Protein 3HUF (pdb70)

Foldseek 3Di:
DKKKDKPDCQQPRFMWQQFAAKAFEFCQWDDFLHYGHGHDDFTHRGFKMKGWHFDDQVCLAVVWFTKIWIATPPGDAAKAWPRHTADHVTDIDGDQWIFMDTGVPPMTIIMGDDQAEEEECDPVVCVVQVVLVSRRRHHYYHDDHPSHQEYEWEDPVVHATDPVVLLCQLVPHQYAYPVLSVVSSPPSRDTDGPPPSPVVSNVRSQVVQPPDLNDDNGSVLLFCLQAVAEEEEEPDDVSVVVSCVRNNYHYDYDCVCNAVVHQAYEYCVGHYDHVSRVSNLSHPDDDSCTSCVVVVVSRVD/DKKKDKPDCQQPRFIWQQFADKAFEFCQDDDWLRYGHGDDDQTHNGFKMKGFHFDDQVCLAVLWFGKIKMATPPGPQAKDKPNHTQDHPTDIDGDQWIWIDTGPPPMTIIMGDDQAEEEECDDVVCVVQVVLCSRRRHHYYHDDHPSHQEYEYEPPDADDPVNLLCQLVVHQYAYCVLSVVSNVPSTDIDGPCPSPVVSNVRSCVCQVPDLLHDPGSVLQFCLQAPAEEEEEPDDVSNVVSVVRNNYHYDYDHDDDDPVRQVRHLAYEYDPDDDDDAQGHYDYPSRLSVLSSVDRHSVSSVVVSVVSNCVRHPDD/DKKKDKPPCQQPRFIWQQFADKAFEFQQDDDFNHYGHGHDDQTHNGFKMKGWHFDDLVCLAVLWFTKIKIATPPGPQAKDWPNHGQDHVTDIDTDQWIFIDGRPPPMTTIMGHDQAEEEECDPVVCVVQVVVCSRRRYHYYHDDHPSHQEYEYDPDPPDADDPVRLLCQLVVRQYAYPVQSVQCVVVVRDGDDGDDSNVRSCVPQVPDLLHDPGSVLQFCLQAPAEEEEEPDDPSNVVSCVRNNYHYDYDHDPVPCDPVVAVRHLAYEYDVPDDAQHHYDYPRRLSVLSSPAGHSVSSVVVSVVSSCVRHPDD

Nearest PDB structures (foldseek):
  3huf-assembly4_A  TM=1.003E+00  e=1.444E-69  Schizosaccharomyces pombe
  3huf-assembly2_B  TM=9.845E-01  e=2.957E-61  Schizosaccharomyces pombe
  3huf-assembly4_C  TM=9.690E-01  e=1.511E-58  Schizosaccharomyces pombe
  3hue-assembly1_A  TM=8.940E-01  e=1.675E-56  Schizosaccharomyces pombe
  3i0n-assembly2_B  TM=8.968E-01  e=5.352E-56  Schizosaccharomyces pombe

InterPro domains:
  IPR000253 Forkhead-associated (FHA) domain [PF00498] (23-94)
  IPR000253 Forkhead-associated (FHA) domain [PS50006] (23-86)
  IPR000253 Forkhead-associated (FHA) domain [SM00240] (22-86)
  IPR008984 SMAD/FHA domain superfamily [SSF49879] (13-107)
  IPR036420 BRCT domain superfamily [G3DSA:3.40.50.10190] (117-217)
  IPR040227 Nibrin-related [PTHR12162] (1-557)

Secondary structure (DSSP, 8-state):
-EEEEESTTTTTT--EEE-SEEEEEESS---BTTEEE---TTS-SS-EEEEEPPPPHHHHHH-PPPPEEEEE-S-SS-EEETTEEP-TT-EEE-SSEEEEEETT-SS-EEEEEPP--EEES-HHHHHHHHHHHHTTT--EESS--TT--EEE-----SSPPPHHHHHHHHTTPEEE-HHHHHHHTT-TT----TTSSHHHHHHHHHHHHTT-TT--S-HHHHTTTTTT-EEEEET--HHHHHHHHHTT-EEEEE---SSSS-SEEEE----EEEHHHHHHHHHSSSSTTTTTTSHHHHHH-/-EEEEESTTTTTT--EEE-SEEEEEETTS-SBTTEEE---TTS-SS-EEEEEPPP-HHHHHH-PPPPEEEEE-S-SS-EEETTEE--TT-EEE-SSEEEEEETT-SSPEEEEE----EEES-HHHHHHHHHHHHTTT--EESS--TT--EEE-----PPPHHHHHHHHTTPEEE-HHHHHHHTT-TT----TTTTHHHHHHHHHHHHHH-TTS-SSGGGTTTTTTT-EEEEET--HHHHHHHHHTT-EEEEE-----HHHHHT-SEEEPPS-----TT--EE-HHHHHHHHHT-SSHHHHHHHHHHHHHHHHS--/-EEEE-STTTTTT--EEE-SEEEEEETT---BTTEEE---TTS-SS-EEEEEPPPPHHHHHH-PPPPEEEEE-S-SS-EEETTEE--TT-EEE--SEEEEEETT-SS-EEEEEPP--EEES-HHHHHHHHHHHHTTT--EESS--TT--EEE----TTPPPPHHHHHHHHTTPEEE-HHHHHHHHHTSS-------HHHHHHHHHHH-TTS-S-HHHHTTTTTT-EEEEET--HHHHHHHHHTT-EEEEESSGGG--STTTTT-SEEEP-----TT--EE-HHHHHHHHHHS-SHHHHHHHHHHHHHHHHS--/---

Radius of gyration: 36.81 Å; Cα contacts (8 Å, |Δi|>4): 1941; chains: 4; bounding box: 87×116×76 Å

Sequence (932 aa):
MWIIEAEGDILKGKSRILFPGTYIVGRNVSDDSSHIQVISKSISKRHARFTILTPSEKDYFTGGPCEFEVKDLDTKFGTKVNEKVVGQNGDSYKEKDLKIQLGKCPFTINAYWRSMCIQFDNPEMLSQWASNLNLLGIPTGLRDSDATTHFVMNRQAGSSITVGTMYAFLKKTVIIDDSYLQYLSTVKESVIEDASLMPDALECFKNIIKNNDQFPSSPEDCINSLEGFSCAMLNTSSESHHLLELLGLRISTFMKELISKTDFVVLNGIFCLTIEQLWKIIIERNSRELISKEIERLKYAMWIIEAEGDILKGKSRILFPGTYIVGRNVSDDSSHIQVISKSISKRHARFTILTPSEKDYFTGGPCEFEVKDLDTKFGTKVNEKVVGQNGDSYKEKDLKIQLGKCPFTINAYWRSMCIQFDNPEMLSQWASNLNLLGIPTGLRDSDATTHFVMNRQSSITVGTMYAFLKKTVIIDDSYLQYLSTVKESVIEDASLMPDALECFKNIIKNNDQFPSSPEDCINSLEGFSCAMLNTSSESHHLLELLGLRISTFMSDIDKELISKTDFVVLNNAVSFPEGIFCLTIEQLWKIIIERNSRELISKEIERLKYATLVPRMWIIEAEGDILKGKSRILFPGTYIVGRNVSDDSSHIQVISKSISKRHARFTILTPSEKDYFTGGPCEFEVKDLDTKFGTKVNEKVVGQNGDSYKEKDLKIQLGKCPFTINAYWRSMCIQFDNPEMLSQWASNLNLLGIPTGLRDSDATTHFVMNRQAGSSITVGTMYAFLKKTVIIDDSYLQYLSTVKESVSLMPDALECFKNIIKNNDQFPSSPEDCINSLEGFSCAMLNTSSESHHLLELLGLRISTFMSLGDIDKELISKTDFVVLNNSFPEGIFCLTIEQLWKIIIERNSRELISKEIERLKYATLVPRTDE

Structure (mmCIF, N/CA/C/O backbone):
data_3HUF
#
_entry.id   3HUF
#
_cell.length_a   97.430
_cell.length_b   244.627
_cell.length_c   51.993
_cell.angle_alpha   90.00
_cell.angle_beta   90.00
_cell.angle_gamma   90.00
#
_symmetry.space_group_name_H-M   'P 21 21 2'
#
loop_
_entity.id
_entity.type
_entity.pdbx_description
1 polymer 'DNA repair and telomere maintenance protein nbs1'
2 polymer 'Double-strand break repair protein ctp1'
3 non-polymer 'THIOCYANATE ION'
4 water water
#
loop_
_atom_site.group_PDB
_atom_site.id
_atom_site.type_symbol
_atom_site.label_atom_id
_atom_site.label_alt_id
_atom_site.label_comp_id
_atom_site.label_asym_id
_atom_site.label_entity_id
_atom_site.label_seq_id
_atom_site.pdbx_PDB_ins_code
_atom_site.Cartn_x
_atom_site.Cartn_y
_atom_site.Cartn_z
_atom_site.occupancy
_atom_site.B_iso_or_equiv
_atom_site.auth_seq_id
_atom_site.auth_comp_id
_atom_site.auth_asym_id
_atom_site.auth_atom_id
_atom_site.pdbx_PDB_model_num
ATOM 1 N N . MET A 1 1 ? -46.532 27.356 -15.093 1.00 40.00 1 MET A N 1
ATOM 2 C CA . MET A 1 1 ? -47.016 26.059 -14.549 1.00 39.98 1 MET A CA 1
ATOM 3 C C . MET A 1 1 ? -46.083 25.603 -13.433 1.00 38.77 1 MET A C 1
ATOM 4 O O . MET A 1 1 ? -44.957 26.093 -13.332 1.00 37.04 1 MET A O 1
ATOM 9 N N . TRP A 1 2 ? -46.563 24.689 -12.601 1.00 37.72 2 TRP A N 1
ATOM 10 C CA . TRP A 1 2 ? -45.792 24.175 -11.468 1.00 38.60 2 TRP A CA 1
ATOM 11 C C . TRP A 1 2 ? -44.997 22.964 -11.920 1.00 38.36 2 TRP A C 1
ATOM 12 O O . TRP A 1 2 ? -45.501 22.131 -12.669 1.00 37.80 2 TRP A O 1
ATOM 23 N N . ILE A 1 3 ? -43.753 22.890 -11.453 1.00 38.92 3 ILE A N 1
ATOM 24 C CA . ILE A 1 3 ? -42.867 21.763 -11.715 1.00 38.44 3 ILE A CA 1
ATOM 25 C C . ILE A 1 3 ? -42.217 21.339 -10.409 1.00 39.18 3 ILE A C 1
ATOM 26 O O . ILE A 1 3 ? -41.936 22.194 -9.572 1.00 38.97 3 ILE A O 1
ATOM 31 N N . ILE A 1 4 ? -42.023 20.029 -10.212 1.00 39.26 4 ILE A N 1
ATOM 32 C CA . ILE A 1 4 ? -41.183 19.535 -9.105 1.00 39.94 4 ILE A CA 1
ATOM 33 C C . ILE A 1 4 ? -39.986 18.704 -9.584 1.00 39.71 4 ILE A C 1
ATOM 34 O O . ILE A 1 4 ? -40.053 18.007 -10.581 1.00 39.06 4 ILE A O 1
ATOM 39 N N . GLU A 1 5 ? -38.891 18.814 -8.858 1.00 40.32 5 GLU A N 1
ATOM 40 C CA . GLU A 1 5 ? -37.746 17.954 -9.041 1.00 41.46 5 GLU A CA 1
ATOM 41 C C . GLU A 1 5 ? -37.052 17.860 -7.691 1.00 41.91 5 GLU A C 1
ATOM 42 O O . GLU A 1 5 ? -37.418 18.582 -6.763 1.00 41.26 5 GLU A O 1
ATOM 48 N N . ALA A 1 6 ? -36.066 16.971 -7.574 1.00 42.40 6 ALA A N 1
ATOM 49 C CA . ALA A 1 6 ? -35.344 16.802 -6.315 1.00 43.97 6 ALA A CA 1
ATOM 50 C C . ALA A 1 6 ? -33.905 16.422 -6.573 1.00 45.03 6 ALA A C 1
ATOM 51 O O . ALA A 1 6 ? -33.553 16.003 -7.680 1.00 45.39 6 ALA A O 1
ATOM 53 N N . GLU A 1 7 ? -33.080 16.588 -5.543 1.00 46.42 7 GLU A N 1
ATOM 54 C CA . GLU A 1 7 ? -31.700 16.124 -5.554 1.00 47.85 7 GLU A CA 1
ATOM 55 C C . GLU A 1 7 ? -31.733 14.721 -4.978 1.00 47.30 7 GLU A C 1
ATOM 56 O O . GLU A 1 7 ? -32.761 14.286 -4.444 1.00 46.99 7 GLU A O 1
ATOM 62 N N . GLY A 1 8 ? -30.615 14.013 -5.063 1.00 47.14 8 GLY A N 1
ATOM 63 C CA . GLY A 1 8 ? -30.617 12.590 -4.773 1.00 47.06 8 GLY A CA 1
ATOM 64 C C . GLY A 1 8 ? -31.507 11.945 -5.825 1.00 47.30 8 GLY A C 1
ATOM 65 O O . GLY A 1 8 ? -31.907 12.583 -6.828 1.00 47.63 8 GLY A O 1
ATOM 66 N N . ASP A 1 9 ? -31.858 10.692 -5.597 1.00 46.59 9 ASP A N 1
ATOM 67 C CA . ASP A 1 9 ? -32.625 9.965 -6.593 1.00 45.91 9 ASP A CA 1
ATOM 68 C C . ASP A 1 9 ? -34.051 9.748 -6.088 1.00 44.62 9 ASP A C 1
ATOM 69 O O . ASP A 1 9 ? -34.726 8.797 -6.489 1.00 44.53 9 ASP A O 1
ATOM 74 N N . ILE A 1 10 ? -34.513 10.639 -5.211 1.00 43.06 10 ILE A N 1
ATOM 75 C CA . ILE A 1 10 ? -35.776 10.410 -4.511 1.00 41.55 10 ILE A CA 1
ATOM 76 C C . ILE A 1 10 ? -36.996 10.524 -5.451 1.00 41.14 10 ILE A C 1
ATOM 77 O O . ILE A 1 10 ? -38.028 9.914 -5.204 1.00 40.46 10 ILE A O 1
ATOM 82 N N . LEU A 1 11 ? -36.839 11.262 -6.551 1.00 40.82 11 LEU A N 1
ATOM 83 C CA . LEU A 1 11 ? -37.846 11.293 -7.624 1.00 40.60 11 LEU A CA 1
ATOM 84 C C . LEU A 1 11 ? -37.348 10.575 -8.875 1.00 40.30 11 LEU A C 1
ATOM 85 O O . LEU A 1 11 ? -37.746 10.902 -9.996 1.00 39.83 11 LEU A O 1
ATOM 90 N N . LYS A 1 12 ? -36.473 9.590 -8.664 1.00 40.49 12 LYS A N 1
ATOM 91 C CA . LYS A 1 12 ? -35.841 8.810 -9.734 1.00 40.88 12 LYS A CA 1
ATOM 92 C C . LYS A 1 12 ? -35.054 9.633 -10.746 1.00 40.39 12 LYS A C 1
ATOM 93 O O . LYS A 1 12 ? -34.869 9.202 -11.881 1.00 40.40 12 LYS A O 1
ATOM 99 N N . GLY A 1 13 ? -34.587 10.810 -10.343 1.00 40.33 13 GLY A N 1
ATOM 100 C CA . GLY A 1 13 ? -33.826 11.685 -11.253 1.00 40.27 13 GLY A CA 1
ATOM 101 C C . GLY A 1 13 ? -34.676 12.399 -12.297 1.00 40.41 13 GLY A C 1
ATOM 102 O O . GLY A 1 13 ? -34.150 12.978 -13.262 1.00 40.57 13 GLY A O 1
ATOM 103 N N . LYS A 1 14 ? -35.992 12.350 -12.109 1.00 39.28 14 LYS A N 1
ATOM 104 C CA . LYS A 1 14 ? -36.937 12.963 -13.027 1.00 38.91 14 LYS A CA 1
ATOM 105 C C . LYS A 1 14 ? -37.598 14.198 -12.420 1.00 38.30 14 LYS A C 1
ATOM 106 O O . LYS A 1 14 ? -37.688 14.320 -11.195 1.00 38.04 14 LYS A O 1
ATOM 112 N N . SER A 1 15 ? -38.022 15.119 -13.282 1.00 37.27 15 SER A N 1
ATOM 113 C CA . SER A 1 15 ? -38.884 16.233 -12.867 1.00 36.79 15 SER A CA 1
ATOM 114 C C . SER A 1 15 ? -40.313 15.958 -13.301 1.00 36.65 15 SER A C 1
ATOM 115 O O . SER A 1 15 ? -40.578 15.004 -14.033 1.00 37.02 15 SER A O 1
ATOM 118 N N . ARG A 1 16 ? -41.253 16.758 -12.823 1.00 36.64 16 ARG A N 1
ATOM 119 C CA . ARG A 1 16 ? -42.638 16.524 -13.198 1.00 36.68 16 ARG A CA 1
ATOM 120 C C . ARG A 1 16 ? -43.457 17.796 -13.173 1.00 36.43 16 ARG A C 1
ATOM 121 O O . ARG A 1 16 ? -43.408 18.550 -12.215 1.00 35.67 16 ARG A O 1
ATOM 129 N N . ILE A 1 17 ? -44.221 18.018 -14.236 1.00 36.63 17 ILE A N 1
ATOM 130 C CA . ILE A 1 17 ? -45.167 19.130 -14.282 1.00 37.03 17 ILE A CA 1
ATOM 131 C C . ILE A 1 17 ? -46.467 18.776 -13.529 1.00 37.22 17 ILE A C 1
ATOM 132 O O . ILE A 1 17 ? -47.110 17.775 -13.821 1.00 37.32 17 ILE A O 1
ATOM 137 N N . LEU A 1 18 ? -46.835 19.605 -12.561 1.00 36.82 18 LEU A N 1
ATOM 138 C CA . LEU A 1 18 ? -48.017 19.358 -11.753 1.00 36.54 18 LEU A CA 1
ATOM 139 C C . LEU A 1 18 ? -49.150 20.281 -12.182 1.00 37.15 18 LEU A C 1
ATOM 140 O O . LEU A 1 18 ? -49.040 21.481 -12.130 1.00 38.13 18 LEU A O 1
ATOM 145 N N . PHE A 1 19 ? -50.264 19.705 -12.576 1.00 38.03 19 PHE A N 1
ATOM 146 C CA . PHE A 1 19 ? -51.411 20.491 -12.965 1.00 37.77 19 PHE A CA 1
ATOM 147 C C . PHE A 1 19 ? -52.310 20.708 -11.744 1.00 37.42 19 PHE A C 1
ATOM 148 O O . PHE A 1 19 ? -52.174 20.001 -10.755 1.00 37.09 19 PHE A O 1
ATOM 156 N N . PRO A 1 20 ? -53.183 21.734 -11.792 1.00 37.28 20 PRO A N 1
ATOM 157 C CA . PRO A 1 20 ? -54.279 21.881 -10.845 1.00 36.46 20 PRO A CA 1
ATOM 158 C C . PRO A 1 20 ? -54.992 20.561 -10.549 1.00 36.80 20 PRO A C 1
ATOM 159 O O . PRO A 1 20 ? -55.339 19.823 -11.477 1.00 35.87 20 PRO A O 1
ATOM 163 N N . GLY A 1 21 ? -55.209 20.299 -9.260 1.00 36.40 21 GLY A N 1
ATOM 164 C CA . GLY A 1 21 ? -55.860 19.083 -8.797 1.00 36.62 21 GLY A CA 1
ATOM 165 C C . GLY A 1 21 ? -55.086 18.626 -7.577 1.00 37.04 21 GLY A C 1
ATOM 166 O O . GLY A 1 21 ? -54.311 19.390 -6.992 1.00 37.22 21 GLY A O 1
ATOM 167 N N . THR A 1 22 ? -55.276 17.371 -7.196 1.00 37.42 22 THR A N 1
ATOM 168 C CA . THR A 1 22 ? -54.688 16.859 -5.976 1.00 37.59 22 THR A CA 1
ATOM 169 C C . THR A 1 22 ? -53.802 15.641 -6.204 1.00 36.94 22 THR A C 1
ATOM 170 O O . THR A 1 22 ? -54.129 14.759 -6.992 1.00 37.04 22 THR A O 1
ATOM 174 N N . TYR A 1 23 ? -52.693 15.589 -5.484 1.00 36.43 23 TYR A N 1
ATOM 175 C CA . TYR A 1 23 ? -51.735 14.512 -5.566 1.00 35.76 23 TYR A CA 1
ATOM 176 C C . TYR A 1 23 ? -51.529 13.934 -4.179 1.00 36.19 23 TYR A C 1
ATOM 177 O O . TYR A 1 23 ? -51.464 14.673 -3.202 1.00 35.64 23 TYR A O 1
ATOM 186 N N . ILE A 1 24 ? -51.411 12.613 -4.097 1.00 36.38 24 ILE A N 1
ATOM 187 C CA . ILE A 1 24 ? -50.915 11.982 -2.882 1.00 37.06 24 ILE A CA 1
ATOM 188 C C . ILE A 1 24 ? -49.470 11.586 -3.121 1.00 37.27 24 ILE A C 1
ATOM 189 O O . ILE A 1 24 ? -49.103 11.009 -4.159 1.00 36.78 24 ILE A O 1
ATOM 194 N N . VAL A 1 25 ? -48.644 11.984 -2.164 1.00 37.34 25 VAL A N 1
ATOM 195 C CA . VAL A 1 25 ? -47.204 11.898 -2.260 1.00 37.32 25 VAL A CA 1
ATOM 196 C C . VAL A 1 25 ? -46.737 10.966 -1.129 1.00 37.86 25 VAL A C 1
ATOM 197 O O . VAL A 1 25 ? -47.134 11.123 0.026 1.00 36.19 25 VAL A O 1
ATOM 201 N N . GLY A 1 26 ? -45.921 9.978 -1.463 1.00 39.19 26 GLY A N 1
ATOM 202 C CA . GLY A 1 26 ? -45.560 8.963 -0.483 1.00 40.70 26 GLY A CA 1
ATOM 203 C C . GLY A 1 26 ? -44.627 7.889 -0.999 1.00 42.27 26 GLY A C 1
ATOM 204 O O . GLY A 1 26 ? -44.433 7.733 -2.214 1.00 41.48 26 GLY A O 1
ATOM 205 N N . ARG A 1 27 ? -44.051 7.153 -0.052 1.00 43.83 27 ARG A N 1
ATOM 206 C CA . ARG A 1 27 ? -43.090 6.078 -0.325 1.00 46.15 27 ARG A CA 1
ATOM 207 C C . ARG A 1 27 ? -43.713 4.880 -1.067 1.00 46.91 27 ARG A C 1
ATOM 208 O O . ARG A 1 27 ? -43.060 4.253 -1.909 1.00 47.20 27 ARG A O 1
ATOM 216 N N . ASN A 1 28 ? -44.974 4.573 -0.761 1.00 47.94 28 ASN A N 1
ATOM 217 C CA . ASN A 1 28 ? -45.624 3.385 -1.311 1.00 49.11 28 ASN A CA 1
ATOM 218 C C . ASN A 1 28 ? -46.834 3.730 -2.158 1.00 49.72 28 ASN A C 1
ATOM 219 O O . ASN A 1 28 ? -47.974 3.414 -1.814 1.00 49.89 28 ASN A O 1
ATOM 224 N N . VAL A 1 29 ? -46.564 4.370 -3.287 1.00 50.56 29 VAL A N 1
ATOM 225 C CA . VAL A 1 29 ? -47.583 4.989 -4.104 1.00 50.98 29 VAL A CA 1
ATOM 226 C C . VAL A 1 29 ? -46.997 4.953 -5.519 1.00 52.01 29 VAL A C 1
ATOM 227 O O . VAL A 1 29 ? -45.792 5.102 -5.682 1.00 51.67 29 VAL A O 1
ATOM 231 N N . SER A 1 30 ? -47.800 4.683 -6.543 1.00 53.03 30 SER A N 1
ATOM 232 C CA . SER A 1 30 ? -47.209 4.628 -7.881 1.00 54.39 30 SER A CA 1
ATOM 233 C C . SER A 1 30 ? -47.495 5.873 -8.707 1.00 54.75 30 SER A C 1
ATOM 234 O O . SER A 1 30 ? -48.607 6.397 -8.693 1.00 55.60 30 SER A O 1
ATOM 237 N N . ASP A 1 31 ? -46.471 6.337 -9.420 1.00 54.82 31 ASP A N 1
ATOM 238 C CA . ASP A 1 31 ? -46.541 7.549 -10.229 1.00 54.75 31 ASP A CA 1
ATOM 239 C C . ASP A 1 31 ? -47.616 7.501 -11.297 1.00 54.58 31 ASP A C 1
ATOM 240 O O . ASP A 1 31 ? -47.418 6.932 -12.374 1.00 55.09 31 ASP A O 1
ATOM 245 N N . ASP A 1 32 ? -48.762 8.097 -10.993 1.00 53.96 32 ASP A N 1
ATOM 246 C CA . ASP A 1 32 ? -49.783 8.301 -12.012 1.00 52.95 32 ASP A CA 1
ATOM 247 C C . ASP A 1 32 ? -50.301 9.717 -11.942 1.00 52.09 32 ASP A C 1
ATOM 248 O O . ASP A 1 32 ? -49.788 10.540 -11.177 1.00 52.45 32 ASP A O 1
ATOM 253 N N . SER A 1 33 ? -51.330 9.994 -12.728 1.00 50.87 33 SER A N 1
ATOM 254 C CA . SER A 1 33 ? -51.866 11.341 -12.836 1.00 49.72 33 SER A CA 1
ATOM 255 C C . SER A 1 33 ? -52.269 11.954 -11.490 1.00 48.00 33 SER A C 1
ATOM 256 O O . SER A 1 33 ? -52.523 13.161 -11.420 1.00 48.42 33 SER A O 1
ATOM 259 N N . SER A 1 34 ? -52.342 11.156 -10.429 1.00 45.51 34 SER A N 1
ATOM 260 C CA . SER A 1 34 ? -52.738 11.723 -9.132 1.00 43.76 34 SER A CA 1
ATOM 261 C C . SER A 1 34 ? -51.911 11.257 -7.934 1.00 42.45 34 SER A C 1
ATOM 262 O O . SER A 1 34 ? -52.287 11.496 -6.789 1.00 42.39 34 SER A O 1
ATOM 265 N N . HIS A 1 35 ? -50.769 10.630 -8.206 1.00 41.52 35 HIS A N 1
ATOM 266 C CA . HIS A 1 35 ? -49.870 10.137 -7.161 1.00 40.42 35 HIS A CA 1
ATOM 267 C C . HIS A 1 35 ? -48.415 10.380 -7.535 1.00 40.65 35 HIS A C 1
ATOM 268 O O . HIS A 1 35 ? -48.031 10.311 -8.724 1.00 40.91 35 HIS A O 1
ATOM 275 N N . ILE A 1 36 ? -47.595 10.616 -6.517 1.00 39.80 36 ILE A N 1
ATOM 276 C CA . ILE A 1 36 ? -46.174 10.865 -6.708 1.00 39.14 36 ILE A CA 1
ATOM 277 C C . ILE A 1 36 ? -45.410 10.014 -5.704 1.00 39.13 36 ILE A C 1
ATOM 278 O O . ILE A 1 36 ? -45.532 10.203 -4.485 1.00 38.04 36 ILE A O 1
ATOM 283 N N . GLN A 1 37 ? -44.628 9.069 -6.220 1.00 38.76 37 GLN A N 1
ATOM 284 C CA . GLN A 1 37 ? -43.772 8.234 -5.399 1.00 38.85 37 GLN A CA 1
ATOM 285 C C . GLN A 1 37 ? -42.447 8.915 -5.075 1.00 39.18 37 GLN A C 1
ATOM 286 O O . GLN A 1 37 ? -41.726 9.383 -5.970 1.00 38.23 37 GLN A O 1
ATOM 292 N N . VAL A 1 38 ? -42.134 8.947 -3.781 1.00 39.44 38 VAL A N 1
ATOM 293 C CA . VAL A 1 38 ? -40.907 9.534 -3.292 1.00 40.09 38 VAL A CA 1
ATOM 294 C C . VAL A 1 38 ? -40.316 8.540 -2.319 1.00 40.96 38 VAL A C 1
ATOM 295 O O . VAL A 1 38 ? -40.888 8.309 -1.251 1.00 41.48 38 VAL A O 1
ATOM 299 N N . ILE A 1 39 ? -39.178 7.954 -2.681 1.00 41.32 39 ILE A N 1
ATOM 300 C CA . ILE A 1 39 ? -38.618 6.858 -1.897 1.00 42.10 39 ILE A CA 1
ATOM 301 C C . ILE A 1 39 ? -37.488 7.298 -0.969 1.00 42.40 39 ILE A C 1
ATOM 302 O O . ILE A 1 39 ? -36.442 7.767 -1.428 1.00 42.58 39 ILE A O 1
ATOM 307 N N . SER A 1 40 ? -37.735 7.155 0.335 1.00 42.08 40 SER A N 1
ATOM 308 C CA . SER A 1 40 ? -36.741 7.383 1.386 1.00 41.92 40 SER A CA 1
ATOM 309 C C . SER A 1 40 ? -37.254 6.715 2.668 1.00 41.73 40 SER A C 1
ATOM 310 O O . SER A 1 40 ? -38.466 6.587 2.860 1.00 41.74 40 SER A O 1
ATOM 313 N N . LYS A 1 41 ? -36.330 6.311 3.537 1.00 41.00 41 LYS A N 1
ATOM 314 C CA . LYS A 1 41 ? -36.644 5.654 4.809 1.00 41.44 41 LYS A CA 1
ATOM 315 C C . LYS A 1 41 ? -37.712 6.337 5.660 1.00 40.81 41 LYS A C 1
ATOM 316 O O . LYS A 1 41 ? -38.619 5.671 6.178 1.00 40.87 41 LYS A O 1
ATOM 322 N N . SER A 1 42 ? -37.584 7.651 5.816 1.00 39.89 42 SER A N 1
ATOM 323 C CA . SER A 1 42 ? -38.372 8.399 6.807 1.00 39.72 42 SER A CA 1
ATOM 324 C C . SER A 1 42 ? -39.669 8.994 6.242 1.00 39.06 42 SER A C 1
ATOM 325 O O . SER A 1 42 ? -40.423 9.654 6.960 1.00 39.04 42 SER A O 1
ATOM 328 N N . ILE A 1 43 ? -39.923 8.730 4.969 1.00 38.55 43 ILE A N 1
ATOM 329 C CA . ILE A 1 43 ? -41.155 9.157 4.301 1.00 38.20 43 ILE A CA 1
ATOM 330 C C . ILE A 1 43 ? -42.221 8.092 4.520 1.00 38.20 43 ILE A C 1
ATOM 331 O O . ILE A 1 43 ? -41.969 6.920 4.285 1.00 38.23 43 ILE A O 1
ATOM 336 N N . SER A 1 44 ? -43.394 8.495 5.001 1.00 38.44 44 SER A N 1
ATOM 337 C CA . SER A 1 44 ? -44.512 7.570 5.201 1.00 38.23 44 SER A CA 1
ATOM 338 C C . SER A 1 44 ? -45.022 7.058 3.871 1.00 38.91 44 SER A C 1
ATOM 339 O O . SER A 1 44 ? -44.838 7.717 2.839 1.00 38.93 44 SER A O 1
ATOM 342 N N . LYS A 1 45 ? -45.661 5.888 3.909 1.00 38.95 45 LYS A N 1
ATOM 343 C CA . LYS A 1 45 ? -46.249 5.261 2.728 1.00 39.77 45 LYS A CA 1
ATOM 344 C C . LYS A 1 45 ? -47.135 6.210 1.920 1.00 39.35 45 LYS A C 1
ATOM 345 O O . LYS A 1 45 ? -46.977 6.330 0.713 1.00 39.06 45 LYS A O 1
ATOM 351 N N . ARG A 1 46 ? -48.087 6.841 2.599 1.00 39.61 46 ARG A N 1
ATOM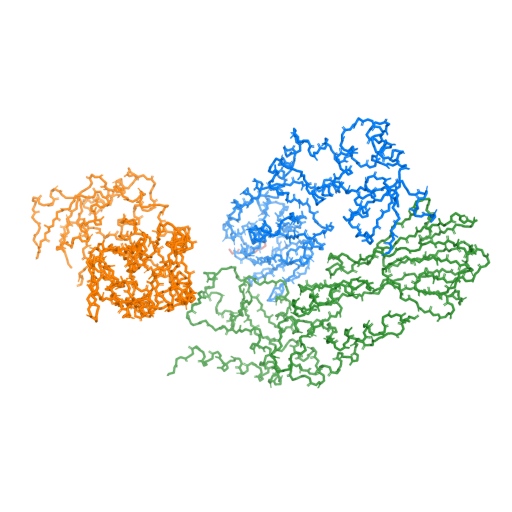 352 C CA . ARG A 1 46 ? -48.834 7.973 2.059 1.00 39.69 46 ARG A CA 1
ATOM 353 C C . ARG A 1 46 ? -48.464 9.147 2.970 1.00 39.05 46 ARG A C 1
ATOM 354 O O . ARG A 1 46 ? -48.840 9.146 4.149 1.00 38.72 46 ARG A O 1
ATOM 362 N N . HIS A 1 47 ? -47.729 10.133 2.449 1.00 37.76 47 HIS A N 1
ATOM 363 C CA . HIS A 1 47 ? -47.087 11.124 3.326 1.00 37.17 47 HIS A CA 1
ATOM 364 C C . HIS A 1 47 ? -47.722 12.517 3.312 1.00 37.31 47 HIS A C 1
ATOM 365 O O . HIS A 1 47 ? -48.015 13.088 4.375 1.00 37.44 47 HIS A O 1
ATOM 372 N N . ALA A 1 48 ? -47.904 13.063 2.116 1.00 36.46 48 ALA A N 1
ATOM 373 C CA . ALA A 1 48 ? -48.430 14.403 1.934 1.00 36.78 48 ALA A CA 1
ATOM 374 C C . ALA A 1 48 ? -49.484 14.452 0.830 1.00 36.77 48 ALA A C 1
ATOM 375 O O . ALA A 1 48 ? -49.484 13.622 -0.084 1.00 36.94 48 ALA A O 1
ATOM 377 N N . ARG A 1 49 ? -50.365 15.441 0.921 1.00 36.68 49 ARG A N 1
ATOM 378 C CA . ARG A 1 49 ? -51.227 15.806 -0.180 1.00 37.09 49 ARG A CA 1
ATOM 379 C C . ARG A 1 49 ? -50.820 17.191 -0.682 1.00 36.80 49 ARG A C 1
ATOM 380 O O . ARG A 1 49 ? -50.643 18.102 0.113 1.00 36.93 49 ARG A O 1
ATOM 388 N N . PHE A 1 50 ? -50.606 17.313 -1.989 1.00 36.59 50 PHE A N 1
ATOM 389 C CA . PHE A 1 50 ? -50.373 18.584 -2.647 1.00 36.05 50 PHE A CA 1
ATOM 390 C C . PHE A 1 50 ? -51.639 18.876 -3.436 1.00 36.71 50 PHE A C 1
ATOM 391 O O . PHE A 1 50 ? -52.076 18.040 -4.225 1.00 37.43 50 PHE A O 1
ATOM 399 N N . THR A 1 51 ? -52.220 20.049 -3.222 1.00 36.31 51 THR A N 1
ATOM 400 C CA . THR A 1 51 ? -53.407 20.492 -3.947 1.00 36.41 51 THR A CA 1
ATOM 401 C C . THR A 1 51 ? -53.038 21.788 -4.626 1.00 36.10 51 THR A C 1
ATOM 402 O O . THR A 1 51 ? -52.545 22.717 -3.988 1.00 36.58 51 THR A O 1
ATOM 406 N N . ILE A 1 52 ? -53.190 21.818 -5.941 1.00 36.50 52 ILE A N 1
ATOM 407 C CA . ILE A 1 52 ? -52.888 23.016 -6.696 1.00 36.22 52 ILE A CA 1
ATOM 408 C C . ILE A 1 52 ? -54.214 23.574 -7.165 1.00 36.07 52 ILE A C 1
ATOM 409 O O . ILE A 1 52 ? -55.001 22.860 -7.794 1.00 35.60 52 ILE A O 1
ATOM 414 N N . LEU A 1 53 ? -54.494 24.832 -6.823 1.00 35.98 53 LEU A N 1
ATOM 415 C CA . LEU A 1 53 ? -55.748 25.416 -7.281 1.00 35.80 53 LEU A CA 1
ATOM 416 C C . LEU A 1 53 ? -55.579 25.875 -8.711 1.00 36.15 53 LEU A C 1
ATOM 417 O O . LEU A 1 53 ? -54.491 26.135 -9.173 1.00 37.18 53 LEU A O 1
ATOM 422 N N . THR A 1 54 ? -56.693 25.956 -9.398 1.00 36.45 54 THR A N 1
ATOM 423 C CA . THR A 1 54 ? -56.785 26.442 -10.755 1.00 37.66 54 THR A CA 1
ATOM 424 C C . THR A 1 54 ? -56.477 27.991 -10.749 1.00 37.76 54 THR A C 1
ATOM 425 O O . THR A 1 54 ? -56.600 28.654 -9.715 1.00 37.70 54 THR A O 1
ATOM 429 N N . PRO A 1 55 ? -55.990 28.556 -11.861 1.00 37.74 55 PRO A N 1
ATOM 430 C CA . PRO A 1 55 ? -55.627 29.990 -11.767 1.00 37.64 55 PRO A CA 1
ATOM 431 C C . PRO A 1 55 ? -56.801 30.981 -11.730 1.00 37.82 55 PRO A C 1
ATOM 432 O O . PRO A 1 55 ? -57.895 30.647 -12.166 1.00 37.48 55 PRO A O 1
ATOM 436 N N . SER A 1 56 ? -56.584 32.183 -11.190 1.00 37.83 56 SER A N 1
ATOM 437 C CA . SER A 1 56 ? -57.601 33.233 -11.279 1.00 38.78 56 SER A CA 1
ATOM 438 C C . SER A 1 56 ? -57.230 34.183 -12.404 1.00 38.55 56 SER A C 1
ATOM 439 O O . SER A 1 56 ? -56.102 34.150 -12.898 1.00 38.81 56 SER A O 1
ATOM 442 N N . GLU A 1 57 ? -58.178 35.030 -12.786 1.00 38.33 57 GLU A N 1
ATOM 443 C CA . GLU A 1 57 ? -57.979 35.973 -13.881 1.00 39.53 57 GLU A CA 1
ATOM 444 C C . GLU A 1 57 ? -56.837 36.944 -13.570 1.00 38.67 57 GLU A C 1
ATOM 445 O O . GLU A 1 57 ? -56.042 37.265 -14.439 1.00 38.75 57 GLU A O 1
ATOM 451 N N . LYS A 1 58 ? -56.743 37.347 -12.307 1.00 37.84 58 LYS A N 1
ATOM 452 C CA . LYS A 1 58 ? -55.673 38.218 -11.840 1.00 36.76 58 LYS A CA 1
ATOM 453 C C . LYS A 1 58 ? -54.277 37.727 -12.107 1.00 36.44 58 LYS A C 1
ATOM 454 O O . LYS A 1 58 ? -53.390 38.537 -12.359 1.00 36.90 58 LYS A O 1
ATOM 460 N N . ASP A 1 59 ? -54.082 36.405 -12.082 1.00 36.06 59 ASP A N 1
ATOM 461 C CA . ASP A 1 59 ? -52.761 35.804 -12.250 1.00 35.61 59 ASP A CA 1
ATOM 462 C C . ASP A 1 59 ? -52.267 35.969 -13.678 1.00 35.82 59 ASP A C 1
ATOM 463 O O . ASP A 1 59 ? -51.050 35.958 -13.919 1.00 34.96 59 ASP A O 1
ATOM 468 N N . TYR A 1 60 ? -53.202 36.092 -14.623 1.00 35.56 60 TYR A N 1
ATOM 469 C CA . TYR A 1 60 ? -52.841 36.361 -16.045 1.00 35.96 60 TYR A CA 1
ATOM 470 C C . TYR A 1 60 ? -52.135 37.723 -16.143 1.00 36.00 60 TYR A C 1
ATOM 471 O O . TYR A 1 60 ? -51.216 37.895 -16.930 1.00 36.17 60 TYR A O 1
ATOM 480 N N . PHE A 1 61 ? -52.551 38.673 -15.301 1.00 35.33 61 PHE A N 1
ATOM 481 C CA . PHE A 1 61 ? -51.942 39.998 -15.278 1.00 35.31 61 PHE A CA 1
ATOM 482 C C . PHE A 1 61 ? -50.721 40.145 -14.364 1.00 35.59 61 PHE A C 1
ATOM 483 O O . PHE A 1 61 ? -49.804 40.905 -14.687 1.00 35.47 61 PHE A O 1
ATOM 491 N N . THR A 1 62 ? -50.706 39.443 -13.229 1.00 35.85 62 THR A N 1
ATOM 492 C CA . THR A 1 62 ? -49.611 39.598 -12.257 1.00 35.92 62 THR A CA 1
ATOM 493 C C . THR A 1 62 ? -48.454 38.631 -12.530 1.00 36.84 62 THR A C 1
ATOM 494 O O . THR A 1 62 ? -47.319 38.860 -12.092 1.00 37.91 62 THR A O 1
ATOM 498 N N . GLY A 1 63 ? -48.748 37.536 -13.207 1.00 37.36 63 GLY A N 1
ATOM 499 C CA . GLY A 1 63 ? -47.778 36.452 -13.364 1.00 38.57 63 GLY A CA 1
ATOM 500 C C . GLY A 1 63 ? -47.621 35.600 -12.104 1.00 39.58 63 GLY A C 1
ATOM 501 O O . GLY A 1 63 ? -46.669 34.820 -11.999 1.00 40.91 63 GLY A O 1
ATOM 502 N N . GLY A 1 64 ? -48.543 35.744 -11.151 1.00 39.14 64 GLY A N 1
ATOM 503 C CA . GLY A 1 64 ? -48.490 34.958 -9.911 1.00 38.52 64 GLY A CA 1
ATOM 504 C C . GLY A 1 64 ? -48.796 33.482 -10.186 1.00 38.35 64 GLY A C 1
ATOM 505 O O . GLY A 1 64 ? -49.430 33.156 -11.200 1.00 37.75 64 GLY A O 1
ATOM 506 N N . PRO A 1 65 ? -48.334 32.581 -9.292 1.00 37.85 65 PRO A N 1
ATOM 507 C CA . PRO A 1 65 ? -48.553 31.157 -9.468 1.00 37.75 65 PRO A CA 1
ATOM 508 C C . PRO A 1 65 ? -49.941 30.685 -9.016 1.00 37.86 65 PRO A C 1
ATOM 509 O O . PRO A 1 65 ? -50.636 31.368 -8.233 1.00 37.09 65 PRO A O 1
ATOM 513 N N . CYS A 1 66 ? -50.336 29.505 -9.476 1.00 37.72 66 CYS A N 1
ATOM 514 C CA . CYS A 1 66 ? -51.508 28.841 -8.908 1.00 37.87 66 CYS A CA 1
ATOM 515 C C . CYS A 1 66 ? -51.205 28.529 -7.453 1.00 37.62 66 CYS A C 1
ATOM 516 O O . CYS A 1 66 ? -50.063 28.173 -7.116 1.00 37.13 66 CYS A O 1
ATOM 519 N N . GLU A 1 67 ? -52.210 28.688 -6.596 1.00 37.14 67 GLU A N 1
ATOM 520 C CA . GLU A 1 67 ? -52.034 28.406 -5.166 1.00 37.47 67 GLU A CA 1
ATOM 521 C C . GLU A 1 67 ? -51.660 26.937 -4.971 1.00 37.43 67 GLU A C 1
ATOM 522 O O . GLU A 1 67 ? -52.303 26.026 -5.522 1.00 36.72 67 GLU A O 1
ATOM 528 N N . PHE A 1 68 ? -50.609 26.725 -4.192 1.00 37.34 68 PHE A N 1
ATOM 529 C CA . PHE A 1 68 ? -50.062 25.394 -3.956 1.00 37.10 68 PHE A CA 1
ATOM 530 C C . PHE A 1 68 ? -50.279 25.099 -2.470 1.00 37.39 68 PHE A C 1
ATOM 531 O O . PHE A 1 68 ? -49.771 25.812 -1.608 1.00 37.49 68 PHE A O 1
ATOM 539 N N . GLU A 1 69 ? -51.033 24.039 -2.170 1.00 37.33 69 GLU A N 1
ATOM 540 C CA . GLU A 1 69 ? -51.324 23.668 -0.789 1.00 37.30 69 GLU A CA 1
ATOM 541 C C . GLU A 1 69 ? -50.697 22.330 -0.447 1.00 37.16 69 GLU A C 1
ATOM 542 O O . GLU A 1 69 ? -50.620 21.437 -1.291 1.00 36.92 69 GLU A O 1
ATOM 548 N N . VAL A 1 70 ? -50.237 22.207 0.792 1.00 37.42 70 VAL A N 1
ATOM 549 C CA . VAL A 1 70 ? -49.595 20.984 1.284 1.00 37.23 70 VAL A CA 1
ATOM 550 C C . VAL A 1 70 ? -50.271 20.600 2.595 1.00 37.67 70 VAL A C 1
ATOM 551 O O . VAL A 1 70 ? -50.327 21.407 3.501 1.00 36.45 70 VAL A O 1
ATOM 555 N N . LYS A 1 71 ? -50.791 19.375 2.674 1.00 38.19 71 LYS A N 1
ATOM 556 C CA . LYS A 1 71 ? -51.222 18.791 3.926 1.00 38.75 71 LYS A CA 1
ATOM 557 C C . LYS A 1 71 ? -50.335 17.623 4.339 1.00 38.46 71 LYS A C 1
ATOM 558 O O . LYS A 1 71 ? -49.973 16.784 3.520 1.00 37.69 71 LYS A O 1
ATOM 564 N N . ASP A 1 72 ? -49.997 17.570 5.622 1.00 38.32 72 ASP A N 1
ATOM 565 C CA . ASP A 1 72 ? -49.288 16.431 6.157 1.00 38.52 72 ASP A CA 1
ATOM 566 C C . ASP A 1 72 ? -50.350 15.394 6.501 1.00 38.71 72 ASP A C 1
ATOM 567 O O . ASP A 1 72 ? -51.359 15.731 7.120 1.00 38.67 72 ASP A O 1
ATOM 572 N N . LEU A 1 73 ? -50.136 14.141 6.101 1.00 38.55 73 LEU A N 1
ATOM 573 C CA . LEU A 1 73 ? -51.145 13.099 6.343 1.00 38.66 73 LEU A CA 1
ATOM 574 C C . LEU A 1 73 ? -50.859 12.317 7.632 1.00 38.96 73 LEU A C 1
ATOM 575 O O . LEU A 1 73 ? -50.622 11.100 7.607 1.00 38.70 73 LEU A O 1
ATOM 580 N N . ASP A 1 74 ? -50.895 13.044 8.749 1.00 39.54 74 ASP A N 1
ATOM 581 C CA . ASP A 1 74 ? -50.673 12.505 10.080 1.00 40.10 74 ASP A CA 1
ATOM 582 C C . ASP A 1 74 ? -49.458 11.545 10.126 1.00 39.69 74 ASP A C 1
ATOM 583 O O . ASP A 1 74 ? -49.567 10.394 10.561 1.00 39.47 74 ASP A O 1
ATOM 588 N N . THR A 1 75 ? -48.304 12.033 9.667 1.00 39.20 75 THR A N 1
ATOM 589 C CA . THR A 1 75 ? -47.126 11.183 9.443 1.00 38.83 75 THR A CA 1
ATOM 590 C C . THR A 1 75 ? -46.249 11.014 10.677 1.00 39.27 75 THR A C 1
ATOM 591 O O . THR A 1 75 ? -46.353 11.779 11.642 1.00 38.88 75 THR A O 1
ATOM 595 N N . LYS A 1 76 ? -45.385 10.000 10.628 1.00 39.22 76 LYS A N 1
ATOM 596 C CA . LYS A 1 76 ? -44.392 9.767 11.677 1.00 39.74 76 LYS A CA 1
ATOM 597 C C . LYS A 1 76 ? -43.469 10.971 11.896 1.00 39.31 76 LYS A C 1
ATOM 598 O O . LYS A 1 76 ? -43.334 11.449 13.023 1.00 39.36 76 LYS A O 1
ATOM 604 N N . PHE A 1 77 ? -42.855 11.468 10.823 1.00 38.76 77 PHE A N 1
ATOM 605 C CA . PHE A 1 77 ? -41.818 12.499 10.960 1.00 38.29 77 PHE A CA 1
ATOM 606 C C . PHE A 1 77 ? -42.149 13.920 10.478 1.00 37.73 77 PHE A C 1
ATOM 607 O O . PHE A 1 77 ? -41.302 14.799 10.569 1.00 37.60 77 PHE A O 1
ATOM 615 N N . GLY A 1 78 ? -43.366 14.148 9.982 1.00 37.33 78 GLY A N 1
ATOM 616 C CA . GLY A 1 78 ? -43.822 15.497 9.617 1.00 36.79 78 GLY A CA 1
ATOM 617 C C . GLY A 1 78 ? -43.465 15.961 8.200 1.00 36.48 78 GLY A C 1
ATOM 618 O O . GLY A 1 78 ? -42.777 15.253 7.456 1.00 36.39 78 GLY A O 1
ATOM 619 N N . THR A 1 79 ? -43.928 17.164 7.846 1.00 36.13 79 THR A N 1
ATOM 620 C CA . THR A 1 79 ? -43.659 17.802 6.539 1.00 35.31 79 THR A CA 1
ATOM 621 C C . THR A 1 79 ? -43.342 19.279 6.743 1.00 35.61 79 THR A C 1
ATOM 622 O O . THR A 1 79 ? -43.976 19.950 7.562 1.00 34.83 79 THR A O 1
ATOM 626 N N . LYS A 1 80 ? -42.341 19.785 6.021 1.00 35.25 80 LYS A N 1
ATOM 627 C CA . LYS A 1 80 ? -41.984 21.197 6.120 1.00 34.97 80 LYS A CA 1
ATOM 628 C C . LYS A 1 80 ? -42.011 21.757 4.718 1.00 34.94 80 LYS A C 1
ATOM 629 O O . LYS A 1 80 ? -41.641 21.055 3.756 1.00 34.27 80 LYS A O 1
ATOM 635 N N . VAL A 1 81 ? -42.442 23.010 4.601 1.00 34.45 81 VAL A N 1
ATOM 636 C CA . VAL A 1 81 ? -42.293 23.765 3.357 1.00 34.69 81 VAL A CA 1
ATOM 637 C C . VAL A 1 81 ? -41.434 25.007 3.642 1.00 35.53 81 VAL A C 1
ATOM 638 O O . VAL A 1 81 ? -41.765 25.799 4.537 1.00 34.89 81 VAL A O 1
ATOM 642 N N . ASN A 1 82 ? -40.316 25.161 2.930 1.00 35.45 82 ASN A N 1
ATOM 643 C CA . ASN A 1 82 ? -39.454 26.321 3.162 1.00 36.46 82 ASN A CA 1
ATOM 644 C C . ASN A 1 82 ? -39.164 26.422 4.651 1.00 36.53 82 ASN A C 1
ATOM 645 O O . ASN A 1 82 ? -39.294 27.486 5.232 1.00 36.83 82 ASN A O 1
ATOM 650 N N . GLU A 1 83 ? -38.818 25.275 5.249 1.00 37.25 83 GLU A N 1
ATOM 651 C CA . GLU A 1 83 ? -38.423 25.127 6.673 1.00 38.49 83 GLU A CA 1
ATOM 652 C C . GLU A 1 83 ? -39.516 25.350 7.734 1.00 37.87 83 GLU A C 1
ATOM 653 O O . GLU A 1 83 ? -39.241 25.328 8.929 1.00 38.11 83 GLU A O 1
ATOM 659 N N . LYS A 1 84 ? -40.751 25.550 7.296 1.00 37.64 84 LYS A N 1
ATOM 660 C CA . LYS A 1 84 ? -41.864 25.698 8.218 1.00 37.54 84 LYS A CA 1
ATOM 661 C C . LYS A 1 84 ? -42.674 24.395 8.275 1.00 37.33 84 LYS A C 1
ATOM 662 O O . LYS A 1 84 ? -43.161 23.906 7.251 1.00 36.51 84 LYS A O 1
ATOM 668 N N . VAL A 1 85 ? -42.794 23.841 9.476 1.00 37.51 85 VAL A N 1
ATOM 669 C CA . VAL A 1 85 ? -43.625 22.663 9.748 1.00 38.03 85 VAL A CA 1
ATOM 670 C C . VAL A 1 85 ? -45.060 22.899 9.230 1.00 38.86 85 VAL A C 1
ATOM 671 O O . VAL A 1 85 ? -45.679 23.933 9.516 1.00 38.81 85 VAL A O 1
ATOM 675 N N . VAL A 1 86 ? -45.579 21.940 8.474 1.00 40.03 86 VAL A N 1
ATOM 676 C CA . VAL A 1 86 ? -46.965 21.980 8.043 1.00 41.29 86 VAL A CA 1
ATOM 677 C C . VAL A 1 86 ? -47.864 21.503 9.182 1.00 42.89 86 VAL A C 1
ATOM 678 O O . VAL A 1 86 ? -47.714 20.379 9.684 1.00 42.77 86 VAL A O 1
ATOM 682 N N . GLY A 1 87 ? -48.778 22.377 9.592 1.00 44.40 87 GLY A N 1
ATOM 683 C CA . GLY A 1 87 ? -49.668 22.100 10.710 1.00 47.52 87 GLY A CA 1
ATOM 684 C C . GLY A 1 87 ? -50.834 21.271 10.223 1.00 49.38 87 GLY A C 1
ATOM 685 O O . GLY A 1 87 ? -50.948 20.992 9.028 1.00 49.32 87 GLY A O 1
ATOM 686 N N . GLN A 1 88 ? -51.707 20.866 11.139 1.00 51.07 88 GLN A N 1
ATOM 687 C CA . GLN A 1 88 ? -52.948 20.220 10.718 1.00 52.57 88 GLN A CA 1
ATOM 688 C C . GLN A 1 88 ? -53.763 21.273 9.985 1.00 52.67 88 GLN A C 1
ATOM 689 O O . GLN A 1 88 ? -53.515 22.470 10.146 1.00 53.48 88 GLN A O 1
ATOM 695 N N . ASN A 1 89 ? -54.683 20.838 9.134 1.00 52.67 89 ASN A N 1
ATOM 696 C CA . ASN A 1 89 ? -55.379 21.756 8.211 1.00 52.42 89 ASN A CA 1
ATOM 697 C C . ASN A 1 89 ? -54.508 22.232 7.045 1.00 51.53 89 ASN A C 1
ATOM 698 O O . ASN A 1 89 ? -55.012 22.842 6.108 1.00 52.00 89 ASN A O 1
ATOM 703 N N . GLY A 1 90 ? -53.207 21.957 7.103 1.00 50.22 90 GLY A N 1
ATOM 704 C CA . GLY A 1 90 ? -52.306 22.252 5.989 1.00 49.01 90 GLY A CA 1
ATOM 705 C C . GLY A 1 90 ? -51.902 23.713 5.894 1.00 48.09 90 GLY A C 1
ATOM 706 O O . GLY A 1 90 ? -52.222 24.503 6.775 1.00 47.31 90 GLY A O 1
ATOM 707 N N . ASP A 1 91 ? -51.179 24.055 4.827 1.00 47.06 91 ASP A N 1
ATOM 708 C CA . ASP A 1 91 ? -50.770 25.423 4.538 1.00 46.82 91 ASP A CA 1
ATOM 709 C C . ASP A 1 91 ? -50.910 25.655 3.032 1.00 46.31 91 ASP A C 1
ATOM 710 O O . ASP A 1 91 ? -50.839 24.723 2.263 1.00 46.13 91 ASP A O 1
ATOM 715 N N . SER A 1 92 ? -51.090 26.902 2.629 1.00 45.76 92 SER A N 1
ATOM 716 C CA . SER A 1 92 ? -51.084 27.270 1.226 1.00 46.00 92 SER A CA 1
ATOM 717 C C . SER A 1 92 ? -50.015 28.299 0.953 1.00 45.13 92 SER A C 1
ATOM 718 O O . SER A 1 92 ? -49.690 29.125 1.805 1.00 44.25 92 SER A O 1
ATOM 721 N N . TYR A 1 93 ? -49.488 28.233 -0.259 1.00 44.37 93 TYR A N 1
ATOM 722 C CA . TYR A 1 93 ? -48.329 29.002 -0.640 1.00 44.45 93 TYR A CA 1
ATOM 723 C C . TYR A 1 93 ? -48.578 29.637 -1.984 1.00 44.64 93 TYR A C 1
ATOM 724 O O . TYR A 1 93 ? -49.074 28.977 -2.893 1.00 44.24 93 TYR A O 1
ATOM 733 N N . LYS A 1 94 ? -48.261 30.926 -2.091 1.00 45.35 94 LYS A N 1
ATOM 734 C CA . LYS A 1 94 ? -48.266 31.615 -3.374 1.00 47.04 94 LYS A CA 1
ATOM 735 C C . LYS A 1 94 ? -46.913 32.153 -3.790 1.00 47.18 94 LYS A C 1
ATOM 736 O O . LYS A 1 94 ? -46.826 33.030 -4.633 1.00 48.46 94 LYS A O 1
ATOM 742 N N . GLU A 1 95 ? -45.855 31.611 -3.211 1.00 47.03 95 GLU A N 1
ATOM 743 C CA . GLU A 1 95 ? -44.494 31.926 -3.629 1.00 46.67 95 GLU A CA 1
ATOM 744 C C . GLU A 1 95 ? -44.146 31.036 -4.819 1.00 45.54 95 GLU A C 1
ATOM 745 O O . GLU A 1 95 ? -44.769 29.990 -5.017 1.00 44.96 95 GLU A O 1
ATOM 751 N N . LYS A 1 96 ? -43.133 31.421 -5.583 1.00 43.56 96 LYS A N 1
ATOM 752 C CA . LYS A 1 96 ? -42.807 30.684 -6.800 1.00 43.50 96 LYS A CA 1
ATOM 753 C C . LYS A 1 96 ? -41.738 29.597 -6.608 1.00 42.92 96 LYS A C 1
ATOM 754 O O . LYS A 1 96 ? -41.421 28.880 -7.542 1.00 42.70 96 LYS A O 1
ATOM 760 N N . ASP A 1 97 ? -41.208 29.488 -5.395 1.00 42.69 97 ASP A N 1
ATOM 761 C CA . ASP A 1 97 ? -40.192 28.502 -5.057 1.00 43.53 97 ASP A CA 1
ATOM 762 C C . ASP A 1 97 ? -40.514 27.864 -3.718 1.00 42.85 97 ASP A C 1
ATOM 763 O O . ASP A 1 97 ? -40.532 28.540 -2.684 1.00 42.62 97 ASP A O 1
ATOM 768 N N . LEU A 1 98 ? -40.763 26.561 -3.738 1.00 42.38 98 LEU A N 1
ATOM 769 C CA . LEU A 1 98 ? -41.068 25.810 -2.515 1.00 41.84 98 LEU A CA 1
ATOM 770 C C . LEU A 1 98 ? -40.089 24.650 -2.331 1.00 41.67 98 LEU A C 1
ATOM 771 O O . LEU A 1 98 ? -39.854 23.858 -3.254 1.00 42.27 98 LEU A O 1
ATOM 776 N N . LYS A 1 99 ? -39.510 24.564 -1.137 1.00 40.67 99 LYS A N 1
ATOM 777 C CA . LYS A 1 99 ? -38.591 23.500 -0.794 1.00 40.54 99 LYS A CA 1
ATOM 778 C C . LYS A 1 99 ? -39.346 22.639 0.212 1.00 39.77 99 LYS A C 1
ATOM 779 O O . LYS A 1 99 ? -39.654 23.086 1.310 1.00 38.75 99 LYS A O 1
ATOM 785 N N . ILE A 1 100 ? -39.712 21.426 -0.196 1.00 39.29 100 ILE A N 1
ATOM 786 C CA . ILE A 1 100 ? -40.628 20.606 0.591 1.00 38.70 100 ILE A CA 1
ATOM 787 C C . ILE A 1 100 ? -39.851 19.397 1.111 1.00 38.80 100 ILE A C 1
ATOM 788 O O . ILE A 1 100 ? -39.329 18.579 0.318 1.00 37.92 100 ILE A O 1
ATOM 793 N N . GLN A 1 101 ? -39.761 19.315 2.440 1.00 37.68 101 GLN A N 1
ATOM 794 C CA . GLN A 1 101 ? -39.095 18.222 3.126 1.00 37.92 101 GLN A CA 1
ATOM 795 C C . GLN A 1 101 ? -40.121 17.253 3.705 1.00 37.65 101 GLN A C 1
ATOM 796 O O . GLN A 1 101 ? -40.961 17.624 4.518 1.00 36.73 101 GLN A O 1
ATOM 802 N N . LEU A 1 102 ? -40.030 16.003 3.278 1.00 37.91 102 LEU A N 1
ATOM 803 C CA . LEU A 1 102 ? -40.903 14.963 3.776 1.00 38.56 102 LEU A CA 1
ATOM 804 C C . LEU A 1 102 ? -40.146 14.179 4.814 1.00 39.38 102 LEU A C 1
ATOM 805 O O . LEU A 1 102 ? -39.084 13.602 4.524 1.00 39.36 102 LEU A O 1
ATOM 810 N N . GLY A 1 103 ? -40.680 14.172 6.032 1.00 39.63 103 GLY A N 1
ATOM 811 C CA . GLY A 1 103 ? -40.072 13.411 7.108 1.00 39.97 103 GLY A CA 1
ATOM 812 C C . GLY A 1 103 ? -38.717 13.982 7.467 1.00 40.56 103 GLY A C 1
ATOM 813 O O . GLY A 1 103 ? -38.568 15.197 7.651 1.00 40.57 103 GLY A O 1
ATOM 814 N N . LYS A 1 104 ? -37.730 13.100 7.565 1.00 40.61 104 LYS A N 1
ATOM 815 C CA . LYS A 1 104 ? -36.360 13.504 7.794 1.00 41.17 104 LYS A CA 1
ATOM 816 C C . LYS A 1 104 ? -35.532 13.266 6.540 1.00 41.67 104 LYS A C 1
ATOM 817 O O . LYS A 1 104 ? -34.316 13.130 6.617 1.00 41.72 104 LYS A O 1
ATOM 823 N N . CYS A 1 105 ? -36.181 13.217 5.379 1.00 42.20 105 CYS A N 1
ATOM 824 C CA . CYS A 1 105 ? -35.431 12.940 4.167 1.00 42.82 105 CYS A CA 1
ATOM 825 C C . CYS A 1 105 ? -34.455 14.074 3.902 1.00 43.29 105 CYS A C 1
ATOM 826 O O . CYS A 1 105 ? -34.860 15.226 3.845 1.00 43.53 105 CYS A O 1
ATOM 829 N N . PRO A 1 106 ? -33.150 13.750 3.784 1.00 44.17 106 PRO A N 1
ATOM 830 C CA . PRO A 1 106 ? -32.138 14.801 3.602 1.00 44.51 106 PRO A CA 1
ATOM 831 C C . PRO A 1 106 ? -32.225 15.531 2.249 1.00 44.73 106 PRO A C 1
ATOM 832 O O . PRO A 1 106 ? -31.605 16.581 2.083 1.00 45.40 106 PRO A O 1
ATOM 836 N N . PHE A 1 107 ? -33.017 15.006 1.316 1.00 44.34 107 PHE A N 1
ATOM 837 C CA . PHE A 1 107 ? -33.237 15.668 0.028 1.00 43.95 107 PHE A CA 1
ATOM 838 C C . PHE A 1 107 ? -34.644 16.245 -0.078 1.00 43.47 107 PHE A C 1
ATOM 839 O O . PHE A 1 107 ? -35.626 15.550 0.160 1.00 43.93 107 PHE A O 1
ATOM 847 N N . THR A 1 108 ? -34.745 17.517 -0.443 1.00 43.13 108 THR A N 1
ATOM 848 C CA . THR A 1 108 ? -36.052 18.174 -0.544 1.00 42.36 108 THR A CA 1
ATOM 849 C C . THR A 1 108 ? -36.658 18.062 -1.942 1.00 41.95 108 THR A C 1
ATOM 850 O O . THR A 1 108 ? -35.937 17.999 -2.951 1.00 41.46 108 THR A O 1
ATOM 854 N N . ILE A 1 109 ? -37.984 18.008 -1.991 1.00 41.10 109 ILE A N 1
ATOM 855 C CA . ILE A 1 109 ? -38.702 18.160 -3.236 1.00 40.47 109 ILE A CA 1
ATOM 856 C C . ILE A 1 109 ? -38.771 19.646 -3.527 1.00 40.83 109 ILE A C 1
ATOM 857 O O . ILE A 1 109 ? -39.331 20.413 -2.739 1.00 41.10 109 ILE A O 1
ATOM 862 N N . ASN A 1 110 ? -38.192 20.050 -4.650 1.00 40.58 110 ASN A N 1
ATOM 863 C CA . ASN A 1 110 ? -38.151 21.451 -5.028 1.00 41.21 110 ASN A CA 1
ATOM 864 C C . ASN A 1 110 ? -39.208 21.782 -6.084 1.00 40.46 110 ASN A C 1
ATOM 865 O O . ASN A 1 110 ? -39.097 21.356 -7.255 1.00 40.47 110 ASN A O 1
ATOM 870 N N . ALA A 1 111 ? -40.230 22.529 -5.654 1.00 39.27 111 ALA A N 1
ATOM 871 C CA . ALA A 1 111 ? -41.304 22.995 -6.529 1.00 38.89 111 ALA A CA 1
ATOM 872 C C . ALA A 1 111 ? -41.029 24.436 -6.946 1.00 38.90 111 ALA A C 1
ATOM 873 O O . ALA A 1 111 ? -40.645 25.273 -6.124 1.00 39.05 111 ALA A O 1
ATOM 875 N N . TYR A 1 112 ? -41.159 24.702 -8.239 1.00 38.05 112 TYR A N 1
ATOM 876 C CA . TYR A 1 112 ? -40.945 26.029 -8.775 1.00 38.48 112 TYR A CA 1
ATOM 877 C C . TYR A 1 112 ? -41.954 26.304 -9.873 1.00 38.37 112 TYR A C 1
ATOM 878 O O . TYR A 1 112 ? -42.404 25.406 -10.574 1.00 36.53 112 TYR A O 1
ATOM 887 N N . TRP A 1 113 ? -42.308 27.572 -9.986 1.00 38.76 113 TRP A N 1
ATOM 888 C CA . TRP A 1 113 ? -43.276 28.005 -10.965 1.00 39.19 113 TRP A CA 1
ATOM 889 C C . TRP A 1 113 ? -42.515 28.483 -12.192 1.00 39.35 113 TRP A C 1
ATOM 890 O O . TRP A 1 113 ? -41.586 29.282 -12.065 1.00 40.05 113 TRP A O 1
ATOM 901 N N . ARG A 1 114 ? -42.888 27.974 -13.360 1.00 38.23 114 ARG A N 1
ATOM 902 C CA . ARG A 1 114 ? -42.403 28.510 -14.619 1.00 39.35 114 ARG A CA 1
ATOM 903 C C . ARG A 1 114 ? -43.493 29.431 -15.173 1.00 39.58 114 ARG A C 1
ATOM 904 O O . ARG A 1 114 ? -44.648 29.025 -15.244 1.00 38.88 114 ARG A O 1
ATOM 912 N N . SER A 1 115 ? -43.116 30.651 -15.562 1.00 39.48 115 SER A N 1
ATOM 913 C CA . SER A 1 115 ? -44.040 31.627 -16.156 1.00 40.25 115 SER A CA 1
ATOM 914 C C . SER A 1 115 ? -44.651 31.132 -17.442 1.00 40.23 115 SER A C 1
ATOM 915 O O . SER A 1 115 ? -43.949 30.660 -18.334 1.00 40.54 115 SER A O 1
ATOM 918 N N . MET A 1 116 ? -45.967 31.247 -17.539 1.00 39.97 116 MET A N 1
ATOM 919 C CA . MET A 1 116 ? -46.675 30.895 -18.756 1.00 39.96 116 MET A CA 1
ATOM 920 C C . MET A 1 116 ? -48.077 31.434 -18.614 1.00 40.11 116 MET A C 1
ATOM 921 O O . MET A 1 116 ? -48.864 30.931 -17.797 1.00 39.47 116 MET A O 1
ATOM 926 N N . CYS A 1 117 ? -48.351 32.489 -19.384 1.00 39.95 117 CYS A N 1
ATOM 927 C CA . CYS A 1 117 ? -49.648 33.150 -19.432 1.00 39.76 117 CYS A CA 1
ATOM 928 C C . CYS A 1 117 ? -49.932 33.402 -20.892 1.00 38.42 117 CYS A C 1
ATOM 929 O O . CYS A 1 117 ? -49.096 33.960 -21.597 1.00 37.20 117 CYS A O 1
ATOM 932 N N . ILE A 1 118 ? -51.117 33.000 -21.330 1.00 37.87 118 ILE A N 1
ATOM 933 C CA . ILE A 1 118 ? -51.445 32.990 -22.757 1.00 36.98 118 ILE A CA 1
ATOM 934 C C . ILE A 1 118 ? -52.499 34.044 -23.099 1.00 36.59 118 ILE A C 1
ATOM 935 O O . ILE A 1 118 ? -53.620 34.001 -22.591 1.00 35.99 118 ILE A O 1
ATOM 940 N N . GLN A 1 119 ? -52.126 35.009 -23.944 1.00 35.97 119 GLN A N 1
ATOM 941 C CA . GLN A 1 119 ? -53.077 36.007 -24.415 1.00 35.41 119 GLN A CA 1
ATOM 942 C C . GLN A 1 119 ? -53.723 35.536 -25.705 1.00 36.13 119 GLN A C 1
ATOM 943 O O . GLN A 1 119 ? -53.043 34.958 -26.548 1.00 36.40 119 GLN A O 1
ATOM 949 N N . PHE A 1 120 ? -55.032 35.764 -25.846 1.00 36.57 120 PHE A N 1
ATOM 950 C CA . PHE A 1 120 ? -55.757 35.415 -27.060 1.00 37.90 120 PHE A CA 1
ATOM 951 C C . PHE A 1 120 ? -56.139 36.681 -27.785 1.00 39.06 120 PHE A C 1
ATOM 952 O O . PHE A 1 120 ? -56.347 37.714 -27.161 1.00 38.07 120 PHE A O 1
ATOM 960 N N . ASP A 1 121 ? -56.221 36.609 -29.107 1.00 40.74 121 ASP A N 1
ATOM 961 C CA . ASP A 1 121 ? -56.538 37.794 -29.879 1.00 42.45 121 ASP A CA 1
ATOM 962 C C . ASP A 1 121 ? -58.036 37.927 -30.116 1.00 43.40 121 ASP A C 1
ATOM 963 O O . ASP A 1 121 ? -58.496 38.920 -30.641 1.00 42.66 121 ASP A O 1
ATOM 968 N N . ASN A 1 122 ? -58.802 36.937 -29.675 1.00 44.90 122 ASN A N 1
ATOM 969 C CA . ASN A 1 122 ? -60.184 36.822 -30.087 1.00 46.48 122 ASN A CA 1
ATOM 970 C C . ASN A 1 122 ? -60.989 36.264 -28.925 1.00 46.88 122 ASN A C 1
ATOM 971 O O . ASN A 1 122 ? -60.600 35.262 -28.336 1.00 47.49 122 ASN A O 1
ATOM 976 N N . PRO A 1 123 ? -62.107 36.915 -28.586 1.00 47.24 123 PRO A N 1
ATOM 977 C CA . PRO A 1 123 ? -62.952 36.513 -27.457 1.00 47.41 123 PRO A CA 1
ATOM 978 C C . PRO A 1 123 ? -63.620 35.142 -27.611 1.00 47.75 123 PRO A C 1
ATOM 979 O O . PRO A 1 123 ? -63.807 34.439 -26.615 1.00 47.84 123 PRO A O 1
ATOM 983 N N . GLU A 1 124 ? -63.988 34.772 -28.836 1.00 48.17 124 GLU A N 1
ATOM 984 C CA . GLU A 1 124 ? -64.602 33.466 -29.088 1.00 48.78 124 GLU A CA 1
ATOM 985 C C . GLU A 1 124 ? -63.540 32.367 -28.965 1.00 48.69 124 GLU A C 1
ATOM 986 O O . GLU A 1 124 ? -63.838 31.261 -28.524 1.00 49.12 124 GLU A O 1
ATOM 992 N N . MET A 1 125 ? -62.303 32.701 -29.326 1.00 48.18 125 MET A N 1
ATOM 993 C CA . MET A 1 125 ? -61.150 31.828 -29.152 1.00 47.92 125 MET A CA 1
ATOM 994 C C . MET A 1 125 ? -60.825 31.617 -27.668 1.00 46.83 125 MET A C 1
ATOM 995 O O . MET A 1 125 ? -60.635 30.491 -27.220 1.00 46.18 125 MET A O 1
ATOM 1000 N N . LEU A 1 126 ? -60.770 32.711 -26.917 1.00 46.00 126 LEU A N 1
ATOM 1001 C CA . LEU A 1 126 ? -60.587 32.653 -25.481 1.00 45.36 126 LEU A CA 1
ATOM 1002 C C . LEU A 1 126 ? -61.647 31.775 -24.805 1.00 45.63 126 LEU A C 1
ATOM 1003 O O . LEU A 1 126 ? -61.299 30.906 -24.028 1.00 45.90 126 LEU A O 1
ATOM 1008 N N . SER A 1 127 ? -62.927 31.974 -25.124 1.00 45.54 127 SER A N 1
ATOM 1009 C CA . SER A 1 127 ? -64.006 31.216 -24.483 1.00 45.15 127 SER A CA 1
ATOM 1010 C C . SER A 1 127 ? -63.952 29.732 -24.840 1.00 44.99 127 SER A C 1
ATOM 1011 O O . SER A 1 127 ? -64.360 28.884 -24.051 1.00 44.90 127 SER A O 1
ATOM 1014 N N . GLN A 1 128 ? -63.447 29.411 -26.023 1.00 44.32 128 GLN A N 1
ATOM 1015 C CA . GLN A 1 128 ? -63.366 28.019 -26.404 1.00 44.45 128 GLN A CA 1
ATOM 1016 C C . GLN A 1 128 ? -62.178 27.274 -25.746 1.00 43.91 128 GLN A C 1
ATOM 1017 O O . GLN A 1 128 ? -62.305 26.104 -25.388 1.00 43.59 128 GLN A O 1
ATOM 1023 N N . TRP A 1 129 ? -61.063 27.970 -25.527 1.00 43.00 129 TRP A N 1
ATOM 1024 C CA . TRP A 1 129 ? -59.842 27.329 -25.056 1.00 42.83 129 TRP A CA 1
ATOM 1025 C C . TRP A 1 129 ? -59.495 27.555 -23.573 1.00 43.06 129 TRP A C 1
ATOM 1026 O O . TRP A 1 129 ? -58.657 26.835 -23.026 1.00 42.58 129 TRP A O 1
ATOM 1037 N N . ALA A 1 130 ? -60.127 28.541 -22.931 1.00 43.38 130 ALA A N 1
ATOM 1038 C CA . ALA A 1 130 ? -59.685 29.004 -21.594 1.00 43.91 130 ALA A CA 1
ATOM 1039 C C . ALA A 1 130 ? -59.759 27.935 -20.507 1.00 44.27 130 ALA A C 1
ATOM 1040 O O . ALA A 1 130 ? -58.794 27.724 -19.785 1.00 44.36 130 ALA A O 1
ATOM 1042 N N . SER A 1 131 ? -60.903 27.271 -20.409 1.00 44.09 131 SER A N 1
ATOM 1043 C CA . SER A 1 131 ? -61.109 26.184 -19.454 1.00 44.99 131 SER A CA 1
ATOM 1044 C C . SER A 1 131 ? -60.061 25.065 -19.595 1.00 44.86 131 SER A C 1
ATOM 1045 O O . SER A 1 131 ? -59.511 24.607 -18.591 1.00 45.61 131 SER A O 1
ATOM 1048 N N . ASN A 1 132 ? -59.769 24.670 -20.836 1.00 44.32 132 ASN A N 1
ATOM 1049 C CA . ASN A 1 132 ? -58.716 23.719 -21.179 1.00 44.19 132 ASN A CA 1
ATOM 1050 C C . ASN A 1 132 ? -57.384 24.129 -20.568 1.00 43.05 132 ASN A C 1
ATOM 1051 O O . ASN A 1 132 ? -56.753 23.343 -19.868 1.00 41.68 132 ASN A O 1
ATOM 1056 N N . LEU A 1 133 ? -56.972 25.377 -20.816 1.00 42.10 133 LEU A N 1
ATOM 1057 C CA . LEU A 1 133 ? -55.634 25.846 -20.390 1.00 40.74 133 LEU A CA 1
ATOM 1058 C C . LEU A 1 133 ? -55.589 26.093 -18.897 1.00 39.47 133 LEU A C 1
ATOM 1059 O O . LEU A 1 133 ? -54.595 25.792 -18.256 1.00 38.88 133 LEU A O 1
ATOM 1064 N N . ASN A 1 134 ? -56.681 26.604 -18.347 1.00 39.09 134 ASN A N 1
ATOM 1065 C CA . ASN A 1 134 ? -56.775 26.820 -16.913 1.00 39.69 134 ASN A CA 1
ATOM 1066 C C . ASN A 1 134 ? -56.551 25.510 -16.132 1.00 39.44 134 ASN A C 1
ATOM 1067 O O . ASN A 1 134 ? -55.873 25.507 -15.111 1.00 39.63 134 ASN A O 1
ATOM 1072 N N . LEU A 1 135 ? -57.098 24.409 -16.649 1.00 38.67 135 LEU A N 1
ATOM 1073 C CA . LEU A 1 135 ? -56.944 23.091 -16.039 1.00 38.90 135 LEU A CA 1
ATOM 1074 C C . LEU A 1 135 ? -55.515 22.569 -16.071 1.00 38.88 135 LEU A C 1
ATOM 1075 O O . LEU A 1 135 ? -55.181 21.693 -15.287 1.00 39.46 135 LEU A O 1
ATOM 1080 N N . LEU A 1 136 ? -54.680 23.133 -16.949 1.00 37.77 136 LEU A N 1
ATOM 1081 C CA . LEU A 1 136 ? -53.249 22.883 -16.942 1.00 37.82 136 LEU A CA 1
ATOM 1082 C C . LEU A 1 136 ? -52.471 23.821 -16.025 1.00 37.76 136 LEU A C 1
ATOM 1083 O O . LEU A 1 136 ? -51.277 23.629 -15.845 1.00 38.56 136 LEU A O 1
ATOM 1088 N N . GLY A 1 137 ? -53.132 24.833 -15.471 1.00 37.89 137 GLY A N 1
ATOM 1089 C CA . GLY A 1 137 ? -52.467 25.871 -14.654 1.00 37.65 137 GLY A CA 1
ATOM 1090 C C . GLY A 1 137 ? -52.012 27.086 -15.439 1.00 37.69 137 GLY A C 1
ATOM 1091 O O . GLY A 1 137 ? -51.117 27.834 -14.998 1.00 37.65 137 GLY A O 1
ATOM 1092 N N . ILE A 1 138 ? -52.598 27.276 -16.624 1.00 37.16 138 ILE A N 1
ATOM 1093 C CA . ILE A 1 138 ? -52.166 28.349 -17.509 1.00 36.94 138 ILE A CA 1
ATOM 1094 C C . ILE A 1 138 ? -53.213 29.473 -17.508 1.00 36.56 138 ILE A C 1
ATOM 1095 O O . ILE A 1 138 ? -54.296 29.297 -18.039 1.00 37.49 138 ILE A O 1
ATOM 1100 N N . PRO A 1 139 ? -52.890 30.627 -16.884 1.00 36.60 139 PRO A N 1
ATOM 1101 C CA . PRO A 1 139 ? -53.804 31.777 -16.967 1.00 36.35 139 PRO A CA 1
ATOM 1102 C C . PRO A 1 139 ? -53.896 32.303 -18.398 1.00 36.82 139 PRO A C 1
ATOM 1103 O O . PRO A 1 139 ? -52.926 32.210 -19.175 1.00 37.05 139 PRO A O 1
ATOM 1107 N N . THR A 1 140 ? -55.071 32.827 -18.738 1.00 36.74 140 THR A N 1
ATOM 1108 C CA . THR A 1 140 ? -55.367 33.302 -20.082 1.00 37.15 140 THR A CA 1
ATOM 1109 C C . THR A 1 140 ? -56.137 34.610 -19.977 1.00 37.50 140 THR A C 1
ATOM 1110 O O . THR A 1 140 ? -56.717 34.917 -18.915 1.00 37.71 140 THR A O 1
ATOM 1114 N N . GLY A 1 141 ? -56.173 35.359 -21.079 1.00 36.79 141 GLY A N 1
ATOM 1115 C CA . GLY A 1 141 ? -56.890 36.624 -21.130 1.00 36.87 141 GLY A CA 1
ATOM 1116 C C . GLY A 1 141 ? -56.865 37.225 -22.517 1.00 37.59 141 GLY A C 1
ATOM 1117 O O . GLY A 1 141 ? -56.252 36.671 -23.436 1.00 36.91 141 GLY A O 1
ATOM 1118 N N . LEU A 1 142 ? -57.510 38.378 -22.644 1.00 37.79 142 LEU A N 1
ATOM 1119 C CA . LEU A 1 142 ? -57.678 39.066 -23.907 1.00 39.48 142 LEU A CA 1
ATOM 1120 C C . LEU A 1 142 ? -56.863 40.361 -23.906 1.00 38.82 142 LEU A C 1
ATOM 1121 O O . LEU A 1 142 ? -56.188 40.679 -24.870 1.00 38.09 142 LEU A O 1
ATOM 1126 N N . ARG A 1 143 ? -56.917 41.077 -22.789 1.00 39.06 143 ARG A N 1
ATOM 1127 C CA . ARG A 1 143 ? -56.292 42.401 -22.660 1.00 39.40 143 ARG A CA 1
ATOM 1128 C C . ARG A 1 143 ? -54.791 42.273 -22.500 1.00 39.07 143 ARG A C 1
ATOM 1129 O O . ARG A 1 143 ? -54.272 41.197 -22.190 1.00 39.35 143 ARG A O 1
ATOM 1137 N N . ASP A 1 144 ? -54.095 43.377 -22.700 1.00 38.64 144 ASP A N 1
ATOM 1138 C CA . ASP A 1 144 ? -52.653 43.360 -22.586 1.00 38.84 144 ASP A CA 1
ATOM 1139 C C . ASP A 1 144 ? -52.201 43.077 -21.157 1.00 37.83 144 ASP A C 1
ATOM 1140 O O . ASP A 1 144 ? -52.806 43.551 -20.217 1.00 37.61 144 ASP A O 1
ATOM 1145 N N . SER A 1 145 ? -51.121 42.320 -21.011 1.00 37.48 145 SER A N 1
ATOM 1146 C CA . SER A 1 145 ? -50.551 42.026 -19.694 1.00 36.96 145 SER A CA 1
ATOM 1147 C C . SER A 1 145 ? -49.028 41.985 -19.803 1.00 36.78 145 SER A C 1
ATOM 1148 O O . SER A 1 145 ? -48.488 41.533 -20.805 1.00 36.41 145 SER A O 1
ATOM 1151 N N . ASP A 1 146 ? -48.342 42.415 -18.759 1.00 36.65 146 ASP A N 1
ATOM 1152 C CA . ASP A 1 146 ? -46.880 42.318 -18.729 1.00 37.63 146 ASP A CA 1
ATOM 1153 C C . ASP A 1 146 ? -46.354 40.924 -18.353 1.00 37.78 146 ASP A C 1
ATOM 1154 O O . ASP A 1 146 ? -45.148 40.666 -18.460 1.00 37.68 146 ASP A O 1
ATOM 1159 N N . ALA A 1 147 ? -47.264 40.028 -17.959 1.00 37.20 147 ALA A N 1
ATOM 1160 C CA . ALA A 1 147 ? -46.917 38.659 -17.611 1.00 37.39 147 ALA A CA 1
ATOM 1161 C C . ALA A 1 147 ? -47.151 37.640 -18.743 1.00 37.78 147 ALA A C 1
ATOM 1162 O O . ALA A 1 147 ? -46.800 36.459 -18.607 1.00 38.46 147 ALA A O 1
ATOM 1164 N N . THR A 1 148 ? -47.771 38.084 -19.831 1.00 38.28 148 THR A N 1
ATOM 1165 C CA . THR A 1 148 ? -47.985 37.255 -21.033 1.00 38.58 148 THR A CA 1
ATOM 1166 C C . THR A 1 148 ? -46.663 36.712 -21.531 1.00 38.34 148 THR A C 1
ATOM 1167 O O . THR A 1 148 ? -45.700 37.476 -21.696 1.00 37.75 148 THR A O 1
ATOM 1171 N N . THR A 1 149 ? -46.611 35.390 -21.726 1.00 37.70 149 THR A N 1
ATOM 1172 C CA . THR A 1 149 ? -45.471 34.749 -22.372 1.00 37.69 149 THR A CA 1
ATOM 1173 C C . THR A 1 149 ? -45.789 34.315 -23.813 1.00 37.22 149 THR A C 1
ATOM 1174 O O . THR A 1 149 ? -44.892 34.230 -24.641 1.00 36.48 149 THR A O 1
ATOM 1178 N N . HIS A 1 150 ? -47.065 34.020 -24.104 1.00 37.08 150 HIS A N 1
ATOM 1179 C CA . HIS A 1 150 ? -47.445 33.516 -25.435 1.00 36.21 150 HIS A CA 1
ATOM 1180 C C . HIS A 1 150 ? -48.690 34.208 -25.894 1.00 36.71 150 HIS A C 1
ATOM 1181 O O . HIS A 1 150 ? -49.541 34.570 -25.070 1.00 36.85 150 HIS A O 1
ATOM 1188 N N . PHE A 1 151 ? -48.805 34.375 -27.211 1.00 36.78 151 PHE A N 1
ATOM 1189 C CA . PHE A 1 151 ? -49.915 35.090 -27.804 1.00 37.40 151 PHE A CA 1
ATOM 1190 C C . PHE A 1 151 ? -50.498 34.247 -28.910 1.00 37.58 151 PHE A C 1
ATOM 1191 O O . PHE A 1 151 ? -49.775 33.871 -29.822 1.00 36.94 151 PHE A O 1
ATOM 1199 N N . VAL A 1 152 ? -51.801 33.965 -28.827 1.00 37.87 152 VAL A N 1
ATOM 1200 C CA . VAL A 1 152 ? -52.483 33.179 -29.850 1.00 38.61 152 VAL A CA 1
ATOM 1201 C C . VAL A 1 152 ? -53.102 34.074 -30.895 1.00 39.29 152 VAL A C 1
ATOM 1202 O O . VAL A 1 152 ? -54.105 34.725 -30.617 1.00 39.63 152 VAL A O 1
ATOM 1206 N N . MET A 1 153 ? -52.527 34.097 -32.093 1.00 40.06 153 MET A N 1
ATOM 1207 C CA . MET A 1 153 ? -53.115 34.864 -33.196 1.00 41.22 153 MET A CA 1
ATOM 1208 C C . MET A 1 153 ? -54.274 34.089 -33.777 1.00 41.98 153 MET A C 1
ATOM 1209 O O . MET A 1 153 ? -54.266 32.851 -33.726 1.00 41.98 153 MET A O 1
ATOM 1214 N N . ASN A 1 154 ? -55.262 34.798 -34.330 1.00 42.68 154 ASN A N 1
ATOM 1215 C CA . ASN A 1 154 ? -56.327 34.140 -35.095 1.00 44.46 154 ASN A CA 1
ATOM 1216 C C . ASN A 1 154 ? -55.758 33.462 -36.336 1.00 44.87 154 ASN A C 1
ATOM 1217 O O . ASN A 1 154 ? -54.677 33.835 -36.816 1.00 44.49 154 ASN A O 1
ATOM 1222 N N . ARG A 1 155 ? -56.487 32.458 -36.826 1.00 45.63 155 ARG A N 1
ATOM 1223 C CA . ARG A 1 155 ? -56.230 31.850 -38.130 1.00 46.87 155 ARG A CA 1
ATOM 1224 C C . ARG A 1 155 ? -55.973 32.955 -39.144 1.00 47.16 155 ARG A C 1
ATOM 1225 O O . ARG A 1 155 ? -56.857 33.776 -39.410 1.00 46.84 155 ARG A O 1
ATOM 1233 N N . GLN A 1 156 ? -54.755 32.988 -39.683 1.00 48.18 156 GLN A N 1
ATOM 1234 C CA . GLN A 1 156 ? -54.334 34.033 -40.626 1.00 48.92 156 GLN A CA 1
ATOM 1235 C C . GLN A 1 156 ? -54.983 33.782 -41.970 1.00 49.36 156 GLN A C 1
ATOM 1236 O O . GLN A 1 156 ? -54.312 33.426 -42.957 1.00 50.62 156 GLN A O 1
ATOM 1242 N N . ALA A 1 157 ? -56.294 33.984 -42.017 1.00 48.93 157 ALA A N 1
ATOM 1243 C CA . ALA A 1 157 ? -57.124 33.418 -43.077 1.00 48.21 157 ALA A CA 1
ATOM 1244 C C . ALA A 1 157 ? -56.843 34.028 -44.459 1.00 47.63 157 ALA A C 1
ATOM 1245 O O . ALA A 1 157 ? -57.768 34.383 -45.175 1.00 47.56 157 ALA A O 1
ATOM 1247 N N . GLY A 1 158 ? -55.561 34.131 -44.822 1.00 47.13 158 GLY A N 1
ATOM 1248 C CA . GLY A 1 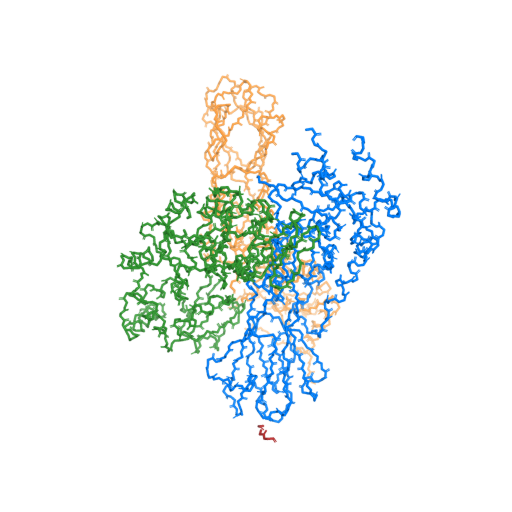158 ? -55.120 34.887 -46.001 1.00 46.46 158 GLY A CA 1
ATOM 1249 C C . GLY A 1 158 ? -55.323 36.398 -45.869 1.00 46.42 158 GLY A C 1
ATOM 1250 O O . GLY A 1 158 ? -55.456 37.107 -46.871 1.00 46.01 158 GLY A O 1
ATOM 1251 N N . SER A 1 159 ? -55.346 36.899 -44.632 1.00 46.07 159 SER A N 1
ATOM 1252 C CA . SER A 1 159 ? -55.609 38.317 -44.384 1.00 46.04 159 SER A CA 1
ATOM 1253 C C . SER A 1 159 ? -54.572 38.956 -43.456 1.00 45.75 159 SER A C 1
ATOM 1254 O O . SER A 1 159 ? -53.702 38.265 -42.908 1.00 46.45 159 SER A O 1
ATOM 1257 N N . SER A 1 160 ? -54.686 40.273 -43.279 1.00 44.64 160 SER A N 1
ATOM 1258 C CA . SER A 1 160 ? -53.774 41.040 -42.439 1.00 43.84 160 SER A CA 1
ATOM 1259 C C . SER A 1 160 ? -53.788 40.557 -40.995 1.00 42.91 160 SER A C 1
ATOM 1260 O O . SER A 1 160 ? -54.839 40.147 -40.484 1.00 42.74 160 SER A O 1
ATOM 1263 N N . ILE A 1 161 ? -52.634 40.629 -40.331 1.00 42.07 161 ILE A N 1
ATOM 1264 C CA . ILE A 1 161 ? -52.574 40.346 -38.880 1.00 41.31 161 ILE A CA 1
ATOM 1265 C C . ILE A 1 161 ? -53.064 41.563 -38.075 1.00 41.39 161 ILE A C 1
ATOM 1266 O O . ILE A 1 161 ? -53.037 42.695 -38.563 1.00 41.35 161 ILE A O 1
ATOM 1271 N N . THR A 1 162 ? -53.521 41.319 -36.857 1.00 41.30 162 THR A N 1
ATOM 1272 C CA . THR A 1 162 ? -54.057 42.376 -36.008 1.00 41.29 162 THR A CA 1
ATOM 1273 C C . THR A 1 162 ? -52.948 43.124 -35.276 1.00 41.05 162 THR A C 1
ATOM 1274 O O . THR A 1 162 ? -51.822 42.636 -35.180 1.00 40.64 162 THR A O 1
ATOM 1278 N N . VAL A 1 163 ? -53.290 44.306 -34.753 1.00 40.84 163 VAL A N 1
ATOM 1279 C CA . VAL A 1 163 ? -52.389 45.107 -33.912 1.00 40.01 163 VAL A CA 1
ATOM 1280 C C . VAL A 1 163 ? -51.892 44.331 -32.683 1.00 39.37 163 VAL A C 1
ATOM 1281 O O . VAL A 1 163 ? -50.750 44.501 -32.255 1.00 38.97 163 VAL A O 1
ATOM 1285 N N . GLY A 1 164 ? -52.750 43.475 -32.127 1.00 38.87 164 GLY A N 1
ATOM 1286 C CA . GLY A 1 164 ? -52.367 42.646 -30.985 1.00 37.90 164 GLY A CA 1
ATOM 1287 C C . GLY A 1 164 ? -51.215 41.735 -31.357 1.00 37.53 164 GLY A C 1
ATOM 1288 O O . GLY A 1 164 ? -50.275 41.529 -30.569 1.00 36.86 164 GLY A O 1
ATOM 1289 N N . THR A 1 165 ? -51.278 41.208 -32.580 1.00 36.81 165 THR A N 1
ATOM 1290 C CA . THR A 1 165 ? -50.224 40.336 -33.083 1.00 36.26 165 THR A CA 1
ATOM 1291 C C . THR A 1 165 ? -48.933 41.107 -33.305 1.00 35.60 165 THR A C 1
ATOM 1292 O O . THR A 1 165 ? -47.870 40.655 -32.890 1.00 35.31 165 THR A O 1
ATOM 1296 N N . MET A 1 166 ? -49.042 42.273 -33.944 1.00 35.61 166 MET A N 1
ATOM 1297 C CA . MET A 1 166 ? -47.890 43.121 -34.223 1.00 35.82 166 MET A CA 1
ATOM 1298 C C . MET A 1 166 ? -47.169 43.492 -32.929 1.00 36.16 166 MET A C 1
ATOM 1299 O O . MET A 1 166 ? -45.932 43.448 -32.853 1.00 36.17 166 MET A O 1
ATOM 1304 N N . TYR A 1 167 ? -47.968 43.864 -31.926 1.00 35.95 167 TYR A N 1
ATOM 1305 C CA . TYR A 1 167 ? -47.481 44.234 -30.618 1.00 36.44 167 TYR A CA 1
ATOM 1306 C C . TYR A 1 167 ? -46.778 43.084 -29.913 1.00 37.05 167 TYR A C 1
ATOM 1307 O O . TYR A 1 167 ? -45.676 43.270 -29.399 1.00 37.07 167 TYR A O 1
ATOM 1316 N N . ALA A 1 168 ? -47.398 41.895 -29.923 1.00 37.56 168 ALA A N 1
ATOM 1317 C CA . ALA A 1 168 ? -46.787 40.706 -29.349 1.00 37.74 168 ALA A CA 1
ATOM 1318 C C . ALA A 1 168 ? -45.445 40.393 -30.001 1.00 38.17 168 ALA A C 1
ATOM 1319 O O . ALA A 1 168 ? -44.464 40.106 -29.313 1.00 38.04 168 ALA A O 1
ATOM 1321 N N . PHE A 1 169 ? -45.405 40.445 -31.330 1.00 38.11 169 PHE A N 1
ATOM 1322 C CA . PHE A 1 169 ? -44.164 40.234 -32.070 1.00 38.18 169 PHE A CA 1
ATOM 1323 C C . PHE A 1 169 ? -43.042 41.168 -31.605 1.00 38.94 169 PHE A C 1
ATOM 1324 O O . PHE A 1 169 ? -41.903 40.743 -31.377 1.00 38.75 169 PHE A O 1
ATOM 1332 N N . LEU A 1 170 ? -43.381 42.449 -31.475 1.00 39.86 170 LEU A N 1
ATOM 1333 C CA . LEU A 1 170 ? -42.409 43.474 -31.129 1.00 40.05 170 LEU A CA 1
ATOM 1334 C C . LEU A 1 170 ? -41.888 43.390 -29.699 1.00 40.88 170 LEU A C 1
ATOM 1335 O O . LEU A 1 170 ? -40.700 43.621 -29.473 1.00 40.97 170 LEU A O 1
ATOM 1340 N N . LYS A 1 171 ? -42.755 43.060 -28.740 1.00 41.55 171 LYS A N 1
ATOM 1341 C CA . LYS A 1 171 ? -42.286 42.906 -27.356 1.00 42.76 171 LYS A CA 1
ATOM 1342 C C . LYS A 1 171 ? -41.691 41.512 -27.065 1.00 42.34 171 LYS A C 1
ATOM 1343 O O . LYS A 1 171 ? -41.497 41.125 -25.911 1.00 42.48 171 LYS A O 1
ATOM 1349 N N . LYS A 1 172 ? -41.398 40.778 -28.140 1.00 41.68 172 LYS A N 1
ATOM 1350 C CA . LYS A 1 172 ? -40.694 39.487 -28.099 1.00 41.37 172 LYS A CA 1
ATOM 1351 C C . LYS A 1 172 ? -41.464 38.347 -27.441 1.00 40.85 172 LYS A C 1
ATOM 1352 O O . LYS A 1 172 ? -40.881 37.394 -26.914 1.00 40.88 172 LYS A O 1
ATOM 1358 N N . THR A 1 173 ? -42.788 38.457 -27.482 1.00 40.02 173 THR A N 1
ATOM 1359 C CA . THR A 1 173 ? -43.667 37.398 -27.032 1.00 39.34 173 THR A CA 1
ATOM 1360 C C . THR A 1 173 ? -43.610 36.277 -28.073 1.00 38.77 173 THR A C 1
ATOM 1361 O O . THR A 1 173 ? -43.360 36.536 -29.247 1.00 38.77 173 THR A O 1
ATOM 1365 N N . VAL A 1 174 ? -43.793 35.038 -27.625 1.00 38.28 174 VAL A N 1
ATOM 1366 C CA . VAL A 1 174 ? -43.857 33.879 -28.508 1.00 37.37 174 VAL A CA 1
ATOM 1367 C C . VAL A 1 174 ? -45.258 33.805 -29.133 1.00 36.92 174 VAL A C 1
ATOM 1368 O O . VAL A 1 174 ? -46.261 33.755 -28.440 1.00 35.77 174 VAL A O 1
ATOM 1372 N N . ILE A 1 175 ? -45.327 33.814 -30.463 1.00 37.12 175 ILE A N 1
ATOM 1373 C CA . ILE A 1 175 ? -46.617 33.804 -31.127 1.00 36.20 175 ILE A CA 1
ATOM 1374 C C . ILE A 1 175 ? -46.991 32.379 -31.492 1.00 37.00 175 ILE A C 1
ATOM 1375 O O . ILE A 1 175 ? -46.230 31.656 -32.110 1.00 36.81 175 ILE A O 1
ATOM 1380 N N . ILE A 1 176 ? -48.166 31.950 -31.067 1.00 37.37 176 ILE A N 1
ATOM 1381 C CA . ILE A 1 176 ? -48.571 30.591 -31.356 1.00 38.21 176 ILE A CA 1
ATOM 1382 C C . ILE A 1 176 ? -49.893 30.620 -32.094 1.00 38.36 176 ILE A C 1
ATOM 1383 O O . ILE A 1 176 ? -50.467 31.695 -32.317 1.00 37.93 176 ILE A O 1
ATOM 1388 N N . ASP A 1 177 ? -50.382 29.443 -32.451 1.00 39.11 177 ASP A N 1
ATOM 1389 C CA . ASP A 1 177 ? -51.708 29.345 -33.005 1.00 39.80 177 ASP A CA 1
ATOM 1390 C C . ASP A 1 177 ? -52.437 28.108 -32.523 1.00 40.43 177 ASP A C 1
ATOM 1391 O O . ASP A 1 177 ? -51.959 27.389 -31.649 1.00 39.52 177 ASP A O 1
ATOM 1396 N N . ASP A 1 178 ? -53.615 27.920 -33.113 1.00 41.27 178 ASP A N 1
ATOM 1397 C CA . ASP A 1 178 ? -54.514 26.784 -32.950 1.00 42.15 178 ASP A CA 1
ATOM 1398 C C . ASP A 1 178 ? -53.824 25.421 -32.868 1.00 41.72 178 ASP A C 1
ATOM 1399 O O . ASP A 1 178 ? -54.170 24.597 -32.025 1.00 41.62 178 ASP A O 1
ATOM 1404 N N . SER A 1 179 ? -52.867 25.171 -33.762 1.00 41.73 179 SER A N 1
ATOM 1405 C CA . SER A 1 179 ? -52.175 23.874 -33.819 1.00 41.57 179 SER A CA 1
ATOM 1406 C C . SER A 1 179 ? -51.408 23.562 -32.521 1.00 41.28 179 SER A C 1
ATOM 1407 O O . SER A 1 179 ? -51.373 22.415 -32.079 1.00 42.02 179 SER A O 1
ATOM 1410 N N . TYR A 1 180 ? -50.808 24.574 -31.906 1.00 40.21 180 TYR A N 1
ATOM 1411 C CA . TYR A 1 180 ? -50.172 24.386 -30.614 1.00 39.67 180 TYR A CA 1
ATOM 1412 C C . TYR A 1 180 ? -51.209 24.155 -29.504 1.00 40.08 180 TYR A C 1
ATOM 1413 O O . TYR A 1 180 ? -50.995 23.339 -28.595 1.00 39.92 180 TYR A O 1
ATOM 1422 N N . LEU A 1 181 ? -52.336 24.858 -29.577 1.00 39.70 181 LEU A N 1
ATOM 1423 C CA . LEU A 1 181 ? -53.408 24.655 -28.609 1.00 39.42 181 LEU A CA 1
ATOM 1424 C C . LEU A 1 181 ? -53.929 23.222 -28.680 1.00 40.07 181 LEU A C 1
ATOM 1425 O O . LEU A 1 181 ? -54.165 22.596 -27.650 1.00 40.18 181 LEU A O 1
ATOM 1430 N N . GLN A 1 182 ? -54.079 22.697 -29.892 1.00 41.02 182 GLN A N 1
ATOM 1431 C CA . GLN A 1 182 ? -54.489 21.309 -30.089 1.00 42.70 182 GLN A CA 1
ATOM 1432 C C . GLN A 1 182 ? -53.522 20.334 -29.392 1.00 43.07 182 GLN A C 1
ATOM 1433 O O . GLN A 1 182 ? -53.953 19.376 -28.753 1.00 42.60 182 GLN A O 1
ATOM 1439 N N . TYR A 1 183 ? -52.224 20.611 -29.514 1.00 43.73 183 TYR A N 1
ATOM 1440 C CA . TYR A 1 183 ? -51.198 19.913 -28.759 1.00 45.00 183 TYR A CA 1
ATOM 1441 C C . TYR A 1 183 ? -51.439 19.998 -27.250 1.00 45.33 183 TYR A C 1
ATOM 1442 O O . TYR A 1 183 ? -51.470 18.970 -26.585 1.00 45.93 183 TYR A O 1
ATOM 1451 N N . LEU A 1 184 ? -51.630 21.195 -26.701 1.00 45.48 184 LEU A N 1
ATOM 1452 C CA . LEU A 1 184 ? -51.934 21.310 -25.258 1.00 45.95 184 LEU A CA 1
ATOM 1453 C C . LEU A 1 184 ? -53.164 20.521 -24.786 1.00 46.66 184 LEU A C 1
ATOM 1454 O O . LEU A 1 184 ? -53.213 20.055 -23.646 1.00 46.77 184 LEU A O 1
ATOM 1459 N N . SER A 1 185 ? -54.147 20.337 -25.663 1.00 47.40 185 SER A N 1
ATOM 1460 C CA . SER A 1 185 ? -55.361 19.615 -25.279 1.00 48.64 185 SER A CA 1
ATOM 1461 C C . SER A 1 185 ? -55.076 18.112 -25.077 1.00 49.51 185 SER A C 1
ATOM 1462 O O . SER A 1 185 ? -55.926 17.369 -24.579 1.00 49.96 185 SER A O 1
ATOM 1465 N N . THR A 1 186 ? -53.860 17.701 -25.443 1.00 50.10 186 THR A N 1
ATOM 1466 C CA . THR A 1 186 ? -53.391 16.313 -25.374 1.00 51.13 186 THR A CA 1
ATOM 1467 C C . THR A 1 186 ? -52.907 15.869 -23.968 1.00 51.12 186 THR A C 1
ATOM 1468 O O . THR A 1 186 ? -52.997 14.687 -23.623 1.00 51.82 186 THR A O 1
ATOM 1472 N N . VAL A 1 187 ? -52.447 16.819 -23.156 1.00 51.10 187 VAL A N 1
ATOM 1473 C CA . VAL A 1 187 ? -51.486 16.540 -22.064 1.00 51.11 187 VAL A CA 1
ATOM 1474 C C . VAL A 1 187 ? -51.927 16.410 -20.578 1.00 51.80 187 VAL A C 1
ATOM 1475 O O . VAL A 1 187 ? -51.066 16.145 -19.724 1.00 50.85 187 VAL A O 1
ATOM 1479 N N . LYS A 1 188 ? -53.212 16.614 -20.255 1.00 52.40 188 LYS A N 1
ATOM 1480 C CA . LYS A 1 188 ? -53.640 16.724 -18.827 1.00 52.79 188 LYS A CA 1
ATOM 1481 C C . LYS A 1 188 ? -53.398 15.435 -18.033 1.00 52.27 188 LYS A C 1
ATOM 1482 O O . LYS A 1 188 ? -52.936 15.467 -16.888 1.00 52.73 188 LYS A O 1
ATOM 1488 N N . GLU A 1 189 ? -53.679 14.303 -18.658 1.00 51.38 189 GLU A N 1
ATOM 1489 C CA . GLU A 1 189 ? -53.523 13.020 -17.992 1.00 51.46 189 GLU A CA 1
ATOM 1490 C C . GLU A 1 189 ? -52.054 12.523 -17.910 1.00 49.99 189 GLU A C 1
ATOM 1491 O O . GLU A 1 189 ? -51.757 11.499 -17.273 1.00 49.88 189 GLU A O 1
ATOM 1497 N N . SER A 1 190 ? -51.150 13.270 -18.536 1.00 47.69 190 SER A N 1
ATOM 1498 C CA . SER A 1 190 ? -49.774 12.845 -18.735 1.00 46.15 190 SER A CA 1
ATOM 1499 C C . SER A 1 190 ? -48.855 13.130 -17.571 1.00 44.55 190 SER A C 1
ATOM 1500 O O . SER A 1 190 ? -49.025 14.122 -16.855 1.00 44.65 190 SER A O 1
ATOM 1503 N N . VAL A 1 191 ? -47.870 12.263 -17.396 1.00 42.53 191 VAL A N 1
ATOM 1504 C CA . VAL A 1 191 ? -46.772 12.575 -16.509 1.00 41.67 191 VAL A CA 1
ATOM 1505 C C . VAL A 1 191 ? -45.523 12.898 -17.331 1.00 40.54 191 VAL A C 1
ATOM 1506 O O . VAL A 1 191 ? -44.903 12.061 -17.941 1.00 40.29 191 VAL A O 1
ATOM 1510 N N . ILE A 1 192 ? -45.235 14.185 -17.390 1.00 39.57 192 ILE A N 1
ATOM 1511 C CA . ILE A 1 192 ? -44.189 14.713 -18.227 1.00 38.28 192 ILE A CA 1
ATOM 1512 C C . ILE A 1 192 ? -43.298 15.621 -17.392 1.00 37.24 192 ILE A C 1
ATOM 1513 O O . ILE A 1 192 ? -43.724 16.153 -16.383 1.00 36.17 192 ILE A O 1
ATOM 1518 N N . GLU A 1 193 ? -42.072 15.796 -17.863 1.00 36.50 193 GLU A N 1
ATOM 1519 C CA . GLU A 1 193 ? -41.038 16.508 -17.168 1.00 36.46 193 GLU A CA 1
ATOM 1520 C C . GLU A 1 193 ? -41.040 18.007 -17.473 1.00 36.70 193 GLU A C 1
ATOM 1521 O O . GLU A 1 193 ? -41.697 18.463 -18.407 1.00 36.72 193 GLU A O 1
ATOM 1527 N N . ASP A 1 194 ? -40.299 18.750 -16.663 1.00 36.05 194 ASP A N 1
ATOM 1528 C CA . ASP A 1 194 ? -40.088 20.182 -16.792 1.00 36.42 194 ASP A CA 1
ATOM 1529 C C . ASP A 1 194 ? -39.815 20.597 -18.242 1.00 36.78 194 ASP A C 1
ATOM 1530 O O . ASP A 1 194 ? -39.074 19.937 -18.951 1.00 35.85 194 ASP A O 1
ATOM 1535 N N . ALA A 1 195 ? -40.424 21.695 -18.660 1.00 37.53 195 ALA A N 1
ATOM 1536 C CA . ALA A 1 195 ? -40.180 22.297 -19.969 1.00 38.59 195 ALA A CA 1
ATOM 1537 C C . ALA A 1 195 ? -40.694 21.489 -21.155 1.00 39.38 195 ALA A C 1
ATOM 1538 O O . ALA A 1 195 ? -40.318 21.762 -22.285 1.00 39.92 195 ALA A O 1
ATOM 1540 N N . SER A 1 196 ? -41.554 20.505 -20.902 1.00 39.99 196 SER A N 1
ATOM 1541 C CA . SER A 1 196 ? -42.069 19.642 -21.979 1.00 41.50 196 SER A CA 1
ATOM 1542 C C . SER A 1 196 ? -42.912 20.306 -23.077 1.00 41.58 196 SER A C 1
ATOM 1543 O O . SER A 1 196 ? -42.935 19.821 -24.198 1.00 42.64 196 SER A O 1
ATOM 1546 N N . LEU A 1 197 ? -43.618 21.371 -22.744 1.00 42.83 197 LEU A N 1
ATOM 1547 C CA . LEU A 1 197 ? -44.552 22.024 -23.668 1.00 44.18 197 LEU A CA 1
ATOM 1548 C C . LEU A 1 197 ? -43.992 23.299 -24.315 1.00 44.87 197 LEU A C 1
ATOM 1549 O O . LEU A 1 197 ? -44.566 23.815 -25.278 1.00 44.45 197 LEU A O 1
ATOM 1554 N N . MET A 1 198 ? -42.876 23.795 -23.784 1.00 45.67 198 MET A N 1
ATOM 1555 C CA . MET A 1 198 ? -42.310 25.087 -24.186 1.00 46.37 198 MET A CA 1
ATOM 1556 C C . MET A 1 198 ? -41.594 25.120 -25.525 1.00 45.67 198 MET A C 1
ATOM 1557 O O . MET A 1 198 ? -41.787 26.079 -26.280 1.00 46.16 198 MET A O 1
ATOM 1562 N N . PRO A 1 199 ? -40.701 24.142 -25.799 1.00 45.02 199 PRO A N 1
ATOM 1563 C CA . PRO A 1 199 ? -40.040 24.182 -27.087 1.00 44.18 199 PRO A CA 1
ATOM 1564 C C . PRO A 1 199 ? -40.968 24.031 -28.293 1.00 43.68 199 PRO A C 1
ATOM 1565 O O . PRO A 1 199 ? -40.639 24.516 -29.362 1.00 43.55 199 PRO A O 1
ATOM 1569 N N . ASP A 1 200 ? -42.098 23.341 -28.139 1.00 43.25 200 ASP A N 1
ATOM 1570 C CA . ASP A 1 200 ? -43.018 23.148 -29.267 1.00 42.63 200 ASP A CA 1
ATOM 1571 C C . ASP A 1 200 ? -43.672 24.471 -29.587 1.00 41.03 200 ASP A C 1
ATOM 1572 O O . ASP A 1 200 ? -43.984 24.742 -30.738 1.00 40.63 200 ASP A O 1
ATOM 1577 N N . ALA A 1 201 ? -43.867 25.295 -28.563 1.00 39.77 201 ALA A N 1
ATOM 1578 C CA . ALA A 1 201 ? -44.390 26.651 -28.785 1.00 38.97 201 ALA A CA 1
ATOM 1579 C C . ALA A 1 201 ? -43.440 27.511 -29.630 1.00 38.36 201 ALA A C 1
ATOM 1580 O O . ALA A 1 201 ? -43.891 28.267 -30.495 1.00 38.08 201 ALA A O 1
ATOM 1582 N N . LEU A 1 202 ? -42.136 27.383 -29.372 1.00 37.97 202 LEU A N 1
ATOM 1583 C CA . LEU A 1 202 ? -41.117 28.127 -30.112 1.00 38.21 202 LEU A CA 1
ATOM 1584 C C . LEU A 1 202 ? -41.026 27.615 -31.539 1.00 37.71 202 LEU A C 1
ATOM 1585 O O . LEU A 1 202 ? -40.820 28.408 -32.457 1.00 37.69 202 LEU A O 1
ATOM 1590 N N . GLU A 1 203 ? -41.183 26.304 -31.725 1.00 36.85 203 GLU A N 1
ATOM 1591 C CA . GLU A 1 203 ? -41.154 25.720 -33.068 1.00 37.20 203 GLU A CA 1
ATOM 1592 C C . GLU A 1 203 ? -42.352 26.185 -33.875 1.00 36.11 203 GLU A C 1
ATOM 1593 O O . GLU A 1 203 ? -42.234 26.480 -35.063 1.00 36.13 203 GLU A O 1
ATOM 1599 N N . CYS A 1 204 ? -43.505 26.224 -33.214 1.00 35.67 204 CYS A N 1
ATOM 1600 C CA . CYS A 1 204 ? -44.729 26.738 -33.807 1.00 35.39 204 CYS A CA 1
ATOM 1601 C C . CYS A 1 204 ? -44.522 28.193 -34.272 1.00 34.52 204 CYS A C 1
ATOM 1602 O O . CYS A 1 204 ? -44.831 28.540 -35.413 1.00 34.27 204 CYS A O 1
ATOM 1605 N N . PHE A 1 205 ? -43.965 29.010 -33.387 1.00 34.03 205 PHE A N 1
ATOM 1606 C CA . PHE A 1 205 ? -43.686 30.423 -33.645 1.00 34.11 205 PHE A CA 1
ATOM 1607 C C . PHE A 1 205 ? -42.781 30.575 -34.863 1.00 34.36 205 PHE A C 1
ATOM 1608 O O . PHE A 1 205 ? -43.150 31.266 -35.817 1.00 34.06 205 PHE A O 1
ATOM 1616 N N . LYS A 1 206 ? -41.638 29.879 -34.848 1.00 34.15 206 LYS A N 1
ATOM 1617 C CA . LYS A 1 206 ? -40.676 29.950 -35.926 1.00 35.09 206 LYS A CA 1
ATOM 1618 C C . LYS A 1 206 ? -41.283 29.529 -37.269 1.00 34.08 206 LYS A C 1
ATOM 1619 O O . LYS A 1 206 ? -40.932 30.079 -38.302 1.00 33.60 206 LYS A O 1
ATOM 1625 N N . ASN A 1 207 ? -42.198 28.563 -37.239 1.00 33.17 207 ASN A N 1
ATOM 1626 C CA . ASN A 1 207 ? -42.811 28.088 -38.478 1.00 32.36 207 ASN A CA 1
ATOM 1627 C C . ASN A 1 207 ? -43.838 29.108 -38.975 1.00 32.31 207 ASN A C 1
ATOM 1628 O O . ASN A 1 207 ? -43.896 29.383 -40.173 1.00 31.28 207 ASN A O 1
ATOM 1633 N N . ILE A 1 208 ? -44.599 29.704 -38.045 1.00 32.35 208 ILE A N 1
ATOM 1634 C CA . ILE A 1 208 ? -45.600 30.730 -38.389 1.00 33.35 208 ILE A CA 1
ATOM 1635 C C . ILE A 1 208 ? -45.034 31.873 -39.241 1.00 33.94 208 ILE A C 1
ATOM 1636 O O . ILE A 1 208 ? -45.589 32.199 -40.316 1.00 34.47 208 ILE A O 1
ATOM 1641 N N . ILE A 1 209 ? -43.918 32.448 -38.794 1.00 34.49 209 ILE A N 1
ATOM 1642 C CA . ILE A 1 209 ? -43.335 33.616 -39.459 1.00 35.46 209 ILE A CA 1
ATOM 1643 C C . ILE A 1 209 ? -42.586 33.293 -40.760 1.00 36.35 209 ILE A C 1
ATOM 1644 O O . ILE A 1 209 ? -42.351 34.197 -41.569 1.00 37.25 209 ILE A O 1
ATOM 1649 N N . LYS A 1 210 ? -42.214 32.027 -40.967 1.00 36.87 210 LYS A N 1
ATOM 1650 C CA . LYS A 1 210 ? -41.596 31.574 -42.240 1.00 37.25 210 LYS A CA 1
ATOM 1651 C C . LYS A 1 210 ? -42.531 31.823 -43.419 1.00 37.25 210 LYS A C 1
ATOM 1652 O O . LYS A 1 210 ? -43.734 31.603 -43.302 1.00 37.63 210 LYS A O 1
ATOM 1658 N N . ASN A 1 211 ? -41.981 32.262 -44.551 1.00 37.86 211 ASN A N 1
ATOM 1659 C CA . ASN A 1 211 ? -42.746 32.540 -45.787 1.00 38.20 211 ASN A CA 1
ATOM 1660 C C . ASN A 1 211 ? -44.033 33.355 -45.556 1.00 38.51 211 ASN A C 1
ATOM 1661 O O . ASN A 1 211 ? -45.043 33.153 -46.232 1.00 38.11 211 ASN A O 1
ATOM 1666 N N . ASN A 1 212 ? -43.992 34.257 -44.582 1.00 39.01 212 ASN A N 1
ATOM 1667 C CA . ASN A 1 212 ? -45.183 34.981 -44.159 1.00 39.41 212 ASN A CA 1
ATOM 1668 C C . ASN A 1 212 ? -45.010 36.485 -44.397 1.00 39.71 212 ASN A C 1
ATOM 1669 O O . ASN A 1 212 ? -44.202 37.120 -43.722 1.00 39.45 212 ASN A O 1
ATOM 1674 N N . ASP A 1 213 ? -45.763 37.045 -45.353 1.00 40.32 213 ASP A N 1
ATOM 1675 C CA . ASP A 1 213 ? -45.652 38.472 -45.691 1.00 41.06 213 ASP A CA 1
ATOM 1676 C C . ASP A 1 213 ? -46.291 39.439 -44.675 1.00 41.15 213 ASP A C 1
ATOM 1677 O O . ASP A 1 213 ? -46.460 40.631 -44.951 1.00 41.67 213 ASP A O 1
ATOM 1682 N N . GLN A 1 214 ? -46.659 38.923 -43.515 1.00 40.99 214 GLN A N 1
ATOM 1683 C CA . GLN A 1 214 ? -47.193 39.758 -42.463 1.00 41.28 214 GLN A CA 1
ATOM 1684 C C . GLN A 1 214 ? -46.127 39.957 -41.382 1.00 41.45 214 GLN A C 1
ATOM 1685 O O . GLN A 1 214 ? -46.306 40.753 -40.461 1.00 40.87 214 GLN A O 1
ATOM 1691 N N . PHE A 1 215 ? -45.018 39.228 -41.516 1.00 41.83 215 PHE A N 1
ATOM 1692 C CA . PHE A 1 215 ? -43.907 39.301 -40.566 1.00 42.46 215 PHE A CA 1
ATOM 1693 C C . PHE A 1 215 ? -42.592 39.537 -41.289 1.00 43.75 215 PHE A C 1
ATOM 1694 O O . PHE A 1 215 ? -42.410 39.053 -42.407 1.00 43.55 215 PHE A O 1
ATOM 1702 N N . PRO A 1 216 ? -41.663 40.277 -40.652 1.00 45.26 216 PRO A N 1
ATOM 1703 C CA . PRO A 1 216 ? -40.288 40.247 -41.144 1.00 46.44 216 PRO A CA 1
ATOM 1704 C C . PRO A 1 216 ? -39.548 39.081 -40.483 1.00 47.51 216 PRO A C 1
ATOM 1705 O O . PRO A 1 216 ? -40.186 38.248 -39.834 1.00 47.68 216 PRO A O 1
ATOM 1709 N N . SER A 1 217 ? -38.228 39.020 -40.651 1.00 48.72 217 SER A N 1
ATOM 1710 C CA . SER A 1 217 ? -37.427 37.911 -40.111 1.00 49.79 217 SER A CA 1
ATOM 1711 C C . SER A 1 217 ? -37.444 37.794 -38.578 1.00 50.41 217 SER A C 1
ATOM 1712 O O . SER A 1 217 ? -37.524 36.687 -38.025 1.00 50.85 217 SER A O 1
ATOM 1715 N N . SER A 1 218 ? -37.389 38.936 -37.898 1.00 50.92 218 SER A N 1
ATOM 1716 C CA . SER A 1 218 ? -37.191 38.959 -36.457 1.00 51.76 218 SER A CA 1
ATOM 1717 C C . SER A 1 218 ? -37.795 40.219 -35.846 1.00 52.36 218 SER A C 1
ATOM 1718 O O . SER A 1 218 ? -37.996 41.213 -36.547 1.00 52.54 218 SER A O 1
ATOM 1721 N N . PRO A 1 219 ? -38.098 40.185 -34.538 1.00 52.84 219 PRO A N 1
ATOM 1722 C CA . PRO A 1 219 ? -38.404 41.428 -33.827 1.00 53.58 219 PRO A CA 1
ATOM 1723 C C . PRO A 1 219 ? -37.279 42.468 -33.949 1.00 54.26 219 PRO A C 1
ATOM 1724 O O . PRO A 1 219 ? -37.557 43.663 -34.097 1.00 54.36 219 PRO A O 1
ATOM 1728 N N . GLU A 1 220 ? -36.032 41.994 -33.931 1.00 55.00 220 GLU A N 1
ATOM 1729 C CA . GLU A 1 220 ? -34.841 42.842 -33.919 1.00 55.52 220 GLU A CA 1
ATOM 1730 C C . GLU A 1 220 ? -34.721 43.808 -35.100 1.00 55.94 220 GLU A C 1
ATOM 1731 O O . GLU A 1 220 ? -34.245 44.935 -34.928 1.00 56.11 220 GLU A O 1
ATOM 1733 N N . ASP A 1 221 ? -35.140 43.387 -36.292 1.00 56.29 221 ASP A N 1
ATOM 1734 C CA . ASP A 1 221 ? -35.066 44.296 -37.440 1.00 56.60 221 ASP A CA 1
ATOM 1735 C C . ASP A 1 221 ? -36.202 45.337 -37.468 1.00 56.54 221 ASP A C 1
ATOM 1736 O O . ASP A 1 221 ? -36.065 46.414 -38.062 1.00 56.45 221 ASP A O 1
ATOM 1741 N N . CYS A 1 222 ? -37.306 45.015 -36.794 1.00 56.35 222 CYS A N 1
ATOM 1742 C CA . CYS A 1 222 ? -38.448 45.925 -36.670 1.00 56.17 222 CYS A CA 1
ATOM 1743 C C . CYS A 1 222 ? -38.212 47.010 -35.633 1.00 55.48 222 CYS A C 1
ATOM 1744 O O . CYS A 1 222 ? -38.614 48.162 -35.822 1.00 55.54 222 CYS A O 1
ATOM 1747 N N . ILE A 1 223 ? -37.559 46.619 -34.541 1.00 54.95 223 ILE A N 1
ATOM 1748 C CA . ILE A 1 223 ? -37.318 47.488 -33.390 1.00 54.36 223 ILE A CA 1
ATOM 1749 C C . ILE A 1 223 ? -36.378 48.641 -33.746 1.00 54.16 223 ILE A C 1
ATOM 1750 O O . ILE A 1 223 ? -35.295 48.422 -34.296 1.00 54.33 223 ILE A O 1
ATOM 1755 N N . ASN A 1 224 ? -36.836 49.860 -33.454 1.00 53.82 224 ASN A N 1
ATOM 1756 C CA . ASN A 1 224 ? -36.153 51.120 -33.803 1.00 53.65 224 ASN A CA 1
ATOM 1757 C C . ASN A 1 224 ? -35.937 51.411 -35.293 1.00 53.21 224 ASN A C 1
ATOM 1758 O O . ASN A 1 224 ? -34.988 52.112 -35.657 1.00 53.47 224 ASN A O 1
ATOM 1763 N N . SER A 1 225 ? -36.821 50.904 -36.150 1.00 52.57 225 SER A N 1
ATOM 1764 C CA . SER A 1 225 ? -36.712 51.172 -37.591 1.00 52.08 225 SER A CA 1
ATOM 1765 C C . SER A 1 225 ? -37.152 52.592 -37.979 1.00 51.46 225 SER A C 1
ATOM 1766 O O . SER A 1 225 ? -36.795 53.089 -39.051 1.00 51.68 225 SER A O 1
ATOM 1769 N N . LEU A 1 226 ? -37.910 53.246 -37.105 1.00 50.68 226 LEU A N 1
ATOM 1770 C CA . LEU A 1 226 ? -38.383 54.603 -37.371 1.00 49.95 226 LEU A CA 1
ATOM 1771 C C . LEU A 1 226 ? -37.729 55.644 -36.470 1.00 49.80 226 LEU A C 1
ATOM 1772 O O . LEU A 1 226 ? -38.324 56.703 -36.219 1.00 49.43 226 LEU A O 1
ATOM 1777 N N . GLU A 1 227 ? -36.522 55.344 -35.974 1.00 49.88 227 GLU A N 1
ATOM 1778 C CA . GLU A 1 227 ? -35.809 56.303 -35.131 1.00 50.27 227 GLU A CA 1
ATOM 1779 C C . GLU A 1 227 ? -35.492 57.553 -35.950 1.00 49.93 227 GLU A C 1
ATOM 1780 O O . GLU A 1 227 ? -35.238 57.468 -37.155 1.00 50.01 227 GLU A O 1
ATOM 1786 N N . GLY A 1 228 ? -35.562 58.713 -35.301 1.00 49.53 228 GLY A N 1
ATOM 1787 C CA . GLY A 1 228 ? -35.460 59.991 -36.000 1.00 49.00 228 GLY A CA 1
ATOM 1788 C C . GLY A 1 228 ? -36.822 60.598 -36.307 1.00 48.56 228 GLY A C 1
ATOM 1789 O O . GLY A 1 228 ? -36.954 61.822 -36.406 1.00 48.19 228 GLY A O 1
ATOM 1790 N N . PHE A 1 229 ? -37.834 59.742 -36.462 1.00 48.07 229 PHE A N 1
ATOM 1791 C CA . PHE A 1 229 ? -39.201 60.205 -36.706 1.00 47.63 229 PHE A CA 1
ATOM 1792 C C . PHE A 1 229 ? -39.929 60.552 -35.410 1.00 47.25 229 PHE A C 1
ATOM 1793 O O . PHE A 1 229 ? -39.447 60.213 -34.285 1.00 46.89 229 PHE A O 1
ATOM 1801 N N . SER A 1 230 ? -41.087 61.237 -35.588 1.00 46.89 230 SER A N 1
ATOM 1802 C CA . SER A 1 230 ? -41.954 61.572 -34.466 1.00 46.50 230 SER A CA 1
ATOM 1803 C C . SER A 1 230 ? -43.419 61.474 -34.892 1.00 46.25 230 SER A C 1
ATOM 1804 O O . SER A 1 230 ? -43.743 61.571 -36.083 1.00 45.83 230 SER A O 1
ATOM 1807 N N . CYS A 1 231 ? -44.303 61.278 -33.918 1.00 45.88 231 CYS A N 1
ATOM 1808 C CA . CYS A 1 231 ? -45.723 61.160 -34.212 1.00 45.81 231 CYS A CA 1
ATOM 1809 C C . CYS A 1 231 ? -46.606 61.734 -33.106 1.00 46.02 231 CYS A C 1
ATOM 1810 O O . CYS A 1 231 ? -46.104 62.250 -32.109 1.00 46.01 231 CYS A O 1
ATOM 1813 N N . ALA A 1 232 ? -47.922 61.639 -33.301 1.00 46.61 232 ALA A N 1
ATOM 1814 C CA . ALA A 1 232 ? -48.907 62.042 -32.301 1.00 47.18 232 ALA A CA 1
ATOM 1815 C C . ALA A 1 232 ? -50.162 61.166 -32.358 1.00 47.66 232 ALA A C 1
ATOM 1816 O O . ALA A 1 232 ? -50.601 60.803 -33.447 1.00 47.65 232 ALA A O 1
ATOM 1818 N N . MET A 1 233 ? -50.733 60.815 -31.201 1.00 48.33 233 MET A N 1
ATOM 1819 C CA . MET A 1 233 ? -52.103 60.266 -31.177 1.00 49.12 233 MET A CA 1
ATOM 1820 C C . MET A 1 233 ? -52.995 60.657 -29.993 1.00 49.51 233 MET A C 1
ATOM 1821 O O . MET A 1 233 ? -52.518 61.142 -28.961 1.00 49.16 233 MET A O 1
ATOM 1826 N N . LEU A 1 234 ? -54.297 60.425 -30.187 1.00 50.17 234 LEU A N 1
ATOM 1827 C CA . LEU A 1 234 ? -55.368 60.804 -29.260 1.00 50.92 234 LEU A CA 1
ATOM 1828 C C . LEU A 1 234 ? -55.549 59.778 -28.147 1.00 51.09 234 LEU A C 1
ATOM 1829 O O . LEU A 1 234 ? -55.857 58.615 -28.414 1.00 51.32 234 LEU A O 1
ATOM 1834 N N . ASN A 1 235 ? -55.402 60.235 -26.903 1.00 51.36 235 ASN A N 1
ATOM 1835 C CA . ASN A 1 235 ? -55.458 59.380 -25.712 1.00 51.67 235 ASN A CA 1
ATOM 1836 C C . ASN A 1 235 ? -54.775 58.048 -25.929 1.00 51.09 235 ASN A C 1
ATOM 1837 O O . ASN A 1 235 ? -55.410 56.991 -25.835 1.00 51.04 235 ASN A O 1
ATOM 1842 N N . THR A 1 236 ? -53.487 58.097 -26.249 1.00 50.55 236 THR A N 1
ATOM 1843 C CA . THR A 1 236 ? -52.742 56.864 -26.440 1.00 49.78 236 THR A CA 1
ATOM 1844 C C . THR A 1 236 ? -52.802 56.041 -25.156 1.00 48.93 236 THR A C 1
ATOM 1845 O O . THR A 1 236 ? -52.514 56.535 -24.058 1.00 49.13 236 THR A O 1
ATOM 1849 N N . SER A 1 237 ? -53.252 54.803 -25.315 1.00 48.00 237 SER A N 1
ATOM 1850 C CA . SER A 1 237 ? -53.077 53.772 -24.325 1.00 46.88 237 SER A CA 1
ATOM 1851 C C . SER A 1 237 ? -51.579 53.587 -24.120 1.00 45.80 237 SER A C 1
ATOM 1852 O O . SER A 1 237 ? -50.776 53.889 -25.012 1.00 45.39 237 SER A O 1
ATOM 1855 N N . SER A 1 238 ? -51.192 53.083 -22.957 1.00 44.59 238 SER A N 1
ATOM 1856 C CA . SER A 1 238 ? -49.776 52.881 -22.692 1.00 44.00 238 SER A CA 1
ATOM 1857 C C . SER A 1 238 ? -49.197 51.738 -23.560 1.00 43.20 238 SER A C 1
ATOM 1858 O O . SER A 1 238 ? -47.994 51.678 -23.798 1.00 42.29 238 SER A O 1
ATOM 1861 N N . GLU A 1 239 ? -50.078 50.868 -24.051 1.00 42.67 239 GLU A N 1
ATOM 1862 C CA . GLU A 1 239 ? -49.712 49.782 -24.954 1.00 42.87 239 GLU A CA 1
ATOM 1863 C C . GLU A 1 239 ? -49.372 50.297 -26.357 1.00 42.18 239 GLU A C 1
ATOM 1864 O O . GLU A 1 239 ? -48.357 49.898 -26.932 1.00 41.60 239 GLU A O 1
ATOM 1870 N N . SER A 1 240 ? -50.220 51.164 -26.909 1.00 41.94 240 SER A N 1
ATOM 1871 C CA . SER A 1 240 ? -49.939 51.725 -28.240 1.00 42.10 240 SER A CA 1
ATOM 1872 C C . SER A 1 240 ? -48.748 52.667 -28.205 1.00 41.19 240 SER A C 1
ATOM 1873 O O . SER A 1 240 ? -47.949 52.676 -29.132 1.00 41.00 240 SER A O 1
ATOM 1876 N N . HIS A 1 241 ? -48.617 53.426 -27.116 1.00 40.92 241 HIS A N 1
ATOM 1877 C CA . HIS A 1 241 ? -47.422 54.245 -26.849 1.00 40.11 241 HIS A CA 1
ATOM 1878 C C . HIS A 1 241 ? -46.163 53.364 -26.817 1.00 39.47 241 HIS A C 1
ATOM 1879 O O . HIS A 1 241 ? -45.144 53.689 -27.432 1.00 38.94 241 HIS A O 1
ATOM 1886 N N . HIS A 1 242 ? -46.237 52.248 -26.107 1.00 38.85 242 HIS A N 1
ATOM 1887 C CA . HIS A 1 242 ? -45.085 51.364 -26.032 1.00 38.70 242 HIS A CA 1
ATOM 1888 C C . HIS A 1 242 ? -44.783 50.703 -27.380 1.00 38.17 242 HIS A C 1
ATOM 1889 O O . HIS A 1 242 ? -43.624 50.532 -27.741 1.00 37.98 242 HIS A O 1
ATOM 1896 N N . LEU A 1 243 ? -45.833 50.344 -28.108 1.00 37.86 243 LEU A N 1
ATOM 1897 C CA . LEU A 1 243 ? -45.707 49.834 -29.465 1.00 38.26 243 LEU A CA 1
ATOM 1898 C C . LEU A 1 243 ? -44.940 50.835 -30.353 1.00 37.74 243 LEU A C 1
ATOM 1899 O O . LEU A 1 243 ? -43.966 50.455 -31.013 1.00 37.23 243 LEU A O 1
ATOM 1904 N N . LEU A 1 244 ? -45.354 52.101 -30.331 1.00 37.73 244 LEU A N 1
ATOM 1905 C CA . LEU A 1 244 ? -44.696 53.150 -31.122 1.00 38.44 244 LEU A CA 1
ATOM 1906 C C . LEU A 1 244 ? -43.282 53.485 -30.637 1.00 39.03 244 LEU A C 1
ATOM 1907 O O . LEU A 1 244 ? -42.395 53.746 -31.450 1.00 39.12 244 LEU A O 1
ATOM 1912 N N . GLU A 1 245 ? -43.085 53.485 -29.320 1.00 39.89 245 GLU A N 1
ATOM 1913 C CA . GLU A 1 245 ? -41.746 53.538 -28.731 1.00 40.90 245 GLU A CA 1
ATOM 1914 C C . GLU A 1 245 ? -40.831 52.474 -29.326 1.00 40.99 245 GLU A C 1
ATOM 1915 O O . GLU A 1 245 ? -39.729 52.783 -29.768 1.00 40.57 245 GLU A O 1
ATOM 1921 N N . LEU A 1 246 ? -41.299 51.220 -29.322 1.00 41.13 246 LEU A N 1
ATOM 1922 C CA . LEU A 1 246 ? -40.543 50.092 -29.871 1.00 41.34 246 LEU A CA 1
ATOM 1923 C C . LEU A 1 246 ? -40.128 50.272 -31.335 1.00 41.50 246 LEU A C 1
ATOM 1924 O O . LEU A 1 246 ? -39.149 49.667 -31.769 1.00 41.30 246 LEU A O 1
ATOM 1929 N N . LEU A 1 247 ? -40.855 51.117 -32.072 1.00 41.47 247 LEU A N 1
ATOM 1930 C CA . LEU A 1 247 ? -40.507 51.457 -33.447 1.00 41.50 247 LEU A CA 1
ATOM 1931 C C . LEU A 1 247 ? -39.505 52.611 -33.487 1.00 41.56 247 LEU A C 1
ATOM 1932 O O . LEU A 1 247 ? -39.052 53.007 -34.557 1.00 41.44 247 LEU A O 1
ATOM 1937 N N . GLY A 1 248 ? -39.156 53.140 -32.316 1.00 41.62 248 GLY A N 1
ATOM 1938 C CA . GLY A 1 248 ? -38.187 54.228 -32.212 1.00 41.82 248 GLY A CA 1
ATOM 1939 C C . GLY A 1 248 ? -38.774 55.608 -32.452 1.00 42.06 248 GLY A C 1
ATOM 1940 O O . GLY A 1 248 ? -38.034 56.574 -32.658 1.00 42.19 248 GLY A O 1
ATOM 1941 N N . LEU A 1 249 ? -40.103 55.708 -32.419 1.00 42.03 249 LEU A N 1
ATOM 1942 C CA . LEU A 1 249 ? -40.783 56.982 -32.643 1.00 41.97 249 LEU A CA 1
ATOM 1943 C C . LEU A 1 249 ? -40.770 57.880 -31.400 1.00 42.45 249 LEU A C 1
ATOM 1944 O O . LEU A 1 249 ? -40.635 57.400 -30.260 1.00 42.57 249 LEU A O 1
ATOM 1949 N N . ARG A 1 250 ? -40.919 59.182 -31.639 1.00 42.36 250 ARG A N 1
ATOM 1950 C CA . ARG A 1 250 ? -41.131 60.171 -30.591 1.00 42.72 250 ARG A CA 1
ATOM 1951 C C . ARG A 1 250 ? -42.624 60.480 -30.580 1.00 42.89 250 ARG A C 1
ATOM 1952 O O . ARG A 1 250 ? -43.190 60.827 -31.604 1.00 42.87 250 ARG A O 1
ATOM 1960 N N . ILE A 1 251 ? -43.275 60.322 -29.432 1.00 43.40 251 ILE A N 1
ATOM 1961 C CA . ILE A 1 251 ? -44.735 60.422 -29.381 1.00 43.98 251 ILE A CA 1
ATOM 1962 C C . ILE A 1 251 ? -45.201 61.626 -28.574 1.00 44.71 251 ILE A C 1
ATOM 1963 O O . ILE A 1 251 ? -44.656 61.921 -27.508 1.00 45.17 251 ILE A O 1
ATOM 1968 N N . SER A 1 252 ? -46.208 62.322 -29.094 1.00 45.22 252 SER A N 1
ATOM 1969 C CA . SER A 1 252 ? -46.859 63.396 -28.364 1.00 46.02 252 SER A CA 1
ATOM 1970 C C . SER A 1 252 ? -48.345 63.090 -28.245 1.00 46.59 252 SER A C 1
ATOM 1971 O O . SER A 1 252 ? -49.054 63.019 -29.248 1.00 46.71 252 SER A O 1
ATOM 1974 N N . THR A 1 253 ? -48.807 62.904 -27.011 1.00 47.20 253 THR A N 1
ATOM 1975 C CA . THR A 1 253 ? -50.198 62.554 -26.737 1.00 47.78 253 THR A CA 1
ATOM 1976 C C . THR A 1 253 ? -51.023 63.818 -26.541 1.00 48.54 253 THR A C 1
ATOM 1977 O O . THR A 1 253 ? -50.673 64.672 -25.732 1.00 48.62 253 THR A O 1
ATOM 1981 N N . PHE A 1 254 ? -52.099 63.944 -27.312 1.00 49.70 254 PHE A N 1
ATOM 1982 C CA . PHE A 1 254 ? -53.034 65.051 -27.148 1.00 50.72 254 PHE A CA 1
ATOM 1983 C C . PHE A 1 254 ? -54.392 64.582 -26.629 1.00 51.00 254 PHE A C 1
ATOM 1984 O O . PHE A 1 254 ? -54.722 63.394 -26.662 1.00 50.95 254 PHE A O 1
ATOM 1992 N N . MET A 1 255 ? -55.172 65.541 -26.154 1.00 51.73 255 MET A N 1
ATOM 1993 C CA . MET A 1 255 ? -56.407 65.253 -25.447 1.00 52.18 255 MET A CA 1
ATOM 1994 C C . MET A 1 255 ? -57.632 65.354 -26.359 1.00 52.40 255 MET A C 1
ATOM 1995 O O . MET A 1 255 ? -58.565 64.548 -26.239 1.00 52.50 255 MET A O 1
ATOM 2000 N N . LYS A 1 262 ? -49.829 74.497 -33.304 1.00 68.14 262 LYS A N 1
ATOM 2001 C CA . LYS A 1 262 ? -48.618 74.990 -33.997 1.00 68.13 262 LYS A CA 1
ATOM 2002 C C . LYS A 1 262 ? -47.396 74.154 -33.621 1.00 68.08 262 LYS A C 1
ATOM 2003 O O . LYS A 1 262 ? -46.338 74.272 -34.239 1.00 68.19 262 LYS A O 1
ATOM 2005 N N . GLU A 1 263 ? -47.556 73.312 -32.604 1.00 67.98 263 GLU A N 1
ATOM 2006 C CA . GLU A 1 263 ? -46.476 72.459 -32.107 1.00 67.86 263 GLU A CA 1
ATOM 2007 C C . GLU A 1 263 ? -46.908 70.998 -32.173 1.00 67.66 263 GLU A C 1
ATOM 2008 O O . GLU A 1 263 ? -46.113 70.080 -31.941 1.00 67.58 263 GLU A O 1
ATOM 2014 N N . LEU A 1 264 ? -48.188 70.805 -32.479 1.00 67.32 264 LEU A N 1
ATOM 2015 C CA . LEU A 1 264 ? -48.756 69.493 -32.738 1.00 66.89 264 LEU A CA 1
ATOM 2016 C C . LEU A 1 264 ? -48.625 69.181 -34.223 1.00 66.51 264 LEU A C 1
ATOM 2017 O O . LEU A 1 264 ? -48.802 68.038 -34.648 1.00 66.45 264 LEU A O 1
ATOM 2022 N N . ILE A 1 265 ? -48.309 70.207 -35.007 1.00 66.00 265 ILE A N 1
ATOM 2023 C CA . ILE A 1 265 ? -48.502 70.159 -36.451 1.00 65.56 265 ILE A CA 1
ATOM 2024 C C . ILE A 1 265 ? -47.191 70.119 -37.241 1.00 64.98 265 ILE A C 1
ATOM 2025 O O . ILE A 1 265 ? -47.008 69.254 -38.105 1.00 65.04 265 ILE A O 1
ATOM 2030 N N . SER A 1 266 ? -46.293 71.061 -36.952 1.00 64.07 266 SER A N 1
ATOM 2031 C CA . SER A 1 266 ? -45.047 71.201 -37.714 1.00 63.02 266 SER A CA 1
ATOM 2032 C C . SER A 1 266 ? -43.859 70.453 -37.098 1.00 62.15 266 SER A C 1
ATOM 2033 O O . SER A 1 266 ? -42.855 70.213 -37.776 1.00 62.18 266 SER A O 1
ATOM 2036 N N . LYS A 1 267 ? -43.972 70.094 -35.821 1.00 60.85 267 LYS A N 1
ATOM 2037 C CA . LYS A 1 267 ? -42.924 69.331 -35.151 1.00 59.53 267 LYS A CA 1
ATOM 2038 C C . LYS A 1 267 ? -43.166 67.843 -35.357 1.00 58.56 267 LYS A C 1
ATOM 2039 O O . LYS A 1 267 ? -42.227 67.037 -35.365 1.00 58.59 267 LYS A O 1
ATOM 2041 N N . THR A 1 268 ? -44.438 67.494 -35.533 1.00 57.13 268 THR A N 1
ATOM 2042 C CA . THR A 1 268 ? -44.879 66.106 -35.628 1.00 55.46 268 THR A CA 1
ATOM 2043 C C . THR A 1 268 ? -45.012 65.657 -37.088 1.00 54.46 268 THR A C 1
ATOM 2044 O O . THR A 1 268 ? -45.713 66.284 -37.886 1.00 54.03 268 THR A O 1
ATOM 2048 N N . ASP A 1 269 ? -44.324 64.567 -37.418 1.00 53.21 269 ASP A N 1
ATOM 2049 C CA . ASP A 1 269 ? -44.256 64.065 -38.790 1.00 52.15 269 ASP A CA 1
ATOM 2050 C C . ASP A 1 269 ? -45.558 63.433 -39.316 1.00 51.34 269 ASP A C 1
ATOM 2051 O O . ASP A 1 269 ? -45.874 63.571 -40.499 1.00 51.06 269 ASP A O 1
ATOM 2056 N N . PHE A 1 270 ? -46.303 62.750 -38.440 1.00 50.43 270 PHE A N 1
ATOM 2057 C CA . PHE A 1 270 ? -47.633 62.222 -38.783 1.00 49.60 270 PHE A CA 1
ATOM 2058 C C . PHE A 1 270 ? -48.495 61.927 -37.550 1.00 49.41 270 PHE A C 1
ATOM 2059 O O . PHE A 1 270 ? -47.987 61.808 -36.430 1.00 48.91 270 PHE A O 1
ATOM 2067 N N . VAL A 1 271 ? -49.801 61.793 -37.778 1.00 49.25 271 VAL A N 1
ATOM 2068 C CA . VAL A 1 271 ? -50.745 61.386 -36.740 1.00 49.15 271 VAL A CA 1
ATOM 2069 C C . VAL A 1 271 ? -51.059 59.887 -36.855 1.00 49.51 271 VAL A C 1
ATOM 2070 O O . VAL A 1 271 ? -51.432 59.405 -37.927 1.00 48.85 271 VAL A O 1
ATOM 2074 N N . VAL A 1 272 ? -50.884 59.155 -35.756 1.00 49.93 272 VAL A N 1
ATOM 2075 C CA . VAL A 1 272 ? -51.351 57.770 -35.678 1.00 50.90 272 VAL A CA 1
ATOM 2076 C C . VAL A 1 272 ? -52.775 57.762 -35.127 1.00 52.09 272 VAL A C 1
ATOM 2077 O O . VAL A 1 272 ? -53.061 58.430 -34.140 1.00 52.08 272 VAL A O 1
ATOM 2081 N N . LEU A 1 273 ? -53.676 57.024 -35.767 1.00 53.65 273 LEU A N 1
ATOM 2082 C CA . LEU A 1 273 ? -55.054 56.954 -35.276 1.00 55.13 273 LEU A CA 1
ATOM 2083 C C . LEU A 1 273 ? -55.415 55.585 -34.694 1.00 55.86 273 LEU A C 1
ATOM 2084 O O . LEU A 1 273 ? -55.050 54.550 -35.259 1.00 56.06 273 LEU A O 1
ATOM 2089 N N . ASN A 1 274 ? -56.099 55.605 -33.546 1.00 56.84 274 ASN A N 1
ATOM 2090 C CA . ASN A 1 274 ? -56.741 54.423 -32.941 1.00 57.63 274 ASN A CA 1
ATOM 2091 C C . ASN A 1 274 ? -55.932 53.116 -32.978 1.00 57.94 274 ASN A C 1
ATOM 2092 O O . ASN A 1 274 ? -55.097 52.844 -32.109 1.00 58.27 274 ASN A O 1
ATOM 2097 N N . GLY A 1 288 ? -55.863 69.591 -41.552 1.00 51.37 288 GLY A N 1
ATOM 2098 C CA . GLY A 1 288 ? -55.241 69.163 -42.806 1.00 51.50 288 GLY A CA 1
ATOM 2099 C C . GLY A 1 288 ? -54.034 68.230 -42.563 1.00 51.35 288 GLY A C 1
ATOM 2100 O O . GLY A 1 288 ? -53.182 68.085 -43.492 1.00 51.48 288 GLY A O 1
ATOM 2101 N N . ILE A 1 289 ? -53.991 67.723 -41.289 1.00 51.42 289 ILE A N 1
ATOM 2102 C CA . ILE A 1 289 ? -52.899 66.840 -40.853 1.00 51.07 289 ILE A CA 1
ATOM 2103 C C . ILE A 1 289 ? -52.852 65.516 -41.630 1.00 50.85 289 ILE A C 1
ATOM 2104 O O . ILE A 1 289 ? -53.905 65.030 -42.177 1.00 51.00 289 ILE A O 1
ATOM 2106 N N . PHE A 1 290 ? -51.603 64.942 -41.684 1.00 50.43 290 PHE A N 1
ATOM 2107 C CA . PHE A 1 290 ? -51.410 63.649 -42.342 1.00 50.15 290 PHE A CA 1
ATOM 2108 C C . PHE A 1 290 ? -51.553 62.482 -41.350 1.00 49.77 290 PHE A C 1
ATOM 2109 O O . PHE A 1 290 ? -50.820 62.395 -40.361 1.00 49.61 290 PHE A O 1
ATOM 2117 N N . CYS A 1 291 ? -52.496 61.585 -41.638 1.00 49.50 291 CYS A N 1
ATOM 2118 C CA . CYS A 1 291 ? -52.820 60.473 -40.738 1.00 49.17 291 CYS A CA 1
ATOM 2119 C C . CYS A 1 291 ? -52.482 59.083 -41.283 1.00 48.87 291 CYS A C 1
ATOM 2120 O O . CYS A 1 291 ? -52.497 58.854 -42.495 1.00 48.59 291 CYS A O 1
ATOM 2123 N N . LEU A 1 292 ? -52.190 58.171 -40.353 1.00 48.51 292 LEU A N 1
ATOM 2124 C CA . LEU A 1 292 ? -51.890 56.762 -40.616 1.00 48.44 292 LEU A CA 1
ATOM 2125 C C . LEU A 1 292 ? -52.506 55.900 -39.517 1.00 47.91 292 LEU A C 1
ATOM 2126 O O . LEU A 1 292 ? -52.604 56.343 -38.369 1.00 47.51 292 LEU A O 1
ATOM 2131 N N . THR A 1 293 ? -52.925 54.680 -39.865 1.00 47.39 293 THR A N 1
ATOM 2132 C CA . THR A 1 293 ? -53.238 53.659 -38.858 1.00 47.25 293 THR A CA 1
ATOM 2133 C C . THR A 1 293 ? -51.950 52.897 -38.556 1.00 46.70 293 THR A C 1
ATOM 2134 O O . THR A 1 293 ? -51.008 52.941 -39.353 1.00 46.37 293 THR A O 1
ATOM 2138 N N . ILE A 1 294 ? -51.902 52.217 -37.410 1.00 46.67 294 ILE A N 1
ATOM 2139 C CA . ILE A 1 294 ? -50.783 51.314 -37.089 1.00 46.45 294 ILE A CA 1
ATOM 2140 C C . ILE A 1 294 ? -50.707 50.189 -38.135 1.00 46.34 294 ILE A C 1
ATOM 2141 O O . ILE A 1 294 ? -49.621 49.779 -38.553 1.00 45.84 294 ILE A O 1
ATOM 2146 N N . GLU A 1 295 ? -51.883 49.726 -38.557 1.00 46.33 295 GLU A N 1
ATOM 2147 C CA . GLU A 1 295 ? -52.037 48.747 -39.627 1.00 46.43 295 GLU A CA 1
ATOM 2148 C C . GLU A 1 295 ? -51.324 49.210 -40.901 1.00 46.11 295 GLU A C 1
ATOM 2149 O O . GLU A 1 295 ? -50.617 48.431 -41.539 1.00 45.78 295 GLU A O 1
ATOM 2155 N N . GLN A 1 296 ? -51.490 50.486 -41.250 1.00 46.19 296 GLN A N 1
ATOM 2156 C CA . GLN A 1 296 ? -50.814 51.063 -42.411 1.00 46.18 296 GLN A CA 1
ATOM 2157 C C . GLN A 1 296 ? -49.315 51.231 -42.162 1.00 46.33 296 GLN A C 1
ATOM 2158 O O . GLN A 1 296 ? -48.499 51.049 -43.068 1.00 45.99 296 GLN A O 1
ATOM 2164 N N . LEU A 1 297 ? -48.969 51.566 -40.921 1.00 46.59 297 LEU A N 1
ATOM 2165 C CA . LEU A 1 297 ? -47.582 51.756 -40.499 1.00 47.00 297 LEU A CA 1
ATOM 2166 C C . LEU A 1 297 ? -46.787 50.444 -40.513 1.00 47.27 297 LEU A C 1
ATOM 2167 O O . LEU A 1 297 ? -45.597 50.447 -40.825 1.00 47.28 297 LEU A O 1
ATOM 2172 N N . TRP A 1 298 ? -47.447 49.340 -40.157 1.00 47.69 298 TRP A N 1
ATOM 2173 C CA . TRP A 1 298 ? -46.849 48.000 -40.184 1.00 48.30 298 TRP A CA 1
ATOM 2174 C C . TRP A 1 298 ? -46.488 47.580 -41.614 1.00 49.40 298 TRP A C 1
ATOM 2175 O O . TRP A 1 298 ? -45.431 46.990 -41.840 1.00 49.09 298 TRP A O 1
ATOM 2186 N N . LYS A 1 299 ? -47.358 47.904 -42.569 1.00 50.62 299 LYS A N 1
ATOM 2187 C CA . LYS A 1 299 ? -47.105 47.612 -43.981 1.00 52.75 299 LYS A CA 1
ATOM 2188 C C . LYS A 1 299 ? -45.796 48.226 -44.472 1.00 53.87 299 LYS A C 1
ATOM 2189 O O . LYS A 1 299 ? -45.062 47.602 -45.234 1.00 53.70 299 LYS A O 1
ATOM 2195 N N . ILE A 1 300 ? -45.508 49.438 -44.003 1.00 55.67 300 ILE A N 1
ATOM 2196 C CA . ILE A 1 300 ? -44.278 50.151 -44.347 1.00 57.44 300 ILE A CA 1
ATOM 2197 C C . ILE A 1 300 ? -43.098 49.618 -43.531 1.00 58.75 300 ILE A C 1
ATOM 2198 O O . ILE A 1 300 ? -41.969 49.542 -44.020 1.00 59.00 300 ILE A O 1
ATOM 2203 N N . ILE A 1 301 ? -43.376 49.237 -42.289 1.00 60.41 301 ILE A N 1
ATOM 2204 C CA . ILE A 1 301 ? -42.341 48.825 -41.339 1.00 62.29 301 ILE A CA 1
ATOM 2205 C C . ILE A 1 301 ? -41.672 47.514 -41.760 1.00 63.68 301 ILE A C 1
ATOM 2206 O O . ILE A 1 301 ? -40.530 47.227 -41.377 1.00 63.86 301 ILE A O 1
ATOM 2211 N N . ILE A 1 302 ? -42.404 46.752 -42.574 1.00 65.41 302 ILE A N 1
ATOM 2212 C CA . ILE A 1 302 ? -41.915 45.563 -43.256 1.00 66.72 302 ILE A CA 1
ATOM 2213 C C . ILE A 1 302 ? -41.269 45.964 -44.579 1.00 67.80 302 ILE A C 1
ATOM 2214 O O . ILE A 1 302 ? -40.051 45.836 -44.737 1.00 68.20 302 ILE A O 1
ATOM 2219 N N . GLU A 1 303 ? -42.101 46.490 -45.490 1.00 69.00 303 GLU A N 1
ATOM 2220 C CA . GLU A 1 303 ? -41.835 46.572 -46.939 1.00 69.93 303 GLU A CA 1
ATOM 2221 C C . GLU A 1 303 ? -40.374 46.660 -47.371 1.00 70.74 303 GLU A C 1
ATOM 2222 O O . GLU A 1 303 ? -39.725 45.630 -47.580 1.00 71.03 303 GLU A O 1
ATOM 2224 N N . ARG A 1 304 ? -39.866 47.889 -47.491 1.00 71.59 304 ARG A N 1
ATOM 2225 C CA . ARG A 1 304 ? -38.557 48.143 -48.108 1.00 72.25 304 ARG A CA 1
ATOM 2226 C C . ARG A 1 304 ? -37.335 47.792 -47.243 1.00 72.75 304 ARG A C 1
ATOM 2227 O O . ARG A 1 304 ? -37.466 47.390 -46.080 1.00 72.84 304 ARG A O 1
ATOM 2229 N N . ASN A 1 305 ? -36.153 47.956 -47.835 1.00 73.37 305 ASN A N 1
ATOM 2230 C CA . ASN A 1 305 ? -34.901 47.426 -47.288 1.00 73.88 305 ASN A CA 1
ATOM 2231 C C . ASN A 1 305 ? -34.317 48.213 -46.107 1.00 74.23 305 ASN A C 1
ATOM 2232 O O . ASN A 1 305 ? -34.596 47.896 -44.945 1.00 74.20 305 ASN A O 1
ATOM 2234 N N . SER A 1 306 ? -33.524 49.240 -46.421 1.00 74.59 306 SER A N 1
ATOM 2235 C CA . SER A 1 306 ? -32.638 49.909 -45.457 1.00 74.94 306 SER A CA 1
ATOM 2236 C C . SER A 1 306 ? -33.319 50.824 -44.422 1.00 75.19 306 SER A C 1
ATOM 2237 O O . SER A 1 306 ? -34.484 50.633 -44.058 1.00 75.18 306 SER A O 1
ATOM 2239 N N . ARG A 1 307 ? -32.553 51.799 -43.931 1.00 75.46 307 ARG A N 1
ATOM 2240 C CA . ARG A 1 307 ? -33.078 52.868 -43.085 1.00 75.54 307 ARG A CA 1
ATOM 2241 C C . ARG A 1 307 ? -33.401 54.083 -43.955 1.00 75.50 307 ARG A C 1
ATOM 2242 O O . ARG A 1 307 ? -34.159 54.967 -43.551 1.00 75.62 307 ARG A O 1
ATOM 2244 N N . GLU A 1 308 ? -32.818 54.114 -45.153 1.00 75.35 308 GLU A N 1
ATOM 2245 C CA . GLU A 1 308 ? -33.112 55.146 -46.139 1.00 75.17 308 GLU A CA 1
ATOM 2246 C C . GLU A 1 308 ? -33.985 54.584 -47.264 1.00 75.09 308 GLU A C 1
ATOM 2247 O O . GLU A 1 308 ? -34.008 55.124 -48.374 1.00 75.13 308 GLU A O 1
ATOM 2249 N N . LEU A 1 309 ? -34.693 53.494 -46.964 1.00 74.92 309 LEU A N 1
ATOM 2250 C CA . LEU A 1 309 ? -35.611 52.853 -47.913 1.00 74.71 309 LEU A CA 1
ATOM 2251 C C . LEU A 1 309 ? -36.945 52.458 -47.255 1.00 74.49 309 LEU A C 1
ATOM 2252 O O . LEU A 1 309 ? -38.014 52.858 -47.729 1.00 74.64 309 LEU A O 1
ATOM 2254 N N . ILE A 1 310 ? -36.879 51.681 -46.171 1.00 73.99 310 ILE A N 1
ATOM 2255 C CA . ILE A 1 310 ? -38.074 51.292 -45.405 1.00 73.51 310 ILE A CA 1
ATOM 2256 C C . ILE A 1 310 ? -38.649 52.462 -44.606 1.00 73.12 310 ILE A C 1
ATOM 2257 O O . ILE A 1 310 ? -39.784 52.406 -44.125 1.00 73.15 310 ILE A O 1
ATOM 2259 N N . SER A 1 311 ? -37.840 53.506 -44.457 1.00 72.56 311 SER A N 1
ATOM 2260 C CA . SER A 1 311 ? -38.264 54.757 -43.852 1.00 71.90 311 SER A CA 1
ATOM 2261 C C . SER A 1 311 ? -38.233 55.881 -44.895 1.00 71.35 311 SER A C 1
ATOM 2262 O O . SER A 1 311 ? -38.239 57.063 -44.553 1.00 71.20 311 SER A O 1
ATOM 2264 N N . LYS A 1 312 ? -38.199 55.499 -46.171 1.00 70.78 312 LYS A N 1
ATOM 2265 C CA . LYS A 1 312 ? -38.279 56.457 -47.276 1.00 70.24 312 LYS A CA 1
ATOM 2266 C C . LYS A 1 312 ? -39.666 56.462 -47.914 1.00 69.81 312 LYS A C 1
ATOM 2267 O O . LYS A 1 312 ? -40.075 57.457 -48.514 1.00 69.75 312 LYS A O 1
ATOM 2269 N N . GLU A 1 313 ? -40.379 55.342 -47.792 1.00 69.24 313 GLU A N 1
ATOM 2270 C CA . GLU A 1 313 ? -41.771 55.263 -48.230 1.00 68.64 313 GLU A CA 1
ATOM 2271 C C . GLU A 1 313 ? -42.670 56.005 -47.244 1.00 68.18 313 GLU A C 1
ATOM 2272 O O . GLU A 1 313 ? -43.692 56.578 -47.633 1.00 67.98 313 GLU A O 1
ATOM 2274 N N . ILE A 1 314 ? -42.274 55.989 -45.970 1.00 67.66 314 ILE A N 1
ATOM 2275 C CA . ILE A 1 314 ? -42.936 56.773 -44.924 1.00 67.29 314 ILE A CA 1
ATOM 2276 C C . ILE A 1 314 ? -42.599 58.252 -45.064 1.00 66.99 314 ILE A C 1
ATOM 2277 O O . ILE A 1 314 ? -43.380 59.112 -44.656 1.00 67.02 314 ILE A O 1
ATOM 2279 N N . GLU A 1 315 ? -41.428 58.534 -45.638 1.00 66.57 315 GLU A N 1
ATOM 2280 C CA . GLU A 1 315 ? -40.976 59.901 -45.886 1.00 66.05 315 GLU A CA 1
ATOM 2281 C C . GLU A 1 315 ? -41.495 60.432 -47.227 1.00 65.80 315 GLU A C 1
ATOM 2282 O O . GLU A 1 315 ? -41.380 61.629 -47.517 1.00 65.85 315 GLU A O 1
ATOM 2284 N N . ARG A 1 316 ? -42.058 59.535 -48.040 1.00 65.29 316 ARG A N 1
ATOM 2285 C CA . ARG A 1 316 ? -42.729 59.919 -49.283 1.00 64.71 316 ARG A CA 1
ATOM 2286 C C . ARG A 1 316 ? -44.180 60.294 -48.987 1.00 64.41 316 ARG A C 1
ATOM 2287 O O . ARG A 1 316 ? -44.735 61.203 -49.602 1.00 64.20 316 ARG A O 1
ATOM 2289 N N . LEU A 1 317 ? -44.780 59.594 -48.024 1.00 64.22 317 LEU A N 1
ATOM 2290 C CA . LEU A 1 317 ? -46.183 59.801 -47.659 1.00 63.93 317 LEU A CA 1
ATOM 2291 C C . LEU A 1 317 ? -46.424 61.093 -46.843 1.00 63.75 317 LEU A C 1
ATOM 2292 O O . LEU A 1 317 ? -47.624 61.630 -46.797 1.00 63.63 317 LEU A O 1
ATOM 2294 N N . LYS A 1 318 ? -45.220 61.609 -46.293 1.00 63.65 318 LYS A N 1
ATOM 2295 C CA . LYS A 1 318 ? -45.264 62.850 -45.515 1.00 63.62 318 LYS A CA 1
ATOM 2296 C C . LYS A 1 318 ? -45.195 64.107 -46.392 1.00 63.51 318 LYS A C 1
ATOM 2297 O O . LYS A 1 318 ? -45.992 65.032 -46.216 1.00 63.47 318 LYS A O 1
ATOM 2299 N N . TYR A 1 319 ? -44.243 64.131 -47.329 1.00 63.44 319 TYR A N 1
ATOM 2300 C CA . TYR A 1 319 ? -44.047 65.269 -48.235 1.00 63.31 319 TYR A CA 1
ATOM 2301 C C . TYR A 1 319 ? -45.233 65.489 -49.176 1.00 63.24 319 TYR A C 1
ATOM 2302 O O . TYR A 1 319 ? -45.663 66.632 -49.391 1.00 63.04 319 TYR A O 1
ATOM 2304 N N . ALA A 1 320 ? -45.751 64.389 -49.729 1.00 63.16 320 ALA A N 1
ATOM 2305 C CA . ALA A 1 320 ? -46.941 64.441 -50.584 1.00 63.13 320 ALA A CA 1
ATOM 2306 C C . ALA A 1 320 ? -48.180 64.785 -49.719 1.00 63.19 320 ALA A C 1
ATOM 2307 O O . ALA A 1 320 ? -48.411 64.110 -48.654 1.00 63.32 320 ALA A O 1
ATOM 2309 N N . MET B 1 1 ? -92.290 14.818 -35.187 1.00 40.37 1 MET B N 1
ATOM 2310 C CA . MET B 1 1 ? -92.984 16.122 -35.061 1.00 39.66 1 MET B CA 1
ATOM 2311 C C . MET B 1 1 ? -93.474 16.586 -36.428 1.00 38.77 1 MET B C 1
ATOM 2312 O O . MET B 1 1 ? -92.931 16.174 -37.438 1.00 38.17 1 MET B O 1
ATOM 2317 N N . TRP B 1 2 ? -94.532 17.397 -36.449 1.00 37.54 2 TRP B N 1
ATOM 2318 C CA . TRP B 1 2 ? -95.005 18.008 -37.692 1.00 36.29 2 TRP B CA 1
ATOM 2319 C C . TRP B 1 2 ? -94.169 19.225 -38.126 1.00 35.82 2 TRP B C 1
ATOM 2320 O O . TRP B 1 2 ? -93.831 20.083 -37.317 1.00 35.64 2 TRP B O 1
ATOM 2331 N N . ILE B 1 3 ? -93.852 19.285 -39.413 1.00 35.87 3 ILE B N 1
ATOM 2332 C CA . ILE B 1 3 ? -93.100 20.384 -40.014 1.00 35.73 3 ILE B CA 1
ATOM 2333 C C . ILE B 1 3 ? -93.918 20.904 -41.173 1.00 36.23 3 ILE B C 1
ATOM 2334 O O . ILE B 1 3 ? -94.518 20.104 -41.902 1.00 35.39 3 ILE B O 1
ATOM 2339 N N . ILE B 1 4 ? -93.950 22.239 -41.324 1.00 36.13 4 ILE B N 1
ATOM 2340 C CA . ILE B 1 4 ? -94.490 22.883 -42.517 1.00 36.62 4 ILE B CA 1
ATOM 2341 C C . ILE B 1 4 ? -93.416 23.717 -43.251 1.00 37.44 4 ILE B C 1
ATOM 2342 O O . ILE B 1 4 ? -92.522 24.281 -42.628 1.00 36.52 4 ILE B O 1
ATOM 2347 N N . GLU B 1 5 ? -93.504 23.729 -44.577 1.00 38.56 5 GLU B N 1
ATOM 2348 C CA . GLU B 1 5 ? -92.687 24.576 -45.449 1.00 40.37 5 GLU B CA 1
ATOM 2349 C C . GLU B 1 5 ? -93.462 24.790 -46.744 1.00 40.18 5 GLU B C 1
ATOM 2350 O O . GLU B 1 5 ? -94.421 24.090 -47.012 1.00 40.22 5 GLU B O 1
ATOM 2356 N N . ALA B 1 6 ? -93.067 25.779 -47.534 1.00 40.47 6 ALA B N 1
ATOM 2357 C CA . ALA B 1 6 ? -93.780 26.076 -48.770 1.00 41.31 6 ALA B CA 1
ATOM 2358 C C . ALA B 1 6 ? -92.798 26.521 -49.815 1.00 42.18 6 ALA B C 1
ATOM 2359 O O . ALA B 1 6 ? -91.702 26.988 -49.482 1.00 41.82 6 ALA B O 1
ATOM 2361 N N . GLU B 1 7 ? -93.181 26.357 -51.081 1.00 43.74 7 GLU B N 1
ATOM 2362 C CA . GLU B 1 7 ? -92.419 26.941 -52.172 1.00 45.19 7 GLU B CA 1
ATOM 2363 C C . GLU B 1 7 ? -92.967 28.334 -52.370 1.00 45.32 7 GLU B C 1
ATOM 2364 O O . GLU B 1 7 ? -93.978 28.725 -51.751 1.00 45.14 7 GLU B O 1
ATOM 2370 N N . GLY B 1 8 ? -92.284 29.107 -53.206 1.00 45.60 8 GLY B N 1
ATOM 2371 C CA . GLY B 1 8 ? -92.487 30.547 -53.178 1.00 45.29 8 GLY B CA 1
ATOM 2372 C C . GLY B 1 8 ? -92.064 31.042 -51.799 1.00 44.93 8 GLY B C 1
ATOM 2373 O O . GLY B 1 8 ? -91.348 30.343 -51.031 1.00 45.73 8 GLY B O 1
ATOM 2374 N N . ASP B 1 9 ? -92.535 32.225 -51.463 1.00 44.07 9 ASP B N 1
ATOM 2375 C CA . ASP B 1 9 ? -92.089 32.891 -50.266 1.00 43.31 9 ASP B CA 1
ATOM 2376 C C . ASP B 1 9 ? -93.255 33.055 -49.293 1.00 41.73 9 ASP B C 1
ATOM 2377 O O . ASP B 1 9 ? -93.226 33.929 -48.434 1.00 41.61 9 ASP B O 1
ATOM 2382 N N . ILE B 1 10 ? -94.277 32.213 -49.419 1.00 40.22 10 ILE B N 1
ATOM 2383 C CA . ILE B 1 10 ? -95.496 32.396 -48.627 1.00 39.40 10 ILE B CA 1
ATOM 2384 C C . ILE B 1 10 ? -95.310 32.106 -47.137 1.00 38.75 10 ILE B C 1
ATOM 2385 O O . ILE B 1 10 ? -96.089 32.570 -46.323 1.00 38.65 10 ILE B O 1
ATOM 2390 N N . LEU B 1 11 ? -94.283 31.330 -46.798 1.00 38.25 11 LEU B N 1
ATOM 2391 C CA . LEU B 1 11 ? -93.897 31.103 -45.408 1.00 37.65 11 LEU B CA 1
ATOM 2392 C C . LEU B 1 11 ? -92.552 31.764 -45.131 1.00 37.04 11 LEU B C 1
ATOM 2393 O O . LEU B 1 11 ? -91.800 31.326 -44.273 1.00 36.85 11 LEU B O 1
ATOM 2398 N N . LYS B 1 12 ? -92.276 32.835 -45.871 1.00 36.55 12 LYS B N 1
ATOM 2399 C CA . LYS B 1 12 ? -91.039 33.628 -45.756 1.00 35.94 12 LYS B CA 1
ATOM 2400 C C . LYS B 1 12 ? -89.765 32.800 -45.966 1.00 35.78 12 LYS B C 1
ATOM 2401 O O . LYS B 1 12 ? -88.678 33.228 -45.576 1.00 35.45 12 LYS B O 1
ATOM 2407 N N . GLY B 1 13 ? -89.905 31.624 -46.590 1.00 35.86 13 GLY B N 1
ATOM 2408 C CA . GLY B 1 13 ? -88.758 30.783 -46.935 1.00 36.17 13 GLY B CA 1
ATOM 2409 C C . GLY B 1 13 ? -88.217 30.030 -45.733 1.00 36.49 13 GLY B C 1
ATOM 2410 O O . GLY B 1 13 ? -87.079 29.588 -45.732 1.00 36.31 13 GLY B O 1
ATOM 2411 N N . LYS B 1 14 ? -89.040 29.886 -44.702 1.00 36.33 14 LYS B N 1
ATOM 2412 C CA . LYS B 1 14 ? -88.666 29.112 -43.527 1.00 36.47 14 LYS B CA 1
ATOM 2413 C C . LYS B 1 14 ? -89.541 27.866 -43.442 1.00 35.88 14 LYS B C 1
ATOM 2414 O O . LYS B 1 14 ? -90.659 27.852 -43.968 1.00 35.99 14 LYS B O 1
ATOM 2420 N N . SER B 1 15 ? -88.993 26.808 -42.851 1.00 35.14 15 SER B N 1
ATOM 2421 C CA . SER B 1 15 ? -89.785 25.670 -42.422 1.00 35.02 15 SER B CA 1
ATOM 2422 C C . SER B 1 15 ? -90.145 25.956 -40.986 1.00 34.67 15 SER B C 1
ATOM 2423 O O . SER B 1 15 ? -89.571 26.867 -40.387 1.00 34.42 15 SER B O 1
ATOM 2426 N N . ARG B 1 16 ? -91.087 25.193 -40.432 1.00 34.80 16 ARG B N 1
ATOM 2427 C CA . ARG B 1 16 ? -91.430 25.358 -39.029 1.00 35.17 16 ARG B CA 1
ATOM 2428 C C . ARG B 1 16 ? -91.950 24.090 -38.375 1.00 34.98 16 ARG B C 1
ATOM 2429 O O . ARG B 1 16 ? -92.773 23.381 -38.944 1.00 35.99 16 ARG B O 1
ATOM 2437 N N . ILE B 1 17 ? -91.502 23.832 -37.156 1.00 35.10 17 ILE B N 1
ATOM 2438 C CA . ILE B 1 17 ? -92.061 22.734 -36.348 1.00 35.49 17 ILE B CA 1
ATOM 2439 C C . ILE B 1 17 ? -93.355 23.163 -35.644 1.00 34.92 17 ILE B C 1
ATOM 2440 O O . ILE B 1 17 ? -93.380 24.147 -34.933 1.00 34.94 17 ILE B O 1
ATOM 2445 N N . LEU B 1 18 ? -94.407 22.387 -35.825 1.00 35.41 18 LEU B N 1
ATOM 2446 C CA . LEU B 1 18 ? -95.669 22.618 -35.140 1.00 35.79 18 LEU B CA 1
ATOM 2447 C C . LEU B 1 18 ? -95.905 21.603 -34.034 1.00 35.78 18 LEU B C 1
ATOM 2448 O O . LEU B 1 18 ? -95.977 20.402 -34.273 1.00 36.95 18 LEU B O 1
ATOM 2453 N N . PHE B 1 19 ? -96.054 22.088 -32.818 1.00 35.41 19 PHE B N 1
ATOM 2454 C CA . PHE B 1 19 ? -96.323 21.238 -31.684 1.00 34.79 19 PHE B CA 1
ATOM 2455 C C . PHE B 1 19 ? -97.837 21.046 -31.594 1.00 35.50 19 PHE B C 1
ATOM 2456 O O . PHE B 1 19 ? -98.583 21.773 -32.232 1.00 35.58 19 PHE B O 1
ATOM 2464 N N . PRO B 1 20 ? -98.296 20.012 -30.868 1.00 35.38 20 PRO B N 1
ATOM 2465 C CA . PRO B 1 20 ? -99.716 19.868 -30.688 1.00 35.87 20 PRO B CA 1
ATOM 2466 C C . PRO B 1 20 ? -100.337 21.157 -30.174 1.00 36.37 20 PRO B C 1
ATOM 2467 O O . PRO B 1 20 ? -99.663 21.947 -29.539 1.00 35.99 20 PRO B O 1
ATOM 2471 N N . GLY B 1 21 ? -101.618 21.333 -30.469 1.00 36.87 21 GLY B N 1
ATOM 2472 C CA . GLY B 1 21 ? -102.339 22.555 -30.130 1.00 37.94 21 GLY B CA 1
ATOM 2473 C C . GLY B 1 21 ? -102.985 23.137 -31.376 1.00 37.93 21 GLY B C 1
ATOM 2474 O O . GLY B 1 21 ? -103.052 22.486 -32.419 1.00 37.87 21 GLY B O 1
ATOM 2475 N N . THR B 1 22 ? -103.425 24.381 -31.252 1.00 38.34 22 THR B N 1
ATOM 2476 C CA . THR B 1 22 ? -104.242 25.063 -32.238 1.00 38.74 22 THR B CA 1
ATOM 2477 C C . THR B 1 22 ? -103.523 26.264 -32.823 1.00 38.10 22 THR B C 1
ATOM 2478 O O . THR B 1 22 ? -102.865 27.003 -32.088 1.00 37.54 22 THR B O 1
ATOM 2482 N N . TYR B 1 23 ? -103.672 26.447 -34.142 1.00 37.70 23 TYR B N 1
ATOM 2483 C CA . TYR B 1 23 ? -103.044 27.536 -34.902 1.00 36.91 23 TYR B CA 1
ATOM 2484 C C . TYR B 1 23 ? -104.057 28.210 -35.827 1.00 37.12 23 TYR B C 1
ATOM 2485 O O . TYR B 1 23 ? -104.770 27.526 -36.576 1.00 36.51 23 TYR B O 1
ATOM 2494 N N . ILE B 1 24 ? -104.115 29.543 -35.789 1.00 37.44 24 ILE B N 1
ATOM 2495 C CA . ILE B 1 24 ? -104.843 30.276 -36.825 1.00 38.24 24 ILE B CA 1
ATOM 2496 C C . ILE B 1 24 ? -103.862 30.700 -37.921 1.00 38.29 24 ILE B C 1
ATOM 2497 O O . ILE B 1 24 ? -102.772 31.192 -37.630 1.00 37.91 24 ILE B O 1
ATOM 2502 N N . VAL B 1 25 ? -104.259 30.456 -39.176 1.00 38.51 25 VAL B N 1
ATOM 2503 C CA . VAL B 1 25 ? -103.398 30.560 -40.358 1.00 38.16 25 VAL B CA 1
ATOM 2504 C C . VAL B 1 25 ? -103.990 31.577 -41.325 1.00 38.67 25 VAL B C 1
ATOM 2505 O O . VAL B 1 25 ? -105.135 31.450 -41.732 1.00 38.92 25 VAL B O 1
ATOM 2509 N N . GLY B 1 26 ? -103.226 32.595 -41.701 1.00 38.46 26 GLY B N 1
ATOM 2510 C CA . GLY B 1 26 ? -103.803 33.644 -42.532 1.00 38.54 26 GLY B CA 1
ATOM 2511 C C . GLY B 1 26 ? -102.803 34.708 -42.895 1.00 38.72 26 GLY B C 1
ATOM 2512 O O . GLY B 1 26 ? -101.639 34.630 -42.502 1.00 38.66 26 GLY B O 1
ATOM 2513 N N . ARG B 1 27 ? -103.249 35.715 -43.640 1.00 38.78 27 ARG B N 1
ATOM 2514 C CA . ARG B 1 27 ? -102.333 36.753 -44.076 1.00 39.12 27 ARG B CA 1
ATOM 2515 C C . ARG B 1 27 ? -102.170 37.850 -43.029 1.00 38.76 27 ARG B C 1
ATOM 2516 O O . ARG B 1 27 ? -101.205 38.597 -43.081 1.00 38.36 27 ARG B O 1
ATOM 2524 N N . ASN B 1 28 ? -103.077 37.912 -42.058 1.00 38.31 28 ASN B N 1
ATOM 2525 C CA . ASN B 1 28 ? -103.018 38.972 -41.059 1.00 38.39 28 ASN B CA 1
ATOM 2526 C C . ASN B 1 28 ? -102.916 38.478 -39.618 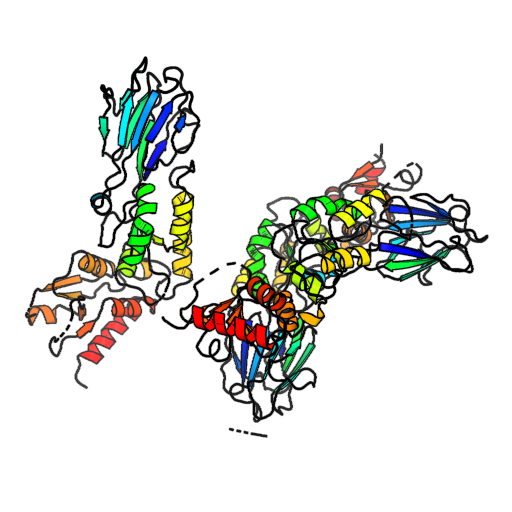1.00 38.40 28 ASN B C 1
ATOM 2527 O O . ASN B 1 28 ? -103.621 38.960 -38.717 1.00 38.65 28 ASN B O 1
ATOM 2532 N N . VAL B 1 29 ? -102.063 37.488 -39.410 1.00 38.22 29 VAL B N 1
ATOM 2533 C CA . VAL B 1 29 ? -101.700 37.051 -38.070 1.00 38.37 29 VAL B CA 1
ATOM 2534 C C . VAL B 1 29 ? -100.174 37.107 -37.983 1.00 38.30 29 VAL B C 1
ATOM 2535 O O . VAL B 1 29 ? -99.494 37.175 -38.996 1.00 38.03 29 VAL B O 1
ATOM 2539 N N . SER B 1 30 ? -99.631 37.089 -36.780 1.00 38.73 30 SER B N 1
ATOM 2540 C CA . SER B 1 30 ? -98.183 37.060 -36.642 1.00 39.84 30 SER B CA 1
ATOM 2541 C C . SER B 1 30 ? -97.695 35.619 -36.727 1.00 39.01 30 SER B C 1
ATOM 2542 O O . SER B 1 30 ? -98.476 34.704 -36.955 1.00 39.46 30 SER B O 1
ATOM 2545 N N . ASP B 1 31 ? -96.394 35.412 -36.587 1.00 39.02 31 ASP B N 1
ATOM 2546 C CA . ASP B 1 31 ? -95.869 34.061 -36.420 1.00 37.74 31 ASP B CA 1
ATOM 2547 C C . ASP B 1 31 ? -95.558 33.872 -34.947 1.00 37.60 31 ASP B C 1
ATOM 2548 O O . ASP B 1 31 ? -94.670 34.539 -34.403 1.00 37.41 31 ASP B O 1
ATOM 2553 N N . ASP B 1 32 ? -96.318 33.000 -34.289 1.00 37.18 32 ASP B N 1
ATOM 2554 C CA . ASP B 1 32 ? -96.067 32.681 -32.881 1.00 36.47 32 ASP B CA 1
ATOM 2555 C C . ASP B 1 32 ? -96.628 31.313 -32.539 1.00 36.40 32 ASP B C 1
ATOM 2556 O O . ASP B 1 32 ? -97.023 30.558 -33.444 1.00 35.83 32 ASP B O 1
ATOM 2561 N N . SER B 1 33 ? -96.687 30.987 -31.249 1.00 36.54 33 SER B N 1
ATOM 2562 C CA . SER B 1 33 ? -97.029 29.610 -30.836 1.00 36.41 33 SER B CA 1
ATOM 2563 C C . SER B 1 33 ? -98.445 29.172 -31.175 1.00 36.16 33 SER B C 1
ATOM 2564 O O . SER B 1 33 ? -98.748 27.983 -31.086 1.00 35.91 33 SER B O 1
ATOM 2567 N N . SER B 1 34 ? -99.314 30.115 -31.551 1.00 35.05 34 SER B N 1
ATOM 2568 C CA . SER B 1 34 ? -100.653 29.740 -31.998 1.00 34.94 34 SER B CA 1
ATOM 2569 C C . SER B 1 34 ? -101.086 30.395 -33.305 1.00 34.43 34 SER B C 1
ATOM 2570 O O . SER B 1 34 ? -102.271 30.385 -33.647 1.00 34.37 34 SER B O 1
ATOM 2573 N N . HIS B 1 35 ? -100.134 30.970 -34.037 1.00 34.06 35 HIS B N 1
ATOM 2574 C CA . HIS B 1 35 ? -100.465 31.664 -35.272 1.00 34.31 35 HIS B CA 1
ATOM 2575 C C . HIS B 1 35 ? -99.410 31.415 -36.334 1.00 33.96 35 HIS B C 1
ATOM 2576 O O . HIS B 1 35 ? -98.210 31.395 -36.044 1.00 33.57 35 HIS B O 1
ATOM 2583 N N . ILE B 1 36 ? -99.872 31.238 -37.568 1.00 34.08 36 ILE B N 1
ATOM 2584 C CA . ILE B 1 36 ? -98.984 31.034 -38.707 1.00 34.72 36 ILE B CA 1
ATOM 2585 C C . ILE B 1 36 ? -99.385 32.021 -39.787 1.00 35.72 36 ILE B C 1
ATOM 2586 O O . ILE B 1 36 ? -100.491 31.933 -40.322 1.00 35.80 36 ILE B O 1
ATOM 2591 N N . GLN B 1 37 ? -98.496 32.959 -40.104 1.00 36.14 37 GLN B N 1
ATOM 2592 C CA . GLN B 1 37 ? -98.730 33.877 -41.207 1.00 36.93 37 GLN B CA 1
ATOM 2593 C C . GLN B 1 37 ? -98.348 33.360 -42.611 1.00 37.93 37 GLN B C 1
ATOM 2594 O O . GLN B 1 37 ? -97.212 32.979 -42.862 1.00 36.70 37 GLN B O 1
ATOM 2600 N N . VAL B 1 38 ? -99.317 33.406 -43.523 1.00 39.38 38 VAL B N 1
ATOM 2601 C CA . VAL B 1 38 ? -99.127 32.987 -44.904 1.00 40.83 38 VAL B CA 1
ATOM 2602 C C . VAL B 1 38 ? -99.572 34.137 -45.804 1.00 42.41 38 VAL B C 1
ATOM 2603 O O . VAL B 1 38 ? -100.731 34.555 -45.756 1.00 42.75 38 VAL B O 1
ATOM 2607 N N . ILE B 1 39 ? -98.661 34.663 -46.617 1.00 44.01 39 ILE B N 1
ATOM 2608 C CA . ILE B 1 39 ? -99.009 35.824 -47.437 1.00 45.51 39 ILE B CA 1
ATOM 2609 C C . ILE B 1 39 ? -99.222 35.520 -48.925 1.00 46.40 39 ILE B C 1
ATOM 2610 O O . ILE B 1 39 ? -98.285 35.167 -49.646 1.00 46.24 39 ILE B O 1
ATOM 2615 N N . SER B 1 40 ? -100.473 35.685 -49.355 1.00 47.47 40 SER B N 1
ATOM 2616 C CA . SER B 1 40 ? -100.873 35.696 -50.756 1.00 48.48 40 SER B CA 1
ATOM 2617 C C . SER B 1 40 ? -102.212 36.432 -50.813 1.00 49.18 40 SER B C 1
ATOM 2618 O O . SER B 1 40 ? -102.920 36.502 -49.803 1.00 49.41 40 SER B O 1
ATOM 2621 N N . LYS B 1 41 ? -102.568 36.992 -51.970 1.00 49.85 41 LYS B N 1
ATOM 2622 C CA . LYS B 1 41 ? -103.767 37.839 -52.043 1.00 50.27 41 LYS B CA 1
ATOM 2623 C C . LYS B 1 41 ? -105.121 37.128 -51.903 1.00 49.85 41 LYS B C 1
ATOM 2624 O O . LYS B 1 41 ? -106.068 37.716 -51.381 1.00 49.90 41 LYS B O 1
ATOM 2630 N N . SER B 1 42 ? -105.223 35.875 -52.340 1.00 49.39 42 SER B N 1
ATOM 2631 C CA . SER B 1 42 ? -106.498 35.148 -52.203 1.00 48.95 42 SER B CA 1
ATOM 2632 C C . SER B 1 42 ? -106.709 34.553 -50.804 1.00 48.26 42 SER B C 1
ATOM 2633 O O . SER B 1 42 ? -107.825 34.153 -50.440 1.00 48.43 42 SER B O 1
ATOM 2636 N N . ILE B 1 43 ? -105.636 34.511 -50.025 1.00 47.17 43 ILE B N 1
ATOM 2637 C CA . ILE B 1 43 ? -105.691 34.032 -48.650 1.00 46.17 43 ILE B CA 1
ATOM 2638 C C . ILE B 1 43 ? -106.291 35.113 -47.760 1.00 45.65 43 ILE B C 1
ATOM 2639 O O . ILE B 1 43 ? -105.903 36.275 -47.840 1.00 45.65 43 ILE B O 1
ATOM 2644 N N . SER B 1 44 ? -107.268 34.726 -46.948 1.00 45.03 44 SER B N 1
ATOM 2645 C CA . SER B 1 44 ? -107.969 35.643 -46.062 1.00 44.79 44 SER B CA 1
ATOM 2646 C C . SER B 1 44 ? -107.111 36.071 -44.884 1.00 44.89 44 SER B C 1
ATOM 2647 O O . SER B 1 44 ? -106.112 35.425 -44.569 1.00 44.04 44 SER B O 1
ATOM 2650 N N . LYS B 1 45 ? -107.528 37.156 -44.230 1.00 44.93 45 LYS B N 1
ATOM 2651 C CA . LYS B 1 45 ? -106.868 37.670 -43.028 1.00 45.31 45 LYS B CA 1
ATOM 2652 C C . LYS B 1 45 ? -106.677 36.559 -41.975 1.00 45.08 45 LYS B C 1
ATOM 2653 O O . LYS B 1 45 ? -105.591 36.396 -41.419 1.00 44.92 45 LYS B O 1
ATOM 2659 N N . ARG B 1 46 ? -107.752 35.825 -41.704 1.00 44.68 46 ARG B N 1
ATOM 2660 C CA . ARG B 1 46 ? -107.703 34.579 -40.956 1.00 44.73 46 ARG B CA 1
ATOM 2661 C C . ARG B 1 46 ? -108.354 33.537 -41.864 1.00 44.06 46 ARG B C 1
ATOM 2662 O O . ARG B 1 46 ? -109.565 33.584 -42.087 1.00 44.05 46 ARG B O 1
ATOM 2670 N N . HIS B 1 47 ? -107.555 32.620 -42.397 1.00 42.84 47 HIS B N 1
ATOM 2671 C CA . HIS B 1 47 ? -108.027 31.702 -43.427 1.00 42.64 47 HIS B CA 1
ATOM 2672 C C . HIS B 1 47 ? -108.391 30.318 -42.896 1.00 42.24 47 HIS B C 1
ATOM 2673 O O . HIS B 1 47 ? -109.470 29.809 -43.179 1.00 41.86 47 HIS B O 1
ATOM 2680 N N . ALA B 1 48 ? -107.482 29.701 -42.149 1.00 41.81 48 ALA B N 1
ATOM 2681 C CA . ALA B 1 48 ? -107.706 28.339 -41.678 1.00 41.74 48 ALA B CA 1
ATOM 2682 C C . ALA B 1 48 ? -107.270 28.166 -40.237 1.00 41.71 48 ALA B C 1
ATOM 2683 O O . ALA B 1 48 ? -106.465 28.936 -39.714 1.00 41.19 48 ALA B O 1
ATOM 2685 N N . ARG B 1 49 ? -107.830 27.143 -39.606 1.00 41.85 49 ARG B N 1
ATOM 2686 C CA . ARG B 1 49 ? -107.383 26.680 -38.308 1.00 42.12 49 ARG B CA 1
ATOM 2687 C C . ARG B 1 49 ? -106.745 25.288 -38.508 1.00 41.60 49 ARG B C 1
ATOM 2688 O O . ARG B 1 49 ? -107.321 24.431 -39.179 1.00 41.13 49 ARG B O 1
ATOM 2696 N N . PHE B 1 50 ? -105.521 25.118 -37.992 1.00 40.60 50 PHE B N 1
ATOM 2697 C CA . PHE B 1 50 ? -104.834 23.843 -37.961 1.00 39.48 50 PHE B CA 1
ATOM 2698 C C . PHE B 1 50 ? -104.852 23.372 -36.515 1.00 39.63 50 PHE B C 1
ATOM 2699 O O . PHE B 1 50 ? -104.372 24.086 -35.628 1.00 39.64 50 PHE B O 1
ATOM 2707 N N . THR B 1 51 ? -105.382 22.173 -36.282 1.00 38.53 51 THR B N 1
ATOM 2708 C CA . THR B 1 51 ? -105.332 21.549 -34.963 1.00 38.11 51 THR B CA 1
ATOM 2709 C C . THR B 1 51 ? -104.530 20.240 -35.020 1.00 38.11 51 THR B C 1
ATOM 2710 O O . THR B 1 51 ? -104.820 19.330 -35.797 1.00 37.90 51 THR B O 1
ATOM 2714 N N . ILE B 1 52 ? -103.491 20.182 -34.201 1.00 38.23 52 ILE B N 1
ATOM 2715 C CA . ILE B 1 52 ? -102.675 19.005 -34.066 1.00 37.41 52 ILE B CA 1
ATOM 2716 C C . ILE B 1 52 ? -102.916 18.419 -32.684 1.00 37.92 52 ILE B C 1
ATOM 2717 O O . ILE B 1 52 ? -102.708 19.097 -31.672 1.00 37.74 52 ILE B O 1
ATOM 2722 N N . LEU B 1 53 ? -103.336 17.153 -32.646 1.00 38.12 53 LEU B N 1
ATOM 2723 C CA . LEU B 1 53 ? -103.596 16.470 -31.382 1.00 38.35 53 LEU B CA 1
ATOM 2724 C C . LEU B 1 53 ? -102.303 15.953 -30.782 1.00 38.70 53 LEU B C 1
ATOM 2725 O O . LEU B 1 53 ? -101.311 15.802 -31.453 1.00 38.80 53 LEU B O 1
ATOM 2730 N N . THR B 1 54 ? -102.353 15.722 -29.489 1.00 39.15 54 THR B N 1
ATOM 2731 C CA . THR B 1 54 ? -101.294 15.141 -28.705 1.00 40.02 54 THR B CA 1
ATOM 2732 C C . THR B 1 54 ? -101.138 13.647 -29.121 1.00 39.19 54 THR B C 1
ATOM 2733 O O . THR B 1 54 ? -102.104 13.024 -29.591 1.00 38.48 54 THR B O 1
ATOM 2737 N N . PRO B 1 55 ? -99.909 13.093 -29.055 1.00 38.98 55 PRO B N 1
ATOM 2738 C CA . PRO B 1 55 ? -99.781 11.666 -29.394 1.00 39.06 55 PRO B CA 1
ATOM 2739 C C . PRO B 1 55 ? -100.450 10.717 -28.407 1.00 38.94 55 PRO B C 1
ATOM 2740 O O . PRO B 1 55 ? -100.693 11.084 -27.246 1.00 38.67 55 PRO B O 1
ATOM 2744 N N . SER B 1 56 ? -100.756 9.511 -28.885 1.00 38.52 56 SER B N 1
ATOM 2745 C CA . SER B 1 56 ? -101.243 8.439 -28.039 1.00 38.62 56 SER B CA 1
ATOM 2746 C C . SER B 1 56 ? -100.132 7.438 -27.895 1.00 37.67 56 SER B C 1
ATOM 2747 O O . SER B 1 56 ? -99.198 7.445 -28.675 1.00 37.85 56 SER B O 1
ATOM 2750 N N . GLU B 1 57 ? -100.235 6.578 -26.895 1.00 37.36 57 GLU B N 1
ATOM 2751 C CA . GLU B 1 57 ? -99.209 5.572 -26.655 1.00 37.64 57 GLU B CA 1
ATOM 2752 C C . GLU B 1 57 ? -98.907 4.693 -27.879 1.00 36.53 57 GLU B C 1
ATOM 2753 O O . GLU B 1 57 ? -97.755 4.415 -28.153 1.00 36.22 57 GLU B O 1
ATOM 2759 N N . LYS B 1 58 ? -99.946 4.292 -28.617 1.00 35.55 58 LYS B N 1
ATOM 2760 C CA . LYS B 1 58 ? -99.765 3.561 -29.884 1.00 35.10 58 LYS B CA 1
ATOM 2761 C C . LYS B 1 58 ? -98.730 4.162 -30.848 1.00 34.46 58 LYS B C 1
ATOM 2762 O O . LYS B 1 58 ? -97.964 3.427 -31.452 1.00 33.77 58 LYS B O 1
ATOM 2768 N N . ASP B 1 59 ? -98.706 5.492 -30.959 1.00 34.14 59 ASP B N 1
ATOM 2769 C CA . ASP B 1 59 ? -97.805 6.202 -31.868 1.00 34.42 59 ASP B CA 1
ATOM 2770 C C . ASP B 1 59 ? -96.319 5.999 -31.547 1.00 33.88 59 ASP B C 1
ATOM 2771 O O . ASP B 1 59 ? -95.473 6.077 -32.426 1.00 34.16 59 ASP B O 1
ATOM 2776 N N . TYR B 1 60 ? -96.000 5.758 -30.286 1.00 34.48 60 TYR B N 1
ATOM 2777 C CA . TYR B 1 60 ? -94.625 5.449 -29.888 1.00 34.90 60 TYR B CA 1
ATOM 2778 C C . TYR B 1 60 ? -94.145 4.149 -30.567 1.00 35.47 60 TYR B C 1
ATOM 2779 O O . TYR B 1 60 ? -92.955 3.997 -30.883 1.00 36.48 60 TYR B O 1
ATOM 2788 N N . PHE B 1 61 ? -95.081 3.223 -30.777 1.00 34.36 61 PHE B N 1
ATOM 2789 C CA . PHE B 1 61 ? -94.782 1.911 -31.366 1.00 34.52 61 PHE B CA 1
ATOM 2790 C C . PHE B 1 61 ? -94.917 1.867 -32.880 1.00 33.91 61 PHE B C 1
ATOM 2791 O O . PHE B 1 61 ? -94.125 1.235 -33.542 1.00 33.83 61 PHE B O 1
ATOM 2799 N N . THR B 1 62 ? -95.932 2.540 -33.405 1.00 34.69 62 THR B N 1
ATOM 2800 C CA . THR B 1 62 ? -96.201 2.574 -34.837 1.00 34.90 62 THR B CA 1
ATOM 2801 C C . THR B 1 62 ? -95.348 3.608 -35.576 1.00 35.36 62 THR B C 1
ATOM 2802 O O . THR B 1 62 ? -95.092 3.472 -36.761 1.00 36.00 62 THR B O 1
ATOM 2806 N N . GLY B 1 63 ? -94.928 4.657 -34.890 1.00 36.23 63 GLY B N 1
ATOM 2807 C CA . GLY B 1 63 ? -94.261 5.772 -35.587 1.00 37.17 63 GLY B CA 1
ATOM 2808 C C . GLY B 1 63 ? -95.231 6.656 -36.371 1.00 37.46 63 GLY B C 1
ATOM 2809 O O . GLY B 1 63 ? -94.805 7.495 -37.177 1.00 38.42 63 GLY B O 1
ATOM 2810 N N . GLY B 1 64 ? -96.527 6.485 -36.111 1.00 36.60 64 GLY B N 1
ATOM 2811 C CA . GLY B 1 64 ? -97.580 7.258 -36.760 1.00 36.04 64 GLY B CA 1
ATOM 2812 C C . GLY B 1 64 ? -97.583 8.697 -36.277 1.00 36.68 64 GLY B C 1
ATOM 2813 O O . GLY B 1 64 ? -97.073 8.992 -35.171 1.00 36.50 64 GLY B O 1
ATOM 2814 N N . PRO B 1 65 ? -98.106 9.616 -37.118 1.00 36.04 65 PRO B N 1
ATOM 2815 C CA . PRO B 1 65 ? -98.096 11.028 -36.782 1.00 36.45 65 PRO B CA 1
ATOM 2816 C C . PRO B 1 65 ? -99.209 11.425 -35.808 1.00 36.70 65 PRO B C 1
ATOM 2817 O O . PRO B 1 65 ? -100.240 10.765 -35.754 1.00 36.23 65 PRO B O 1
ATOM 2821 N N . CYS B 1 66 ? -98.992 12.504 -35.058 1.00 36.70 66 CYS B N 1
ATOM 2822 C CA . CYS B 1 66 ? -100.085 13.176 -34.353 1.00 37.76 66 CYS B CA 1
ATOM 2823 C C . CYS B 1 66 ? -101.151 13.524 -35.388 1.00 37.85 66 CYS B C 1
ATOM 2824 O O . CYS B 1 66 ? -100.816 13.906 -36.522 1.00 38.26 66 CYS B O 1
ATOM 2827 N N . GLU B 1 67 ? -102.414 13.379 -35.022 1.00 37.20 67 GLU B N 1
ATOM 2828 C CA . GLU B 1 67 ? -103.503 13.699 -35.931 1.00 38.42 67 GLU B CA 1
ATOM 2829 C C . GLU B 1 67 ? -103.490 15.199 -36.245 1.00 39.00 67 GLU B C 1
ATOM 2830 O O . GLU B 1 67 ? -103.289 16.020 -35.343 1.00 38.80 67 GLU B O 1
ATOM 2836 N N . PHE B 1 68 ? -103.717 15.529 -37.521 1.00 39.76 68 PHE B N 1
ATOM 2837 C CA . PHE B 1 68 ? -103.627 16.883 -38.058 1.00 39.53 68 PHE B CA 1
ATOM 2838 C C . PHE B 1 68 ? -104.989 17.247 -38.648 1.00 40.53 68 PHE B C 1
ATOM 2839 O O . PHE B 1 68 ? -105.460 16.641 -39.616 1.00 40.69 68 PHE B O 1
ATOM 2847 N N . GLU B 1 69 ? -105.632 18.245 -38.049 1.00 40.90 69 GLU B N 1
ATOM 2848 C CA . GLU B 1 69 ? -106.943 18.691 -38.479 1.00 40.75 69 GLU B CA 1
ATOM 2849 C C . GLU B 1 69 ? -106.856 20.061 -39.128 1.00 40.52 69 GLU B C 1
ATOM 2850 O O . GLU B 1 69 ? -106.057 20.916 -38.711 1.00 39.34 69 GLU B O 1
ATOM 2856 N N . VAL B 1 70 ? -107.683 20.243 -40.159 1.00 39.97 70 VAL B N 1
ATOM 2857 C CA . VAL B 1 70 ? -107.733 21.472 -40.926 1.00 39.68 70 VAL B CA 1
ATOM 2858 C C . VAL B 1 70 ? -109.193 21.925 -41.031 1.00 40.70 70 VAL B C 1
ATOM 2859 O O . VAL B 1 70 ? -110.069 21.114 -41.308 1.00 39.94 70 VAL B O 1
ATOM 2863 N N . LYS B 1 71 ? -109.447 23.204 -40.750 1.00 41.40 71 LYS B N 1
ATOM 2864 C CA . LYS B 1 71 ? -110.750 23.810 -40.983 1.00 42.47 71 LYS B CA 1
ATOM 2865 C C . LYS B 1 71 ? -110.571 25.060 -41.836 1.00 42.75 71 LYS B C 1
ATOM 2866 O O . LYS B 1 71 ? -109.622 25.806 -41.639 1.00 42.98 71 LYS B O 1
ATOM 2872 N N . ASP B 1 72 ? -111.492 25.284 -42.765 1.00 43.23 72 ASP B N 1
ATOM 2873 C CA . ASP B 1 72 ? -111.617 26.568 -43.455 1.00 44.00 72 ASP B CA 1
ATOM 2874 C C . ASP B 1 72 ? -112.482 27.505 -42.614 1.00 44.27 72 ASP B C 1
ATOM 2875 O O . ASP B 1 72 ? -113.534 27.094 -42.124 1.00 44.67 72 ASP B O 1
ATOM 2880 N N . LEU B 1 73 ? -112.057 28.756 -42.454 1.00 44.59 73 LEU B N 1
ATOM 2881 C CA . LEU B 1 73 ? -112.784 29.695 -41.598 1.00 45.47 73 LEU B CA 1
ATOM 2882 C C . LEU B 1 73 ? -113.767 30.600 -42.381 1.00 46.47 73 LEU B C 1
ATOM 2883 O O . LEU B 1 73 ? -113.739 31.837 -42.255 1.00 45.88 73 LEU B O 1
ATOM 2888 N N . ASP B 1 74 ? -114.632 29.959 -43.173 1.00 47.52 74 ASP B N 1
ATOM 2889 C CA . ASP B 1 74 ? -115.637 30.641 -43.997 1.00 48.98 74 ASP B CA 1
ATOM 2890 C C . ASP B 1 74 ? -114.984 31.670 -44.900 1.00 49.28 74 ASP B C 1
ATOM 2891 O O . ASP B 1 74 ? -115.341 32.838 -44.883 1.00 49.64 74 ASP B O 1
ATOM 2896 N N . THR B 1 75 ? -114.010 31.223 -45.677 1.00 49.94 75 THR B N 1
ATOM 2897 C CA . THR B 1 75 ? -113.247 32.122 -46.527 1.00 50.47 75 THR B CA 1
ATOM 2898 C C . THR B 1 75 ? -113.899 32.308 -47.891 1.00 51.11 75 THR B C 1
ATOM 2899 O O . THR B 1 75 ? -114.715 31.480 -48.332 1.00 51.05 75 THR B O 1
ATOM 2903 N N . LYS B 1 76 ? -113.501 33.392 -48.553 1.00 51.54 76 LYS B N 1
ATOM 2904 C CA . LYS B 1 76 ? -113.922 33.711 -49.908 1.00 52.18 76 LYS B CA 1
ATOM 2905 C C . LYS B 1 76 ? -113.588 32.618 -50.910 1.00 52.24 76 LYS B C 1
ATOM 2906 O O . LYS B 1 76 ? -114.412 32.296 -51.770 1.00 52.70 76 LYS B O 1
ATOM 2912 N N . PHE B 1 77 ? -112.384 32.057 -50.802 1.00 52.06 77 PHE B N 1
ATOM 2913 C CA . PHE B 1 77 ? -111.863 31.159 -51.835 1.00 51.82 77 PHE B CA 1
ATOM 2914 C C . PHE B 1 77 ? -111.575 29.729 -51.360 1.00 51.21 77 PHE B C 1
ATOM 2915 O O . PHE B 1 77 ? -111.030 28.918 -52.116 1.00 51.46 77 PHE B O 1
ATOM 2923 N N . GLY B 1 78 ? -111.939 29.425 -50.115 1.00 50.49 78 GLY B N 1
ATOM 2924 C CA . GLY B 1 78 ? -111.901 28.054 -49.609 1.00 49.49 78 GLY B CA 1
ATOM 2925 C C . GLY B 1 78 ? -110.514 27.530 -49.274 1.00 49.10 78 GLY B C 1
ATOM 2926 O O . GLY B 1 78 ? -109.506 28.226 -49.449 1.00 48.72 78 GLY B O 1
ATOM 2927 N N . THR B 1 79 ? -110.483 26.292 -48.786 1.00 48.31 79 THR B N 1
ATOM 2928 C CA . THR B 1 79 ? -109.251 25.604 -48.428 1.00 48.02 79 THR B CA 1
ATOM 2929 C C . THR B 1 79 ? -109.328 24.192 -48.986 1.00 48.04 79 THR B C 1
ATOM 2930 O O . THR B 1 79 ? -110.405 23.606 -49.037 1.00 48.12 79 THR B O 1
ATOM 2934 N N . LYS B 1 80 ? -108.192 23.667 -49.432 1.00 48.14 80 LYS B N 1
ATOM 2935 C CA . LYS B 1 80 ? -108.100 22.299 -49.911 1.00 48.45 80 LYS B CA 1
ATOM 2936 C C . LYS B 1 80 ? -106.938 21.599 -49.228 1.00 48.75 80 LYS B C 1
ATOM 2937 O O . LYS B 1 80 ? -105.954 22.241 -48.864 1.00 48.55 80 LYS B O 1
ATOM 2943 N N . VAL B 1 81 ? -107.075 20.285 -49.045 1.00 49.18 81 VAL B N 1
ATOM 2944 C CA . VAL B 1 81 ? -106.003 19.424 -48.565 1.00 49.57 81 VAL B CA 1
ATOM 2945 C C . VAL B 1 81 ? -105.928 18.232 -49.501 1.00 50.91 81 VAL B C 1
ATOM 2946 O O . VAL B 1 81 ? -106.921 17.527 -49.688 1.00 51.21 81 VAL B O 1
ATOM 2950 N N . ASN B 1 82 ? -104.749 18.006 -50.076 1.00 52.53 82 ASN B N 1
ATOM 2951 C CA . ASN B 1 82 ? -104.541 16.986 -51.117 1.00 54.21 82 ASN B CA 1
ATOM 2952 C C . ASN B 1 82 ? -105.596 17.046 -52.235 1.00 55.17 82 ASN B C 1
ATOM 2953 O O . ASN B 1 82 ? -106.200 16.040 -52.610 1.00 55.45 82 ASN B O 1
ATOM 2958 N N . GLU B 1 83 ? -105.815 18.266 -52.727 1.00 56.36 83 GLU B N 1
ATOM 2959 C CA . GLU B 1 83 ? -106.722 18.575 -53.840 1.00 57.50 83 GLU B CA 1
ATOM 2960 C C . GLU B 1 83 ? -108.217 18.372 -53.546 1.00 58.07 83 GLU B C 1
ATOM 2961 O O . GLU B 1 83 ? -109.068 18.531 -54.436 1.00 58.18 83 GLU B O 1
ATOM 2967 N N . LYS B 1 84 ? -108.526 18.067 -52.285 1.00 58.53 84 LYS B N 1
ATOM 2968 C CA . LYS B 1 84 ? -109.903 17.853 -51.839 1.00 59.30 84 LYS B CA 1
ATOM 2969 C C . LYS B 1 84 ? -110.372 19.008 -50.957 1.00 59.36 84 LYS B C 1
ATOM 2970 O O . LYS B 1 84 ? -109.732 19.325 -49.956 1.00 59.78 84 LYS B O 1
ATOM 2976 N N . VAL B 1 85 ? -111.484 19.628 -51.341 1.00 59.62 85 VAL B N 1
ATOM 2977 C CA . VAL B 1 85 ? -112.062 20.777 -50.627 1.00 59.75 85 VAL B CA 1
ATOM 2978 C C . VAL B 1 85 ? -112.329 20.457 -49.153 1.00 59.88 85 VAL B C 1
ATOM 2979 O O . VAL B 1 85 ? -113.026 19.490 -48.846 1.00 60.02 85 VAL B O 1
ATOM 2983 N N . VAL B 1 86 ? -111.752 21.252 -48.251 1.00 59.90 86 VAL B N 1
ATOM 2984 C CA . VAL B 1 86 ? -112.025 21.112 -46.823 1.00 60.08 86 VAL B CA 1
ATOM 2985 C C . VAL B 1 86 ? -113.460 21.521 -46.602 1.00 60.39 86 VAL B C 1
ATOM 2986 O O . VAL B 1 86 ? -113.819 22.697 -46.738 1.00 60.54 86 VAL B O 1
ATOM 2990 N N . GLY B 1 87 ? -114.282 20.529 -46.279 1.00 60.91 87 GLY B N 1
ATOM 2991 C CA . GLY B 1 87 ? -115.715 20.735 -46.144 1.00 61.43 87 GLY B CA 1
ATOM 2992 C C . GLY B 1 87 ? -116.027 21.591 -44.937 1.00 61.50 87 GLY B C 1
ATOM 2993 O O . GLY B 1 87 ? -115.115 22.080 -44.251 1.00 61.44 87 GLY B O 1
ATOM 2994 N N . GLN B 1 88 ? -117.319 21.782 -44.688 1.00 61.59 88 GLN B N 1
ATOM 2995 C CA . GLN B 1 88 ? -117.765 22.474 -43.489 1.00 61.43 88 GLN B CA 1
ATOM 2996 C C . GLN B 1 88 ? -117.273 21.738 -42.248 1.00 61.03 88 GLN B C 1
ATOM 2997 O O . GLN B 1 88 ? -117.264 20.494 -42.201 1.00 61.05 88 GLN B O 1
ATOM 3003 N N . ASN B 1 89 ? -116.838 22.512 -41.254 1.00 60.29 89 ASN B N 1
ATOM 3004 C CA . ASN B 1 89 ? -116.399 21.954 -39.974 1.00 59.52 89 ASN B CA 1
ATOM 3005 C C . ASN B 1 89 ? -115.181 21.020 -40.096 1.00 58.73 89 ASN B C 1
ATOM 3006 O O . ASN B 1 89 ? -114.920 20.200 -39.209 1.00 58.87 89 ASN B O 1
ATOM 3011 N N . GLY B 1 90 ? -114.461 21.134 -41.210 1.00 57.65 90 GLY B N 1
ATOM 3012 C CA . GLY B 1 90 ? -113.117 20.571 -41.328 1.00 56.23 90 GLY B CA 1
ATOM 3013 C C . GLY B 1 90 ? -112.936 19.101 -41.671 1.00 55.33 90 GLY B C 1
ATOM 3014 O O . GLY B 1 90 ? -113.896 18.384 -41.986 1.00 55.17 90 GLY B O 1
ATOM 3015 N N . ASP B 1 91 ? -111.677 18.673 -41.614 1.00 53.94 91 ASP B N 1
ATOM 3016 C CA . ASP B 1 91 ? -111.261 17.300 -41.905 1.00 53.06 91 ASP B CA 1
ATOM 3017 C C . ASP B 1 91 ? -110.040 16.952 -41.057 1.00 52.17 91 ASP B C 1
ATOM 3018 O O . ASP B 1 91 ? -109.295 17.836 -40.639 1.00 51.87 91 ASP B O 1
ATOM 3023 N N . SER B 1 92 ? -109.828 15.666 -40.812 1.00 51.37 92 SER B N 1
ATOM 3024 C CA . SER B 1 92 ? -108.686 15.219 -40.022 1.00 51.10 92 SER B CA 1
ATOM 3025 C C . SER B 1 92 ? -107.869 14.175 -40.763 1.00 50.42 92 SER B C 1
ATOM 3026 O O . SER B 1 92 ? -108.393 13.408 -41.573 1.00 50.03 92 SER B O 1
ATOM 3029 N N . TYR B 1 93 ? -106.570 14.179 -40.490 1.00 49.56 93 TYR B N 1
ATOM 3030 C CA . TYR B 1 93 ? -105.610 13.457 -41.302 1.00 49.21 93 TYR B CA 1
ATOM 3031 C C . TYR B 1 93 ? -104.586 12.783 -40.418 1.00 49.46 93 TYR B C 1
ATOM 3032 O O . TYR B 1 93 ? -104.159 13.340 -39.406 1.00 49.17 93 TYR B O 1
ATOM 3041 N N . LYS B 1 94 ? -104.212 11.566 -40.793 1.00 50.01 94 LYS B N 1
ATOM 3042 C CA . LYS B 1 94 ? -103.200 10.836 -40.059 1.00 50.91 94 LYS B CA 1
ATOM 3043 C C . LYS B 1 94 ? -102.141 10.283 -41.000 1.00 50.60 94 LYS B C 1
ATOM 3044 O O . LYS B 1 94 ? -101.409 9.384 -40.645 1.00 50.86 94 LYS B O 1
ATOM 3050 N N . GLU B 1 95 ? -102.067 10.824 -42.208 1.00 50.71 95 GLU B N 1
ATOM 3051 C CA . GLU B 1 95 ? -100.986 10.483 -43.133 1.00 50.48 95 GLU B CA 1
ATOM 3052 C C . GLU B 1 95 ? -99.783 11.336 -42.748 1.00 49.14 95 GLU B C 1
ATOM 3053 O O . GLU B 1 95 ? -99.929 12.305 -42.028 1.00 49.17 95 GLU B O 1
ATOM 3059 N N . LYS B 1 96 ? -98.605 11.004 -43.249 1.00 48.02 96 LYS B N 1
ATOM 3060 C CA . LYS B 1 96 ? -97.394 11.717 -42.860 1.00 47.42 96 LYS B CA 1
ATOM 3061 C C . LYS B 1 96 ? -97.012 12.864 -43.798 1.00 47.16 96 LYS B C 1
ATOM 3062 O O . LYS B 1 96 ? -95.996 13.521 -43.587 1.00 46.32 96 LYS B O 1
ATOM 3068 N N . ASP B 1 97 ? -97.819 13.075 -44.837 1.00 47.63 97 ASP B N 1
ATOM 3069 C CA . ASP B 1 97 ? -97.652 14.177 -45.788 1.00 48.40 97 ASP B CA 1
ATOM 3070 C C . ASP B 1 97 ? -99.001 14.808 -46.082 1.00 48.23 97 ASP B C 1
ATOM 3071 O O . ASP B 1 97 ? -99.966 14.099 -46.335 1.00 48.09 97 ASP B O 1
ATOM 3076 N N . LEU B 1 98 ? -99.064 16.138 -46.042 1.00 48.04 98 LEU B N 1
ATOM 3077 C CA . LEU B 1 98 ? -100.269 16.882 -46.376 1.00 48.20 98 LEU B CA 1
ATOM 3078 C C . LEU B 1 98 ? -99.919 18.034 -47.316 1.00 48.07 98 LEU B C 1
ATOM 3079 O O . LEU B 1 98 ? -98.851 18.644 -47.197 1.00 47.74 98 LEU B O 1
ATOM 3084 N N . LYS B 1 99 ? -100.832 18.337 -48.230 1.00 47.85 99 LYS B N 1
ATOM 3085 C CA . LYS B 1 99 ? -100.645 19.411 -49.194 1.00 48.16 99 LYS B CA 1
ATOM 3086 C C . LYS B 1 99 ? -101.803 20.358 -49.001 1.00 47.83 99 LYS B C 1
ATOM 3087 O O . LYS B 1 99 ? -102.937 20.018 -49.344 1.00 47.97 99 LYS B O 1
ATOM 3093 N N . ILE B 1 100 ? -101.536 21.539 -48.447 1.00 46.96 100 ILE B N 1
ATOM 3094 C CA . ILE B 1 100 ? -102.608 22.466 -48.112 1.00 46.62 100 ILE B CA 1
ATOM 3095 C C . ILE B 1 100 ? -102.612 23.702 -49.033 1.00 46.91 100 ILE B C 1
ATOM 3096 O O . ILE B 1 100 ? -101.622 24.434 -49.121 1.00 46.72 100 ILE B O 1
ATOM 3101 N N . GLN B 1 101 ? -103.724 23.912 -49.733 1.00 46.96 101 GLN B N 1
ATOM 3102 C CA . GLN B 1 101 ? -103.875 25.085 -50.577 1.00 47.10 101 GLN B CA 1
ATOM 3103 C C . GLN B 1 101 ? -104.887 26.041 -49.970 1.00 47.14 101 GLN B C 1
ATOM 3104 O O . GLN B 1 101 ? -106.051 25.694 -49.765 1.00 46.84 101 GLN B O 1
ATOM 3110 N N . LEU B 1 102 ? -104.426 27.244 -49.664 1.00 47.25 102 LEU B N 1
ATOM 3111 C CA . LEU B 1 102 ? -105.297 28.267 -49.134 1.00 47.55 102 LEU B CA 1
ATOM 3112 C C . LEU B 1 102 ? -105.750 29.150 -50.296 1.00 47.83 102 LEU B C 1
ATOM 3113 O O . LEU B 1 102 ? -104.923 29.611 -51.085 1.00 47.79 102 LEU B O 1
ATOM 3118 N N . GLY B 1 103 ? -107.065 29.341 -50.411 1.00 47.93 103 GLY B N 1
ATOM 3119 C CA . GLY B 1 103 ? -107.661 30.100 -51.509 1.00 48.50 103 GLY B CA 1
ATOM 3120 C C . GLY B 1 103 ? -107.169 29.663 -52.878 1.00 49.00 103 GLY B C 1
ATOM 3121 O O . GLY B 1 103 ? -107.051 28.468 -53.159 1.00 48.83 103 GLY B O 1
ATOM 3122 N N . LYS B 1 104 ? -106.855 30.643 -53.718 1.00 49.67 104 LYS B N 1
ATOM 3123 C CA . LYS B 1 104 ? -106.327 30.382 -55.056 1.00 50.16 104 LYS B CA 1
ATOM 3124 C C . LYS B 1 104 ? -104.801 30.485 -55.127 1.00 50.01 104 LYS B C 1
ATOM 3125 O O . LYS B 1 104 ? -104.223 30.432 -56.223 1.00 50.30 104 LYS B O 1
ATOM 3131 N N . CYS B 1 105 ? -104.156 30.625 -53.966 1.00 49.67 105 CYS B N 1
ATOM 3132 C CA . CYS B 1 105 ? -102.699 30.735 -53.902 1.00 48.71 105 CYS B CA 1
ATOM 3133 C C . CYS B 1 105 ? -102.075 29.589 -54.669 1.00 48.73 105 CYS B C 1
ATOM 3134 O O . CYS B 1 105 ? -102.423 28.432 -54.429 1.00 49.15 105 CYS B O 1
ATOM 3137 N N . PRO B 1 106 ? -101.182 29.907 -55.631 1.00 48.61 106 PRO B N 1
ATOM 3138 C CA . PRO B 1 106 ? -100.490 28.902 -56.458 1.00 48.03 106 PRO B CA 1
ATOM 3139 C C . PRO B 1 106 ? -99.590 27.971 -55.661 1.00 47.55 106 PRO B C 1
ATOM 3140 O O . PRO B 1 106 ? -99.293 26.867 -56.108 1.00 47.64 106 PRO B O 1
ATOM 3144 N N . PHE B 1 107 ? -99.154 28.405 -54.487 1.00 46.86 107 PHE B N 1
ATOM 3145 C CA . PHE B 1 107 ? -98.245 27.590 -53.706 1.00 45.72 107 PHE B CA 1
ATOM 3146 C C . PHE B 1 107 ? -98.968 26.882 -52.572 1.00 45.21 107 PHE B C 1
ATOM 3147 O O . PHE B 1 107 ? -99.873 27.437 -51.953 1.00 44.98 107 PHE B O 1
ATOM 3155 N N . THR B 1 108 ? -98.576 25.639 -52.324 1.00 44.38 108 THR B N 1
ATOM 3156 C CA . THR B 1 108 ? -99.176 24.865 -51.261 1.00 43.64 108 THR B CA 1
ATOM 3157 C C . THR B 1 108 ? -98.316 24.9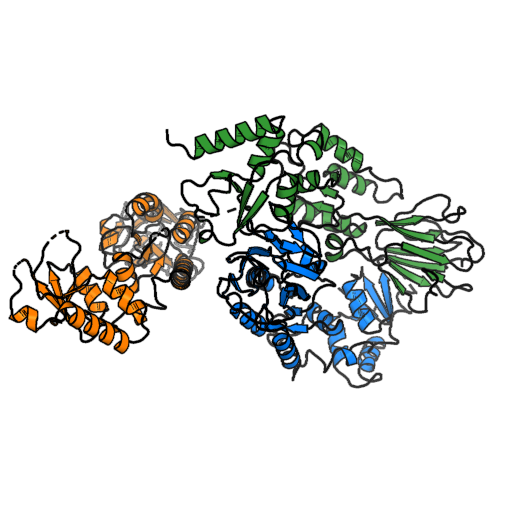11 -50.001 1.00 43.07 108 THR B C 1
ATOM 3158 O O . THR B 1 108 ? -97.097 25.062 -50.063 1.00 42.92 108 THR B O 1
ATOM 3162 N N . ILE B 1 109 ? -98.966 24.789 -48.857 1.00 42.71 109 ILE B N 1
ATOM 3163 C CA . ILE B 1 109 ? -98.260 24.510 -47.619 1.00 42.01 109 ILE B CA 1
ATOM 3164 C C . ILE B 1 109 ? -98.025 23.002 -47.527 1.00 42.00 109 ILE B C 1
ATOM 3165 O O . ILE B 1 109 ? -98.964 22.213 -47.550 1.00 41.43 109 ILE B O 1
ATOM 3170 N N . ASN B 1 110 ? -96.757 22.619 -47.458 1.00 41.58 110 ASN B N 1
ATOM 3171 C CA . ASN B 1 110 ? -96.387 21.220 -47.385 1.00 41.56 110 ASN B CA 1
ATOM 3172 C C . ASN B 1 110 ? -96.103 20.821 -45.949 1.00 40.99 110 ASN B C 1
ATOM 3173 O O . ASN B 1 110 ? -95.112 21.258 -45.360 1.00 40.21 110 ASN B O 1
ATOM 3178 N N . ALA B 1 111 ? -97.026 20.042 -45.382 1.00 40.38 111 ALA B N 1
ATOM 3179 C CA . ALA B 1 111 ? -96.854 19.456 -44.055 1.00 40.44 111 ALA B CA 1
ATOM 3180 C C . ALA B 1 111 ? -96.279 18.050 -44.166 1.00 40.34 111 ALA B C 1
ATOM 3181 O O . ALA B 1 111 ? -96.731 17.237 -44.968 1.00 40.34 111 ALA B O 1
ATOM 3183 N N . TYR B 1 112 ? -95.252 17.771 -43.380 1.00 40.70 112 TYR B N 1
ATOM 3184 C CA . TYR B 1 112 ? -94.721 16.427 -43.322 1.00 40.97 112 TYR B CA 1
ATOM 3185 C C . TYR B 1 112 ? -94.316 16.044 -41.908 1.00 40.72 112 TYR B C 1
ATOM 3186 O O . TYR B 1 112 ? -93.862 16.877 -41.114 1.00 40.36 112 TYR B O 1
ATOM 3195 N N . TRP B 1 113 ? -94.535 14.777 -41.587 1.00 40.14 113 TRP B N 1
ATOM 3196 C CA . TRP B 1 113 ? -94.179 14.252 -40.289 1.00 39.73 113 TRP B CA 1
ATOM 3197 C C . TRP B 1 113 ? -92.737 13.771 -40.363 1.00 40.26 113 TRP B C 1
ATOM 3198 O O . TRP B 1 113 ? -92.374 13.012 -41.259 1.00 40.50 113 TRP B O 1
ATOM 3209 N N . ARG B 1 114 ? -91.919 14.228 -39.423 1.00 40.49 114 ARG B N 1
ATOM 3210 C CA . ARG B 1 114 ? -90.584 13.698 -39.241 1.00 40.35 114 ARG B CA 1
ATOM 3211 C C . ARG B 1 114 ? -90.569 12.830 -37.971 1.00 40.73 114 ARG B C 1
ATOM 3212 O O . ARG B 1 114 ? -90.913 13.299 -36.873 1.00 40.47 114 ARG B O 1
ATOM 3220 N N . SER B 1 115 ? -90.166 11.566 -38.138 1.00 40.29 115 SER B N 1
ATOM 3221 C CA . SER B 1 115 ? -90.098 10.583 -37.064 1.00 40.21 115 SER B CA 1
ATOM 3222 C C . SER B 1 115 ? -89.326 11.044 -35.854 1.00 39.68 115 SER B C 1
ATOM 3223 O O . SER B 1 115 ? -88.195 11.513 -35.986 1.00 39.77 115 SER B O 1
ATOM 3226 N N . MET B 1 116 ? -89.947 10.924 -34.684 1.00 38.91 116 MET B N 1
ATOM 3227 C CA . MET B 1 116 ? -89.249 11.133 -33.419 1.00 39.32 116 MET B CA 1
ATOM 3228 C C . MET B 1 116 ? -90.035 10.481 -32.296 1.00 39.22 116 MET B C 1
ATOM 3229 O O . MET B 1 116 ? -91.173 10.880 -32.033 1.00 39.04 116 MET B O 1
ATOM 3234 N N . CYS B 1 117 ? -89.448 9.431 -31.696 1.00 38.58 117 CYS B N 1
ATOM 3235 C CA . CYS B 1 117 ? -90.057 8.656 -30.605 1.00 37.90 117 CYS B CA 1
ATOM 3236 C C . CYS B 1 117 ? -88.954 8.372 -29.626 1.00 37.56 117 CYS B C 1
ATOM 3237 O O . CYS B 1 117 ? -87.892 7.895 -30.026 1.00 36.79 117 CYS B O 1
ATOM 3240 N N . ILE B 1 118 ? -89.221 8.594 -28.344 1.00 36.77 118 ILE B N 1
ATOM 3241 C CA . ILE B 1 118 ? -88.167 8.519 -27.349 1.00 36.87 118 ILE B CA 1
ATOM 3242 C C . ILE B 1 118 ? -88.461 7.421 -26.333 1.00 37.11 118 ILE B C 1
ATOM 3243 O O . ILE B 1 118 ? -89.457 7.481 -25.604 1.00 35.83 118 ILE B O 1
ATOM 3248 N N . GLN B 1 119 ? -87.593 6.412 -26.326 1.00 36.38 119 GLN B N 1
ATOM 3249 C CA . GLN B 1 119 ? -87.634 5.372 -25.333 1.00 36.38 119 GLN B CA 1
ATOM 3250 C C . GLN B 1 119 ? -86.878 5.819 -24.096 1.00 36.76 119 GLN B C 1
ATOM 3251 O O . GLN B 1 119 ? -85.814 6.436 -24.188 1.00 37.37 119 GLN B O 1
ATOM 3257 N N . PHE B 1 120 ? -87.413 5.478 -22.944 1.00 36.57 120 PHE B N 1
ATOM 3258 C CA . PHE B 1 120 ? -86.723 5.684 -21.696 1.00 37.77 120 PHE B CA 1
ATOM 3259 C C . PHE B 1 120 ? -86.222 4.353 -21.149 1.00 38.78 120 PHE B C 1
ATOM 3260 O O . PHE B 1 120 ? -86.890 3.336 -21.259 1.00 38.50 120 PHE B O 1
ATOM 3268 N N . ASP B 1 121 ? -85.041 4.377 -20.551 1.00 39.85 121 ASP B N 1
ATOM 3269 C CA . ASP B 1 121 ? -84.496 3.221 -19.873 1.00 41.73 121 ASP B CA 1
ATOM 3270 C C . ASP B 1 121 ? -85.243 2.979 -18.554 1.00 42.31 121 ASP B C 1
ATOM 3271 O O . ASP B 1 121 ? -85.492 1.843 -18.158 1.00 42.53 121 ASP B O 1
ATOM 3276 N N . ASN B 1 122 ? -85.607 4.066 -17.893 1.00 42.90 122 ASN B N 1
ATOM 3277 C CA . ASN B 1 122 ? -86.115 4.020 -16.530 1.00 43.98 122 ASN B CA 1
ATOM 3278 C C . ASN B 1 122 ? -87.580 4.497 -16.457 1.00 43.92 122 ASN B C 1
ATOM 3279 O O . ASN B 1 122 ? -87.933 5.487 -17.083 1.00 43.79 122 ASN B O 1
ATOM 3284 N N . PRO B 1 123 ? -88.435 3.763 -15.724 1.00 44.00 123 PRO B N 1
ATOM 3285 C CA . PRO B 1 123 ? -89.851 4.075 -15.507 1.00 43.94 123 PRO B CA 1
ATOM 3286 C C . PRO B 1 123 ? -90.167 5.370 -14.760 1.00 43.99 123 PRO B C 1
ATOM 3287 O O . PRO B 1 123 ? -91.132 6.042 -15.132 1.00 43.36 123 PRO B O 1
ATOM 3291 N N . GLU B 1 124 ? -89.397 5.719 -13.725 1.00 43.63 124 GLU B N 1
ATOM 3292 C CA . GLU B 1 124 ? -89.633 7.000 -13.044 1.00 44.31 124 GLU B CA 1
ATOM 3293 C C . GLU B 1 124 ? -89.179 8.206 -13.869 1.00 43.85 124 GLU B C 1
ATOM 3294 O O . GLU B 1 124 ? -89.756 9.289 -13.756 1.00 44.25 124 GLU B O 1
ATOM 3300 N N . MET B 1 125 ? -88.162 8.026 -14.697 1.00 43.02 125 MET B N 1
ATOM 3301 C CA . MET B 1 125 ? -87.811 9.067 -15.646 1.00 43.04 125 MET B CA 1
ATOM 3302 C C . MET B 1 125 ? -88.916 9.270 -16.687 1.00 42.21 125 MET B C 1
ATOM 3303 O O . MET B 1 125 ? -89.358 10.393 -16.895 1.00 41.86 125 MET B O 1
ATOM 3308 N N . LEU B 1 126 ? -89.392 8.184 -17.293 1.00 41.45 126 LEU B N 1
ATOM 3309 C CA . LEU B 1 126 ? -90.592 8.255 -18.120 1.00 41.50 126 LEU B CA 1
ATOM 3310 C C . LEU B 1 126 ? -91.741 9.025 -17.462 1.00 41.76 126 LEU B C 1
ATOM 3311 O O . LEU B 1 126 ? -92.263 9.955 -18.054 1.00 42.00 126 LEU B O 1
ATOM 3316 N N . SER B 1 127 ? -92.132 8.657 -16.247 1.00 42.07 127 SER B N 1
ATOM 3317 C CA . SER B 1 127 ? -93.262 9.313 -15.599 1.00 42.97 127 SER B CA 1
ATOM 3318 C C . SER B 1 127 ? -93.014 10.820 -15.375 1.00 43.23 127 SER B C 1
ATOM 3319 O O . SER B 1 127 ? -93.941 11.637 -15.446 1.00 43.12 127 SER B O 1
ATOM 3322 N N . GLN B 1 128 ? -91.759 11.167 -15.107 1.00 43.52 128 GLN B N 1
ATOM 3323 C CA . GLN B 1 128 ? -91.362 12.542 -14.897 1.00 44.35 128 GLN B CA 1
ATOM 3324 C C . GLN B 1 128 ? -91.430 13.334 -16.202 1.00 44.06 128 GLN B C 1
ATOM 3325 O O . GLN B 1 128 ? -91.937 14.452 -16.227 1.00 44.43 128 GLN B O 1
ATOM 3331 N N . TRP B 1 129 ? -90.944 12.744 -17.292 1.00 43.45 129 TRP B N 1
ATOM 3332 C CA . TRP B 1 129 ? -90.738 13.513 -18.520 1.00 43.23 129 TRP B CA 1
ATOM 3333 C C . TRP B 1 129 ? -91.793 13.396 -19.614 1.00 43.25 129 TRP B C 1
ATOM 3334 O O . TRP B 1 129 ? -91.777 14.198 -20.540 1.00 43.36 129 TRP B O 1
ATOM 3345 N N . ALA B 1 130 ? -92.694 12.415 -19.509 1.00 43.33 130 ALA B N 1
ATOM 3346 C CA . ALA B 1 130 ? -93.638 12.087 -20.591 1.00 43.68 130 ALA B CA 1
ATOM 3347 C C . ALA B 1 130 ? -94.547 13.239 -21.022 1.00 43.69 130 ALA B C 1
ATOM 3348 O O . ALA B 1 130 ? -94.660 13.503 -22.214 1.00 44.14 130 ALA B O 1
ATOM 3350 N N . SER B 1 131 ? -95.164 13.930 -20.063 1.00 43.73 131 SER B N 1
ATOM 3351 C CA . SER B 1 131 ? -96.059 15.074 -20.349 1.00 43.85 131 SER B CA 1
ATOM 3352 C C . SER B 1 131 ? -95.422 16.174 -21.180 1.00 43.03 131 SER B C 1
ATOM 3353 O O . SER B 1 131 ? -95.932 16.513 -22.242 1.00 43.53 131 SER B O 1
ATOM 3356 N N . ASN B 1 132 ? -94.306 16.713 -20.704 1.00 42.29 132 ASN B N 1
ATOM 3357 C CA . ASN B 1 132 ? -93.519 17.695 -21.457 1.00 41.72 132 ASN B CA 1
ATOM 3358 C C . ASN B 1 132 ? -93.274 17.274 -22.899 1.00 40.68 132 ASN B C 1
ATOM 3359 O O . ASN B 1 132 ? -93.523 18.046 -23.813 1.00 40.38 132 ASN B O 1
ATOM 3364 N N . LEU B 1 133 ? -92.771 16.056 -23.086 1.00 38.99 133 LEU B N 1
ATOM 3365 C CA . LEU B 1 133 ? -92.418 15.546 -24.422 1.00 37.89 133 LEU B CA 1
ATOM 3366 C C . LEU B 1 133 ? -93.660 15.321 -25.290 1.00 36.62 133 LEU B C 1
ATOM 3367 O O . LEU B 1 133 ? -93.653 15.601 -26.480 1.00 35.13 133 LEU B O 1
ATOM 3372 N N . ASN B 1 134 ? -94.721 14.813 -24.671 1.00 36.37 134 ASN B N 1
ATOM 3373 C CA . ASN B 1 134 ? -95.960 14.562 -25.378 1.00 37.26 134 ASN B CA 1
ATOM 3374 C C . ASN B 1 134 ? -96.571 15.890 -25.864 1.00 36.82 134 ASN B C 1
ATOM 3375 O O . ASN B 1 134 ? -97.174 15.947 -26.942 1.00 36.67 134 ASN B O 1
ATOM 3380 N N . LEU B 1 135 ? -96.363 16.952 -25.085 1.00 36.57 135 LEU B N 1
ATOM 3381 C CA . LEU B 1 135 ? -96.833 18.307 -25.455 1.00 37.01 135 LEU B CA 1
ATOM 3382 C C . LEU B 1 135 ? -96.041 18.922 -26.613 1.00 36.50 135 LEU B C 1
ATOM 3383 O O . LEU B 1 135 ? -96.484 19.879 -27.216 1.00 36.50 135 LEU B O 1
ATOM 3388 N N . LEU B 1 136 ? -94.907 18.327 -26.973 1.00 36.12 136 LEU B N 1
ATOM 3389 C CA . LEU B 1 136 ? -94.214 18.721 -28.201 1.00 36.05 136 LEU B CA 1
ATOM 3390 C C . LEU B 1 136 ? -94.556 17.820 -29.389 1.00 36.06 136 LEU B C 1
ATOM 3391 O O . LEU B 1 136 ? -94.070 18.041 -30.492 1.00 36.70 136 LEU B O 1
ATOM 3396 N N . GLY B 1 137 ? -95.383 16.806 -29.163 1.00 35.73 137 GLY B N 1
ATOM 3397 C CA . GLY B 1 137 ? -95.727 15.849 -30.211 1.00 35.05 137 GLY B CA 1
ATOM 3398 C C . GLY B 1 137 ? -94.735 14.707 -30.319 1.00 34.88 137 GLY B C 1
ATOM 3399 O O . GLY B 1 137 ? -94.605 14.112 -31.385 1.00 35.74 137 GLY B O 1
ATOM 3400 N N . ILE B 1 138 ? -94.034 14.413 -29.223 1.00 33.92 138 ILE B N 1
ATOM 3401 C CA . ILE B 1 138 ? -93.031 13.348 -29.206 1.00 33.67 138 ILE B CA 1
ATOM 3402 C C . ILE B 1 138 ? -93.529 12.169 -28.367 1.00 34.32 138 ILE B C 1
ATOM 3403 O O . ILE B 1 138 ? -93.613 12.285 -27.133 1.00 33.90 138 ILE B O 1
ATOM 3408 N N . PRO B 1 139 ? -93.930 11.070 -29.041 1.00 34.34 139 PRO B N 1
ATOM 3409 C CA . PRO B 1 139 ? -94.377 9.872 -28.342 1.00 35.47 139 PRO B CA 1
ATOM 3410 C C . PRO B 1 139 ? -93.265 9.259 -27.511 1.00 35.45 139 PRO B C 1
ATOM 3411 O O . PRO B 1 139 ? -92.089 9.413 -27.810 1.00 34.24 139 PRO B O 1
ATOM 3415 N N . THR B 1 140 ? -93.661 8.540 -26.484 1.00 35.85 140 THR B N 1
ATOM 3416 C CA . THR B 1 140 ? -92.731 8.202 -25.448 1.00 36.64 140 THR B CA 1
ATOM 3417 C C . THR B 1 140 ? -93.085 6.783 -24.930 1.00 36.08 140 THR B C 1
ATOM 3418 O O . THR B 1 140 ? -94.238 6.364 -24.998 1.00 35.94 140 THR B O 1
ATOM 3422 N N . GLY B 1 141 ? -92.111 6.023 -24.455 1.00 36.07 141 GLY B N 1
ATOM 3423 C CA . GLY B 1 141 ? -92.418 4.674 -23.993 1.00 36.97 141 GLY B CA 1
ATOM 3424 C C . GLY B 1 141 ? -91.235 3.984 -23.362 1.00 37.75 141 GLY B C 1
ATOM 3425 O O . GLY B 1 141 ? -90.134 4.537 -23.313 1.00 37.99 141 GLY B O 1
ATOM 3426 N N . LEU B 1 142 ? -91.473 2.769 -22.893 1.00 37.98 142 LEU B N 1
ATOM 3427 C CA . LEU B 1 142 ? -90.495 2.004 -22.137 1.00 39.00 142 LEU B CA 1
ATOM 3428 C C . LEU B 1 142 ? -90.090 0.745 -22.901 1.00 38.74 142 LEU B C 1
ATOM 3429 O O . LEU B 1 142 ? -88.903 0.450 -23.033 1.00 39.57 142 LEU B O 1
ATOM 3434 N N . ARG B 1 143 ? -91.079 0.019 -23.423 1.00 39.04 143 ARG B N 1
ATOM 3435 C CA . ARG B 1 143 ? -90.852 -1.267 -24.089 1.00 40.08 143 ARG B CA 1
ATOM 3436 C C . ARG B 1 143 ? -90.285 -1.022 -25.464 1.00 39.26 143 ARG B C 1
ATOM 3437 O O . ARG B 1 143 ? -90.346 0.099 -25.978 1.00 39.09 143 ARG B O 1
ATOM 3445 N N . ASP B 1 144 ? -89.690 -2.057 -26.047 1.00 38.72 144 ASP B N 1
ATOM 3446 C CA . ASP B 1 144 ? -89.037 -1.916 -27.346 1.00 38.69 144 ASP B CA 1
ATOM 3447 C C . ASP B 1 144 ? -89.995 -1.463 -28.452 1.00 37.89 144 ASP B C 1
ATOM 3448 O O . ASP B 1 144 ? -91.146 -1.895 -28.514 1.00 38.35 144 ASP B O 1
ATOM 3453 N N . SER B 1 145 ? -89.500 -0.609 -29.330 1.00 37.20 145 SER B N 1
ATOM 3454 C CA . SER B 1 145 ? -90.277 -0.149 -30.456 1.00 37.24 145 SER B CA 1
ATOM 3455 C C . SER B 1 145 ? -89.377 -0.051 -31.657 1.00 37.53 145 SER B C 1
ATOM 3456 O O . SER B 1 145 ? -88.248 0.388 -31.545 1.00 38.57 145 SER B O 1
ATOM 3459 N N . ASP B 1 146 ? -89.885 -0.412 -32.821 1.00 38.64 146 ASP B N 1
ATOM 3460 C CA . ASP B 1 146 ? -89.124 -0.183 -34.056 1.00 38.89 146 ASP B CA 1
ATOM 3461 C C . ASP B 1 146 ? -89.231 1.252 -34.576 1.00 39.31 146 ASP B C 1
ATOM 3462 O O . ASP B 1 146 ? -88.571 1.599 -35.567 1.00 38.88 146 ASP B O 1
ATOM 3467 N N . ALA B 1 147 ? -90.051 2.078 -33.913 1.00 38.48 147 ALA B N 1
ATOM 3468 C CA . ALA B 1 147 ? -90.170 3.512 -34.269 1.00 38.30 147 ALA B CA 1
ATOM 3469 C C . ALA B 1 147 ? -89.256 4.457 -33.444 1.00 38.69 147 ALA B C 1
ATOM 3470 O O . ALA B 1 147 ? -89.112 5.660 -33.766 1.00 39.58 147 ALA B O 1
ATOM 3472 N N . THR B 1 148 ? -88.640 3.918 -32.394 1.00 38.24 148 THR B N 1
ATOM 3473 C CA . THR B 1 148 ? -87.695 4.654 -31.540 1.00 39.24 148 THR B CA 1
ATOM 3474 C C . THR B 1 148 ? -86.565 5.297 -32.340 1.00 38.98 148 THR B C 1
ATOM 3475 O O . THR B 1 148 ? -85.945 4.640 -33.170 1.00 39.29 148 THR B O 1
ATOM 3479 N N . THR B 1 149 ? -86.324 6.586 -32.090 1.00 39.34 149 THR B N 1
ATOM 3480 C CA . THR B 1 149 ? -85.247 7.340 -32.730 1.00 38.76 149 THR B CA 1
ATOM 3481 C C . THR B 1 149 ? -84.189 7.744 -31.702 1.00 38.81 149 THR B C 1
ATOM 3482 O O . THR B 1 149 ? -83.017 7.968 -32.067 1.00 38.16 149 THR B O 1
ATOM 3486 N N . HIS B 1 150 ? -84.612 7.830 -30.431 1.00 37.88 150 HIS B N 1
ATOM 3487 C CA . HIS B 1 150 ? -83.773 8.292 -29.326 1.00 38.22 150 HIS B CA 1
ATOM 3488 C C . HIS B 1 150 ? -84.058 7.487 -28.080 1.00 38.55 150 HIS B C 1
ATOM 3489 O O . HIS B 1 150 ? -85.185 7.079 -27.857 1.00 38.13 15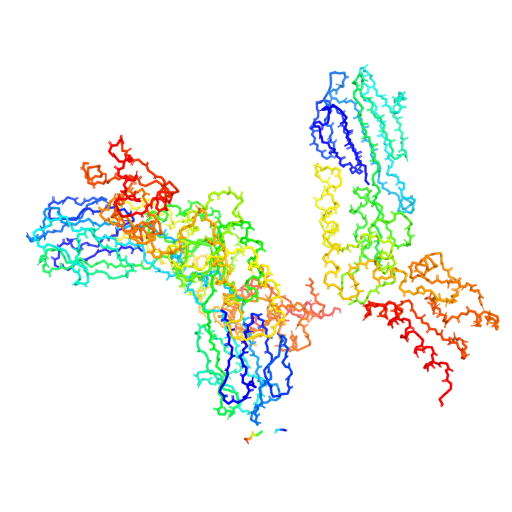0 HIS B O 1
ATOM 3496 N N . PHE B 1 151 ? -83.029 7.320 -27.250 1.00 39.09 151 PHE B N 1
ATOM 3497 C CA . PHE B 1 151 ? -83.093 6.478 -26.076 1.00 39.96 151 PHE B CA 1
ATOM 3498 C C . PHE B 1 151 ? -82.460 7.204 -24.928 1.00 40.52 151 PHE B C 1
ATOM 3499 O O . PHE B 1 151 ? -81.267 7.561 -24.984 1.00 40.97 151 PHE B O 1
ATOM 3507 N N . VAL B 1 152 ? -83.237 7.373 -23.869 1.00 41.29 152 VAL B N 1
ATOM 3508 C CA . VAL B 1 152 ? -82.781 8.074 -22.691 1.00 42.54 152 VAL B CA 1
ATOM 3509 C C . VAL B 1 152 ? -82.221 7.114 -21.656 1.00 44.57 152 VAL B C 1
ATOM 3510 O O . VAL B 1 152 ? -82.962 6.342 -21.048 1.00 44.17 152 VAL B O 1
ATOM 3514 N N . MET B 1 153 ? -80.915 7.188 -21.431 1.00 47.03 153 MET B N 1
ATOM 3515 C CA . MET B 1 153 ? -80.293 6.334 -20.437 1.00 50.01 153 MET B CA 1
ATOM 3516 C C . MET B 1 153 ? -80.331 6.991 -19.084 1.00 51.88 153 MET B C 1
ATOM 3517 O O . MET B 1 153 ? -80.537 8.198 -18.980 1.00 52.40 153 MET B O 1
ATOM 3522 N N . ASN B 1 154 ? -80.186 6.198 -18.031 1.00 54.55 154 ASN B N 1
ATOM 3523 C CA . ASN B 1 154 ? -80.063 6.789 -16.709 1.00 57.28 154 ASN B CA 1
ATOM 3524 C C . ASN B 1 154 ? -78.619 7.220 -16.523 1.00 58.40 154 ASN B C 1
ATOM 3525 O O . ASN B 1 154 ? -77.700 6.413 -16.698 1.00 58.99 154 ASN B O 1
ATOM 3530 N N . ARG B 1 155 ? -78.424 8.503 -16.229 1.00 59.92 155 ARG B N 1
ATOM 3531 C CA . ARG B 1 155 ? -77.086 9.051 -15.984 1.00 61.63 155 ARG B CA 1
ATOM 3532 C C . ARG B 1 155 ? -76.416 8.318 -14.822 1.00 62.50 155 ARG B C 1
ATOM 3533 O O . ARG B 1 155 ? -75.406 7.633 -15.025 1.00 63.14 155 ARG B O 1
ATOM 3535 N N . GLN B 1 156 ? -77.006 8.449 -13.627 1.00 63.36 156 GLN B N 1
ATOM 3536 C CA . GLN B 1 156 ? -76.540 7.790 -12.387 1.00 63.89 156 GLN B CA 1
ATOM 3537 C C . GLN B 1 156 ? -75.120 7.213 -12.450 1.00 64.13 156 GLN B C 1
ATOM 3538 O O . GLN B 1 156 ? -74.198 7.699 -11.786 1.00 64.67 156 GLN B O 1
ATOM 3540 N N . SER B 1 159 ? -72.951 3.454 -12.364 1.00 59.54 159 SER B N 1
ATOM 3541 C CA . SER B 1 159 ? -74.197 2.832 -12.818 1.00 59.68 159 SER B CA 1
ATOM 3542 C C . SER B 1 159 ? -74.021 2.108 -14.160 1.00 59.54 159 SER B C 1
ATOM 3543 O O . SER B 1 159 ? -74.098 2.728 -15.236 1.00 60.08 159 SER B O 1
ATOM 3546 N N . SER B 1 160 ? -73.799 0.796 -14.075 1.00 58.80 160 SER B N 1
ATOM 3547 C CA . SER B 1 160 ? -73.507 -0.064 -15.226 1.00 58.06 160 SER B CA 1
ATOM 3548 C C . SER B 1 160 ? -74.618 -0.082 -16.302 1.00 56.98 160 SER B C 1
ATOM 3549 O O . SER B 1 160 ? -75.810 0.021 -15.976 1.00 57.91 160 SER B O 1
ATOM 3552 N N . ILE B 1 161 ? -74.200 -0.228 -17.566 1.00 54.89 161 ILE B N 1
ATOM 3553 C CA . ILE B 1 161 ? -75.036 -0.123 -18.791 1.00 52.87 161 ILE B CA 1
ATOM 3554 C C . ILE B 1 161 ? -76.111 -1.226 -18.928 1.00 50.93 161 ILE B C 1
ATOM 3555 O O . ILE B 1 161 ? -75.788 -2.414 -18.906 1.00 50.50 161 ILE B O 1
ATOM 3560 N N . THR B 1 162 ? -77.378 -0.845 -19.099 1.00 48.74 162 THR B N 1
ATOM 3561 C CA . THR B 1 162 ? -78.454 -1.849 -19.247 1.00 46.61 162 THR B CA 1
ATOM 3562 C C . THR B 1 162 ? -78.495 -2.476 -20.638 1.00 45.32 162 THR B C 1
ATOM 3563 O O . THR B 1 162 ? -77.887 -1.970 -21.573 1.00 44.84 162 THR B O 1
ATOM 3567 N N . VAL B 1 163 ? -79.220 -3.583 -20.765 1.00 44.39 163 VAL B N 1
ATOM 3568 C CA . VAL B 1 163 ? -79.379 -4.258 -22.055 1.00 44.34 163 VAL B CA 1
ATOM 3569 C C . VAL B 1 163 ? -80.136 -3.406 -23.085 1.00 43.73 163 VAL B C 1
ATOM 3570 O O . VAL B 1 163 ? -79.782 -3.393 -24.273 1.00 44.11 163 VAL B O 1
ATOM 3574 N N . GLY B 1 164 ? -81.174 -2.706 -22.628 1.00 43.18 164 GLY B N 1
ATOM 3575 C CA . GLY B 1 164 ? -81.893 -1.730 -23.468 1.00 42.11 164 GLY B CA 1
ATOM 3576 C C . GLY B 1 164 ? -80.954 -0.701 -24.103 1.00 40.91 164 GLY B C 1
ATOM 3577 O O . GLY B 1 164 ? -81.025 -0.433 -25.309 1.00 40.58 164 GLY B O 1
ATOM 3578 N N . THR B 1 165 ? -80.079 -0.126 -23.284 1.00 40.83 165 THR B N 1
ATOM 3579 C CA . THR B 1 165 ? -79.022 0.780 -23.762 1.00 40.56 165 THR B CA 1
ATOM 3580 C C . THR B 1 165 ? -78.113 0.120 -24.800 1.00 40.23 165 THR B C 1
ATOM 3581 O O . THR B 1 165 ? -77.825 0.718 -25.840 1.00 40.52 165 THR B O 1
ATOM 3585 N N . MET B 1 166 ? -77.679 -1.116 -24.532 1.00 39.75 166 MET B N 1
ATOM 3586 C CA . MET B 1 166 ? -76.830 -1.835 -25.490 1.00 39.11 166 MET B CA 1
ATOM 3587 C C . MET B 1 166 ? -77.512 -1.989 -26.838 1.00 38.40 166 MET B C 1
ATOM 3588 O O . MET B 1 166 ? -76.918 -1.748 -27.878 1.00 37.20 166 MET B O 1
ATOM 3593 N N . TYR B 1 167 ? -78.776 -2.395 -26.788 1.00 38.38 167 TYR B N 1
ATOM 3594 C CA . TYR B 1 167 ? -79.546 -2.682 -27.980 1.00 39.10 167 TYR B CA 1
ATOM 3595 C C . TYR B 1 167 ? -79.772 -1.391 -28.765 1.00 39.02 167 TYR B C 1
ATOM 3596 O O . TYR B 1 167 ? -79.560 -1.348 -29.986 1.00 38.08 167 TYR B O 1
ATOM 3605 N N . ALA B 1 168 ? -80.163 -0.333 -28.052 1.00 39.55 168 ALA B N 1
ATOM 3606 C CA . ALA B 1 168 ? -80.332 0.991 -28.673 1.00 39.63 168 ALA B CA 1
ATOM 3607 C C . ALA B 1 168 ? -79.025 1.395 -29.369 1.00 39.61 168 ALA B C 1
ATOM 3608 O O . ALA B 1 168 ? -79.028 1.791 -30.533 1.00 40.15 168 ALA B O 1
ATOM 3610 N N . PHE B 1 169 ? -77.904 1.275 -28.665 1.00 39.23 169 PHE B N 1
ATOM 3611 C CA . PHE B 1 169 ? -76.607 1.550 -29.281 1.00 38.63 169 PHE B CA 1
ATOM 3612 C C . PHE B 1 169 ? -76.417 0.774 -30.583 1.00 38.68 169 PHE B C 1
ATOM 3613 O O . PHE B 1 169 ? -76.160 1.368 -31.620 1.00 38.36 169 PHE B O 1
ATOM 3621 N N . LEU B 1 170 ? -76.612 -0.549 -30.522 1.00 39.24 170 LEU B N 1
ATOM 3622 C CA . LEU B 1 170 ? -76.406 -1.449 -31.643 1.00 39.86 170 LEU B CA 1
ATOM 3623 C C . LEU B 1 170 ? -77.325 -1.139 -32.819 1.00 40.78 170 LEU B C 1
ATOM 3624 O O . LEU B 1 170 ? -76.900 -1.267 -33.967 1.00 40.46 170 LEU B O 1
ATOM 3629 N N . LYS B 1 171 ? -78.566 -0.731 -32.520 1.00 41.35 171 LYS B N 1
ATOM 3630 C CA . LYS B 1 171 ? -79.588 -0.406 -33.534 1.00 43.47 171 LYS B CA 1
ATOM 3631 C C . LYS B 1 171 ? -79.349 0.950 -34.212 1.00 43.63 171 LYS B C 1
ATOM 3632 O O . LYS B 1 171 ? -80.102 1.329 -35.122 1.00 43.42 171 LYS B O 1
ATOM 3638 N N . LYS B 1 172 ? -78.346 1.691 -33.735 1.00 43.75 172 LYS B N 1
ATOM 3639 C CA . LYS B 1 172 ? -77.993 3.007 -34.287 1.00 44.28 172 LYS B CA 1
ATOM 3640 C C . LYS B 1 172 ? -79.023 4.104 -33.943 1.00 44.09 172 LYS B C 1
ATOM 3641 O O . LYS B 1 172 ? -79.204 5.089 -34.667 1.00 44.05 172 LYS B O 1
ATOM 3647 N N . THR B 1 173 ? -79.665 3.910 -32.795 1.00 43.47 173 THR B N 1
ATOM 3648 C CA . THR B 1 173 ? -80.509 4.892 -32.164 1.00 43.56 173 THR B CA 1
ATOM 3649 C C . THR B 1 173 ? -79.579 5.908 -31.504 1.00 42.99 173 THR B C 1
ATOM 3650 O O . THR B 1 173 ? -78.450 5.568 -31.091 1.00 43.11 173 THR B O 1
ATOM 3654 N N . VAL B 1 174 ? -80.019 7.160 -31.450 1.00 41.35 174 VAL B N 1
ATOM 3655 C CA . VAL B 1 174 ? -79.274 8.209 -30.789 1.00 40.09 174 VAL B CA 1
ATOM 3656 C C . VAL B 1 174 ? -79.508 8.092 -29.275 1.00 39.89 174 VAL B C 1
ATOM 3657 O O . VAL B 1 174 ? -80.654 8.092 -28.814 1.00 39.75 174 VAL B O 1
ATOM 3661 N N . ILE B 1 175 ? -78.427 7.967 -28.506 1.00 39.43 175 ILE B N 1
ATOM 3662 C CA . ILE B 1 175 ? -78.548 7.886 -27.060 1.00 39.11 175 ILE B CA 1
ATOM 3663 C C . ILE B 1 175 ? -78.414 9.270 -26.443 1.00 39.74 175 ILE B C 1
ATOM 3664 O O . ILE B 1 175 ? -77.507 10.036 -26.784 1.00 39.55 175 ILE B O 1
ATOM 3669 N N . ILE B 1 176 ? -79.353 9.603 -25.555 1.00 40.13 176 ILE B N 1
ATOM 3670 C CA . ILE B 1 176 ? -79.424 10.926 -24.944 1.00 40.24 176 ILE B CA 1
ATOM 3671 C C . ILE B 1 176 ? -79.547 10.765 -23.439 1.00 40.38 176 ILE B C 1
ATOM 3672 O O . ILE B 1 176 ? -79.565 9.640 -22.926 1.00 40.31 176 ILE B O 1
ATOM 3677 N N . ASP B 1 177 ? -79.590 11.883 -22.729 1.00 41.03 177 ASP B N 1
ATOM 3678 C CA . ASP B 1 177 ? -79.772 11.861 -21.287 1.00 41.97 177 ASP B CA 1
ATOM 3679 C C . ASP B 1 177 ? -80.687 13.009 -20.897 1.00 41.92 177 ASP B C 1
ATOM 3680 O O . ASP B 1 177 ? -81.231 13.660 -21.779 1.00 41.84 177 ASP B O 1
ATOM 3685 N N . ASP B 1 178 ? -80.877 13.257 -19.602 1.00 42.77 178 ASP B N 1
ATOM 3686 C CA . ASP B 1 178 ? -81.859 14.256 -19.175 1.00 43.63 178 ASP B CA 1
ATOM 3687 C C . ASP B 1 178 ? -81.419 15.725 -19.342 1.00 43.89 178 ASP B C 1
ATOM 3688 O O . ASP B 1 178 ? -82.252 16.634 -19.242 1.00 43.76 178 ASP B O 1
ATOM 3693 N N . SER B 1 179 ? -80.136 15.949 -19.625 1.00 44.01 179 SER B N 1
ATOM 3694 C CA . SER B 1 179 ? -79.675 17.285 -20.010 1.00 45.05 179 SER B CA 1
ATOM 3695 C C . SER B 1 179 ? -80.293 17.727 -21.350 1.00 45.11 179 SER B C 1
ATOM 3696 O O . SER B 1 179 ? -80.671 18.892 -21.518 1.00 45.41 179 SER B O 1
ATOM 3699 N N . TYR B 1 180 ? -80.457 16.784 -22.275 1.00 44.18 180 TYR B N 1
ATOM 3700 C CA . TYR B 1 180 ? -81.123 17.077 -23.528 1.00 43.75 180 TYR B CA 1
ATOM 3701 C C . TYR B 1 180 ? -82.630 17.275 -23.322 1.00 43.56 180 TYR B C 1
ATOM 3702 O O . TYR B 1 180 ? -83.273 18.085 -24.008 1.00 43.51 180 TYR B O 1
ATOM 3711 N N . LEU B 1 181 ? -83.192 16.536 -22.374 1.00 43.40 181 LEU B N 1
ATOM 3712 C CA . LEU B 1 181 ? -84.613 16.655 -22.061 1.00 43.00 181 LEU B CA 1
ATOM 3713 C C . LEU B 1 181 ? -84.922 18.005 -21.396 1.00 44.00 181 LEU B C 1
ATOM 3714 O O . LEU B 1 181 ? -85.963 18.605 -21.674 1.00 44.14 181 LEU B O 1
ATOM 3719 N N . GLN B 1 182 ? -84.012 18.461 -20.535 1.00 44.62 182 GLN B N 1
ATOM 3720 C CA . GLN B 1 182 ? -84.050 19.811 -19.965 1.00 46.36 182 GLN B CA 1
ATOM 3721 C C . GLN B 1 182 ? -84.137 20.867 -21.070 1.00 46.18 182 GLN B C 1
ATOM 3722 O O . GLN B 1 182 ? -85.000 21.735 -21.031 1.00 46.09 182 GLN B O 1
ATOM 3728 N N . TYR B 1 183 ? -83.255 20.748 -22.063 1.00 46.11 183 TYR B N 1
ATOM 3729 C CA . TYR B 1 183 ? -83.282 21.572 -23.262 1.00 45.97 183 TYR B CA 1
ATOM 3730 C C . TYR B 1 183 ? -84.622 21.488 -24.025 1.00 45.53 183 TYR B C 1
ATOM 3731 O O . TYR B 1 183 ? -85.180 22.513 -24.411 1.00 44.84 183 TYR B O 1
ATOM 3740 N N . LEU B 1 184 ? -85.150 20.277 -24.217 1.00 45.24 184 LEU B N 1
ATOM 3741 C CA . LEU B 1 184 ? -86.495 20.107 -24.792 1.00 44.96 184 LEU B CA 1
ATOM 3742 C C . LEU B 1 184 ? -87.616 20.862 -24.042 1.00 45.32 184 LEU B C 1
ATOM 3743 O O . LEU B 1 184 ? -88.560 21.331 -24.663 1.00 45.06 184 LEU B O 1
ATOM 3748 N N . SER B 1 185 ? -87.493 21.008 -22.722 1.00 45.49 185 SER B N 1
ATOM 3749 C CA . SER B 1 185 ? -88.509 21.726 -21.928 1.00 45.90 185 SER B CA 1
ATOM 3750 C C . SER B 1 185 ? -88.580 23.256 -22.160 1.00 45.69 185 SER B C 1
ATOM 3751 O O . SER B 1 185 ? -89.524 23.909 -21.711 1.00 45.56 185 SER B O 1
ATOM 3754 N N . THR B 1 186 ? -87.596 23.820 -22.863 1.00 45.67 186 THR B N 1
ATOM 3755 C CA . THR B 1 186 ? -87.516 25.282 -23.070 1.00 45.38 186 THR B CA 1
ATOM 3756 C C . THR B 1 186 ? -88.100 25.748 -24.415 1.00 45.36 186 THR B C 1
ATOM 3757 O O . THR B 1 186 ? -88.048 26.931 -24.752 1.00 45.63 186 THR B O 1
ATOM 3761 N N . VAL B 1 187 ? -88.701 24.824 -25.153 1.00 44.68 187 VAL B N 1
ATOM 3762 C CA . VAL B 1 187 ? -88.830 24.950 -26.608 1.00 44.05 187 VAL B CA 1
ATOM 3763 C C . VAL B 1 187 ? -90.267 25.230 -27.160 1.00 43.53 187 VAL B C 1
ATOM 3764 O O . VAL B 1 187 ? -90.436 25.725 -28.286 1.00 42.75 187 VAL B O 1
ATOM 3768 N N . LYS B 1 188 ? -91.286 24.964 -26.347 1.00 43.25 188 LYS B N 1
ATOM 3769 C CA . LYS B 1 188 ? -92.699 24.951 -26.808 1.00 43.51 188 LYS B CA 1
ATOM 3770 C C . LYS B 1 188 ? -93.265 26.292 -27.342 1.00 42.99 188 LYS B C 1
ATOM 3771 O O . LYS B 1 188 ? -94.107 26.294 -28.252 1.00 42.65 188 LYS B O 1
ATOM 3777 N N . GLU B 1 189 ? -92.807 27.414 -26.793 1.00 42.04 189 GLU B N 1
ATOM 3778 C CA . GLU B 1 189 ? -93.301 28.733 -27.228 1.00 42.28 189 GLU B CA 1
ATOM 3779 C C . GLU B 1 189 ? -92.556 29.295 -28.452 1.00 41.59 189 GLU B C 1
ATOM 3780 O O . GLU B 1 189 ? -92.943 30.349 -28.998 1.00 41.24 189 GLU B O 1
ATOM 3786 N N . SER B 1 190 ? -91.507 28.591 -28.886 1.00 40.21 190 SER B N 1
ATOM 3787 C CA . SER B 1 190 ? -90.623 29.132 -29.908 1.00 39.60 190 SER B CA 1
ATOM 3788 C C . SER B 1 190 ? -90.995 28.743 -31.331 1.00 38.37 190 SER B C 1
ATOM 3789 O O . SER B 1 190 ? -91.696 27.751 -31.564 1.00 39.33 190 SER B O 1
ATOM 3792 N N . VAL B 1 191 ? -90.564 29.584 -32.264 1.00 36.97 191 VAL B N 1
ATOM 3793 C CA . VAL B 1 191 ? -90.850 29.433 -33.678 1.00 35.94 191 VAL B CA 1
ATOM 3794 C C . VAL B 1 191 ? -89.539 28.998 -34.330 1.00 35.79 191 VAL B C 1
ATOM 3795 O O . VAL B 1 191 ? -88.626 29.788 -34.539 1.00 34.95 191 VAL B O 1
ATOM 3799 N N . ILE B 1 192 ? -89.432 27.702 -34.589 1.00 35.81 192 ILE B N 1
ATOM 3800 C CA . ILE B 1 192 ? -88.147 27.118 -34.994 1.00 35.95 192 ILE B CA 1
ATOM 3801 C C . ILE B 1 192 ? -88.338 26.180 -36.174 1.00 35.44 192 ILE B C 1
ATOM 3802 O O . ILE B 1 192 ? -89.444 25.671 -36.402 1.00 35.50 192 ILE B O 1
ATOM 3807 N N . GLU B 1 193 ? -87.250 25.947 -36.901 1.00 34.97 193 GLU B N 1
ATOM 3808 C CA . GLU B 1 193 ? -87.302 25.278 -38.189 1.00 34.68 193 GLU B CA 1
ATOM 3809 C C . GLU B 1 193 ? -87.096 23.772 -38.103 1.00 34.63 193 GLU B C 1
ATOM 3810 O O . GLU B 1 193 ? -86.726 23.238 -37.061 1.00 34.83 193 GLU B O 1
ATOM 3816 N N . ASP B 1 194 ? -87.359 23.103 -39.219 1.00 34.80 194 ASP B N 1
ATOM 3817 C CA . ASP B 1 194 ? -87.167 21.662 -39.389 1.00 34.85 194 ASP B CA 1
ATOM 3818 C C . ASP B 1 194 ? -85.815 21.199 -38.866 1.00 34.95 194 ASP B C 1
ATOM 3819 O O . ASP B 1 194 ? -84.769 21.759 -39.231 1.00 34.91 194 ASP B O 1
ATOM 3824 N N . ALA B 1 195 ? -85.853 20.171 -38.026 1.00 34.88 195 ALA B N 1
ATOM 3825 C CA . ALA B 1 195 ? -84.647 19.495 -37.509 1.00 35.82 195 ALA B CA 1
ATOM 3826 C C . ALA B 1 195 ? -83.850 20.300 -36.458 1.00 36.24 195 ALA B C 1
ATOM 3827 O O . ALA B 1 195 ? -82.749 19.908 -36.084 1.00 36.04 195 ALA B O 1
ATOM 3829 N N . SER B 1 196 ? -84.430 21.378 -35.926 1.00 36.38 196 SER B N 1
ATOM 3830 C CA . SER B 1 196 ? -83.646 22.274 -35.065 1.00 37.35 196 SER B CA 1
ATOM 3831 C C . SER B 1 196 ? -83.332 21.715 -33.693 1.00 37.75 196 SER B C 1
ATOM 3832 O O . SER B 1 196 ? -82.446 22.214 -33.024 1.00 37.90 196 SER B O 1
ATOM 3835 N N . LEU B 1 197 ? -84.020 20.651 -33.290 1.00 38.25 197 LEU B N 1
ATOM 3836 C CA . LEU B 1 197 ? -83.732 19.989 -32.019 1.00 39.41 197 LEU B CA 1
ATOM 3837 C C . LEU B 1 197 ? -82.734 18.823 -32.155 1.00 39.65 197 LEU B C 1
ATOM 3838 O O . LEU B 1 197 ? -82.275 18.268 -31.163 1.00 39.05 197 LEU B O 1
ATOM 3843 N N . MET B 1 198 ? -82.402 18.481 -33.392 1.00 40.91 198 MET B N 1
ATOM 3844 C CA . MET B 1 198 ? -81.547 17.318 -33.684 1.00 41.97 198 MET B CA 1
ATOM 3845 C C . MET B 1 198 ? -80.052 17.519 -33.364 1.00 42.32 198 MET B C 1
ATOM 3846 O O . MET B 1 198 ? -79.450 16.635 -32.768 1.00 42.47 198 MET B O 1
ATOM 3851 N N . PRO B 1 199 ? -79.441 18.653 -33.772 1.00 42.87 199 PRO B N 1
ATOM 3852 C CA . PRO B 1 199 ? -78.013 18.809 -33.447 1.00 43.11 199 PRO B CA 1
ATOM 3853 C C . PRO B 1 199 ? -77.668 18.678 -31.955 1.00 43.19 199 PRO B C 1
ATOM 3854 O O . PRO B 1 199 ? -76.679 18.041 -31.623 1.00 44.40 199 PRO B O 1
ATOM 3858 N N . ASP B 1 200 ? -78.475 19.248 -31.067 1.00 42.48 200 ASP B N 1
ATOM 3859 C CA . ASP B 1 200 ? -78.246 19.099 -29.631 1.00 41.85 200 ASP B CA 1
ATOM 3860 C C . ASP B 1 200 ? -78.354 17.643 -29.166 1.00 40.99 200 ASP B C 1
ATOM 3861 O O . ASP B 1 200 ? -77.631 17.217 -28.257 1.00 40.13 200 ASP B O 1
ATOM 3866 N N . ALA B 1 201 ? -79.254 16.887 -29.794 1.00 40.81 201 ALA B N 1
ATOM 3867 C CA . ALA B 1 201 ? -79.375 15.450 -29.524 1.00 40.69 201 ALA B CA 1
ATOM 3868 C C . ALA B 1 201 ? -78.115 14.698 -29.938 1.00 41.07 201 ALA B C 1
ATOM 3869 O O . ALA B 1 201 ? -77.590 13.896 -29.168 1.00 40.46 201 ALA B O 1
ATOM 3871 N N . LEU B 1 202 ? -77.620 14.980 -31.141 1.00 41.53 202 LEU B N 1
ATOM 3872 C CA . LEU B 1 202 ? -76.387 14.347 -31.628 1.00 42.95 202 LEU B CA 1
ATOM 3873 C C . LEU B 1 202 ? -75.169 14.671 -30.749 1.00 43.02 202 LEU B C 1
ATOM 3874 O O . LEU B 1 202 ? -74.356 13.802 -30.483 1.00 42.89 202 LEU B O 1
ATOM 3879 N N . GLU B 1 203 ? -75.093 15.909 -30.265 1.00 43.90 203 GLU B N 1
ATOM 3880 C CA . GLU B 1 203 ? -73.987 16.371 -29.407 1.00 44.62 203 GLU B CA 1
ATOM 3881 C C . GLU B 1 203 ? -74.024 15.764 -28.024 1.00 44.05 203 GLU B C 1
ATOM 3882 O O . GLU B 1 203 ? -72.984 15.511 -27.421 1.00 43.70 203 GLU B O 1
ATOM 3888 N N . CYS B 1 204 ? -75.236 15.574 -27.512 1.00 44.03 204 CYS B N 1
ATOM 3889 C CA . CYS B 1 204 ? -75.453 14.883 -26.247 1.00 43.79 204 CYS B CA 1
ATOM 3890 C C . CYS B 1 204 ? -74.876 13.476 -26.391 1.00 43.81 204 CYS B C 1
ATOM 3891 O O . CYS B 1 204 ? -74.104 12.999 -25.542 1.00 43.15 204 CYS B O 1
ATOM 3894 N N . PHE B 1 205 ? -75.242 12.841 -27.500 1.00 43.80 205 PHE B N 1
ATOM 3895 C CA . PHE B 1 205 ? -74.843 11.465 -27.800 1.00 44.92 205 PHE B CA 1
ATOM 3896 C C . PHE B 1 205 ? -73.305 11.360 -27.858 1.00 45.59 205 PHE B C 1
ATOM 3897 O O . PHE B 1 205 ? -72.698 10.501 -27.193 1.00 45.94 205 PHE B O 1
ATOM 3905 N N . LYS B 1 206 ? -72.682 12.258 -28.614 1.00 46.07 206 LYS B N 1
ATOM 3906 C CA . LYS B 1 206 ? -71.225 12.291 -28.722 1.00 47.11 206 LYS B CA 1
ATOM 3907 C C . LYS B 1 206 ? -70.549 12.428 -27.362 1.00 46.80 206 LYS B C 1
ATOM 3908 O O . LYS B 1 206 ? -69.524 11.804 -27.090 1.00 47.02 206 LYS B O 1
ATOM 3914 N N . ASN B 1 207 ? -71.149 13.227 -26.496 1.00 46.84 207 ASN B N 1
ATOM 3915 C CA . ASN B 1 207 ? -70.601 13.439 -25.180 1.00 47.15 207 ASN B CA 1
ATOM 3916 C C . ASN B 1 207 ? -70.828 12.265 -24.246 1.00 47.01 207 ASN B C 1
ATOM 3917 O O . ASN B 1 207 ? -70.021 12.021 -23.345 1.00 46.58 207 ASN B O 1
ATOM 3922 N N . ILE B 1 208 ? -71.912 11.523 -24.478 1.00 46.89 208 ILE B N 1
ATOM 3923 C CA . ILE B 1 208 ? -72.170 10.313 -23.712 1.00 47.10 208 ILE B CA 1
ATOM 3924 C C . ILE B 1 208 ? -71.107 9.256 -23.997 1.00 47.53 208 ILE B C 1
ATOM 3925 O O . ILE B 1 208 ? -70.540 8.703 -23.068 1.00 47.51 208 ILE B O 1
ATOM 3930 N N . ILE B 1 209 ? -70.853 8.991 -25.280 1.00 48.49 209 ILE B N 1
ATOM 3931 C CA . ILE B 1 209 ? -69.837 8.038 -25.732 1.00 49.86 209 ILE B CA 1
ATOM 3932 C C . ILE B 1 209 ? -68.446 8.353 -25.193 1.00 50.33 209 ILE B C 1
ATOM 3933 O O . ILE B 1 209 ? -67.755 7.463 -24.679 1.00 50.96 209 ILE B O 1
ATOM 3938 N N . LYS B 1 210 ? -68.048 9.621 -25.324 1.00 51.01 210 LYS B N 1
ATOM 3939 C CA . LYS B 1 210 ? -66.736 10.122 -24.908 1.00 50.84 210 LYS B CA 1
ATOM 3940 C C . LYS B 1 210 ? -66.487 9.900 -23.418 1.00 51.22 210 LYS B C 1
ATOM 3941 O O . LYS B 1 210 ? -65.385 9.517 -23.007 1.00 51.39 210 LYS B O 1
ATOM 3947 N N . ASN B 1 211 ? -67.518 10.139 -22.612 1.00 51.41 211 ASN B N 1
ATOM 3948 C CA . ASN B 1 211 ? -67.390 10.134 -21.157 1.00 51.64 211 ASN B CA 1
ATOM 3949 C C . ASN B 1 211 ? -67.792 8.839 -20.462 1.00 51.67 211 ASN B C 1
ATOM 3950 O O . ASN B 1 211 ? -67.666 8.727 -19.244 1.00 51.57 211 ASN B O 1
ATOM 3955 N N . ASN B 1 212 ? -68.296 7.871 -21.223 1.00 51.49 212 ASN B N 1
ATOM 3956 C CA . ASN B 1 212 ? -68.732 6.625 -20.627 1.00 51.25 212 ASN B CA 1
ATOM 3957 C C . ASN B 1 212 ? -67.950 5.426 -21.160 1.00 51.26 212 ASN B C 1
ATOM 3958 O O . ASN B 1 212 ? -67.963 5.137 -22.368 1.00 50.71 212 ASN B O 1
ATOM 3963 N N . ASP B 1 213 ? -67.277 4.742 -20.230 1.00 51.54 213 ASP B N 1
ATOM 3964 C CA . ASP B 1 213 ? -66.415 3.582 -20.518 1.00 52.01 213 ASP B CA 1
ATOM 3965 C C . ASP B 1 213 ? -67.172 2.319 -20.933 1.00 51.51 213 ASP B C 1
ATOM 3966 O O . ASP B 1 213 ? -66.598 1.407 -21.530 1.00 51.11 213 ASP B O 1
ATOM 3971 N N . GLN B 1 214 ? -68.458 2.272 -20.608 1.00 51.44 214 GLN B N 1
ATOM 3972 C CA . GLN B 1 214 ? -69.318 1.163 -21.004 1.00 51.24 214 GLN B CA 1
ATOM 3973 C C . GLN B 1 214 ? -69.618 1.167 -22.516 1.00 50.52 214 GLN B C 1
ATOM 3974 O O . GLN B 1 214 ? -70.163 0.206 -23.045 1.00 50.65 214 GLN B O 1
ATOM 3980 N N . PHE B 1 215 ? -69.244 2.237 -23.212 1.00 49.74 215 PHE B N 1
ATOM 3981 C CA . PHE B 1 215 ? -69.469 2.343 -24.660 1.00 48.66 215 PHE B CA 1
ATOM 3982 C C . PHE B 1 215 ? -68.154 2.364 -25.436 1.00 48.86 215 PHE B C 1
ATOM 3983 O O . PHE B 1 215 ? -67.198 3.036 -25.033 1.00 48.68 215 PHE B O 1
ATOM 3991 N N . PRO B 1 216 ? -68.109 1.673 -26.586 1.00 48.96 216 PRO B N 1
ATOM 3992 C CA . PRO B 1 216 ? -66.954 1.876 -27.433 1.00 49.15 216 PRO B CA 1
ATOM 3993 C C . PRO B 1 216 ? -67.198 3.087 -28.335 1.00 49.54 216 PRO B C 1
ATOM 3994 O O . PRO B 1 216 ? -68.239 3.747 -28.229 1.00 49.43 216 PRO B O 1
ATOM 3998 N N . SER B 1 217 ? -66.252 3.359 -29.227 1.00 49.74 217 SER B N 1
ATOM 3999 C CA . SER B 1 217 ? -66.306 4.520 -30.113 1.00 49.89 217 SER B CA 1
ATOM 4000 C C . SER B 1 217 ? -67.549 4.605 -31.002 1.00 49.62 217 SER B C 1
ATOM 4001 O O . SER B 1 217 ? -68.044 5.700 -31.265 1.00 49.65 217 SER B O 1
ATOM 4004 N N . SER B 1 218 ? -68.034 3.459 -31.474 1.00 49.43 218 SER B N 1
ATOM 4005 C CA . SER B 1 218 ? -69.209 3.423 -32.357 1.00 49.87 218 SER B CA 1
ATOM 4006 C C . SER B 1 218 ? -69.865 2.042 -32.328 1.00 49.65 218 SER B C 1
ATOM 4007 O O . SER B 1 218 ? -69.240 1.073 -31.887 1.00 49.04 218 SER B O 1
ATOM 4010 N N . PRO B 1 219 ? -71.147 1.962 -32.749 1.00 49.98 219 PRO B N 1
ATOM 4011 C CA . PRO B 1 219 ? -71.850 0.672 -32.908 1.00 50.08 219 PRO B CA 1
ATOM 4012 C C . PRO B 1 219 ? -71.077 -0.356 -33.753 1.00 50.04 219 PRO B C 1
ATOM 4013 O O . PRO B 1 219 ? -71.102 -1.533 -33.444 1.00 49.87 219 PRO B O 1
ATOM 4017 N N . GLU B 1 220 ? -70.367 0.106 -34.778 1.00 50.87 220 GLU B N 1
ATOM 4018 C CA . GLU B 1 220 ? -69.457 -0.714 -35.588 1.00 51.81 220 GLU B CA 1
ATOM 4019 C C . GLU B 1 220 ? -68.438 -1.552 -34.806 1.00 51.50 220 GLU B C 1
ATOM 4020 O O . GLU B 1 220 ? -67.997 -2.604 -35.282 1.00 51.70 220 GLU B O 1
ATOM 4026 N N . ASP B 1 221 ? -68.048 -1.091 -33.620 1.00 51.13 221 ASP B N 1
ATOM 4027 C CA . ASP B 1 221 ? -67.105 -1.847 -32.786 1.00 50.69 221 ASP B CA 1
ATOM 4028 C C . ASP B 1 221 ? -67.756 -3.077 -32.159 1.00 49.71 221 ASP B C 1
ATOM 4029 O O . ASP B 1 221 ? -67.065 -3.962 -31.637 1.00 49.92 221 ASP B O 1
ATOM 4034 N N . CYS B 1 222 ? -69.083 -3.130 -32.214 1.00 47.95 222 CYS B N 1
ATOM 4035 C CA . CYS B 1 222 ? -69.831 -4.244 -31.634 1.00 46.86 222 CYS B CA 1
ATOM 4036 C C . CYS B 1 222 ? -70.573 -5.085 -32.666 1.00 45.08 222 CYS B C 1
ATOM 4037 O O . CYS B 1 222 ? -70.731 -6.293 -32.496 1.00 44.29 222 CYS B O 1
ATOM 4040 N N . ILE B 1 223 ? -71.032 -4.443 -33.736 1.00 44.14 223 ILE B N 1
ATOM 4041 C CA . ILE B 1 223 ? -71.787 -5.128 -34.777 1.00 42.38 223 ILE B CA 1
ATOM 4042 C C . ILE B 1 223 ? -70.903 -6.182 -35.425 1.00 41.55 223 ILE B C 1
ATOM 4043 O O . ILE B 1 223 ? -69.775 -5.892 -35.845 1.00 41.25 223 ILE B O 1
ATOM 4048 N N . ASN B 1 224 ? -71.409 -7.415 -35.477 1.00 40.46 224 ASN B N 1
ATOM 4049 C CA . ASN B 1 224 ? -70.664 -8.561 -36.042 1.00 40.14 224 ASN B CA 1
ATOM 4050 C C . ASN B 1 224 ? -69.369 -8.951 -35.327 1.00 38.72 224 ASN B C 1
ATOM 4051 O O . ASN B 1 224 ? -68.549 -9.673 -35.897 1.00 37.78 224 ASN B O 1
ATOM 4056 N N . SER B 1 225 ? -69.197 -8.502 -34.083 1.00 37.52 225 SER B N 1
ATOM 4057 C CA . SER B 1 225 ? -67.983 -8.819 -33.327 1.00 37.45 225 SER B CA 1
ATOM 4058 C C . SER B 1 225 ? -67.904 -10.321 -33.015 1.00 37.12 225 SER B C 1
ATOM 4059 O O . SER B 1 225 ? -66.809 -10.871 -32.873 1.00 37.26 225 SER B O 1
ATOM 4062 N N . LEU B 1 226 ? -69.071 -10.968 -32.950 1.00 37.11 226 LEU B N 1
ATOM 4063 C CA . LEU B 1 226 ? -69.203 -12.411 -32.681 1.00 37.38 226 LEU B CA 1
ATOM 4064 C C . LEU B 1 226 ? -69.488 -13.251 -33.924 1.00 38.17 226 LEU B C 1
ATOM 4065 O O . LEU B 1 226 ? -69.949 -14.392 -33.802 1.00 38.50 226 LEU B O 1
ATOM 4070 N N . GLU B 1 227 ? -69.211 -12.715 -35.114 1.00 39.35 227 GLU B N 1
ATOM 4071 C CA . GLU B 1 227 ? -69.513 -13.466 -36.333 1.00 40.71 227 GLU B CA 1
ATOM 4072 C C . GLU B 1 227 ? -68.842 -14.827 -36.313 1.00 40.17 227 GLU B C 1
ATOM 4073 O O . GLU B 1 227 ? -67.651 -14.941 -36.035 1.00 40.65 227 GLU B O 1
ATOM 4079 N N . GLY B 1 228 ? -69.621 -15.866 -36.576 1.00 39.93 228 GLY B N 1
ATOM 4080 C CA . GLY B 1 228 ? -69.095 -17.223 -36.588 1.00 39.68 228 GLY B CA 1
ATOM 4081 C C . GLY B 1 228 ? -69.509 -18.018 -35.367 1.00 39.85 228 GLY B C 1
ATOM 4082 O O . GLY B 1 228 ? -69.449 -19.245 -35.387 1.00 40.38 228 GLY B O 1
ATOM 4083 N N . PHE B 1 229 ? -69.920 -17.339 -34.292 1.00 39.20 229 PHE B N 1
ATOM 4084 C CA . PHE B 1 229 ? -70.419 -18.067 -33.126 1.00 38.58 229 PHE B CA 1
ATOM 4085 C C . PHE B 1 229 ? -71.913 -18.339 -33.265 1.00 38.82 229 PHE B C 1
ATOM 4086 O O . PHE B 1 229 ? -72.634 -17.591 -33.924 1.00 37.66 229 PHE B O 1
ATOM 4094 N N . SER B 1 230 ? -72.369 -19.413 -32.634 1.00 38.66 230 SER B N 1
ATOM 4095 C CA . SER B 1 230 ? -73.796 -19.638 -32.516 1.00 39.09 230 SER B CA 1
ATOM 4096 C C . SER B 1 230 ? -74.198 -19.857 -31.050 1.00 38.87 230 SER B C 1
ATOM 4097 O O . SER B 1 230 ? -73.386 -20.266 -30.213 1.00 38.52 230 SER B O 1
ATOM 4100 N N . CYS B 1 231 ? -75.438 -19.529 -30.731 1.00 38.34 231 CYS B N 1
ATOM 4101 C CA . CYS B 1 231 ? -75.901 -19.598 -29.361 1.00 38.65 231 CYS B CA 1
ATOM 4102 C C . CYS B 1 231 ? -77.311 -20.175 -29.284 1.00 38.92 231 CYS B C 1
ATOM 4103 O O . CYS B 1 231 ? -77.983 -20.326 -30.303 1.00 39.62 231 CYS B O 1
ATOM 4106 N N . ALA B 1 232 ? -77.736 -20.522 -28.075 1.00 39.38 232 ALA B N 1
ATOM 4107 C CA . ALA B 1 232 ? -79.095 -20.982 -27.817 1.00 39.63 232 ALA B CA 1
ATOM 4108 C C . ALA B 1 232 ? -79.701 -20.123 -26.714 1.00 40.20 232 ALA B C 1
ATOM 4109 O O . ALA B 1 232 ? -79.000 -19.707 -25.785 1.00 39.66 232 ALA B O 1
ATOM 4111 N N . MET B 1 233 ? -80.997 -19.842 -26.814 1.00 40.41 233 MET B N 1
ATOM 4112 C CA . MET B 1 233 ? -81.661 -19.069 -25.786 1.00 41.60 233 MET B CA 1
ATOM 4113 C C . MET B 1 233 ? -83.107 -19.547 -25.561 1.00 41.98 233 MET B C 1
ATOM 4114 O O . MET B 1 233 ? -83.773 -20.003 -26.490 1.00 41.59 233 MET B O 1
ATOM 4119 N N . LEU B 1 234 ? -83.555 -19.453 -24.311 1.00 42.68 234 LEU B N 1
ATOM 4120 C CA . LEU B 1 234 ? -84.881 -19.873 -23.875 1.00 43.58 234 LEU B CA 1
ATOM 4121 C C . LEU B 1 234 ? -85.882 -18.774 -24.186 1.00 43.66 234 LEU B C 1
ATOM 4122 O O . LEU B 1 234 ? -85.693 -17.624 -23.780 1.00 43.01 234 LEU B O 1
ATOM 4127 N N . ASN B 1 235 ? -86.945 -19.137 -24.909 1.00 44.89 235 ASN B N 1
ATOM 4128 C CA . ASN B 1 235 ? -88.045 -18.224 -25.258 1.00 44.90 235 ASN B CA 1
ATOM 4129 C C . ASN B 1 235 ? -87.540 -16.862 -25.650 1.00 45.17 235 ASN B C 1
ATOM 4130 O O . ASN B 1 235 ? -87.919 -15.848 -25.045 1.00 45.32 235 ASN B O 1
ATOM 4135 N N . THR B 1 236 ? -86.658 -16.817 -26.643 1.00 45.59 236 THR B N 1
ATOM 4136 C CA . THR B 1 236 ? -86.072 -15.528 -27.016 1.00 45.28 236 THR B CA 1
ATOM 4137 C C . THR B 1 236 ? -87.141 -14.627 -27.620 1.00 44.99 236 THR B C 1
ATOM 4138 O O . THR B 1 236 ? -88.020 -15.094 -28.363 1.00 44.95 236 THR B O 1
ATOM 4142 N N . SER B 1 237 ? -87.101 -13.354 -27.230 1.00 44.44 237 SER B N 1
ATOM 4143 C CA . SER B 1 237 ? -87.955 -12.344 -27.812 1.00 44.69 237 SER B CA 1
ATOM 4144 C C . SER B 1 237 ? -87.338 -11.941 -29.139 1.00 44.28 237 SER B C 1
ATOM 4145 O O . SER B 1 237 ? -86.161 -12.217 -29.398 1.00 43.73 237 SER B O 1
ATOM 4148 N N . SER B 1 238 ? -88.122 -11.283 -29.975 1.00 43.75 238 SER B N 1
ATOM 4149 C CA . SER B 1 238 ? -87.619 -10.860 -31.266 1.00 44.61 238 SER B CA 1
ATOM 4150 C C . SER B 1 238 ? -86.561 -9.766 -31.125 1.00 44.44 238 SER B C 1
ATOM 4151 O O . SER B 1 238 ? -85.700 -9.651 -31.994 1.00 44.42 238 SER B O 1
ATOM 4154 N N . GLU B 1 239 ? -86.656 -8.977 -30.043 1.00 44.28 239 GLU B N 1
ATOM 4155 C CA . GLU B 1 239 ? -85.651 -7.972 -29.628 1.00 44.71 239 GLU B CA 1
ATOM 4156 C C . GLU B 1 239 ? -84.303 -8.588 -29.369 1.00 43.82 239 GLU B C 1
ATOM 4157 O O . GLU B 1 239 ? -83.298 -8.175 -29.957 1.00 44.19 239 GLU B O 1
ATOM 4163 N N . SER B 1 240 ? -84.289 -9.542 -28.439 1.00 43.08 240 SER B N 1
ATOM 4164 C CA . SER B 1 240 ? -83.079 -10.275 -28.090 1.00 41.66 240 SER B CA 1
ATOM 4165 C C . SER B 1 240 ? -82.568 -11.017 -29.302 1.00 40.96 240 SER B C 1
ATOM 4166 O O . SER B 1 240 ? -81.373 -11.043 -29.553 1.00 41.17 240 SER B O 1
ATOM 4169 N N . HIS B 1 241 ? -83.472 -11.613 -30.065 1.00 39.92 241 HIS B N 1
ATOM 4170 C CA . HIS B 1 241 ? -83.052 -12.291 -31.274 1.00 39.10 241 HIS B CA 1
ATOM 4171 C C . HIS B 1 241 ? -82.308 -11.290 -32.176 1.00 38.94 241 HIS B C 1
ATOM 4172 O O . HIS B 1 241 ? -81.234 -11.596 -32.697 1.00 38.54 241 HIS B O 1
ATOM 4179 N N . HIS B 1 242 ? -82.864 -10.091 -32.325 1.00 38.39 242 HIS B N 1
ATOM 4180 C CA . HIS B 1 242 ? -82.260 -9.075 -33.181 1.00 38.77 242 HIS B CA 1
ATOM 4181 C C . HIS B 1 242 ? -80.952 -8.525 -32.603 1.00 38.48 242 HIS B C 1
ATOM 4182 O O . HIS B 1 242 ? -80.004 -8.314 -33.346 1.00 38.33 242 HIS B O 1
ATOM 4189 N N . LEU B 1 243 ? -80.881 -8.342 -31.294 1.00 37.93 243 LEU B N 1
ATOM 4190 C CA . LEU B 1 243 ? -79.679 -7.877 -30.620 1.00 38.16 243 LEU B CA 1
ATOM 4191 C C . LEU B 1 243 ? -78.533 -8.887 -30.817 1.00 37.64 243 LEU B C 1
ATOM 4192 O O . LEU B 1 243 ? -77.435 -8.509 -31.192 1.00 37.52 243 LEU B O 1
ATOM 4197 N N . LEU B 1 244 ? -78.802 -10.165 -30.586 1.00 37.19 244 LEU B N 1
ATOM 4198 C CA . LEU B 1 244 ? -77.793 -11.188 -30.797 1.00 37.68 244 LEU B CA 1
ATOM 4199 C C . LEU B 1 244 ? -77.392 -11.303 -32.282 1.00 37.94 244 LEU B C 1
ATOM 4200 O O . LEU B 1 244 ? -76.204 -11.503 -32.597 1.00 37.59 244 LEU B O 1
ATOM 4205 N N . GLU B 1 245 ? -78.373 -11.157 -33.175 1.00 37.78 245 GLU B N 1
ATOM 4206 C CA . GLU B 1 245 ? -78.110 -11.044 -34.620 1.00 39.24 245 GLU B CA 1
ATOM 4207 C C . GLU B 1 245 ? -77.200 -9.867 -34.979 1.00 38.52 245 GLU B C 1
ATOM 4208 O O . GLU B 1 245 ? -76.352 -9.997 -35.854 1.00 39.06 245 GLU B O 1
ATOM 4214 N N . LEU B 1 246 ? -77.405 -8.721 -34.336 1.00 37.39 246 LEU B N 1
ATOM 4215 C CA . LEU B 1 246 ? -76.585 -7.548 -34.605 1.00 37.30 246 LEU B CA 1
ATOM 4216 C C . LEU B 1 246 ? -75.132 -7.809 -34.193 1.00 37.49 246 LEU B C 1
ATOM 4217 O O . LEU B 1 246 ? -74.195 -7.396 -34.897 1.00 36.70 246 LEU B O 1
ATOM 4222 N N . LEU B 1 247 ? -74.970 -8.536 -33.084 1.00 36.88 247 LEU B N 1
ATOM 4223 C CA . LEU B 1 247 ? -73.652 -9.020 -32.632 1.00 37.63 247 LEU B CA 1
ATOM 4224 C C . LEU B 1 247 ? -72.971 -10.011 -33.577 1.00 37.81 247 LEU B C 1
ATOM 4225 O O . LEU B 1 247 ? -71.781 -10.263 -33.442 1.00 39.14 247 LEU B O 1
ATOM 4230 N N . GLY B 1 248 ? -73.719 -10.574 -34.527 1.00 37.96 248 GLY B N 1
ATOM 4231 C CA . GLY B 1 248 ? -73.169 -11.514 -35.517 1.00 37.75 248 GLY B CA 1
ATOM 4232 C C . GLY B 1 248 ? -73.509 -12.974 -35.245 1.00 37.41 248 GLY B C 1
ATOM 4233 O O . GLY B 1 248 ? -73.071 -13.871 -35.961 1.00 37.19 248 GLY B O 1
ATOM 4234 N N . LEU B 1 249 ? -74.306 -13.204 -34.207 1.00 37.60 249 LEU B N 1
ATOM 4235 C CA . LEU B 1 249 ? -74.649 -14.549 -33.770 1.00 38.24 249 LEU B CA 1
ATOM 4236 C C . LEU B 1 249 ? -75.707 -15.218 -34.630 1.00 39.45 249 LEU B C 1
ATOM 4237 O O . LEU B 1 249 ? -76.526 -14.549 -35.256 1.00 39.09 249 LEU B O 1
ATOM 4242 N N . ARG B 1 250 ? -75.628 -16.543 -34.699 1.00 40.63 250 ARG B N 1
ATOM 4243 C CA . ARG B 1 250 ? -76.720 -17.385 -35.156 1.00 42.20 250 ARG B CA 1
ATOM 4244 C C . ARG B 1 250 ? -77.407 -17.866 -33.881 1.00 42.25 250 ARG B C 1
ATOM 4245 O O . ARG B 1 250 ? -76.723 -18.291 -32.964 1.00 41.84 250 ARG B O 1
ATOM 4253 N N . ILE B 1 251 ? -78.742 -17.780 -33.822 1.00 42.40 251 ILE B N 1
ATOM 4254 C CA . ILE B 1 251 ? -79.518 -18.102 -32.613 1.00 42.61 251 ILE B CA 1
ATOM 4255 C C . ILE B 1 251 ? -80.445 -19.308 -32.804 1.00 43.20 251 ILE B C 1
ATOM 4256 O O . ILE B 1 251 ? -81.276 -19.317 -33.719 1.00 43.98 251 ILE B O 1
ATOM 4261 N N . SER B 1 252 ? -80.300 -20.320 -31.951 1.00 43.34 252 SER B N 1
ATOM 4262 C CA . SER B 1 252 ? -81.290 -21.389 -31.865 1.00 43.47 252 SER B CA 1
ATOM 4263 C C . SER B 1 252 ? -82.205 -21.062 -30.690 1.00 43.94 252 SER B C 1
ATOM 4264 O O . SER B 1 252 ? -81.740 -20.686 -29.611 1.00 43.91 252 SER B O 1
ATOM 4267 N N . THR B 1 253 ? -83.509 -21.176 -30.896 1.00 43.68 253 THR B N 1
ATOM 4268 C CA . THR B 1 253 ? -84.435 -20.868 -29.826 1.00 44.08 253 THR B CA 1
ATOM 4269 C C . THR B 1 253 ? -85.035 -22.175 -29.300 1.00 45.57 253 THR B C 1
ATOM 4270 O O . THR B 1 253 ? -85.387 -23.056 -30.083 1.00 45.62 253 THR B O 1
ATOM 4274 N N . PHE B 1 254 ? -85.102 -22.312 -27.978 1.00 46.99 254 PHE B N 1
ATOM 4275 C CA . PHE B 1 254 ? -85.816 -23.422 -27.358 1.00 48.90 254 PHE B CA 1
ATOM 4276 C C . PHE B 1 254 ? -86.828 -22.921 -26.330 1.00 50.06 254 PHE B C 1
ATOM 4277 O O . PHE B 1 254 ? -86.633 -21.875 -25.713 1.00 49.68 254 PHE B O 1
ATOM 4285 N N . MET B 1 255 ? -87.934 -23.650 -26.203 1.00 52.23 255 MET B N 1
ATOM 4286 C CA . MET B 1 255 ? -88.852 -23.513 -25.072 1.00 54.33 255 MET B CA 1
ATOM 4287 C C . MET B 1 255 ? -88.494 -24.671 -24.162 1.00 55.23 255 MET B C 1
ATOM 4288 O O . MET B 1 255 ? -87.931 -25.664 -24.631 1.00 55.83 255 MET B O 1
ATOM 4293 N N . SER B 1 256 ? -88.765 -24.562 -22.866 1.00 56.25 256 SER B N 1
ATOM 4294 C CA . SER B 1 256 ? -88.371 -25.655 -21.959 1.00 56.81 256 SER B CA 1
ATOM 4295 C C . SER B 1 256 ? -89.231 -25.804 -20.712 1.00 57.22 256 SER B C 1
ATOM 4296 O O . SER B 1 256 ? -89.008 -26.719 -19.916 1.00 57.88 256 SER B O 1
ATOM 4299 N N . ASP B 1 259 ? -85.554 -28.781 -21.453 1.00 75.88 259 ASP B N 1
ATOM 4300 C CA . ASP B 1 259 ? -85.205 -29.865 -22.370 1.00 75.98 259 ASP B CA 1
ATOM 4301 C C . ASP B 1 259 ? -84.555 -29.355 -23.665 1.00 76.01 259 ASP B C 1
ATOM 4302 O O . ASP B 1 259 ? -85.235 -28.917 -24.602 1.00 75.94 259 ASP B O 1
ATOM 4304 N N . ILE B 1 260 ? -83.227 -29.417 -23.692 1.00 75.94 260 ILE B N 1
ATOM 4305 C CA . ILE B 1 260 ? -82.431 -29.022 -24.846 1.00 75.85 260 ILE B CA 1
ATOM 4306 C C . ILE B 1 260 ? -81.506 -30.186 -25.201 1.00 75.78 260 ILE B C 1
ATOM 4307 O O . ILE B 1 260 ? -80.566 -30.497 -24.459 1.00 75.94 260 ILE B O 1
ATOM 4309 N N . ASP B 1 261 ? -81.781 -30.831 -26.332 1.00 75.55 261 ASP B N 1
ATOM 4310 C CA . ASP B 1 261 ? -81.189 -32.141 -26.643 1.00 75.25 261 ASP B CA 1
ATOM 4311 C C . ASP B 1 261 ? -79.735 -32.127 -27.153 1.00 74.90 261 ASP B C 1
ATOM 4312 O O . ASP B 1 261 ? -79.127 -31.064 -27.318 1.00 74.74 261 ASP B O 1
ATOM 4317 N N . LYS B 1 262 ? -79.198 -33.328 -27.389 1.00 74.43 262 LYS B N 1
ATOM 4318 C CA . LYS B 1 262 ? -77.813 -33.535 -27.845 1.00 73.88 262 LYS B CA 1
ATOM 4319 C C . LYS B 1 262 ? -77.507 -32.850 -29.181 1.00 73.38 262 LYS B C 1
ATOM 4320 O O . LYS B 1 262 ? -76.416 -32.290 -29.361 1.00 73.15 262 LYS B O 1
ATOM 4322 N N . GLU B 1 263 ? -78.476 -32.902 -30.100 1.00 72.67 263 GLU B N 1
ATOM 4323 C CA . GLU B 1 263 ? -78.374 -32.248 -31.406 1.00 71.97 263 GLU B CA 1
ATOM 4324 C C . GLU B 1 263 ? -78.186 -30.732 -31.271 1.00 71.38 263 GLU B C 1
ATOM 4325 O O . GLU B 1 263 ? -77.338 -30.152 -31.956 1.00 71.40 263 GLU B O 1
ATOM 4327 N N . LEU B 1 264 ? -78.958 -30.110 -30.375 1.00 70.44 264 LEU B N 1
ATOM 4328 C CA . LEU B 1 264 ? -78.830 -28.675 -30.081 1.00 69.46 264 LEU B CA 1
ATOM 4329 C C . LEU B 1 264 ? -77.484 -28.306 -29.451 1.00 68.80 264 LEU B C 1
ATOM 4330 O O . LEU B 1 264 ? -76.869 -27.322 -29.857 1.00 68.79 264 LEU B O 1
ATOM 4335 N N . ILE B 1 265 ? -77.043 -29.094 -28.465 1.00 67.90 265 ILE B N 1
ATOM 4336 C CA . ILE B 1 265 ? -75.770 -28.868 -27.757 1.00 66.82 265 ILE B CA 1
ATOM 4337 C C . ILE B 1 265 ? -74.576 -28.895 -28.704 1.00 65.95 265 ILE B C 1
ATOM 4338 O O . ILE B 1 265 ? -73.721 -28.013 -28.654 1.00 65.88 265 ILE B O 1
ATOM 4343 N N . SER B 1 266 ? -74.539 -29.905 -29.571 1.00 64.93 266 SER B N 1
ATOM 4344 C CA . SER B 1 266 ? -73.447 -30.081 -30.532 1.00 63.50 266 SER B CA 1
ATOM 4345 C C . SER B 1 266 ? -73.332 -28.880 -31.473 1.00 62.21 266 SER B C 1
ATOM 4346 O O . SER B 1 266 ? -72.227 -28.443 -31.795 1.00 62.69 266 SER B O 1
ATOM 4349 N N . LYS B 1 267 ? -74.476 -28.346 -31.890 1.00 60.07 267 LYS B N 1
ATOM 4350 C CA . LYS B 1 267 ? -74.518 -27.256 -32.859 1.00 58.18 267 LYS B CA 1
ATOM 4351 C C . LYS B 1 267 ? -74.362 -25.842 -32.265 1.00 56.44 267 LYS B C 1
ATOM 4352 O O . LYS B 1 267 ? -74.493 -24.857 -32.992 1.00 56.66 267 LYS B O 1
ATOM 4358 N N . THR B 1 268 ? -74.087 -25.725 -30.967 1.00 53.83 268 THR B N 1
ATOM 4359 C CA . THR B 1 268 ? -74.177 -24.423 -30.288 1.00 51.09 268 THR B CA 1
ATOM 4360 C C . THR B 1 268 ? -72.955 -24.168 -29.394 1.00 49.49 268 THR B C 1
ATOM 4361 O O . THR B 1 268 ? -72.486 -25.084 -28.727 1.00 48.32 268 THR B O 1
ATOM 4365 N N . ASP B 1 269 ? -72.442 -22.934 -29.391 1.00 47.31 269 ASP B N 1
ATOM 4366 C CA . ASP B 1 269 ? -71.201 -22.612 -28.668 1.00 45.70 269 ASP B CA 1
ATOM 4367 C C . ASP B 1 269 ? -71.447 -22.268 -27.216 1.00 44.54 269 ASP B C 1
ATOM 4368 O O . ASP B 1 269 ? -70.658 -22.622 -26.340 1.00 43.58 269 ASP B O 1
ATOM 4373 N N . PHE B 1 270 ? -72.546 -21.562 -26.969 1.00 43.25 270 PHE B N 1
ATOM 4374 C CA . PHE B 1 270 ? -72.954 -21.218 -25.619 1.00 42.18 270 PHE B CA 1
ATOM 4375 C C . PHE B 1 270 ? -74.454 -20.950 -25.555 1.00 42.52 270 PHE B C 1
ATOM 4376 O O . PHE B 1 270 ? -75.087 -20.605 -26.559 1.00 41.67 270 PHE B O 1
ATOM 4384 N N . VAL B 1 271 ? -75.012 -21.104 -24.362 1.00 42.64 271 VAL B N 1
ATOM 4385 C CA . VAL B 1 271 ? -76.360 -20.652 -24.083 1.00 42.82 271 VAL B CA 1
ATOM 4386 C C . VAL B 1 271 ? -76.278 -19.198 -23.642 1.00 43.65 271 VAL B C 1
ATOM 4387 O O . VAL B 1 271 ? -75.420 -18.847 -22.837 1.00 42.63 271 VAL B O 1
ATOM 4391 N N . VAL B 1 272 ? -77.129 -18.347 -24.222 1.00 44.95 272 VAL B N 1
ATOM 4392 C CA . VAL B 1 272 ? -77.294 -16.986 -23.725 1.00 46.48 272 VAL B CA 1
ATOM 4393 C C . VAL B 1 272 ? -78.476 -16.960 -22.756 1.00 47.97 272 VAL B C 1
ATOM 4394 O O . VAL B 1 272 ? -79.604 -17.325 -23.118 1.00 47.87 272 VAL B O 1
ATOM 4398 N N . LEU B 1 273 ? -78.186 -16.576 -21.516 1.00 49.73 273 LEU B N 1
ATOM 4399 C CA . LEU B 1 273 ? -79.182 -16.454 -20.466 1.00 52.05 273 LEU B CA 1
ATOM 4400 C C . LEU B 1 273 ? -80.226 -15.372 -20.778 1.00 53.58 273 LEU B C 1
ATOM 4401 O O . LEU B 1 273 ? -79.880 -14.234 -21.098 1.00 53.74 273 LEU B O 1
ATOM 4406 N N . ASN B 1 274 ? -81.503 -15.748 -20.715 1.00 55.94 274 ASN B N 1
ATOM 4407 C CA . ASN B 1 274 ? -82.618 -14.798 -20.834 1.00 58.01 274 ASN B CA 1
ATOM 4408 C C . ASN B 1 274 ? -83.049 -14.390 -19.435 1.00 59.64 274 ASN B C 1
ATOM 4409 O O . ASN B 1 274 ? -83.381 -15.258 -18.621 1.00 60.26 274 ASN B O 1
ATOM 4414 N N . ASN B 1 275 ? -83.041 -13.092 -19.138 1.00 61.57 275 ASN B N 1
ATOM 4415 C CA . ASN B 1 275 ? -83.554 -12.627 -17.843 1.00 63.57 275 ASN B CA 1
ATOM 4416 C C . ASN B 1 275 ? -84.953 -13.222 -17.549 1.00 64.83 275 ASN B C 1
ATOM 4417 O O . ASN B 1 275 ? -85.932 -12.929 -18.251 1.00 65.33 275 ASN B O 1
ATOM 4419 N N . ALA B 1 276 ? -85.027 -14.076 -16.526 1.00 65.89 276 ALA B N 1
ATOM 4420 C CA . ALA B 1 276 ? -86.252 -14.800 -16.198 1.00 66.60 276 ALA B CA 1
ATOM 4421 C C . ALA B 1 276 ? -86.334 -15.110 -14.699 1.00 67.25 276 ALA B C 1
ATOM 4422 O O . ALA B 1 276 ? -87.408 -14.994 -14.095 1.00 67.35 276 ALA B O 1
ATOM 4424 N N . VAL B 1 277 ? -85.191 -15.500 -14.124 1.00 67.84 277 VAL B N 1
ATOM 4425 C CA . VAL B 1 277 ? -85.030 -15.844 -12.692 1.00 68.16 277 VAL B CA 1
ATOM 4426 C C . VAL B 1 277 ? -86.258 -15.629 -11.801 1.00 68.28 277 VAL B C 1
ATOM 4427 O O . VAL B 1 277 ? -87.039 -16.555 -11.571 1.00 68.39 277 VAL B O 1
ATOM 4429 N N . SER B 1 284 ? -81.703 -22.889 -11.607 1.00 65.91 284 SER B N 1
ATOM 4430 C CA . SER B 1 284 ? -81.202 -24.191 -12.044 1.00 65.93 284 SER B CA 1
ATOM 4431 C C . SER B 1 284 ? -80.994 -24.262 -13.566 1.00 65.93 284 SER B C 1
ATOM 4432 O O . SER B 1 284 ? -81.556 -23.455 -14.329 1.00 66.05 284 SER B O 1
ATOM 4434 N N . PHE B 1 285 ? -80.176 -25.226 -13.991 1.00 65.60 285 PHE B N 1
ATOM 4435 C CA . PHE B 1 285 ? -79.909 -25.483 -15.410 1.00 65.24 285 PHE B CA 1
ATOM 4436 C C . PHE B 1 285 ? -79.537 -26.953 -15.622 1.00 64.74 285 PHE B C 1
ATOM 4437 O O . PHE B 1 285 ? -80.336 -27.843 -15.315 1.00 64.85 285 PHE B O 1
ATOM 4439 N N . PRO B 1 286 ? -78.332 -27.192 -16.147 1.00 63.96 286 PRO B N 1
ATOM 4440 C CA . PRO B 1 286 ? -77.759 -28.540 -16.284 1.00 63.18 286 PRO B CA 1
ATOM 4441 C C . PRO B 1 286 ? -76.222 -28.489 -16.293 1.00 62.47 286 PRO B C 1
ATOM 4442 O O . PRO B 1 286 ? -75.626 -27.450 -16.592 1.00 63.00 286 PRO B O 1
ATOM 4444 N N . GLU B 1 287 ? -75.582 -29.607 -15.964 1.00 61.18 287 GLU B N 1
ATOM 4445 C CA . GLU B 1 287 ? -74.122 -29.701 -16.014 1.00 59.82 287 GLU B CA 1
ATOM 4446 C C . GLU B 1 287 ? -73.665 -29.892 -17.464 1.00 58.71 287 GLU B C 1
ATOM 4447 O O . GLU B 1 287 ? -74.416 -30.434 -18.286 1.00 59.10 287 GLU B O 1
ATOM 4449 N N . GLY B 1 288 ? -72.453 -29.436 -17.782 1.00 56.78 288 GLY B N 1
ATOM 4450 C CA . GLY B 1 288 ? -71.913 -29.555 -19.143 1.00 54.08 288 GLY B CA 1
ATOM 4451 C C . GLY B 1 288 ? -72.492 -28.557 -20.134 1.00 52.12 288 GLY B C 1
ATOM 4452 O O . GLY B 1 288 ? -72.355 -28.722 -21.355 1.00 51.90 288 GLY B O 1
ATOM 4453 N N . ILE B 1 289 ? -73.147 -27.522 -19.610 1.00 49.91 289 ILE B N 1
ATOM 4454 C CA . ILE B 1 289 ? -73.693 -26.449 -20.436 1.00 47.74 289 ILE B CA 1
ATOM 4455 C C . ILE B 1 289 ? -72.956 -25.152 -20.109 1.00 45.70 289 ILE B C 1
ATOM 4456 O O . ILE B 1 289 ? -72.848 -24.770 -18.946 1.00 45.12 289 ILE B O 1
ATOM 4461 N N . PHE B 1 290 ? -72.434 -24.492 -21.140 1.00 43.40 290 PHE B N 1
ATOM 4462 C CA . PHE B 1 290 ? -71.684 -23.245 -20.968 1.00 41.06 290 PHE B CA 1
ATOM 4463 C C . PHE B 1 290 ? -72.566 -22.045 -21.325 1.00 40.35 290 PHE B C 1
ATOM 4464 O O . PHE B 1 290 ? -73.024 -21.917 -22.453 1.00 39.50 290 PHE B O 1
ATOM 4472 N N . CYS B 1 291 ? -72.796 -21.175 -20.347 1.00 40.08 291 CYS B N 1
ATOM 4473 C CA . CYS B 1 291 ? -73.711 -20.055 -20.503 1.00 40.03 291 CYS B CA 1
ATOM 4474 C C . CYS B 1 291 ? -73.009 -18.727 -20.357 1.00 40.18 291 CYS B C 1
ATOM 4475 O O . CYS B 1 291 ? -72.003 -18.627 -19.655 1.00 39.45 291 CYS B O 1
ATOM 4478 N N . LEU B 1 292 ? -73.566 -17.708 -21.008 1.00 39.63 292 LEU B N 1
ATOM 4479 C CA . LEU B 1 292 ? -73.135 -16.335 -20.833 1.00 39.99 292 LEU B CA 1
ATOM 4480 C C . LEU B 1 292 ? -74.369 -15.436 -20.791 1.00 40.25 292 LEU B C 1
ATOM 4481 O O . LEU B 1 292 ? -75.389 -15.741 -21.420 1.00 40.04 292 LEU B O 1
ATOM 4486 N N . THR B 1 293 ? -74.280 -14.333 -20.050 1.00 40.15 293 THR B N 1
ATOM 4487 C CA . THR B 1 293 ? -75.285 -13.274 -20.151 1.00 39.80 293 THR B CA 1
ATOM 4488 C C . THR B 1 293 ? -74.885 -12.262 -21.236 1.00 39.89 293 THR B C 1
ATOM 4489 O O . THR B 1 293 ? -73.705 -12.157 -21.599 1.00 39.38 293 THR B O 1
ATOM 4493 N N . ILE B 1 294 ? -75.871 -11.517 -21.743 1.00 39.53 294 ILE B N 1
ATOM 4494 C CA . ILE B 1 294 ? -75.629 -10.451 -22.729 1.00 40.30 294 ILE B CA 1
ATOM 4495 C C . ILE B 1 294 ? -74.643 -9.414 -22.171 1.00 40.29 294 ILE B C 1
ATOM 4496 O O . ILE B 1 294 ? -73.777 -8.908 -22.908 1.00 40.33 294 ILE B O 1
ATOM 4501 N N . GLU B 1 295 ? -74.752 -9.152 -20.866 1.00 39.81 295 GLU B N 1
ATOM 4502 C CA . GLU B 1 295 ? -73.856 -8.241 -20.155 1.00 40.42 295 GLU B CA 1
ATOM 4503 C C . GLU B 1 295 ? -72.402 -8.716 -20.135 1.00 39.31 295 GLU B C 1
ATOM 4504 O O . GLU B 1 295 ? -71.474 -7.908 -20.263 1.00 38.84 295 GLU B O 1
ATOM 4510 N N . GLN B 1 296 ? -72.210 -10.024 -19.964 1.00 38.65 296 GLN B N 1
ATOM 4511 C CA . GLN B 1 296 ? -70.874 -10.632 -20.068 1.00 38.00 296 GLN B CA 1
ATOM 4512 C C . GLN B 1 296 ? -70.339 -10.510 -21.501 1.00 37.13 296 GLN B C 1
ATOM 4513 O O . GLN B 1 296 ? -69.199 -10.111 -21.710 1.00 37.11 296 GLN B O 1
ATOM 4519 N N . LEU B 1 297 ? -71.174 -10.828 -22.481 1.00 36.53 297 LEU B N 1
ATOM 4520 C CA . LEU B 1 297 ? -70.771 -10.739 -23.875 1.00 36.18 297 LEU B CA 1
ATOM 4521 C C . LEU B 1 297 ? -70.305 -9.323 -24.198 1.00 36.52 297 LEU B C 1
ATOM 4522 O O . LEU B 1 297 ? -69.261 -9.153 -24.830 1.00 36.48 297 LEU B O 1
ATOM 4527 N N . TRP B 1 298 ? -71.054 -8.321 -23.711 1.00 36.31 298 TRP B N 1
ATOM 4528 C CA . TRP B 1 298 ? -70.741 -6.901 -23.907 1.00 36.25 298 TRP B CA 1
ATOM 4529 C C . TRP B 1 298 ? -69.380 -6.483 -23.343 1.00 36.55 298 TRP B C 1
ATOM 4530 O O . TRP B 1 298 ? -68.568 -5.880 -24.050 1.00 36.19 298 TRP B O 1
ATOM 4541 N N . LYS B 1 299 ? -69.129 -6.789 -22.069 1.00 36.68 299 LYS B N 1
ATOM 4542 C CA . LYS B 1 299 ? -67.826 -6.475 -21.479 1.00 36.42 299 LYS B CA 1
ATOM 4543 C C . LYS B 1 299 ? -66.671 -7.174 -22.231 1.00 35.68 299 LYS B C 1
ATOM 4544 O O . LYS B 1 299 ? -65.622 -6.589 -22.437 1.00 35.45 299 LYS B O 1
ATOM 4550 N N . ILE B 1 300 ? -66.874 -8.418 -22.647 1.00 35.81 300 ILE B N 1
ATOM 4551 C CA . ILE B 1 300 ? -65.873 -9.139 -23.428 1.00 35.48 300 ILE B CA 1
ATOM 4552 C C . ILE B 1 300 ? -65.556 -8.397 -24.738 1.00 36.10 300 ILE B C 1
ATOM 4553 O O . ILE B 1 300 ? -64.391 -8.199 -25.078 1.00 36.23 300 ILE B O 1
ATOM 4558 N N . ILE B 1 301 ? -66.595 -7.959 -25.442 1.00 36.33 301 ILE B N 1
ATOM 4559 C CA . ILE B 1 301 ? -66.450 -7.298 -26.742 1.00 37.69 301 ILE B CA 1
ATOM 4560 C C . ILE B 1 301 ? -65.814 -5.913 -26.612 1.00 38.36 301 ILE B C 1
ATOM 4561 O O . ILE B 1 301 ? -64.910 -5.538 -27.366 1.00 38.15 301 ILE B O 1
ATOM 4566 N N . ILE B 1 302 ? -66.282 -5.179 -25.612 1.00 39.53 302 ILE B N 1
ATOM 4567 C CA . ILE B 1 302 ? -65.927 -3.776 -25.396 1.00 41.00 302 ILE B CA 1
ATOM 4568 C C . ILE B 1 302 ? -64.467 -3.583 -24.984 1.00 41.33 302 ILE B C 1
ATOM 4569 O O . ILE B 1 302 ? -63.847 -2.554 -25.292 1.00 41.40 302 ILE B O 1
ATOM 4574 N N . GLU B 1 303 ? -63.899 -4.586 -24.329 1.00 41.30 303 GLU B N 1
ATOM 4575 C CA . GLU B 1 303 ? -62.539 -4.443 -23.815 1.00 42.07 303 GLU B CA 1
ATOM 4576 C C . GLU B 1 303 ? -61.496 -4.942 -24.805 1.00 41.66 303 GLU B C 1
ATOM 4577 O O . GLU B 1 303 ? -60.300 -4.883 -24.545 1.00 40.84 303 GLU B O 1
ATOM 4583 N N . ARG B 1 304 ? -61.964 -5.397 -25.959 1.00 42.23 304 ARG B N 1
ATOM 4584 C CA . ARG B 1 304 ? -61.074 -5.960 -26.974 1.00 42.63 304 ARG B CA 1
ATOM 4585 C C . ARG B 1 304 ? -61.205 -5.256 -28.310 1.00 43.09 304 ARG B C 1
ATOM 4586 O O . ARG B 1 304 ? -62.286 -4.892 -28.733 1.00 42.17 304 ARG B O 1
ATOM 4594 N N . ASN B 1 305 ? -60.069 -5.087 -28.967 1.00 43.87 305 ASN B N 1
ATOM 4595 C CA . ASN B 1 305 ? -59.989 -4.301 -30.187 1.00 44.92 305 ASN B CA 1
ATOM 4596 C C . ASN B 1 305 ? -59.998 -5.151 -31.465 1.00 44.34 305 ASN B C 1
ATOM 4597 O O . ASN B 1 305 ? -59.773 -4.626 -32.557 1.00 44.92 305 ASN B O 1
ATOM 4602 N N . SER B 1 306 ? -60.264 -6.452 -31.329 1.00 42.72 306 SER B N 1
ATOM 4603 C CA . SER B 1 306 ? -60.346 -7.324 -32.490 1.00 41.31 306 SER B CA 1
ATOM 4604 C C . SER B 1 306 ? -61.250 -8.516 -32.253 1.00 40.42 306 SER B C 1
ATOM 4605 O O . SER B 1 306 ? -61.383 -9.005 -31.127 1.00 40.08 306 SER B O 1
ATOM 4608 N N . ARG B 1 307 ? -61.856 -8.999 -33.332 1.00 39.43 307 ARG B N 1
ATOM 4609 C CA . ARG B 1 307 ? -62.750 -10.151 -33.252 1.00 38.91 307 ARG B CA 1
ATOM 4610 C C . ARG B 1 307 ? -62.010 -11.423 -32.912 1.00 37.62 307 ARG B C 1
ATOM 4611 O O . ARG B 1 307 ? -62.581 -12.334 -32.315 1.00 37.33 307 ARG B O 1
ATOM 4619 N N . GLU B 1 308 ? -60.751 -11.482 -33.329 1.00 36.36 308 GLU B N 1
ATOM 4620 C CA . GLU B 1 308 ? -59.864 -12.586 -33.002 1.00 36.07 308 GLU B CA 1
ATOM 4621 C C . GLU B 1 308 ? -59.618 -12.670 -31.490 1.00 34.66 308 GLU B C 1
ATOM 4622 O O . GLU B 1 308 ? -59.594 -13.753 -30.930 1.00 34.20 308 GLU B O 1
ATOM 4628 N N . LEU B 1 309 ? -59.478 -11.528 -30.829 1.00 33.87 309 LEU B N 1
ATOM 4629 C CA . LEU B 1 309 ? -59.219 -11.538 -29.389 1.00 33.67 309 LEU B CA 1
ATOM 4630 C C . LEU B 1 309 ? -60.495 -11.904 -28.646 1.00 32.69 309 LEU B C 1
ATOM 4631 O O . LEU B 1 309 ? -60.457 -12.577 -27.631 1.00 32.29 309 LEU B O 1
ATOM 4636 N N . ILE B 1 310 ? -61.621 -11.459 -29.186 1.00 32.24 310 ILE B N 1
ATOM 4637 C CA . ILE B 1 310 ? -62.937 -11.751 -28.617 1.00 31.27 310 ILE B CA 1
ATOM 4638 C C . ILE B 1 310 ? -63.218 -13.243 -28.757 1.00 31.09 310 ILE B C 1
ATOM 4639 O O . ILE B 1 310 ? -63.643 -13.904 -27.808 1.00 30.54 310 ILE B O 1
ATOM 4644 N N . SER B 1 311 ? -62.992 -13.770 -29.962 1.00 30.41 311 SER B N 1
ATOM 4645 C CA . SER B 1 311 ? -63.211 -15.177 -30.214 1.00 30.15 311 SER B CA 1
ATOM 4646 C C . SER B 1 311 ? -62.291 -16.087 -29.362 1.00 30.04 311 SER B C 1
ATOM 4647 O O . SER B 1 311 ? -62.714 -17.146 -28.914 1.00 30.66 311 SER B O 1
ATOM 4650 N N . LYS B 1 312 ? -61.034 -15.699 -29.193 1.00 29.56 312 LYS B N 1
ATOM 4651 C CA . LYS B 1 312 ? -60.118 -16.432 -28.306 1.00 30.10 312 LYS B CA 1
ATOM 4652 C C . LYS B 1 312 ? -60.550 -16.366 -26.827 1.00 29.52 312 LYS B C 1
ATOM 4653 O O . LYS B 1 312 ? -60.466 -17.361 -26.131 1.00 27.63 312 LYS B O 1
ATOM 4659 N N . GLU B 1 313 ? -61.061 -15.222 -26.374 1.00 29.42 313 GLU B N 1
ATOM 4660 C CA . GLU B 1 313 ? -61.592 -15.153 -25.012 1.00 30.54 313 GLU B CA 1
ATOM 4661 C C . GLU B 1 313 ? -62.816 -16.069 -24.819 1.00 31.37 313 GLU B C 1
ATOM 4662 O O . GLU B 1 313 ? -62.918 -16.785 -23.819 1.00 31.98 313 GLU B O 1
ATOM 4668 N N . ILE B 1 314 ? -63.736 -16.071 -25.775 1.00 30.84 314 ILE B N 1
ATOM 4669 C CA . ILE B 1 314 ? -64.905 -16.928 -25.654 1.00 31.07 314 ILE B CA 1
ATOM 4670 C C . ILE B 1 314 ? -64.534 -18.418 -25.646 1.00 31.14 314 ILE B C 1
ATOM 4671 O O . ILE B 1 314 ? -65.011 -19.168 -24.791 1.00 31.54 314 ILE B O 1
ATOM 4676 N N . GLU B 1 315 ? -63.658 -18.823 -26.566 1.00 30.75 315 GLU B N 1
ATOM 4677 C CA . GLU B 1 315 ? -63.151 -20.203 -26.615 1.00 31.41 315 GLU B CA 1
ATOM 4678 C C . GLU B 1 315 ? -62.435 -20.617 -25.321 1.00 30.93 315 GLU B C 1
ATOM 4679 O O . GLU B 1 315 ? -62.529 -21.776 -24.871 1.00 29.87 315 GLU B O 1
ATOM 4685 N N . ARG B 1 316 ? -61.722 -19.672 -24.725 1.00 30.02 316 ARG B N 1
ATOM 4686 C CA . ARG B 1 316 ? -60.985 -19.899 -23.470 1.00 30.03 316 ARG B CA 1
ATOM 4687 C C . ARG B 1 316 ? -61.994 -20.126 -22.347 1.00 29.28 316 ARG B C 1
ATOM 4688 O O . ARG B 1 316 ? -61.832 -21.031 -21.520 1.00 28.74 316 ARG B O 1
ATOM 4696 N N . LEU B 1 317 ? -63.042 -19.314 -22.294 1.00 30.01 317 LEU B N 1
ATOM 4697 C CA . LEU B 1 317 ? -64.089 -19.452 -21.284 1.00 30.79 317 LEU B CA 1
ATOM 4698 C C . LEU B 1 317 ? -64.831 -20.781 -21.410 1.00 31.28 317 LEU B C 1
ATOM 4699 O O . LEU B 1 317 ? -65.152 -21.398 -20.408 1.00 30.70 317 LEU B O 1
ATOM 4704 N N . LYS B 1 318 ? -65.117 -21.187 -22.648 1.00 32.55 318 LYS B N 1
ATOM 4705 C CA . LYS B 1 318 ? -65.814 -22.457 -22.928 1.00 33.71 318 LYS B CA 1
ATOM 4706 C C . LYS B 1 318 ? -64.995 -23.638 -22.440 1.00 33.35 318 LYS B C 1
ATOM 4707 O O . LYS B 1 318 ? -65.506 -24.516 -21.736 1.00 34.11 318 LYS B O 1
ATOM 4713 N N . TYR B 1 319 ? -63.715 -23.643 -22.804 1.00 32.44 319 TYR B N 1
ATOM 4714 C CA . TYR B 1 319 ? -62.775 -24.648 -22.331 1.00 31.20 319 TYR B CA 1
ATOM 4715 C C . TYR B 1 319 ? -62.669 -24.666 -20.788 1.00 31.28 319 TYR B C 1
ATOM 4716 O O . TYR B 1 319 ? -62.751 -25.728 -20.178 1.00 31.06 319 TYR B O 1
ATOM 4725 N N . ALA B 1 320 ? -62.495 -23.503 -20.166 1.00 31.10 320 ALA B N 1
ATOM 4726 C CA . ALA B 1 320 ? -62.355 -23.412 -18.709 1.00 32.19 320 ALA B CA 1
ATOM 4727 C C . ALA B 1 320 ? -63.626 -23.888 -17.973 1.00 32.47 320 ALA B C 1
ATOM 4728 O O . ALA B 1 320 ? -63.548 -24.401 -16.861 1.00 31.54 320 ALA B O 1
ATOM 4730 N N . THR B 1 321 ? -64.790 -23.685 -18.598 1.00 32.51 321 THR B N 1
ATOM 4731 C CA . THR B 1 321 ? -66.071 -24.137 -18.040 1.00 33.36 321 THR B CA 1
ATOM 4732 C C . THR B 1 321 ? -66.252 -25.646 -18.243 1.00 34.03 321 THR B C 1
ATOM 4733 O O . THR B 1 321 ? -66.557 -26.377 -17.296 1.00 34.29 321 THR B O 1
ATOM 4737 N N . LEU B 1 322 ? -66.021 -26.120 -19.464 1.00 34.73 322 LEU B N 1
ATOM 4738 C CA . LEU B 1 322 ? -66.428 -27.489 -19.846 1.00 35.68 322 LEU B CA 1
ATOM 4739 C C . LEU B 1 322 ? -65.406 -28.616 -19.735 1.00 35.79 322 LEU B C 1
ATOM 4740 O O . LEU B 1 322 ? -65.768 -29.747 -19.397 1.00 37.23 322 LEU B O 1
ATOM 4745 N N . VAL B 1 323 ? -64.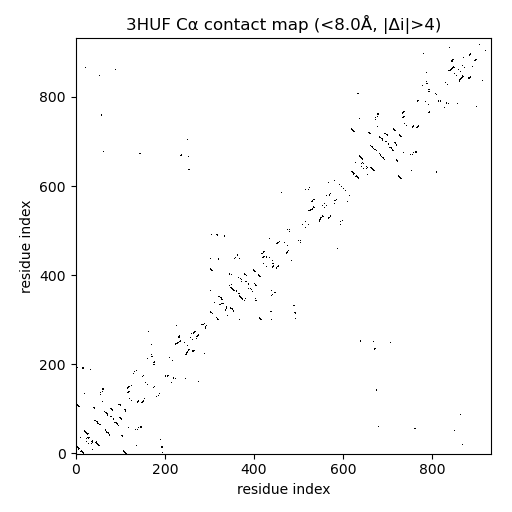148 -28.345 -20.049 1.00 35.60 323 VAL B N 1
ATOM 4746 C CA . VAL B 1 323 ? -63.174 -29.417 -20.139 1.00 35.33 323 VAL B CA 1
ATOM 4747 C C . VAL B 1 323 ? -62.686 -29.800 -18.744 1.00 35.89 323 VAL B C 1
ATOM 4748 O O . VAL B 1 323 ? -62.322 -28.915 -17.962 1.00 36.58 323 VAL B O 1
ATOM 4752 N N . PRO B 1 324 ? -62.728 -31.117 -18.416 1.00 36.01 324 PRO B N 1
ATOM 4753 C CA . PRO B 1 324 ? -62.249 -31.660 -17.142 1.00 35.80 324 PRO B CA 1
ATOM 4754 C C . PRO B 1 324 ? -60.783 -31.337 -16.901 1.00 35.55 324 PRO B C 1
ATOM 4755 O O . PRO B 1 324 ? -59.978 -31.405 -17.827 1.00 35.68 324 PRO B O 1
ATOM 4759 N N . ARG B 1 325 ? -60.462 -30.975 -15.664 1.00 34.96 325 ARG B N 1
ATOM 4760 C CA . ARG B 1 325 ? -59.104 -30.661 -15.251 1.00 35.08 325 ARG B CA 1
ATOM 4761 C C . ARG B 1 325 ? -58.327 -31.959 -15.095 1.00 34.92 325 ARG B C 1
ATOM 4762 O O . ARG B 1 325 ? -57.176 -32.028 -15.490 1.00 35.07 325 ARG B O 1
ATOM 4770 N N . MET C 1 1 ? -54.869 57.484 -7.964 1.00 41.41 1 MET C N 1
ATOM 4771 C CA . MET C 1 1 ? -54.626 58.661 -8.837 1.00 41.30 1 MET C CA 1
ATOM 4772 C C . MET C 1 1 ? -53.253 59.295 -8.560 1.00 40.69 1 MET C C 1
ATOM 4773 O O . MET C 1 1 ? -52.649 59.098 -7.489 1.00 39.63 1 MET C O 1
ATOM 4778 N N . TRP C 1 2 ? -52.757 60.029 -9.554 1.00 38.85 2 TRP C N 1
ATOM 4779 C CA . TRP C 1 2 ? -51.522 60.794 -9.414 1.00 38.01 2 TRP C CA 1
ATOM 4780 C C . TRP C 1 2 ? -51.764 62.075 -8.623 1.00 37.33 2 TRP C C 1
ATOM 4781 O O . TRP C 1 2 ? -52.723 62.796 -8.861 1.00 36.84 2 TRP C O 1
ATOM 4792 N N . ILE C 1 3 ? -50.889 62.335 -7.669 1.00 37.71 3 ILE C N 1
ATOM 4793 C CA . ILE C 1 3 ? -50.998 63.511 -6.838 1.00 37.73 3 ILE C CA 1
ATOM 4794 C C . ILE C 1 3 ? -49.635 64.167 -6.849 1.00 37.74 3 ILE C C 1
ATOM 4795 O O . ILE C 1 3 ? -48.640 63.469 -6.841 1.00 37.59 3 ILE C O 1
ATOM 4800 N N . ILE C 1 4 ? -49.600 65.499 -6.945 1.00 38.01 4 ILE C N 1
ATOM 4801 C CA . ILE C 1 4 ? -48.366 66.262 -6.798 1.00 38.20 4 ILE C CA 1
ATOM 4802 C C . ILE C 1 4 ? -48.454 67.185 -5.601 1.00 38.55 4 ILE C C 1
ATOM 4803 O O . ILE C 1 4 ? -49.507 67.740 -5.284 1.00 38.15 4 ILE C O 1
ATOM 4808 N N . GLU C 1 5 ? -47.323 67.331 -4.941 1.00 39.52 5 GLU C N 1
ATOM 4809 C CA . GLU C 1 5 ? -47.192 68.246 -3.824 1.00 40.98 5 GLU C CA 1
ATOM 4810 C C . GLU C 1 5 ? -45.726 68.640 -3.753 1.00 41.01 5 GLU C C 1
ATOM 4811 O O . GLU C 1 5 ? -44.863 67.968 -4.322 1.00 40.51 5 GLU C O 1
ATOM 4817 N N . ALA C 1 6 ? -45.447 69.737 -3.067 1.00 41.74 6 ALA C N 1
ATOM 4818 C CA . ALA C 1 6 ? -44.081 70.216 -2.950 1.00 42.64 6 ALA C CA 1
ATOM 4819 C C . ALA C 1 6 ? -43.860 70.953 -1.640 1.00 43.25 6 ALA C C 1
ATOM 4820 O O . ALA C 1 6 ? -44.798 71.468 -1.035 1.00 42.90 6 ALA C O 1
ATOM 4822 N N . GLU C 1 7 ? -42.611 70.999 -1.209 1.00 44.46 7 GLU C N 1
ATOM 4823 C CA . GLU C 1 7 ? -42.282 71.771 -0.028 1.00 46.39 7 GLU C CA 1
ATOM 4824 C C . GLU C 1 7 ? -41.917 73.192 -0.479 1.00 46.12 7 GLU C C 1
ATOM 4825 O O . GLU C 1 7 ? -41.825 73.459 -1.683 1.00 47.04 7 GLU C O 1
ATOM 4831 N N . GLY C 1 8 ? -41.801 74.117 0.464 1.00 46.09 8 GLY C N 1
ATOM 4832 C CA . GLY C 1 8 ? -41.411 75.497 0.154 1.00 45.71 8 GLY C CA 1
ATOM 4833 C C . GLY C 1 8 ? -42.377 76.340 -0.669 1.00 45.27 8 GLY C C 1
ATOM 4834 O O . GLY C 1 8 ? -41.948 77.258 -1.358 1.00 44.91 8 GLY C O 1
ATOM 4835 N N . ASP C 1 9 ? -43.671 76.011 -0.617 1.00 45.22 9 ASP C N 1
ATOM 4836 C CA . ASP C 1 9 ? -44.743 76.824 -1.229 1.00 45.04 9 ASP C CA 1
ATOM 4837 C C . ASP C 1 9 ? -44.628 77.020 -2.753 1.00 44.45 9 ASP C C 1
ATOM 4838 O O . ASP C 1 9 ? -45.208 77.956 -3.310 1.00 44.93 9 ASP C O 1
ATOM 4843 N N . ILE C 1 10 ? -43.890 76.149 -3.435 1.00 43.02 10 ILE C N 1
ATOM 4844 C CA . ILE C 1 10 ? -43.721 76.312 -4.875 1.00 41.81 10 ILE C CA 1
ATOM 4845 C C . ILE C 1 10 ? -44.994 75.870 -5.619 1.00 41.54 10 ILE C C 1
ATOM 4846 O O . ILE C 1 10 ? -45.190 76.214 -6.781 1.00 41.45 10 ILE C O 1
ATOM 4851 N N . LEU C 1 11 ? -45.845 75.116 -4.923 1.00 41.35 11 LEU C N 1
ATOM 4852 C CA . LEU C 1 11 ? -47.185 74.757 -5.402 1.00 41.58 11 LEU C CA 1
ATOM 4853 C C . LEU C 1 11 ? -48.258 75.374 -4.502 1.00 42.13 11 LEU C C 1
ATOM 4854 O O . LEU C 1 11 ? -49.404 74.901 -4.450 1.00 42.52 11 LEU C O 1
ATOM 4859 N N . LYS C 1 12 ? -47.846 76.414 -3.780 1.00 42.79 12 LYS C N 1
ATOM 4860 C CA . LYS C 1 12 ? -48.736 77.298 -3.032 1.00 43.36 12 LYS C CA 1
ATOM 4861 C C . LYS C 1 12 ? -49.435 76.658 -1.836 1.00 43.40 12 LYS C C 1
ATOM 4862 O O . LYS C 1 12 ? -50.504 77.100 -1.425 1.00 43.22 12 LYS C O 1
ATOM 4868 N N . GLY C 1 13 ? -48.806 75.615 -1.288 1.00 43.88 13 GLY C N 1
ATOM 4869 C CA . GLY C 1 13 ? -49.326 74.873 -0.134 1.00 43.90 13 GLY C CA 1
ATOM 4870 C C . GLY C 1 13 ? -50.468 73.935 -0.480 1.00 44.46 13 GLY C C 1
ATOM 4871 O O . GLY C 1 13 ? -51.144 73.419 0.407 1.00 44.24 13 GLY C O 1
ATOM 4872 N N . LYS C 1 14 ? -50.690 73.719 -1.774 1.00 44.85 14 LYS C N 1
ATOM 4873 C CA . LYS C 1 14 ? -51.776 72.866 -2.228 1.00 45.40 14 LYS C CA 1
ATOM 4874 C C . LYS C 1 14 ? -51.239 71.548 -2.777 1.00 45.06 14 LYS C C 1
ATOM 4875 O O . LYS C 1 14 ? -50.161 71.492 -3.376 1.00 45.46 14 LYS C O 1
ATOM 4881 N N . SER C 1 15 ? -51.995 70.487 -2.542 1.00 44.55 15 SER C N 1
ATOM 4882 C CA . SER C 1 15 ? -51.827 69.253 -3.269 1.00 44.09 15 SER C CA 1
ATOM 4883 C C . SER C 1 15 ? -52.735 69.271 -4.500 1.00 43.23 15 SER C C 1
ATOM 4884 O O . SER C 1 15 ? -53.829 69.845 -4.469 1.00 43.21 15 SER C O 1
ATOM 4887 N N . ARG C 1 16 ? -52.265 68.661 -5.580 1.00 41.41 16 ARG C N 1
ATOM 4888 C CA . ARG C 1 16 ? -53.030 68.594 -6.806 1.00 40.83 16 ARG C CA 1
ATOM 4889 C C . ARG C 1 16 ? -53.156 67.165 -7.297 1.00 38.84 16 ARG C C 1
ATOM 4890 O O . ARG C 1 16 ? -52.158 66.471 -7.434 1.00 37.98 16 ARG C O 1
ATOM 4898 N N . ILE C 1 17 ? -54.384 66.745 -7.573 1.00 37.38 17 ILE C N 1
ATOM 4899 C CA . ILE C 1 17 ? -54.634 65.509 -8.297 1.00 37.46 17 ILE C CA 1
ATOM 4900 C C . ILE C 1 17 ? -54.445 65.757 -9.805 1.00 36.97 17 ILE C C 1
ATOM 4901 O O . ILE C 1 17 ? -55.037 66.682 -10.351 1.00 36.80 17 ILE C O 1
ATOM 4906 N N . LEU C 1 18 ? -53.620 64.930 -10.454 1.00 36.10 18 LEU C N 1
ATOM 4907 C CA . LEU C 1 18 ? -53.446 64.982 -11.902 1.00 35.66 18 LEU C CA 1
ATOM 4908 C C . LEU C 1 18 ? -54.167 63.844 -12.631 1.00 35.09 18 LEU C C 1
ATOM 4909 O O . LEU C 1 18 ? -53.698 62.729 -12.664 1.00 35.71 18 LEU C O 1
ATOM 4914 N N . PHE C 1 19 ? -55.320 64.133 -13.196 1.00 35.09 19 PHE C N 1
ATOM 4915 C CA . PHE C 1 19 ? -56.003 63.185 -14.062 1.00 35.71 19 PHE C CA 1
ATOM 4916 C C . PHE C 1 19 ? -55.226 62.966 -15.356 1.00 35.32 19 PHE C C 1
ATOM 4917 O O . PHE C 1 19 ? -54.426 63.819 -15.743 1.00 35.31 19 PHE C O 1
ATOM 4925 N N . PRO C 1 20 ? -55.470 61.827 -16.038 1.00 35.14 20 PRO C N 1
ATOM 4926 C CA . PRO C 1 20 ? -54.994 61.645 -17.399 1.00 34.35 20 PRO C CA 1
ATOM 4927 C C . PRO C 1 20 ? -55.246 62.888 -18.227 1.00 33.56 20 PRO C C 1
ATOM 4928 O O . PRO C 1 20 ? -56.330 63.483 -18.151 1.00 34.06 20 PRO C O 1
ATOM 4932 N N . GLY C 1 21 ? -54.255 63.261 -19.017 1.00 32.90 21 GLY C N 1
ATOM 4933 C CA . GLY C 1 21 ? -54.311 64.490 -19.804 1.00 33.24 21 GLY C CA 1
ATOM 4934 C C . GLY C 1 21 ? -52.940 65.091 -19.897 1.00 33.64 21 GLY C C 1
ATOM 4935 O O . GLY C 1 21 ? -51.950 64.499 -19.443 1.00 33.78 21 GLY C O 1
ATOM 4936 N N . THR C 1 22 ? -52.874 66.289 -20.449 1.00 34.34 22 THR C N 1
ATOM 4937 C CA . THR C 1 22 ? -51.597 66.965 -20.639 1.00 35.51 22 THR C CA 1
ATOM 4938 C C . THR C 1 22 ? -51.526 68.241 -19.797 1.00 35.11 22 THR C C 1
ATOM 4939 O O . THR C 1 22 ? -52.530 68.923 -19.606 1.00 35.07 22 THR C O 1
ATOM 4943 N N . TYR C 1 23 ? -50.341 68.536 -19.270 1.00 35.10 23 TYR C N 1
ATOM 4944 C CA . TYR C 1 23 ? -50.145 69.693 -18.400 1.00 35.17 23 TYR C CA 1
ATOM 4945 C C . TYR C 1 23 ? -48.885 70.436 -18.812 1.00 35.31 23 TYR C C 1
ATOM 4946 O O . TYR C 1 23 ? -47.830 69.821 -18.987 1.00 35.75 23 TYR C O 1
ATOM 4955 N N . ILE C 1 24 ? -48.987 71.751 -18.964 1.00 34.80 24 ILE C N 1
ATOM 4956 C CA . ILE C 1 24 ? -47.789 72.568 -19.146 1.00 34.40 24 ILE C CA 1
ATOM 4957 C C . ILE C 1 24 ? -47.425 73.185 -17.806 1.00 33.78 24 ILE C C 1
ATOM 4958 O O . ILE C 1 24 ? -48.251 73.766 -17.117 1.00 33.24 24 ILE C O 1
ATOM 4963 N N . VAL C 1 25 ? -46.169 73.001 -17.432 1.00 33.20 25 VAL C N 1
ATOM 4964 C CA . VAL C 1 25 ? -45.693 73.349 -16.113 1.00 32.92 25 VAL C CA 1
ATOM 4965 C C . VAL C 1 25 ? -44.646 74.434 -16.276 1.00 32.40 25 VAL C C 1
ATOM 4966 O O . VAL C 1 25 ? -43.716 74.267 -17.039 1.00 32.38 25 VAL C O 1
ATOM 4970 N N . GLY C 1 26 ? -44.792 75.544 -15.571 1.00 32.29 26 GLY C N 1
ATOM 4971 C CA . GLY C 1 26 ? -43.771 76.603 -15.660 1.00 31.95 26 GLY C CA 1
ATOM 4972 C C . GLY C 1 26 ? -43.987 77.734 -14.696 1.00 31.93 26 GLY C C 1
ATOM 4973 O O . GLY C 1 26 ? -44.993 77.767 -13.984 1.00 31.45 26 GLY C O 1
ATOM 4974 N N . ARG C 1 27 ? -43.059 78.695 -14.692 1.00 31.55 27 ARG C N 1
ATOM 4975 C CA . ARG C 1 27 ? -43.139 79.786 -13.726 1.00 30.88 27 ARG C CA 1
ATOM 4976 C C . ARG C 1 27 ? -44.172 80.848 -14.065 1.00 30.10 27 ARG C C 1
ATOM 4977 O O . ARG C 1 27 ? -44.649 81.543 -13.166 1.00 28.99 27 ARG C O 1
ATOM 4985 N N . ASN C 1 28 ? -44.520 80.954 -15.347 1.00 30.15 28 ASN C N 1
ATOM 4986 C CA . ASN C 1 28 ? -45.384 82.032 -15.808 1.00 30.84 28 ASN C CA 1
ATOM 4987 C C . ASN C 1 28 ? -46.652 81.550 -16.494 1.00 31.89 28 ASN C C 1
ATOM 4988 O O . ASN C 1 28 ? -47.208 82.201 -17.370 1.00 32.98 28 ASN C O 1
ATOM 4993 N N . VAL C 1 29 ? -47.136 80.414 -16.044 1.00 32.31 29 VAL C N 1
ATOM 4994 C CA . VAL C 1 29 ? -48.359 79.856 -16.556 1.00 32.90 29 VAL C CA 1
ATOM 4995 C C . VAL C 1 29 ? -49.444 80.071 -15.472 1.00 33.19 29 VAL C C 1
ATOM 4996 O O . VAL C 1 29 ? -49.099 80.279 -14.313 1.00 32.93 29 VAL C O 1
ATOM 5000 N N . SER C 1 30 ? -50.731 80.131 -15.830 1.00 33.41 30 SER C N 1
ATOM 5001 C CA . SER C 1 30 ? -51.782 80.172 -14.781 1.00 33.69 30 SER C CA 1
ATOM 5002 C C . SER C 1 30 ? -52.447 78.821 -14.572 1.00 33.75 30 SER C C 1
ATOM 5003 O O . SER C 1 30 ? -52.736 78.120 -15.546 1.00 34.17 30 SER C O 1
ATOM 5006 N N . ASP C 1 31 ? -52.679 78.462 -13.308 1.00 33.36 31 ASP C N 1
ATOM 5007 C CA . ASP C 1 31 ? -53.268 77.166 -12.958 1.00 33.25 31 ASP C CA 1
ATOM 5008 C C . ASP C 1 31 ? -54.675 77.019 -13.537 1.00 33.03 31 ASP C C 1
ATOM 5009 O O . ASP C 1 31 ? -55.535 77.879 -13.332 1.00 32.78 31 ASP C O 1
ATOM 5014 N N . ASP C 1 32 ? -54.871 75.947 -14.299 1.00 32.46 32 ASP C N 1
ATOM 5015 C CA . ASP C 1 32 ? -56.199 75.506 -14.736 1.00 32.63 32 ASP C CA 1
ATOM 5016 C C . ASP C 1 32 ? -56.078 74.017 -15.000 1.00 32.72 32 ASP C C 1
ATOM 5017 O O . ASP C 1 32 ? -55.086 73.410 -14.597 1.00 32.68 32 ASP C O 1
ATOM 5022 N N . SER C 1 33 ? -57.059 73.428 -15.676 1.00 32.94 33 SER C N 1
ATOM 5023 C CA . SER C 1 33 ? -57.069 71.981 -15.868 1.00 33.22 33 SER C CA 1
ATOM 5024 C C . SER C 1 33 ? -55.885 71.452 -16.683 1.00 33.20 33 SER C C 1
ATOM 5025 O O . SER C 1 33 ? -55.634 70.258 -16.669 1.00 33.45 33 SER C O 1
ATOM 5028 N N . SER C 1 34 ? -55.153 72.321 -17.378 1.00 33.18 34 SER C N 1
ATOM 5029 C CA . SER C 1 34 ? -54.053 71.850 -18.207 1.00 32.84 34 SER C CA 1
ATOM 5030 C C . SER C 1 34 ? -52.728 72.604 -18.010 1.00 32.58 34 SER C C 1
ATOM 5031 O O . SER C 1 34 ? -51.804 72.517 -18.837 1.00 32.86 34 SER C O 1
ATOM 5034 N N . HIS C 1 35 ? -52.634 73.339 -16.907 1.00 31.98 35 HIS C N 1
ATOM 5035 C CA . HIS C 1 35 ? -51.448 74.148 -16.619 1.00 31.10 35 HIS C CA 1
ATOM 5036 C C . HIS C 1 35 ? -51.179 74.165 -15.115 1.00 30.68 35 HIS C C 1
ATOM 5037 O O . HIS C 1 35 ? -52.113 74.233 -14.297 1.00 29.92 35 HIS C O 1
ATOM 5044 N N . ILE C 1 36 ? -49.901 74.108 -14.764 1.00 30.10 36 ILE C N 1
ATOM 5045 C CA . ILE C 1 36 ? -49.473 74.066 -13.370 1.00 30.05 36 ILE C CA 1
ATOM 5046 C C . ILE C 1 36 ? -48.404 75.133 -13.176 1.00 30.10 36 ILE C C 1
ATOM 5047 O O . ILE C 1 36 ? -47.333 75.025 -13.766 1.00 30.46 36 ILE C O 1
ATOM 5052 N N . GLN C 1 37 ? -48.681 76.157 -12.374 1.00 29.97 37 GLN C N 1
ATOM 5053 C CA . GLN C 1 37 ? -47.665 77.148 -12.098 1.00 30.58 37 GLN C CA 1
ATOM 5054 C C . GLN C 1 37 ? -46.762 76.737 -10.937 1.00 31.50 37 GLN C C 1
ATOM 5055 O O . GLN C 1 37 ? -47.242 76.309 -9.883 1.00 31.01 37 GLN C O 1
ATOM 5061 N N . VAL C 1 38 ? -45.453 76.901 -11.152 1.00 32.09 38 VAL C N 1
ATOM 5062 C CA . VAL C 1 38 ? -44.414 76.618 -10.160 1.00 33.00 38 VAL C CA 1
ATOM 5063 C C . VAL C 1 38 ? -43.458 77.807 -10.195 1.00 33.16 38 VAL C C 1
ATOM 5064 O O . VAL C 1 38 ? -42.748 78.020 -11.172 1.00 32.65 38 VAL C O 1
ATOM 5068 N N . ILE C 1 39 ? -43.467 78.586 -9.129 1.00 33.85 39 ILE C N 1
ATOM 5069 C CA . ILE C 1 39 ? -42.773 79.860 -9.115 1.00 34.92 39 ILE C CA 1
ATOM 5070 C C . ILE C 1 39 ? -41.414 79.677 -8.468 1.00 35.40 39 ILE C C 1
ATOM 5071 O O . ILE C 1 39 ? -41.323 79.454 -7.270 1.00 35.13 39 ILE C O 1
ATOM 5076 N N . SER C 1 40 ? -40.383 79.719 -9.303 1.00 36.45 40 SER C N 1
ATOM 5077 C CA . SER C 1 40 ? -38.991 79.781 -8.871 1.00 37.00 40 SER C CA 1
ATOM 5078 C C . SER C 1 40 ? -38.259 80.292 -10.084 1.00 37.22 40 SER C C 1
ATOM 5079 O O . SER C 1 40 ? -38.633 79.965 -11.216 1.00 36.74 40 SER C O 1
ATOM 5082 N N . LYS C 1 41 ? -37.229 81.104 -9.839 1.00 37.67 41 LYS C N 1
ATOM 5083 C CA . LYS C 1 41 ? -36.560 81.900 -10.861 1.00 37.82 41 LYS C CA 1
ATOM 5084 C C . LYS C 1 41 ? -35.900 81.081 -11.960 1.00 37.73 41 LYS C C 1
ATOM 5085 O O . LYS C 1 41 ? -35.876 81.498 -13.110 1.00 37.79 41 LYS C O 1
ATOM 5091 N N . SER C 1 42 ? -35.369 79.918 -11.595 1.00 37.83 42 SER C N 1
ATOM 5092 C CA . SER C 1 42 ? -34.634 79.066 -12.530 1.00 37.91 42 SER C CA 1
ATOM 5093 C C . SER C 1 42 ? -35.561 78.160 -13.357 1.00 37.66 42 SER C C 1
ATOM 5094 O O . SER C 1 42 ? -35.109 77.481 -14.280 1.00 38.05 42 SER C O 1
ATOM 5097 N N . ILE C 1 43 ? -36.847 78.147 -13.011 1.00 37.14 43 ILE C N 1
ATOM 5098 C CA . ILE C 1 43 ? -37.883 77.493 -13.826 1.00 36.45 43 ILE C CA 1
ATOM 5099 C C . ILE C 1 43 ? -38.307 78.417 -14.981 1.00 36.85 43 ILE C C 1
ATOM 5100 O O . ILE C 1 43 ? -38.667 79.567 -14.755 1.00 36.96 43 ILE C O 1
ATOM 5105 N N . SER C 1 44 ? -38.239 77.920 -16.217 1.00 36.96 44 SER C N 1
ATOM 5106 C CA . SER C 1 44 ? -38.665 78.673 -17.396 1.00 37.25 44 SER C CA 1
ATOM 5107 C C . SER C 1 44 ? -40.156 79.001 -17.365 1.00 37.71 44 SER C C 1
ATOM 5108 O O . SER C 1 44 ? -40.953 78.317 -16.710 1.00 37.96 44 SER C O 1
ATOM 5111 N N . LYS C 1 45 ? -40.529 80.050 -18.084 1.00 38.21 45 LYS C N 1
ATOM 5112 C CA . LYS C 1 45 ? -41.915 80.499 -18.121 1.00 38.75 45 LYS C CA 1
ATOM 5113 C C . LYS C 1 45 ? -42.862 79.349 -18.496 1.00 38.30 45 LYS C C 1
ATOM 5114 O O . LYS C 1 45 ? -43.925 79.199 -17.887 1.00 37.88 45 LYS C O 1
ATOM 5120 N N . ARG C 1 46 ? -42.450 78.575 -19.505 1.00 37.62 46 ARG C N 1
ATOM 5121 C CA . ARG C 1 46 ? -43.009 77.282 -19.847 1.00 37.85 46 ARG C CA 1
ATOM 5122 C C . ARG C 1 46 ? -41.845 76.297 -19.816 1.00 37.13 46 ARG C C 1
ATOM 5123 O O . ARG C 1 46 ? -40.964 76.344 -20.683 1.00 37.08 46 ARG C O 1
ATOM 5131 N N . HIS C 1 47 ? -41.838 75.411 -18.825 1.00 36.44 47 HIS C N 1
ATOM 5132 C CA . HIS C 1 47 ? -40.669 74.555 -18.570 1.00 35.69 47 HIS C CA 1
ATOM 5133 C C . HIS C 1 47 ? -40.812 73.081 -19.010 1.00 35.63 47 HIS C C 1
ATOM 5134 O O . HIS C 1 47 ? -39.945 72.525 -19.709 1.00 35.07 47 HIS C O 1
ATOM 5141 N N . ALA C 1 48 ? -41.879 72.431 -18.567 1.00 35.07 48 ALA C N 1
ATOM 5142 C CA . ALA C 1 48 ? -42.061 71.020 -18.871 1.00 34.73 48 ALA C CA 1
ATOM 5143 C C . ALA C 1 48 ? -43.479 70.748 -19.303 1.00 35.17 48 ALA C C 1
ATOM 5144 O O . ALA C 1 48 ? -44.387 71.525 -19.053 1.00 35.43 48 ALA C O 1
ATOM 5146 N N . ARG C 1 49 ? -43.663 69.615 -19.953 1.00 35.43 49 ARG C N 1
ATOM 5147 C CA . ARG C 1 49 ? -44.988 69.127 -20.207 1.00 35.84 49 ARG C CA 1
ATOM 5148 C C . ARG C 1 49 ? -45.123 67.792 -19.474 1.00 35.39 49 ARG C C 1
ATOM 5149 O O . ARG C 1 49 ? -44.262 66.926 -19.622 1.00 34.91 49 ARG C O 1
ATOM 5157 N N . PHE C 1 50 ? -46.169 67.655 -18.654 1.00 34.45 50 PHE C N 1
ATOM 5158 C CA . PHE C 1 50 ? -46.538 66.360 -18.080 1.00 34.05 50 PHE C CA 1
ATOM 5159 C C . PHE C 1 50 ? -47.720 65.744 -18.856 1.00 34.11 50 PHE C C 1
ATOM 5160 O O . PHE C 1 50 ? -48.732 66.399 -19.080 1.00 33.26 50 PHE C O 1
ATOM 5168 N N . THR C 1 51 ? -47.575 64.482 -19.246 1.00 33.73 51 THR C N 1
ATOM 5169 C CA . THR C 1 51 ? -48.637 63.745 -19.897 1.00 34.27 51 THR C CA 1
ATOM 5170 C C . THR C 1 51 ? -48.904 62.511 -19.067 1.00 34.47 51 THR C C 1
ATOM 5171 O O . THR C 1 51 ? -47.984 61.760 -18.747 1.00 35.62 51 THR C O 1
ATOM 5175 N N . ILE C 1 52 ? -50.159 62.336 -18.681 1.00 34.29 52 ILE C N 1
ATOM 5176 C CA . ILE C 1 52 ? -50.559 61.194 -17.904 1.00 34.33 52 ILE C CA 1
ATOM 5177 C C . ILE C 1 52 ? -51.502 60.392 -18.749 1.00 34.89 52 ILE C C 1
ATOM 5178 O O . ILE C 1 52 ? -52.540 60.908 -19.186 1.00 34.74 52 ILE C O 1
ATOM 5183 N N . LEU C 1 53 ? -51.125 59.142 -19.013 1.00 34.89 53 LEU C N 1
ATOM 5184 C CA . LEU C 1 53 ? -51.943 58.281 -19.838 1.00 35.41 53 LEU C CA 1
ATOM 5185 C C . LEU C 1 53 ? -53.041 57.686 -18.999 1.00 35.48 53 LEU C C 1
ATOM 5186 O O . LEU C 1 53 ? -52.915 57.503 -17.789 1.00 35.61 53 LEU C O 1
ATOM 5191 N N . THR C 1 54 ? -54.130 57.408 -19.674 1.00 35.06 54 THR C N 1
ATOM 5192 C CA . THR C 1 54 ? -55.268 56.730 -19.122 1.00 36.51 54 THR C CA 1
ATOM 5193 C C . THR C 1 54 ? -54.882 55.265 -18.685 1.00 36.27 54 THR C C 1
ATOM 5194 O O . THR C 1 54 ? -53.934 54.683 -19.222 1.00 34.98 54 THR C O 1
ATOM 5198 N N . PRO C 1 55 ? -55.536 54.716 -17.637 1.00 36.64 55 PRO C N 1
ATOM 5199 C CA . PRO C 1 55 ? -55.142 53.367 -17.190 1.00 36.71 55 PRO C CA 1
ATOM 5200 C C . PRO C 1 55 ? -55.488 52.253 -18.184 1.00 36.66 55 PRO C C 1
ATOM 5201 O O . PRO C 1 55 ? -56.382 52.422 -19.024 1.00 37.02 55 PRO C O 1
ATOM 5205 N N . SER C 1 56 ? -54.757 51.139 -18.112 1.00 36.55 56 SER C N 1
ATOM 5206 C CA . SER C 1 56 ? -55.139 49.918 -18.817 1.00 36.90 56 SER C CA 1
ATOM 5207 C C . SER C 1 56 ? -55.809 48.941 -17.869 1.00 36.66 56 SER C C 1
ATOM 5208 O O . SER C 1 56 ? -55.722 49.096 -16.642 1.00 35.91 56 SER C O 1
ATOM 5211 N N . GLU C 1 57 ? -56.463 47.921 -18.435 1.00 36.88 57 GLU C N 1
ATOM 5212 C CA . GLU C 1 57 ? -57.126 46.890 -17.609 1.00 37.26 57 GLU C CA 1
ATOM 5213 C C . GLU C 1 57 ? -56.175 46.174 -16.654 1.00 36.02 57 GLU C C 1
ATOM 5214 O O . GLU C 1 57 ? -56.554 45.856 -15.518 1.00 35.94 57 GLU C O 1
ATOM 5220 N N . LYS C 1 58 ? -54.939 45.976 -17.095 1.00 34.82 58 LYS C N 1
ATOM 5221 C CA . LYS C 1 58 ? -53.906 45.368 -16.257 1.00 34.89 58 LYS C CA 1
ATOM 5222 C C . LYS C 1 58 ? -53.703 46.058 -14.912 1.00 34.69 58 LYS C C 1
ATOM 5223 O O . LYS C 1 58 ? -53.508 45.385 -13.904 1.00 34.48 58 LYS C O 1
ATOM 5229 N N . ASP C 1 59 ? -53.789 47.387 -14.892 1.00 34.88 59 ASP C N 1
ATOM 5230 C CA . ASP C 1 59 ? -53.543 48.177 -13.666 1.00 34.71 59 ASP C CA 1
ATOM 5231 C C . ASP C 1 59 ? -54.560 47.962 -12.546 1.00 33.88 59 ASP C C 1
ATOM 5232 O O . ASP C 1 59 ? -54.246 48.158 -11.358 1.00 33.50 59 ASP C O 1
ATOM 5237 N N . TYR C 1 60 ? -55.783 47.626 -12.929 1.00 34.02 60 TYR C N 1
ATOM 5238 C CA . TYR C 1 60 ? -56.807 47.184 -11.956 1.00 34.47 60 TYR C CA 1
ATOM 5239 C C . TYR C 1 60 ? -56.342 45.958 -11.128 1.00 34.66 60 TYR C C 1
ATOM 5240 O O . TYR C 1 60 ? -56.664 45.839 -9.951 1.00 34.84 60 TYR C O 1
ATOM 5249 N N . PHE C 1 61 ? -55.565 45.076 -11.754 1.00 34.45 61 PHE C N 1
ATOM 5250 C CA . PHE C 1 61 ? -55.097 43.854 -11.090 1.00 34.58 61 PHE C CA 1
ATOM 5251 C C . PHE C 1 61 ? -53.721 44.014 -10.428 1.00 34.54 61 PHE C C 1
ATOM 5252 O O . PHE C 1 61 ? -53.472 43.414 -9.377 1.00 35.03 61 PHE C O 1
ATOM 5260 N N . THR C 1 62 ? -52.849 44.824 -11.029 1.00 34.78 62 THR C N 1
ATOM 5261 C CA . THR C 1 62 ? -51.468 45.008 -10.533 1.00 35.11 62 THR C CA 1
ATOM 5262 C C . THR C 1 62 ? -51.316 46.159 -9.535 1.00 35.14 62 THR C C 1
ATOM 5263 O O . THR C 1 62 ? -50.347 46.221 -8.790 1.00 34.98 62 THR C O 1
ATOM 5267 N N . GLY C 1 63 ? -52.257 47.092 -9.549 1.00 35.70 63 GLY C N 1
ATOM 5268 C CA . GLY C 1 63 ? -52.133 48.304 -8.738 1.00 35.85 63 GLY C CA 1
ATOM 5269 C C . GLY C 1 63 ? -51.140 49.312 -9.308 1.00 36.16 63 GLY C C 1
ATOM 5270 O O . GLY C 1 63 ? -50.748 50.244 -8.617 1.00 36.28 63 GLY C O 1
ATOM 5271 N N . GLY C 1 64 ? -50.744 49.124 -10.564 1.00 35.92 64 GLY C N 1
ATOM 5272 C CA . GLY C 1 64 ? -49.764 49.986 -11.209 1.00 36.70 64 GLY C CA 1
ATOM 5273 C C . GLY C 1 64 ? -50.347 51.349 -11.570 1.00 37.31 64 GLY C C 1
ATOM 5274 O O . GLY C 1 64 ? -51.565 51.510 -11.743 1.00 37.17 64 GLY C O 1
ATOM 5275 N N . PRO C 1 65 ? -49.478 52.353 -11.684 1.00 37.81 65 PRO C N 1
ATOM 5276 C CA . PRO C 1 65 ? -49.963 53.705 -11.930 1.00 37.52 65 PRO C CA 1
ATOM 5277 C C . PRO C 1 65 ? -50.198 53.962 -13.408 1.00 37.51 65 PRO C C 1
ATOM 5278 O O . PRO C 1 65 ? -49.624 53.294 -14.256 1.00 37.05 65 PRO C O 1
ATOM 5282 N N . CYS C 1 66 ? -51.018 54.960 -13.699 1.00 38.04 66 CYS C N 1
ATOM 5283 C CA . CYS C 1 66 ? -51.083 55.535 -15.027 1.00 37.78 66 CYS C CA 1
ATOM 5284 C C . CYS C 1 66 ? -49.694 55.977 -15.415 1.00 37.81 66 CYS C C 1
ATOM 5285 O O . CYS C 1 66 ? -48.964 56.548 -14.593 1.00 37.93 66 CYS C O 1
ATOM 5288 N N . GLU C 1 67 ? -49.322 55.700 -16.661 1.00 37.39 67 GLU C N 1
ATOM 5289 C CA . GLU C 1 67 ? -48.032 56.089 -17.157 1.00 37.89 67 GLU C CA 1
ATOM 5290 C C . GLU C 1 67 ? -47.880 57.639 -17.151 1.00 38.08 67 GLU C C 1
ATOM 5291 O O . GLU C 1 67 ? -48.787 58.371 -17.535 1.00 37.77 67 GLU C O 1
ATOM 5297 N N . PHE C 1 68 ? -46.727 58.102 -16.681 1.00 38.31 68 PHE C N 1
ATOM 5298 C CA . PHE C 1 68 ? -46.449 59.505 -16.424 1.00 38.63 68 PHE C CA 1
ATOM 5299 C C . PHE C 1 68 ? -45.277 59.902 -17.292 1.00 39.33 68 PHE C C 1
ATOM 5300 O O . PHE C 1 68 ? -44.155 59.460 -17.068 1.00 39.81 68 PHE C O 1
ATOM 5308 N N . GLU C 1 69 ? -45.527 60.742 -18.282 1.00 39.57 69 GLU C N 1
ATOM 5309 C CA . GLU C 1 69 ? -44.457 61.208 -19.140 1.00 40.49 69 GLU C CA 1
ATOM 5310 C C . GLU C 1 69 ? -44.056 62.656 -18.848 1.00 40.49 69 GLU C C 1
ATOM 5311 O O . GLU C 1 69 ? -44.890 63.501 -18.496 1.00 40.16 69 GLU C O 1
ATOM 5317 N N . VAL C 1 70 ? -42.765 62.923 -18.978 1.00 40.42 70 VAL C N 1
ATOM 5318 C CA . VAL C 1 70 ? -42.237 64.264 -18.790 1.00 40.64 70 VAL C CA 1
ATOM 5319 C C . VAL C 1 70 ? -41.442 64.653 -20.027 1.00 41.20 70 VAL C C 1
ATOM 5320 O O . VAL C 1 70 ? -40.580 63.898 -20.452 1.00 40.80 70 VAL C O 1
ATOM 5324 N N . LYS C 1 71 ? -41.749 65.816 -20.606 1.00 42.19 71 LYS C N 1
ATOM 5325 C CA . LYS C 1 71 ? -40.933 66.418 -21.657 1.00 42.86 71 LYS C CA 1
ATOM 5326 C C . LYS C 1 71 ? -40.352 67.736 -21.156 1.00 42.86 71 LYS C C 1
ATOM 5327 O O . LYS C 1 71 ? -41.080 68.602 -20.678 1.00 42.61 71 LYS C O 1
ATOM 5333 N N . ASP C 1 72 ? -39.042 67.888 -21.282 1.00 42.89 72 ASP C N 1
ATOM 5334 C CA . ASP C 1 72 ? -38.397 69.182 -21.056 1.00 43.17 72 ASP C CA 1
ATOM 5335 C C . ASP C 1 72 ? -38.576 70.076 -22.285 1.00 43.15 72 ASP C C 1
ATOM 5336 O O . ASP C 1 72 ? -38.318 69.639 -23.407 1.00 43.34 72 ASP C O 1
ATOM 5341 N N . LEU C 1 73 ? -39.014 71.318 -22.070 1.00 43.28 73 LEU C N 1
ATOM 5342 C CA . LEU C 1 73 ? -39.346 72.240 -23.166 1.00 43.39 73 LEU C CA 1
ATOM 5343 C C . LEU C 1 73 ? -38.171 73.152 -23.583 1.00 44.09 73 LEU C C 1
ATOM 5344 O O . LEU C 1 73 ? -38.275 74.384 -23.535 1.00 44.09 73 LEU C O 1
ATOM 5349 N N . ASP C 1 74 ? -37.060 72.535 -23.990 1.00 44.86 74 ASP C N 1
ATOM 5350 C CA . ASP C 1 74 ? -35.834 73.258 -24.320 1.00 45.82 74 ASP C CA 1
ATOM 5351 C C . ASP C 1 74 ? -35.471 74.343 -23.337 1.00 45.65 74 ASP C C 1
ATOM 5352 O O . ASP C 1 74 ? -35.242 75.482 -23.726 1.00 45.76 74 ASP C O 1
ATOM 5357 N N . THR C 1 75 ? -35.412 73.991 -22.063 1.00 45.67 75 THR C N 1
ATOM 5358 C CA . THR C 1 75 ? -35.182 74.990 -21.046 1.00 45.73 75 THR C CA 1
ATOM 5359 C C . THR C 1 75 ? -33.698 75.269 -20.816 1.00 45.78 75 THR C C 1
ATOM 5360 O O . THR C 1 75 ? -32.842 74.427 -21.090 1.00 45.76 75 THR C O 1
ATOM 5364 N N . LYS C 1 76 ? -33.413 76.455 -20.292 1.00 45.91 76 LYS C N 1
ATOM 5365 C CA . LYS C 1 76 ? -32.058 76.805 -19.881 1.00 46.36 76 LYS C CA 1
ATOM 5366 C C . LYS C 1 76 ? -31.485 75.794 -18.889 1.00 46.18 76 LYS C C 1
ATOM 5367 O O . LYS C 1 76 ? -30.377 75.281 -19.081 1.00 46.52 76 LYS C O 1
ATOM 5373 N N . PHE C 1 77 ? -32.242 75.474 -17.845 1.00 45.59 77 PHE C N 1
ATOM 5374 C CA . PHE C 1 77 ? -31.656 74.697 -16.755 1.00 45.07 77 PHE C CA 1
ATOM 5375 C C . PHE C 1 77 ? -32.061 73.230 -16.725 1.00 44.16 77 PHE C C 1
ATOM 5376 O O . PHE C 1 77 ? -31.593 72.478 -15.874 1.00 43.96 77 PHE C O 1
ATOM 5384 N N . GLY C 1 78 ? -32.915 72.819 -17.660 1.00 43.45 78 GLY C N 1
ATOM 5385 C CA . GLY C 1 78 ? -33.308 71.401 -17.775 1.00 42.97 78 GLY C CA 1
ATOM 5386 C C . GLY C 1 78 ? -34.298 70.877 -16.735 1.00 42.45 78 GLY C C 1
ATOM 5387 O O . GLY C 1 78 ? -34.740 71.606 -15.847 1.00 41.94 78 GLY C O 1
ATOM 5388 N N . THR C 1 79 ? -34.637 69.597 -16.857 1.00 42.08 79 THR C N 1
ATOM 5389 C CA . THR C 1 79 ? -35.532 68.921 -15.939 1.00 41.55 79 THR C CA 1
ATOM 5390 C C . THR C 1 79 ? -34.942 67.539 -15.605 1.00 42.08 79 THR C C 1
ATOM 5391 O O . THR C 1 79 ? -34.364 66.894 -16.475 1.00 42.12 79 THR C O 1
ATOM 5395 N N . LYS C 1 80 ? -35.073 67.107 -14.348 1.00 42.23 80 LYS C N 1
ATOM 5396 C CA . LYS C 1 80 ? -34.740 65.748 -13.928 1.00 42.92 80 LYS C CA 1
ATOM 5397 C C . LYS C 1 80 ? -35.933 65.092 -13.260 1.00 42.90 80 LYS C C 1
ATOM 5398 O O . LYS C 1 80 ? -36.781 65.765 -12.697 1.00 43.19 80 LYS C O 1
ATOM 5404 N N . VAL C 1 81 ? -35.984 63.768 -13.320 1.00 43.18 81 VAL C N 1
ATOM 5405 C CA . VAL C 1 81 ? -36.984 62.994 -12.607 1.00 43.25 81 VAL C CA 1
ATOM 5406 C C . VAL C 1 81 ? -36.222 61.888 -11.914 1.00 44.01 81 VAL C C 1
ATOM 5407 O O . VAL C 1 81 ? -35.511 61.123 -12.575 1.00 43.90 81 VAL C O 1
ATOM 5411 N N . ASN C 1 82 ? -36.372 61.799 -10.591 1.00 44.91 82 ASN C N 1
ATOM 5412 C CA . ASN C 1 82 ? -35.551 60.904 -9.753 1.00 45.79 82 ASN C CA 1
ATOM 5413 C C . ASN C 1 82 ? -34.070 60.985 -10.098 1.00 46.78 82 ASN C C 1
ATOM 5414 O O . ASN C 1 82 ? -33.448 59.962 -10.391 1.00 47.16 82 ASN C O 1
ATOM 5419 N N . GLU C 1 83 ? -33.535 62.208 -10.099 1.00 47.77 83 GLU C N 1
ATOM 5420 C CA . GLU C 1 83 ? -32.122 62.503 -10.403 1.00 49.07 83 GLU C CA 1
ATOM 5421 C C . GLU C 1 83 ? -31.649 62.174 -11.824 1.00 49.00 83 GLU C C 1
ATOM 5422 O O . GLU C 1 83 ? -30.471 62.326 -12.140 1.00 49.09 83 GLU C O 1
ATOM 5428 N N . LYS C 1 84 ? -32.559 61.735 -12.679 1.00 49.14 84 LYS C N 1
ATOM 5429 C CA . LYS C 1 84 ? -32.194 61.385 -14.047 1.00 49.75 84 LYS C CA 1
ATOM 5430 C C . LYS C 1 84 ? -32.607 62.498 -15.001 1.00 49.44 84 LYS C C 1
ATOM 5431 O O . LYS C 1 84 ? -33.777 62.861 -15.065 1.00 49.06 84 LYS C O 1
ATOM 5437 N N . VAL C 1 85 ? -31.633 63.037 -15.730 1.00 49.37 85 VAL C N 1
ATOM 5438 C CA . VAL C 1 85 ? -31.872 64.084 -16.728 1.00 49.13 85 VAL C CA 1
ATOM 5439 C C . VAL C 1 85 ? -32.949 63.665 -17.739 1.00 49.23 85 VAL C C 1
ATOM 5440 O O . VAL C 1 85 ? -32.902 62.560 -18.300 1.00 49.14 85 VAL C O 1
ATOM 5444 N N . VAL C 1 86 ? -33.944 64.531 -17.914 1.00 48.93 86 VAL C N 1
ATOM 5445 C CA . VAL C 1 86 ? -34.973 64.320 -18.919 1.00 49.28 86 VAL C CA 1
ATOM 5446 C C . VAL C 1 86 ? -34.365 64.667 -20.265 1.00 50.06 86 VAL C C 1
ATOM 5447 O O . VAL C 1 86 ? -33.961 65.811 -20.521 1.00 49.95 86 VAL C O 1
ATOM 5451 N N . GLY C 1 87 ? -34.266 63.654 -21.114 1.00 51.22 87 GLY C N 1
ATOM 5452 C CA . GLY C 1 87 ? -33.629 63.823 -22.405 1.00 52.91 87 GLY C CA 1
ATOM 5453 C C . GLY C 1 87 ? -34.500 64.555 -23.402 1.00 53.81 87 GLY C C 1
ATOM 5454 O O . GLY C 1 87 ? -35.640 64.954 -23.100 1.00 53.76 87 GLY C O 1
ATOM 5455 N N . GLN C 1 88 ? -33.939 64.742 -24.593 1.00 54.78 88 GLN C N 1
ATOM 5456 C CA . GLN C 1 88 ? -34.700 65.150 -25.755 1.00 55.74 88 GLN C CA 1
ATOM 5457 C C . GLN C 1 88 ? -35.657 63.984 -25.986 1.00 55.51 88 GLN C C 1
ATOM 5458 O O . GLN C 1 88 ? -35.349 62.852 -25.598 1.00 55.87 88 GLN C O 1
ATOM 5464 N N . ASN C 1 89 ? -36.824 64.255 -26.567 1.00 55.29 89 ASN C N 1
ATOM 5465 C CA . ASN C 1 89 ? -37.853 63.213 -26.793 1.00 54.99 89 ASN C CA 1
ATOM 5466 C C . ASN C 1 89 ? -38.733 62.932 -25.567 1.00 54.29 89 ASN C C 1
ATOM 5467 O O . ASN C 1 89 ? -39.879 62.494 -25.712 1.00 54.35 89 ASN C O 1
ATOM 5472 N N . GLY C 1 90 ? -38.185 63.174 -24.373 1.00 53.59 90 GLY C N 1
ATOM 5473 C CA . GLY C 1 90 ? -38.901 62.968 -23.114 1.00 52.67 90 GLY C CA 1
ATOM 5474 C C . GLY C 1 90 ? -38.689 61.581 -22.531 1.00 52.21 90 GLY C C 1
ATOM 5475 O O . GLY C 1 90 ? -38.051 60.735 -23.154 1.00 52.11 90 GLY C O 1
ATOM 5476 N N . ASP C 1 91 ? -39.215 61.349 -21.331 1.00 51.71 91 ASP C N 1
ATOM 5477 C CA . ASP C 1 91 ? -39.150 60.032 -20.690 1.00 51.90 91 ASP C CA 1
ATOM 5478 C C . ASP C 1 91 ? -40.520 59.584 -20.170 1.00 51.48 91 ASP C C 1
ATOM 5479 O O . ASP C 1 91 ? -41.361 60.420 -19.829 1.00 51.11 91 ASP C O 1
ATOM 5484 N N . SER C 1 92 ? -40.729 58.268 -20.129 1.00 50.86 92 SER C N 1
ATOM 5485 C CA . SER C 1 92 ? -41.932 57.664 -19.568 1.00 50.78 92 SER C CA 1
ATOM 5486 C C . SER C 1 92 ? -41.598 56.986 -18.260 1.00 50.18 92 SER C C 1
ATOM 5487 O O . SER C 1 92 ? -40.551 56.355 -18.145 1.00 50.24 92 SER C O 1
ATOM 5490 N N . TYR C 1 93 ? -42.495 57.095 -17.287 1.00 49.37 93 TYR C N 1
ATOM 5491 C CA . TYR C 1 93 ? -42.298 56.447 -15.999 1.00 49.14 93 TYR C CA 1
ATOM 5492 C C . TYR C 1 93 ? -43.544 55.685 -15.570 1.00 49.35 93 TYR C C 1
ATOM 5493 O O . TYR C 1 93 ? -44.679 56.136 -15.800 1.00 48.70 93 TYR C O 1
ATOM 5502 N N . LYS C 1 94 ? -43.312 54.523 -14.961 1.00 49.60 94 LYS C N 1
ATOM 5503 C CA . LYS C 1 94 ? -44.362 53.715 -14.358 1.00 50.68 94 LYS C CA 1
ATOM 5504 C C . LYS C 1 94 ? -44.093 53.431 -12.864 1.00 50.77 94 LYS C C 1
ATOM 5505 O O . LYS C 1 94 ? -44.658 52.498 -12.300 1.00 51.49 94 LYS C O 1
ATOM 5511 N N . GLU C 1 95 ? -43.243 54.218 -12.216 1.00 50.28 95 GLU C N 1
ATOM 5512 C CA . GLU C 1 95 ? -43.062 54.051 -10.781 1.00 50.36 95 GLU C CA 1
ATOM 5513 C C . GLU C 1 95 ? -44.071 54.894 -10.050 1.00 49.58 95 GLU C C 1
ATOM 5514 O O . GLU C 1 95 ? -44.718 55.765 -10.644 1.00 49.88 95 GLU C O 1
ATOM 5520 N N . LYS C 1 96 ? -44.190 54.657 -8.751 1.00 47.94 96 LYS C N 1
ATOM 5521 C CA . LYS C 1 96 ? -45.281 55.238 -7.992 1.00 46.86 96 LYS C CA 1
ATOM 5522 C C . LYS C 1 96 ? -44.853 56.495 -7.238 1.00 46.15 96 LYS C C 1
ATOM 5523 O O . LYS C 1 96 ? -45.625 57.063 -6.468 1.00 45.61 96 LYS C O 1
ATOM 5529 N N . ASP C 1 97 ? -43.612 56.900 -7.491 1.00 45.74 97 ASP C N 1
ATOM 5530 C CA . ASP C 1 97 ? -42.934 57.986 -6.801 1.00 45.61 97 ASP C CA 1
ATOM 5531 C C . ASP C 1 97 ? -41.975 58.663 -7.741 1.00 44.48 97 ASP C C 1
ATOM 5532 O O . ASP C 1 97 ? -41.015 58.040 -8.184 1.00 44.43 97 ASP C O 1
ATOM 5537 N N . LEU C 1 98 ? -42.229 59.931 -8.044 1.00 43.03 98 LEU C N 1
ATOM 5538 C CA . LEU C 1 98 ? -41.344 60.695 -8.906 1.00 42.20 98 LEU C CA 1
ATOM 5539 C C . LEU C 1 98 ? -40.944 62.014 -8.220 1.00 41.63 98 LEU C C 1
ATOM 5540 O O . LEU C 1 98 ? -41.797 62.744 -7.710 1.00 41.22 98 LEU C O 1
ATOM 5545 N N . LYS C 1 99 ? -39.641 62.278 -8.176 1.00 40.37 99 LYS C N 1
ATOM 5546 C CA . LYS C 1 99 ? -39.111 63.543 -7.690 1.00 40.05 99 LYS C CA 1
ATOM 5547 C C . LYS C 1 99 ? -38.752 64.348 -8.905 1.00 38.62 99 LYS C C 1
ATOM 5548 O O . LYS C 1 99 ? -37.789 64.021 -9.592 1.00 38.30 99 LYS C O 1
ATOM 5554 N N . ILE C 1 100 ? -39.516 65.395 -9.178 1.00 37.25 100 ILE C N 1
ATOM 5555 C CA . ILE C 1 100 ? -39.272 66.166 -10.388 1.00 36.76 100 ILE C CA 1
ATOM 5556 C C . ILE C 1 100 ? -38.529 67.461 -10.079 1.00 37.03 100 ILE C C 1
ATOM 5557 O O . ILE C 1 100 ? -39.012 68.308 -9.338 1.00 37.64 100 ILE C O 1
ATOM 5562 N N . GLN C 1 101 ? -37.333 67.599 -10.634 1.00 37.83 101 GLN C N 1
ATOM 5563 C CA . GLN C 1 101 ? -36.548 68.810 -10.447 1.00 37.99 101 GLN C CA 1
ATOM 5564 C C . GLN C 1 101 ? -36.633 69.647 -11.705 1.00 37.88 101 GLN C C 1
ATOM 5565 O O . GLN C 1 101 ? -36.158 69.239 -12.770 1.00 38.25 101 GLN C O 1
ATOM 5571 N N . LEU C 1 102 ? -37.251 70.817 -11.571 1.00 37.51 102 LEU C N 1
ATOM 5572 C CA . LEU C 1 102 ? -37.398 71.762 -12.663 1.00 36.71 102 LEU C CA 1
ATOM 5573 C C . LEU C 1 102 ? -36.317 72.836 -12.523 1.00 37.33 102 LEU C C 1
ATOM 5574 O O . LEU C 1 102 ? -36.254 73.551 -11.513 1.00 36.65 102 LEU C O 1
ATOM 5579 N N . GLY C 1 103 ? -35.468 72.932 -13.540 1.00 37.22 103 GLY C N 1
ATOM 5580 C CA . GLY C 1 103 ? -34.327 73.829 -13.503 1.00 37.92 103 GLY C CA 1
ATOM 5581 C C . GLY C 1 103 ? -33.470 73.478 -12.312 1.00 38.11 103 GLY C C 1
ATOM 5582 O O . GLY C 1 103 ? -33.128 72.308 -12.096 1.00 38.20 103 GLY C O 1
ATOM 5583 N N . LYS C 1 104 ? -33.187 74.494 -11.502 1.00 38.37 104 LYS C N 1
ATOM 5584 C CA . LYS C 1 104 ? -32.392 74.335 -10.306 1.00 38.37 104 LYS C CA 1
ATOM 5585 C C . LYS C 1 104 ? -33.249 74.678 -9.088 1.00 38.69 104 LYS C C 1
ATOM 5586 O O . LYS C 1 104 ? -32.720 75.036 -8.025 1.00 37.64 104 LYS C O 1
ATOM 5592 N N . CYS C 1 105 ? -34.576 74.575 -9.245 1.00 38.37 105 CYS C N 1
ATOM 5593 C CA . CYS C 1 105 ? -35.485 74.910 -8.152 1.00 38.18 105 CYS C CA 1
ATOM 5594 C C . CYS C 1 105 ? -35.071 74.154 -6.888 1.00 38.02 105 CYS C C 1
ATOM 5595 O O . CYS C 1 105 ? -34.824 72.946 -6.939 1.00 38.22 105 CYS C O 1
ATOM 5598 N N . PRO C 1 106 ? -34.973 74.863 -5.744 1.00 37.89 106 PRO C N 1
ATOM 5599 C CA . PRO C 1 106 ? -34.546 74.195 -4.494 1.00 37.57 106 PRO C CA 1
ATOM 5600 C C . PRO C 1 106 ? -35.519 73.150 -3.953 1.00 37.45 106 PRO C C 1
ATOM 5601 O O . PRO C 1 106 ? -35.178 72.417 -3.020 1.00 37.70 106 PRO C O 1
ATOM 5605 N N . PHE C 1 107 ? -36.715 73.072 -4.531 1.00 36.83 107 PHE C N 1
ATOM 5606 C CA . PHE C 1 107 ? -37.720 72.125 -4.072 1.00 36.29 107 PHE C CA 1
ATOM 5607 C C . PHE C 1 107 ? -38.211 71.300 -5.265 1.00 35.86 107 PHE C C 1
ATOM 5608 O O . PHE C 1 107 ? -38.322 71.803 -6.392 1.00 35.07 107 PHE C O 1
ATOM 5616 N N . THR C 1 108 ? -38.483 70.023 -5.018 1.00 35.66 108 THR C N 1
ATOM 5617 C CA . THR C 1 108 ? -38.896 69.131 -6.092 1.00 35.18 108 THR C CA 1
ATOM 5618 C C . THR C 1 108 ? -40.408 69.028 -6.122 1.00 35.18 108 THR C C 1
ATOM 5619 O O . THR C 1 108 ? -41.073 69.192 -5.100 1.00 34.43 108 THR C O 1
ATOM 5623 N N . ILE C 1 109 ? -40.948 68.783 -7.309 1.00 35.39 109 ILE C N 1
ATOM 5624 C CA . ILE C 1 109 ? -42.333 68.404 -7.442 1.00 35.99 109 ILE C CA 1
ATOM 5625 C C . ILE C 1 109 ? -42.353 66.917 -7.166 1.00 36.93 109 ILE C C 1
ATOM 5626 O O . ILE C 1 109 ? -41.782 66.126 -7.912 1.00 37.17 109 ILE C O 1
ATOM 5631 N N . ASN C 1 110 ? -43.004 66.548 -6.077 1.00 38.00 110 ASN C N 1
ATOM 5632 C CA . ASN C 1 110 ? -43.119 65.169 -5.683 1.00 38.69 110 ASN C CA 1
ATOM 5633 C C . ASN C 1 110 ? -44.426 64.637 -6.204 1.00 38.97 110 ASN C C 1
ATOM 5634 O O . ASN C 1 110 ? -45.487 64.963 -5.663 1.00 38.66 110 ASN C O 1
ATOM 5639 N N . ALA C 1 111 ? -44.347 63.837 -7.268 1.00 39.40 111 ALA C N 1
ATOM 5640 C CA . ALA C 1 111 ? -45.498 63.119 -7.785 1.00 40.37 111 ALA C CA 1
ATOM 5641 C C . ALA C 1 111 ? -45.616 61.758 -7.095 1.00 41.16 111 ALA C C 1
ATOM 5642 O O . ALA C 1 111 ? -44.649 61.007 -7.002 1.00 41.79 111 ALA C O 1
ATOM 5644 N N . TYR C 1 112 ? -46.794 61.415 -6.607 1.00 42.10 112 TYR C N 1
ATOM 5645 C CA . TYR C 1 112 ? -46.945 60.069 -6.077 1.00 43.32 112 TYR C CA 1
ATOM 5646 C C . TYR C 1 112 ? -48.274 59.443 -6.459 1.00 43.53 112 TYR C C 1
ATOM 5647 O O . TYR C 1 112 ? -49.301 60.121 -6.513 1.00 43.39 112 TYR C O 1
ATOM 5656 N N . TRP C 1 113 ? -48.230 58.145 -6.732 1.00 43.47 113 TRP C N 1
ATOM 5657 C CA . TRP C 1 113 ? -49.416 57.413 -7.078 1.00 43.17 113 TRP C CA 1
ATOM 5658 C C . TRP C 1 113 ? -50.116 57.004 -5.795 1.00 44.18 113 TRP C C 1
ATOM 5659 O O . TRP C 1 113 ? -49.561 56.247 -4.993 1.00 43.83 113 TRP C O 1
ATOM 5670 N N . ARG C 1 114 ? -51.328 57.506 -5.605 1.00 44.45 114 ARG C N 1
ATOM 5671 C CA . ARG C 1 114 ? -52.166 57.072 -4.512 1.00 45.19 114 ARG C CA 1
ATOM 5672 C C . ARG C 1 114 ? -53.006 55.926 -5.053 1.00 44.95 114 ARG C C 1
ATOM 5673 O O . ARG C 1 114 ? -53.760 56.121 -6.008 1.00 44.73 114 ARG C O 1
ATOM 5681 N N . SER C 1 115 ? -52.871 54.746 -4.450 1.00 44.17 115 SER C N 1
ATOM 5682 C CA . SER C 1 115 ? -53.561 53.545 -4.911 1.00 43.89 115 SER C CA 1
ATOM 5683 C C . SER C 1 115 ? -55.068 53.714 -4.886 1.00 43.46 115 SER C C 1
ATOM 5684 O O . SER C 1 115 ? -55.639 54.064 -3.862 1.00 43.26 115 SER C O 1
ATOM 5687 N N . MET C 1 116 ? -55.703 53.475 -6.027 1.00 43.00 116 MET C N 1
ATOM 5688 C CA . MET C 1 116 ? -57.159 53.462 -6.079 1.00 42.96 116 MET C CA 1
ATOM 5689 C C . MET C 1 116 ? -57.629 52.647 -7.276 1.00 42.33 116 MET C C 1
ATOM 5690 O O . MET C 1 116 ? -57.435 53.074 -8.405 1.00 42.72 116 MET C O 1
ATOM 5695 N N . CYS C 1 117 ? -58.213 51.472 -6.995 1.00 41.19 117 CYS C N 1
ATOM 5696 C CA . CYS C 1 117 ? -58.803 50.559 -7.971 1.00 39.51 117 CYS C CA 1
ATOM 5697 C C . CYS C 1 117 ? -60.165 50.170 -7.432 1.00 38.05 117 CYS C C 1
ATOM 5698 O O . CYS C 1 117 ? -60.301 49.756 -6.280 1.00 36.13 117 CYS C O 1
ATOM 5701 N N . ILE C 1 118 ? -61.172 50.269 -8.293 1.00 36.92 118 ILE C N 1
ATOM 5702 C CA . ILE C 1 118 ? -62.531 50.089 -7.851 1.00 36.36 118 ILE C CA 1
ATOM 5703 C C . ILE C 1 118 ? -63.114 48.854 -8.505 1.00 35.92 118 ILE C C 1
ATOM 5704 O O . ILE C 1 118 ? -63.218 48.778 -9.735 1.00 36.03 118 ILE C O 1
ATOM 5709 N N . GLN C 1 119 ? -63.486 47.886 -7.671 1.00 35.75 119 GLN C N 1
ATOM 5710 C CA . GLN C 1 119 ? -64.229 46.719 -8.146 1.00 36.29 119 GLN C CA 1
ATOM 5711 C C . GLN C 1 119 ? -65.729 47.009 -8.116 1.00 36.32 119 GLN C C 1
ATOM 5712 O O . GLN C 1 119 ? -66.208 47.633 -7.186 1.00 35.67 119 GLN C O 1
ATOM 5718 N N . PHE C 1 120 ? -66.452 46.544 -9.138 1.00 37.41 120 PHE C N 1
ATOM 5719 C CA . PHE C 1 120 ? -67.909 46.653 -9.207 1.00 38.43 120 PHE C CA 1
ATOM 5720 C C . PHE C 1 120 ? -68.589 45.302 -8.974 1.00 39.55 120 PHE C C 1
ATOM 5721 O O . PHE C 1 120 ? -68.121 44.273 -9.451 1.00 40.18 120 PHE C O 1
ATOM 5729 N N . ASP C 1 121 ? -69.707 45.323 -8.257 1.00 40.92 121 ASP C N 1
ATOM 5730 C CA . ASP C 1 121 ? -70.503 44.123 -7.959 1.00 42.21 121 ASP C CA 1
ATOM 5731 C C . ASP C 1 121 ? -71.179 43.685 -9.241 1.00 43.27 121 ASP C C 1
ATOM 5732 O O . ASP C 1 121 ? -71.328 42.504 -9.534 1.00 43.17 121 ASP C O 1
ATOM 5737 N N . ASN C 1 122 ? -71.535 44.680 -10.033 1.00 44.36 122 ASN C N 1
ATOM 5738 C CA . ASN C 1 122 ? -72.514 44.527 -11.058 1.00 45.81 122 ASN C CA 1
ATOM 5739 C C . ASN C 1 122 ? -71.950 44.971 -12.418 1.00 46.16 122 ASN C C 1
ATOM 5740 O O . ASN C 1 122 ? -71.468 46.090 -12.539 1.00 45.69 122 ASN C O 1
ATOM 5745 N N . PRO C 1 123 ? -71.988 44.074 -13.431 1.00 46.55 123 PRO C N 1
ATOM 5746 C CA . PRO C 1 123 ? -71.545 44.335 -14.807 1.00 46.62 123 PRO C CA 1
ATOM 5747 C C . PRO C 1 123 ? -72.157 45.580 -15.440 1.00 47.22 123 PRO C C 1
ATOM 5748 O O . PRO C 1 123 ? -71.462 46.326 -16.135 1.00 46.90 123 PRO C O 1
ATOM 5752 N N . GLU C 1 124 ? -73.444 45.798 -15.190 1.00 47.95 124 GLU C N 1
ATOM 5753 C CA . GLU C 1 124 ? -74.188 46.888 -15.824 1.00 48.79 124 GLU C CA 1
ATOM 5754 C C . GLU C 1 124 ? -73.828 48.238 -15.203 1.00 48.48 124 GLU C C 1
ATOM 5755 O O . GLU C 1 124 ? -73.805 49.258 -15.888 1.00 48.04 124 GLU C O 1
ATOM 5761 N N . MET C 1 125 ? -73.523 48.224 -13.907 1.00 48.68 125 MET C N 1
ATOM 5762 C CA . MET C 1 125 ? -73.068 49.423 -13.205 1.00 48.82 125 MET C CA 1
ATOM 5763 C C . MET C 1 125 ? -71.638 49.777 -13.585 1.00 47.84 125 MET C C 1
ATOM 5764 O O . MET C 1 125 ? -71.284 50.955 -13.649 1.00 47.39 125 MET C O 1
ATOM 5769 N N . LEU C 1 126 ? -70.812 48.756 -13.814 1.00 46.92 126 LEU C N 1
ATOM 5770 C CA . LEU C 1 126 ? -69.486 48.976 -14.377 1.00 45.91 126 LEU C CA 1
ATOM 5771 C C . LEU C 1 126 ? -69.584 49.610 -15.778 1.00 45.77 126 LEU C C 1
ATOM 5772 O O . LEU C 1 126 ? -68.907 50.598 -16.061 1.00 45.64 126 LEU C O 1
ATOM 5777 N N . SER C 1 127 ? -70.436 49.044 -16.631 1.00 45.37 127 SER C N 1
ATOM 5778 C CA . SER C 1 127 ? -70.664 49.551 -17.989 1.00 45.88 127 SER C CA 1
ATOM 5779 C C . SER C 1 127 ? -70.961 51.048 -17.982 1.00 45.77 127 SER C C 1
ATOM 5780 O O . SER C 1 127 ? -70.454 51.800 -18.813 1.00 45.77 127 SER C O 1
ATOM 5783 N N . GLN C 1 128 ? -71.767 51.464 -17.012 1.00 45.89 128 GLN C N 1
ATOM 5784 C CA . GLN C 1 128 ? -72.116 52.860 -16.795 1.00 46.16 128 GLN C CA 1
ATOM 5785 C C . GLN C 1 128 ? -70.937 53.764 -16.379 1.00 46.04 128 GLN C C 1
ATOM 5786 O O . GLN C 1 128 ? -70.769 54.860 -16.927 1.00 46.49 128 GLN C O 1
ATOM 5792 N N . TRP C 1 129 ? -70.125 53.309 -15.426 1.00 45.28 129 TRP C N 1
ATOM 5793 C CA . TRP C 1 129 ? -69.113 54.164 -14.795 1.00 44.83 129 TRP C CA 1
ATOM 5794 C C . TRP C 1 129 ? -67.669 54.003 -15.296 1.00 44.61 129 TRP C C 1
ATOM 5795 O O . TRP C 1 129 ? -66.833 54.877 -15.062 1.00 44.46 129 TRP C O 1
ATOM 5806 N N . ALA C 1 130 ? -67.374 52.888 -15.963 1.00 44.43 130 ALA C N 1
ATOM 5807 C CA . ALA C 1 130 ? -66.002 52.554 -16.360 1.00 44.18 130 ALA C CA 1
ATOM 5808 C C . ALA C 1 130 ? -65.283 53.693 -17.079 1.00 43.97 130 ALA C C 1
ATOM 5809 O O . ALA C 1 130 ? -64.186 54.103 -16.683 1.00 44.28 130 ALA C O 1
ATOM 5811 N N . SER C 1 131 ? -65.917 54.209 -18.125 1.00 43.63 131 SER C N 1
ATOM 5812 C CA . SER C 1 131 ? -65.281 55.179 -18.995 1.00 43.59 131 SER C CA 1
ATOM 5813 C C . SER C 1 131 ? -64.938 56.480 -18.274 1.00 43.06 131 SER C C 1
ATOM 5814 O O . SER C 1 131 ? -63.834 57.016 -18.417 1.00 43.78 131 SER C O 1
ATOM 5817 N N . ASN C 1 132 ? -65.866 56.969 -17.465 1.00 42.25 132 ASN C N 1
ATOM 5818 C CA . ASN C 1 132 ? -65.631 58.191 -16.711 1.00 41.60 132 ASN C CA 1
ATOM 5819 C C . ASN C 1 132 ? -64.580 58.048 -15.617 1.00 40.52 132 ASN C C 1
ATOM 5820 O O . ASN C 1 132 ? -63.833 58.986 -15.351 1.00 40.01 132 ASN C O 1
ATOM 5825 N N . LEU C 1 133 ? -64.510 56.875 -14.985 1.00 39.53 133 LEU C N 1
ATOM 5826 C CA . LEU C 1 133 ? -63.466 56.628 -13.981 1.00 39.06 133 LEU C CA 1
ATOM 5827 C C . LEU C 1 133 ? -62.086 56.443 -14.606 1.00 38.19 133 LEU C C 1
ATOM 5828 O O . LEU C 1 133 ? -61.109 56.902 -14.053 1.00 38.16 133 LEU C O 1
ATOM 5833 N N . ASN C 1 134 ? -62.026 55.772 -15.755 1.00 38.27 134 ASN C N 1
ATOM 5834 C CA . ASN C 1 134 ? -60.804 55.671 -16.579 1.00 38.51 134 ASN C CA 1
ATOM 5835 C C . ASN C 1 134 ? -60.221 57.068 -16.836 1.00 37.36 134 ASN C C 1
ATOM 5836 O O . ASN C 1 134 ? -59.031 57.294 -16.662 1.00 37.01 134 ASN C O 1
ATOM 5841 N N . LEU C 1 135 ? -61.082 58.017 -17.188 1.00 36.87 135 LEU C N 1
ATOM 5842 C CA . LEU C 1 135 ? -60.648 59.405 -17.447 1.00 36.31 135 LEU C CA 1
ATOM 5843 C C . LEU C 1 135 ? -60.135 60.168 -16.210 1.00 36.21 135 LEU C C 1
ATOM 5844 O O . LEU C 1 135 ? -59.446 61.182 -16.356 1.00 37.04 135 LEU C O 1
ATOM 5849 N N . LEU C 1 136 ? -60.470 59.697 -15.007 1.00 35.72 136 LEU C N 1
ATOM 5850 C CA . LEU C 1 136 ? -59.903 60.231 -13.765 1.00 35.81 136 LEU C CA 1
ATOM 5851 C C . LEU C 1 136 ? -58.621 59.537 -13.350 1.00 35.68 136 LEU C C 1
ATOM 5852 O O . LEU C 1 136 ? -57.927 60.003 -12.452 1.00 36.39 136 LEU C O 1
ATOM 5857 N N . GLY C 1 137 ? -58.307 58.423 -14.003 1.00 35.20 137 GLY C N 1
ATOM 5858 C CA . GLY C 1 137 ? -57.106 57.666 -13.682 1.00 34.59 137 GLY C CA 1
ATOM 5859 C C . GLY C 1 137 ? -57.381 56.555 -12.683 1.00 34.52 137 GLY C C 1
ATOM 5860 O O . GLY C 1 137 ? -56.471 56.118 -11.966 1.00 33.83 137 GLY C O 1
ATOM 5861 N N . ILE C 1 138 ? -58.637 56.104 -12.653 1.00 34.22 138 ILE C N 1
ATOM 5862 C CA . ILE C 1 138 ? -59.082 55.084 -11.704 1.00 33.85 138 ILE C CA 1
ATOM 5863 C C . ILE C 1 138 ? -59.408 53.781 -12.451 1.00 33.85 138 ILE C C 1
ATOM 5864 O O . ILE C 1 138 ? -60.438 53.683 -13.137 1.00 34.01 138 ILE C O 1
ATOM 5869 N N . PRO C 1 139 ? -58.507 52.792 -12.342 1.00 34.08 139 PRO C N 1
ATOM 5870 C CA . PRO C 1 139 ? -58.735 51.479 -12.914 1.00 34.38 139 PRO C CA 1
ATOM 5871 C C . PRO C 1 139 ? -59.953 50.822 -12.283 1.00 34.69 139 PRO C C 1
ATOM 5872 O O . PRO C 1 139 ? -60.246 51.007 -11.088 1.00 34.04 139 PRO C O 1
ATOM 5876 N N . THR C 1 140 ? -60.636 50.041 -13.097 1.00 35.30 140 THR C N 1
ATOM 5877 C CA . THR C 1 140 ? -61.954 49.550 -12.776 1.00 36.48 140 THR C CA 1
ATOM 5878 C C . THR C 1 140 ? -62.085 48.064 -13.194 1.00 36.61 140 THR C C 1
ATOM 5879 O O . THR C 1 140 ? -61.387 47.604 -14.121 1.00 36.00 140 THR C O 1
ATOM 5883 N N . GLY C 1 141 ? -62.941 47.302 -12.507 1.00 36.75 141 GLY C N 1
ATOM 5884 C CA . GLY C 1 141 ? -63.214 45.924 -12.941 1.00 36.71 141 GLY C CA 1
ATOM 5885 C C . GLY C 1 141 ? -64.279 45.151 -12.176 1.00 37.41 141 GLY C C 1
ATOM 5886 O O . GLY C 1 141 ? -64.904 45.678 -11.258 1.00 36.77 141 GLY C O 1
ATOM 5887 N N . LEU C 1 142 ? -64.471 43.891 -12.572 1.00 37.79 142 LEU C N 1
ATOM 5888 C CA . LEU C 1 142 ? -65.460 42.996 -11.975 1.00 39.13 142 LEU C CA 1
ATOM 5889 C C . LEU C 1 142 ? -64.782 41.908 -11.132 1.00 39.22 142 LEU C C 1
ATOM 5890 O O . LEU C 1 142 ? -65.179 41.650 -9.992 1.00 39.67 142 LEU C O 1
ATOM 5895 N N . ARG C 1 143 ? -63.752 41.291 -11.718 1.00 39.24 143 ARG C N 1
ATOM 5896 C CA . ARG C 1 143 ? -63.059 40.107 -11.197 1.00 39.21 143 ARG C CA 1
ATOM 5897 C C . ARG C 1 143 ? -62.233 40.462 -9.963 1.00 38.61 143 ARG C C 1
ATOM 5898 O O . ARG C 1 143 ? -61.874 41.628 -9.738 1.00 37.61 143 ARG C O 1
ATOM 5906 N N . ASP C 1 144 ? -61.909 39.455 -9.169 1.00 38.04 144 ASP C N 1
ATOM 5907 C CA . ASP C 1 144 ? -61.126 39.689 -7.965 1.00 38.14 144 ASP C CA 1
ATOM 5908 C C . ASP C 1 144 ? -59.721 40.197 -8.291 1.00 37.83 144 ASP C C 1
ATOM 5909 O O . ASP C 1 144 ? -59.091 39.736 -9.243 1.00 37.74 144 ASP C O 1
ATOM 5914 N N . SER C 1 145 ? -59.262 41.164 -7.502 1.00 37.43 145 SER C N 1
ATOM 5915 C CA . SER C 1 145 ? -57.952 41.743 -7.664 1.00 36.97 145 SER C CA 1
ATOM 5916 C C . SER C 1 145 ? -57.401 42.029 -6.293 1.00 37.34 145 SER C C 1
ATOM 5917 O O . SER C 1 145 ? -58.139 42.440 -5.396 1.00 37.88 145 SER C O 1
ATOM 5920 N N . ASP C 1 146 ? -56.101 41.809 -6.108 1.00 37.86 146 ASP C N 1
ATOM 5921 C CA . ASP C 1 146 ? -55.474 42.177 -4.838 1.00 38.81 146 ASP C CA 1
ATOM 5922 C C . ASP C 1 146 ? -55.108 43.650 -4.770 1.00 39.25 146 ASP C C 1
ATOM 5923 O O . ASP C 1 146 ? -54.597 44.110 -3.752 1.00 39.12 146 ASP C O 1
ATOM 5928 N N . ALA C 1 147 ? -55.353 44.387 -5.857 1.00 39.51 147 ALA C N 1
ATOM 5929 C CA . ALA C 1 147 ? -55.097 45.834 -5.855 1.00 39.51 147 ALA C CA 1
ATOM 5930 C C . ALA C 1 147 ? -56.355 46.655 -5.613 1.00 39.31 147 ALA C C 1
ATOM 5931 O O . ALA C 1 147 ? -56.283 47.881 -5.567 1.00 40.08 147 ALA C O 1
ATOM 5933 N N . THR C 1 148 ? -57.491 45.987 -5.447 1.00 38.72 148 THR C N 1
ATOM 5934 C CA . THR C 1 148 ? -58.748 46.669 -5.199 1.00 38.56 148 THR C CA 1
ATOM 5935 C C . THR C 1 148 ? -58.714 47.470 -3.891 1.00 38.67 148 THR C C 1
ATOM 5936 O O . THR C 1 148 ? -58.263 46.967 -2.866 1.00 39.59 148 THR C O 1
ATOM 5940 N N . THR C 1 149 ? -59.144 48.732 -3.932 1.00 37.90 149 THR C N 1
ATOM 5941 C CA . THR C 1 149 ? -59.160 49.543 -2.717 1.00 37.26 149 THR C CA 1
ATOM 5942 C C . THR C 1 149 ? -60.602 49.801 -2.345 1.00 36.58 149 THR C C 1
ATOM 5943 O O . THR C 1 149 ? -60.918 49.999 -1.175 1.00 35.71 149 THR C O 1
ATOM 5947 N N . HIS C 1 150 ? -61.478 49.769 -3.353 1.00 36.26 150 HIS C N 1
ATOM 5948 C CA . HIS C 1 150 ? -62.884 50.102 -3.166 1.00 36.40 150 HIS C CA 1
ATOM 5949 C C . HIS C 1 150 ? -63.805 49.096 -3.834 1.00 36.41 150 HIS C C 1
ATOM 5950 O O . HIS C 1 150 ? -63.492 48.576 -4.893 1.00 36.70 150 HIS C O 1
ATOM 5957 N N . PHE C 1 151 ? -64.956 48.845 -3.227 1.00 36.35 151 PHE C N 1
ATOM 5958 C CA . PHE C 1 151 ? -65.935 47.927 -3.799 1.00 37.25 151 PHE C CA 1
ATOM 5959 C C . PHE C 1 151 ? -67.270 48.640 -3.905 1.00 37.77 151 PHE C C 1
ATOM 5960 O O . PHE C 1 151 ? -67.802 49.112 -2.892 1.00 37.19 151 PHE C O 1
ATOM 5968 N N . VAL C 1 152 ? -67.819 48.710 -5.118 1.00 39.29 152 VAL C N 1
ATOM 5969 C CA . VAL C 1 152 ? -69.147 49.296 -5.306 1.00 40.68 152 VAL C CA 1
ATOM 5970 C C . VAL C 1 152 ? -70.207 48.212 -5.244 1.00 42.59 152 VAL C C 1
ATOM 5971 O O . VAL C 1 152 ? -70.368 47.427 -6.167 1.00 42.73 152 VAL C O 1
ATOM 5975 N N . MET C 1 153 ? -70.947 48.176 -4.151 1.00 45.27 153 MET C N 1
ATOM 5976 C CA . MET C 1 153 ? -72.029 47.213 -4.051 1.00 48.12 153 MET C CA 1
ATOM 5977 C C . MET C 1 153 ? -73.291 47.714 -4.743 1.00 49.36 153 MET C C 1
ATOM 5978 O O . MET C 1 153 ? -73.470 48.922 -4.960 1.00 48.97 153 MET C O 1
ATOM 5983 N N . ASN C 1 154 ? -74.150 46.766 -5.100 1.00 51.56 154 ASN C N 1
ATOM 5984 C CA . ASN C 1 154 ? -75.393 47.083 -5.767 1.00 53.93 154 ASN C CA 1
ATOM 5985 C C . ASN C 1 154 ? -76.264 47.889 -4.819 1.00 55.01 154 ASN C C 1
ATOM 5986 O O . ASN C 1 154 ? -76.432 47.520 -3.654 1.00 55.52 154 ASN C O 1
ATOM 5991 N N . ARG C 1 155 ? -76.799 48.996 -5.321 1.00 56.29 155 ARG C N 1
ATOM 5992 C CA . ARG C 1 155 ? -77.605 49.915 -4.523 1.00 57.71 155 ARG C CA 1
ATOM 5993 C C . ARG C 1 155 ? -79.037 49.383 -4.458 1.00 58.05 155 ARG C C 1
ATOM 5994 O O . ARG C 1 155 ? -80.023 50.137 -4.472 1.00 58.18 155 ARG C O 1
ATOM 6002 N N . GLN C 1 156 ? -79.122 48.060 -4.365 1.00 58.48 156 GLN C N 1
ATOM 6003 C CA . GLN C 1 156 ? -80.359 47.315 -4.457 1.00 58.78 156 GLN C CA 1
ATOM 6004 C C . GLN C 1 156 ? -80.869 47.079 -3.051 1.00 58.66 156 GLN C C 1
ATOM 6005 O O . GLN C 1 156 ? -80.448 46.121 -2.397 1.00 58.96 156 GLN C O 1
ATOM 6011 N N . ALA C 1 157 ? -81.762 47.951 -2.579 1.00 58.16 157 ALA C N 1
ATOM 6012 C CA . ALA C 1 157 ? -82.353 47.790 -1.256 1.00 57.44 157 ALA C CA 1
ATOM 6013 C C . ALA C 1 157 ? -83.235 46.542 -1.239 1.00 57.14 157 ALA C C 1
ATOM 6014 O O . ALA C 1 157 ? -84.130 46.398 -2.074 1.00 57.38 157 ALA C O 1
ATOM 6016 N N . GLY C 1 158 ? -82.957 45.636 -0.304 1.00 56.63 158 GLY C N 1
ATOM 6017 C CA . GLY C 1 158 ? -83.717 44.390 -0.175 1.00 55.93 158 GLY C CA 1
ATOM 6018 C C . GLY C 1 158 ? -82.949 43.122 -0.532 1.00 55.48 158 GLY C C 1
ATOM 6019 O O . GLY C 1 158 ? -83.100 42.091 0.134 1.00 55.53 158 GLY C O 1
ATOM 6020 N N . SER C 1 159 ? -82.134 43.198 -1.584 1.00 54.83 159 SER C N 1
ATOM 6021 C CA . SER C 1 159 ? -81.423 42.029 -2.113 1.00 54.28 159 SER C CA 1
ATOM 6022 C C . SER C 1 159 ? -80.330 41.537 -1.170 1.00 53.41 159 SER C C 1
ATOM 6023 O O . SER C 1 159 ? -79.643 42.338 -0.522 1.00 53.36 159 SER C O 1
ATOM 6026 N N . SER C 1 160 ? -80.172 40.219 -1.099 1.00 52.21 160 SER C N 1
ATOM 6027 C CA . SER C 1 160 ? -79.136 39.641 -0.262 1.00 51.28 160 SER C CA 1
ATOM 6028 C C . SER C 1 160 ? -77.752 39.952 -0.818 1.00 49.79 160 SER C C 1
ATOM 6029 O O . SER C 1 160 ? -77.560 40.104 -2.026 1.00 49.75 160 SER C O 1
ATOM 6032 N N . ILE C 1 161 ? -76.812 40.092 0.105 1.00 48.02 161 ILE C N 1
ATOM 6033 C CA . ILE C 1 161 ? -75.407 40.380 -0.169 1.00 46.30 161 ILE C CA 1
ATOM 6034 C C . ILE C 1 161 ? -74.804 39.355 -1.156 1.00 44.92 161 ILE C C 1
ATOM 6035 O O . ILE C 1 161 ? -75.037 38.149 -1.027 1.00 43.83 161 ILE C O 1
ATOM 6040 N N . THR C 1 162 ? -74.075 39.835 -2.167 1.00 43.18 162 THR C N 1
ATOM 6041 C CA . THR C 1 162 ? -73.287 38.932 -3.022 1.00 41.65 162 THR C CA 1
ATOM 6042 C C . THR C 1 162 ? -71.989 38.452 -2.350 1.00 40.49 162 THR C C 1
ATOM 6043 O O . THR C 1 162 ? -71.480 39.076 -1.424 1.00 39.58 162 THR C O 1
ATOM 6047 N N . VAL C 1 163 ? -71.452 37.348 -2.853 1.00 39.44 163 VAL C N 1
ATOM 6048 C CA . VAL C 1 163 ? -70.145 36.834 -2.428 1.00 39.14 163 VAL C CA 1
ATOM 6049 C C . VAL C 1 163 ? -68.999 37.851 -2.606 1.00 38.12 163 VAL C C 1
ATOM 6050 O O . VAL C 1 163 ? -68.131 38.013 -1.726 1.00 38.31 163 VAL C O 1
ATOM 6054 N N . GLY C 1 164 ? -68.995 38.546 -3.732 1.00 36.84 164 GLY C N 1
ATOM 6055 C CA . GLY C 1 164 ? -68.039 39.640 -3.903 1.00 36.15 164 GLY C CA 1
ATOM 6056 C C . GLY C 1 164 ? -68.066 40.688 -2.784 1.00 34.83 164 GLY C C 1
ATOM 6057 O O . GLY C 1 164 ? -67.011 41.165 -2.352 1.00 34.49 164 GLY C O 1
ATOM 6058 N N . THR C 1 165 ? -69.268 41.054 -2.335 1.00 34.15 165 THR C N 1
ATOM 6059 C CA . THR C 1 165 ? -69.448 42.035 -1.251 1.00 33.63 165 THR C CA 1
ATOM 6060 C C . THR C 1 165 ? -68.973 41.496 0.109 1.00 33.69 165 THR C C 1
ATOM 6061 O O . THR C 1 165 ? -68.313 42.204 0.875 1.00 32.98 165 THR C O 1
ATOM 6065 N N . MET C 1 166 ? -69.313 40.242 0.400 1.00 34.13 166 MET C N 1
ATOM 6066 C CA . MET C 1 166 ? -68.833 39.567 1.607 1.00 35.30 166 MET C CA 1
ATOM 6067 C C . MET C 1 166 ? -67.310 39.531 1.663 1.00 34.97 166 MET C C 1
ATOM 6068 O O . MET C 1 166 ? -66.701 39.772 2.708 1.00 34.49 166 MET C O 1
ATOM 6073 N N . TYR C 1 167 ? -66.704 39.169 0.538 1.00 35.49 167 TYR C N 1
ATOM 6074 C CA . TYR C 1 167 ? -65.243 39.019 0.466 1.00 36.53 167 TYR C CA 1
ATOM 6075 C C . TYR C 1 167 ? -64.542 40.383 0.676 1.00 36.83 167 TYR C C 1
ATOM 6076 O O . TYR C 1 167 ? -63.578 40.487 1.434 1.00 36.40 167 TYR C O 1
ATOM 6085 N N . ALA C 1 168 ? -65.096 41.433 0.067 1.00 36.95 168 ALA C N 1
ATOM 6086 C CA . ALA C 1 168 ? -64.563 42.797 0.214 1.00 37.07 168 ALA C CA 1
ATOM 6087 C C . ALA C 1 168 ? -64.646 43.264 1.654 1.00 37.93 168 ALA C C 1
ATOM 6088 O O . ALA C 1 168 ? -63.699 43.834 2.197 1.00 37.83 168 ALA C O 1
ATOM 6090 N N . PHE C 1 169 ? -65.791 43.024 2.277 1.00 38.09 169 PHE C N 1
ATOM 6091 C CA . PHE C 1 169 ? -65.954 43.315 3.687 1.00 38.45 169 PHE C CA 1
ATOM 6092 C C . PHE C 1 169 ? -64.893 42.602 4.549 1.00 39.23 169 PHE C C 1
ATOM 6093 O O . PHE C 1 169 ? -64.262 43.229 5.406 1.00 39.79 169 PHE C O 1
ATOM 6101 N N . LEU C 1 170 ? -64.710 41.303 4.320 1.00 39.86 170 LEU C N 1
ATOM 6102 C CA . LEU C 1 170 ? -63.772 40.493 5.108 1.00 41.08 170 LEU C CA 1
ATOM 6103 C C . LEU C 1 170 ? -62.312 40.874 4.910 1.00 41.90 170 LEU C C 1
ATOM 6104 O O . LEU C 1 170 ? -61.526 40.796 5.858 1.00 40.69 170 LEU C O 1
ATOM 6109 N N . LYS C 1 171 ? -61.963 41.252 3.673 1.00 43.09 171 LYS C N 1
ATOM 6110 C CA . LYS C 1 171 ? -60.605 41.738 3.327 1.00 45.69 171 LYS C CA 1
ATOM 6111 C C . LYS C 1 171 ? -60.338 43.143 3.817 1.00 46.41 171 LYS C C 1
ATOM 6112 O O . LYS C 1 171 ? -59.233 43.656 3.633 1.00 47.69 171 LYS C O 1
ATOM 6118 N N . LYS C 1 172 ? -61.357 43.767 4.404 1.00 46.76 172 LYS C N 1
ATOM 6119 C CA . LYS C 1 172 ? -61.305 45.150 4.900 1.00 47.55 172 LYS C CA 1
ATOM 6120 C C . LYS C 1 172 ? -61.195 46.204 3.784 1.00 47.14 172 LYS C C 1
ATOM 6121 O O . LYS C 1 172 ? -60.691 47.309 4.001 1.00 47.43 172 LYS C O 1
ATOM 6127 N N . THR C 1 173 ? -61.706 45.847 2.607 1.00 45.83 173 THR C N 1
ATOM 6128 C CA . THR C 1 173 ? -61.894 46.774 1.502 1.00 45.12 173 THR C CA 1
ATOM 6129 C C . THR C 1 173 ? -63.044 47.738 1.817 1.00 44.91 173 THR C C 1
ATOM 6130 O O . THR C 1 173 ? -64.059 47.334 2.388 1.00 44.23 173 THR C O 1
ATOM 6134 N N . VAL C 1 174 ? -62.855 49.013 1.459 1.00 44.29 174 VAL C N 1
ATOM 6135 C CA . VAL C 1 174 ? -63.864 50.053 1.662 1.00 43.79 174 VAL C CA 1
ATOM 6136 C C . VAL C 1 174 ? -65.031 49.804 0.716 1.00 43.62 174 VAL C C 1
ATOM 6137 O O . VAL C 1 174 ? -64.861 49.734 -0.486 1.00 43.90 174 VAL C O 1
ATOM 6141 N N . ILE C 1 175 ? -66.215 49.605 1.271 1.00 43.46 175 ILE C N 1
ATOM 6142 C CA . ILE C 1 175 ? -67.374 49.381 0.443 1.00 43.49 175 ILE C CA 1
ATOM 6143 C C . ILE C 1 175 ? -68.087 50.705 0.260 1.00 43.83 175 ILE C C 1
ATOM 6144 O O . ILE C 1 175 ? -68.336 51.427 1.222 1.00 43.66 175 ILE C O 1
ATOM 6149 N N . ILE C 1 176 ? -68.359 51.043 -0.993 1.00 44.02 176 ILE C N 1
ATOM 6150 C CA . ILE C 1 176 ? -69.025 52.285 -1.308 1.00 44.39 176 ILE C CA 1
ATOM 6151 C C . ILE C 1 176 ? -70.206 51.971 -2.178 1.00 45.45 176 ILE C C 1
ATOM 6152 O O . ILE C 1 176 ? -70.500 50.806 -2.484 1.00 45.09 176 ILE C O 1
ATOM 6157 N N . ASP C 1 177 ? -70.864 53.041 -2.589 1.00 47.04 177 ASP C N 1
ATOM 6158 C CA . ASP C 1 177 ? -72.119 52.980 -3.273 1.00 48.40 177 ASP C CA 1
ATOM 6159 C C . ASP C 1 177 ? -72.097 53.902 -4.485 1.00 48.51 177 ASP C C 1
ATOM 6160 O O . ASP C 1 177 ? -71.151 54.653 -4.700 1.00 47.60 177 ASP C O 1
ATOM 6165 N N . ASP C 1 178 ? -73.178 53.816 -5.249 1.00 49.45 178 ASP C N 1
ATOM 6166 C CA . ASP C 1 178 ? -73.552 54.734 -6.303 1.00 50.90 178 ASP C CA 1
ATOM 6167 C C . ASP C 1 178 ? -73.470 56.223 -5.889 1.00 51.12 178 ASP C C 1
ATOM 6168 O O . ASP C 1 178 ? -73.092 57.081 -6.699 1.00 51.16 178 ASP C O 1
ATOM 6173 N N . SER C 1 179 ? -73.808 56.519 -4.639 1.00 51.27 179 SER C N 1
ATOM 6174 C CA . SER C 1 179 ? -73.784 57.883 -4.099 1.00 51.76 179 SER C CA 1
ATOM 6175 C C . SER C 1 179 ? -72.359 58.413 -3.995 1.00 51.79 179 SER C C 1
ATOM 6176 O O . SER C 1 179 ? -72.137 59.614 -4.080 1.00 51.80 179 SER C O 1
ATOM 6179 N N . TYR C 1 180 ? -71.388 57.526 -3.830 1.00 51.97 180 TYR C N 1
ATOM 6180 C CA . TYR C 1 180 ? -70.010 57.971 -3.839 1.00 52.60 180 TYR C CA 1
ATOM 6181 C C . TYR C 1 180 ? -69.601 58.329 -5.266 1.00 52.72 180 TYR C C 1
ATOM 6182 O O . TYR C 1 180 ? -68.906 59.318 -5.484 1.00 52.45 180 TYR C O 1
ATOM 6191 N N . LEU C 1 181 ? -70.043 57.527 -6.230 1.00 53.10 181 LEU C N 1
ATOM 6192 C CA . LEU C 1 181 ? -69.655 57.716 -7.629 1.00 53.87 181 LEU C CA 1
ATOM 6193 C C . LEU C 1 181 ? -70.247 58.983 -8.243 1.00 54.99 181 LEU C C 1
ATOM 6194 O O . LEU C 1 181 ? -69.571 59.670 -9.025 1.00 54.63 181 LEU C O 1
ATOM 6199 N N . GLN C 1 182 ? -71.500 59.276 -7.885 1.00 56.11 182 GLN C N 1
ATOM 6200 C CA . GLN C 1 182 ? -72.164 60.528 -8.268 1.00 58.10 182 GLN C CA 1
ATOM 6201 C C . GLN C 1 182 ? -71.505 61.741 -7.625 1.00 59.07 182 GLN C C 1
ATOM 6202 O O . GLN C 1 182 ? -71.511 62.824 -8.202 1.00 59.41 182 GLN C O 1
ATOM 6208 N N . TYR C 1 183 ? -70.934 61.551 -6.437 1.00 60.53 183 TYR C N 1
ATOM 6209 C CA . TYR C 1 183 ? -70.254 62.628 -5.735 1.00 61.84 183 TYR C CA 1
ATOM 6210 C C . TYR C 1 183 ? -68.910 63.003 -6.349 1.00 62.45 183 TYR C C 1
ATOM 6211 O O . TYR C 1 183 ? -68.557 64.175 -6.356 1.00 62.69 183 TYR C O 1
ATOM 6220 N N . LEU C 1 184 ? -68.151 62.045 -6.865 1.00 63.35 184 LEU C N 1
ATOM 6221 C CA . LEU C 1 184 ? -66.917 62.434 -7.551 1.00 64.32 184 LEU C CA 1
ATOM 6222 C C . LEU C 1 184 ? -67.151 62.716 -9.033 1.00 64.92 184 LEU C C 1
ATOM 6223 O O . LEU C 1 184 ? -66.213 62.957 -9.784 1.00 65.24 184 LEU C O 1
ATOM 6228 N N . SER C 1 185 ? -68.415 62.683 -9.439 1.00 65.66 185 SER C N 1
ATOM 6229 C CA . SER C 1 185 ? -68.811 63.100 -10.773 1.00 66.59 185 SER C CA 1
ATOM 6230 C C . SER C 1 185 ? -68.981 64.622 -10.743 1.00 67.37 185 SER C C 1
ATOM 6231 O O . SER C 1 185 ? -68.372 65.351 -11.535 1.00 67.21 185 SER C O 1
ATOM 6234 N N . THR C 1 186 ? -69.793 65.080 -9.790 1.00 68.39 186 THR C N 1
ATOM 6235 C CA . THR C 1 186 ? -70.131 66.491 -9.615 1.00 69.35 186 THR C CA 1
ATOM 6236 C C . THR C 1 186 ? -68.945 67.349 -9.153 1.00 70.13 186 THR C C 1
ATOM 6237 O O . THR C 1 186 ? -68.892 68.549 -9.445 1.00 70.41 186 THR C O 1
ATOM 6241 N N . VAL C 1 187 ? -68.003 66.737 -8.437 1.00 70.88 187 VAL C N 1
ATOM 6242 C CA . VAL C 1 187 ? -66.853 67.467 -7.896 1.00 71.77 187 VAL C CA 1
ATOM 6243 C C . VAL C 1 187 ? -65.527 67.017 -8.540 1.00 72.38 187 VAL C C 1
ATOM 6244 O O . VAL C 1 187 ? -64.456 67.160 -7.949 1.00 72.48 187 VAL C O 1
ATOM 6248 N N . LYS C 1 188 ? -65.598 66.495 -9.763 1.00 73.26 188 LYS C N 1
ATOM 6249 C CA . LYS C 1 188 ? -64.385 66.053 -10.464 1.00 74.06 188 LYS C CA 1
ATOM 6250 C C . LYS C 1 188 ? -63.517 67.204 -11.012 1.00 74.56 188 LYS C C 1
ATOM 6251 O O . LYS C 1 188 ? -62.320 67.028 -11.208 1.00 74.53 188 LYS C O 1
ATOM 6257 N N . GLU C 1 189 ? -64.118 68.371 -11.244 1.00 75.38 189 GLU C N 1
ATOM 6258 C CA . GLU C 1 189 ? -63.411 69.520 -11.849 1.00 76.16 189 GLU C CA 1
ATOM 6259 C C . GLU C 1 189 ? -62.591 70.349 -10.855 1.00 76.47 189 GLU C C 1
ATOM 6260 O O . GLU C 1 189 ? -61.664 71.065 -11.248 1.00 76.45 189 GLU C O 1
ATOM 6266 N N . SER C 1 190 ? -62.941 70.254 -9.574 1.00 76.87 190 SER C N 1
ATOM 6267 C CA . SER C 1 190 ? -62.213 70.950 -8.518 1.00 77.27 190 SER C CA 1
ATOM 6268 C C . SER C 1 190 ? -61.080 70.097 -7.952 1.00 77.52 190 SER C C 1
ATOM 6269 O O . SER C 1 190 ? -61.256 68.900 -7.691 1.00 77.69 190 SER C O 1
ATOM 6272 N N . VAL C 1 191 ? -59.911 70.712 -7.787 1.00 77.61 191 VAL C N 1
ATOM 6273 C CA . VAL C 1 191 ? -58.797 70.086 -7.068 1.00 77.65 191 VAL C CA 1
ATOM 6274 C C . VAL C 1 191 ? -58.097 71.117 -6.159 1.00 77.83 191 VAL C C 1
ATOM 6275 O O . VAL C 1 191 ? -57.136 71.790 -6.557 1.00 77.90 191 VAL C O 1
ATOM 6279 N N . SER C 1 196 ? -57.546 69.051 -3.806 1.00 83.60 196 SER C N 1
ATOM 6280 C CA . SER C 1 196 ? -57.211 67.640 -3.637 1.00 83.65 196 SER C CA 1
ATOM 6281 C C . SER C 1 196 ? -57.996 66.999 -2.494 1.00 83.72 196 SER C C 1
ATOM 6282 O O . SER C 1 196 ? -57.882 65.795 -2.251 1.00 83.64 196 SER C O 1
ATOM 6285 N N . LEU C 1 197 ? -58.789 67.811 -1.799 1.00 83.72 197 LEU C N 1
ATOM 6286 C CA . LEU C 1 197 ? -59.629 67.325 -0.714 1.00 83.81 197 LEU C CA 1
ATOM 6287 C C . LEU C 1 197 ? -61.012 66.971 -1.263 1.00 83.83 197 LEU C C 1
ATOM 6288 O O . LEU C 1 197 ? -61.882 67.829 -1.435 1.00 83.72 197 LEU C O 1
ATOM 6293 N N . MET C 1 198 ? -61.180 65.682 -1.544 1.00 83.81 198 MET C N 1
ATOM 6294 C CA . MET C 1 198 ? -62.325 65.151 -2.276 1.00 83.71 198 MET C CA 1
ATOM 6295 C C . MET C 1 198 ? -63.060 64.096 -1.428 1.00 83.30 198 MET C C 1
ATOM 6296 O O . MET C 1 198 ? -62.542 63.704 -0.379 1.00 83.45 198 MET C O 1
ATOM 6301 N N . PRO C 1 199 ? -64.260 63.642 -1.874 1.00 82.87 199 PRO C N 1
ATOM 6302 C CA . PRO C 1 199 ? -65.140 62.710 -1.149 1.00 82.32 199 PRO C CA 1
ATOM 6303 C C . PRO C 1 199 ? -64.449 61.660 -0.275 1.00 81.63 199 PRO C C 1
ATOM 6304 O O . PRO C 1 199 ? -63.628 60.880 -0.772 1.00 81.63 199 PRO C O 1
ATOM 6308 N N . ASP C 1 200 ? -64.785 61.646 1.015 1.00 80.76 200 ASP C N 1
ATOM 6309 C CA . ASP C 1 200 ? -64.257 60.632 1.924 1.00 79.81 200 ASP C CA 1
ATOM 6310 C C . ASP C 1 200 ? -65.029 59.319 1.791 1.00 78.86 200 ASP C C 1
ATOM 6311 O O . ASP C 1 200 ? -66.181 59.203 2.234 1.00 78.87 200 ASP C O 1
ATOM 6316 N N . ALA C 1 201 ? -64.371 58.341 1.174 1.00 77.40 201 ALA C N 1
ATOM 6317 C CA . ALA C 1 201 ? -64.931 57.016 0.955 1.00 76.10 201 ALA C CA 1
ATOM 6318 C C . ALA C 1 201 ? -65.255 56.284 2.258 1.00 75.22 201 ALA C C 1
ATOM 6319 O O . ALA C 1 201 ? -66.273 55.590 2.346 1.00 74.83 201 ALA C O 1
ATOM 6321 N N . LEU C 1 202 ? -64.384 56.449 3.255 1.00 74.13 202 LEU C N 1
ATOM 6322 C CA . LEU C 1 202 ? -64.516 55.792 4.559 1.00 73.19 202 LEU C CA 1
ATOM 6323 C C . LEU C 1 202 ? -65.817 56.150 5.287 1.00 72.29 202 LEU C C 1
ATOM 6324 O O . LEU C 1 202 ? -66.421 55.287 5.922 1.00 72.24 202 LEU C O 1
ATOM 6329 N N . GLU C 1 203 ? -66.243 57.410 5.179 1.00 70.96 203 GLU C N 1
ATOM 6330 C CA . GLU C 1 203 ? -67.520 57.867 5.752 1.00 69.77 203 GLU C CA 1
ATOM 6331 C C . GLU C 1 203 ? -68.740 57.234 5.073 1.00 68.54 203 GLU C C 1
ATOM 6332 O O . GLU C 1 203 ? -69.728 56.904 5.735 1.00 68.18 203 GLU C O 1
ATOM 6338 N N . CYS C 1 204 ? -68.659 57.091 3.749 1.00 67.01 204 CYS C N 1
ATOM 6339 C CA . CYS C 1 204 ? -69.667 56.401 2.945 1.00 65.59 204 CYS C CA 1
ATOM 6340 C C . CYS C 1 204 ? -69.755 54.924 3.381 1.00 64.75 204 CYS C C 1
ATOM 6341 O O . CYS C 1 204 ? -70.846 54.381 3.572 1.00 64.40 204 CYS C O 1
ATOM 6344 N N . PHE C 1 205 ? -68.586 54.312 3.569 1.00 63.60 205 PHE C N 1
ATOM 6345 C CA . PHE C 1 205 ? -68.430 52.946 4.069 1.00 62.59 205 PHE C CA 1
ATOM 6346 C C . PHE C 1 205 ? -69.082 52.757 5.452 1.00 62.11 205 PHE C C 1
ATOM 6347 O O . PHE C 1 205 ? -69.780 51.766 5.681 1.00 61.89 205 PHE C O 1
ATOM 6355 N N . LYS C 1 206 ? -68.859 53.711 6.355 1.00 61.28 206 LYS C N 1
ATOM 6356 C CA . LYS C 1 206 ? -69.433 53.659 7.701 1.00 60.90 206 LYS C CA 1
ATOM 6357 C C . LYS C 1 206 ? -70.955 53.748 7.679 1.00 60.14 206 LYS C C 1
ATOM 6358 O O . LYS C 1 206 ? -71.629 53.047 8.425 1.00 60.09 206 LYS C O 1
ATOM 6364 N N . ASN C 1 207 ? -71.481 54.606 6.809 1.00 59.25 207 ASN C N 1
ATOM 6365 C CA . ASN C 1 207 ? -72.917 54.739 6.591 1.00 58.63 207 ASN C CA 1
ATOM 6366 C C . ASN C 1 207 ? -73.602 53.477 6.068 1.00 57.99 207 ASN C C 1
ATOM 6367 O O . ASN C 1 207 ? -74.753 53.209 6.414 1.00 57.89 207 ASN C O 1
ATOM 6372 N N . ILE C 1 208 ? -72.901 52.724 5.222 1.00 57.08 208 ILE C N 1
ATOM 6373 C CA . ILE C 1 208 ? -73.451 51.518 4.618 1.00 56.54 208 ILE C CA 1
ATOM 6374 C C . ILE C 1 208 ? -73.486 50.370 5.628 1.00 56.46 208 ILE C C 1
ATOM 6375 O O . ILE C 1 208 ? -74.536 49.779 5.844 1.00 56.24 208 ILE C O 1
ATOM 6380 N N . ILE C 1 209 ? -72.343 50.070 6.243 1.00 56.53 209 ILE C N 1
ATOM 6381 C CA . ILE C 1 209 ? -72.246 49.028 7.269 1.00 56.60 209 ILE C CA 1
ATOM 6382 C C . ILE C 1 209 ? -73.260 49.241 8.389 1.00 56.48 209 ILE C C 1
ATOM 6383 O O . ILE C 1 209 ? -74.081 48.357 8.662 1.00 57.33 209 ILE C O 1
ATOM 6388 N N . LYS C 1 210 ? -73.197 50.416 9.018 1.00 55.73 210 LYS C N 1
ATOM 6389 C CA . LYS C 1 210 ? -73.989 50.758 10.202 1.00 54.97 210 LYS C CA 1
ATOM 6390 C C . LYS C 1 210 ? -75.481 50.524 9.989 1.00 53.99 210 LYS C C 1
ATOM 6391 O O . LYS C 1 210 ? -76.210 50.173 10.916 1.00 53.95 210 LYS C O 1
ATOM 6397 N N . ASN C 1 211 ? -75.929 50.721 8.756 1.00 52.63 211 ASN C N 1
ATOM 6398 C CA . ASN C 1 211 ? -77.349 50.714 8.458 1.00 51.21 211 ASN C CA 1
ATOM 6399 C C . ASN C 1 211 ? -77.838 49.454 7.752 1.00 49.98 211 ASN C C 1
ATOM 6400 O O . ASN C 1 211 ? -79.039 49.212 7.709 1.00 49.98 211 ASN C O 1
ATOM 6405 N N . ASN C 1 212 ? -76.912 48.655 7.217 1.00 48.29 212 ASN C N 1
ATOM 6406 C CA . ASN C 1 212 ? -77.267 47.497 6.398 1.00 46.72 212 ASN C CA 1
ATOM 6407 C C . ASN C 1 212 ? -77.314 46.197 7.200 1.00 45.92 212 ASN C C 1
ATOM 6408 O O . ASN C 1 212 ? -76.339 45.817 7.850 1.00 45.44 212 ASN C O 1
ATOM 6413 N N . ASP C 1 213 ? -78.461 45.521 7.152 1.00 44.95 213 ASP C N 1
ATOM 6414 C CA . ASP C 1 213 ? -78.676 44.309 7.950 1.00 44.37 213 ASP C CA 1
ATOM 6415 C C . ASP C 1 213 ? -77.892 43.078 7.462 1.00 43.93 213 ASP C C 1
ATOM 6416 O O . ASP C 1 213 ? -77.878 42.059 8.133 1.00 43.51 213 ASP C O 1
ATOM 6421 N N . GLN C 1 214 ? -77.224 43.197 6.311 1.00 44.30 214 GLN C N 1
ATOM 6422 C CA . GLN C 1 214 ? -76.408 42.107 5.744 1.00 44.56 214 GLN C CA 1
ATOM 6423 C C . GLN C 1 214 ? -74.971 42.137 6.266 1.00 44.75 214 GLN C C 1
ATOM 6424 O O . GLN C 1 214 ? -74.136 41.306 5.883 1.00 44.23 214 GLN C O 1
ATOM 6430 N N . PHE C 1 215 ? -74.684 43.118 7.114 1.00 44.78 215 PHE C N 1
ATOM 6431 C CA . PHE C 1 215 ? -73.362 43.292 7.683 1.00 45.11 215 PHE C CA 1
ATOM 6432 C C . PHE C 1 215 ? -73.412 43.169 9.195 1.00 46.45 215 PHE C C 1
ATOM 6433 O O . PHE C 1 215 ? -74.379 43.590 9.826 1.00 46.32 215 PHE C O 1
ATOM 6441 N N . PRO C 1 216 ? -72.371 42.578 9.791 1.00 47.91 216 PRO C N 1
ATOM 6442 C CA . PRO C 1 216 ? -72.248 42.694 11.240 1.00 49.14 216 PRO C CA 1
ATOM 6443 C C . PRO C 1 216 ? -71.511 43.985 11.576 1.00 50.09 216 PRO C C 1
ATOM 6444 O O . PRO C 1 216 ? -71.168 44.761 10.671 1.00 50.26 216 PRO C O 1
ATOM 6448 N N . SER C 1 217 ? -71.240 44.188 12.859 1.00 51.16 217 SER C N 1
ATOM 6449 C CA . SER C 1 217 ? -70.522 45.376 13.339 1.00 52.38 217 SER C CA 1
ATOM 6450 C C . SER C 1 217 ? -69.127 45.587 12.711 1.00 52.72 217 SER C C 1
ATOM 6451 O O . SER C 1 217 ? -68.756 46.721 12.387 1.00 52.96 217 SER C O 1
ATOM 6454 N N . SER C 1 218 ? -68.378 44.496 12.509 1.00 52.75 218 SER C N 1
ATOM 6455 C CA . SER C 1 218 ? -67.020 44.578 11.950 1.00 52.68 218 SER C CA 1
ATOM 6456 C C . SER C 1 218 ? -66.649 43.289 11.212 1.00 52.26 218 SER C C 1
ATOM 6457 O O . SER C 1 218 ? -67.214 42.238 11.503 1.00 51.96 218 SER C O 1
ATOM 6460 N N . PRO C 1 219 ? -65.699 43.365 10.256 1.00 52.24 219 PRO C N 1
ATOM 6461 C CA . PRO C 1 219 ? -65.159 42.127 9.672 1.00 52.41 219 PRO C CA 1
ATOM 6462 C C . PRO C 1 219 ? -64.694 41.120 10.732 1.00 52.58 219 PRO C C 1
ATOM 6463 O O . PRO C 1 219 ? -64.877 39.920 10.546 1.00 52.19 219 PRO C O 1
ATOM 6467 N N . GLU C 1 220 ? -64.165 41.609 11.856 1.00 53.08 220 GLU C N 1
ATOM 6468 C CA . GLU C 1 220 ? -63.626 40.733 12.907 1.00 53.66 220 GLU C CA 1
ATOM 6469 C C . GLU C 1 220 ? -64.691 39.940 13.672 1.00 53.21 220 GLU C C 1
ATOM 6470 O O . GLU C 1 220 ? -64.368 38.994 14.393 1.00 53.25 220 GLU C O 1
ATOM 6476 N N . ASP C 1 221 ? -65.955 40.310 13.495 1.00 52.98 221 ASP C N 1
ATOM 6477 C CA . ASP C 1 221 ? -67.065 39.500 14.006 1.00 52.86 221 ASP C CA 1
ATOM 6478 C C . ASP C 1 221 ? -67.212 38.217 13.188 1.00 52.24 221 ASP C C 1
ATOM 6479 O O . ASP C 1 221 ? -67.431 37.144 13.749 1.00 52.53 221 ASP C O 1
ATOM 6484 N N . CYS C 1 222 ? -67.082 38.352 11.863 1.00 51.23 222 CYS C N 1
ATOM 6485 C CA . CYS C 1 222 ? -67.242 37.257 10.900 1.00 50.43 222 CYS C CA 1
ATOM 6486 C C . CYS C 1 222 ? -66.015 36.366 10.779 1.00 48.63 222 CYS C C 1
ATOM 6487 O O . CYS C 1 222 ? -66.132 35.145 10.607 1.00 48.03 222 CYS C O 1
ATOM 6490 N N . ILE C 1 223 ? -64.845 37.000 10.815 1.00 47.27 223 ILE C N 1
ATOM 6491 C CA . ILE C 1 223 ? -63.558 36.307 10.719 1.00 45.25 223 ILE C CA 1
ATOM 6492 C C . ILE C 1 223 ? -63.418 35.293 11.855 1.00 43.59 223 ILE C C 1
ATOM 6493 O O . ILE C 1 223 ? -63.556 35.657 13.015 1.00 43.50 223 ILE C O 1
ATOM 6498 N N . ASN C 1 224 ? -63.193 34.024 11.495 1.00 42.03 224 ASN C N 1
ATOM 6499 C CA . ASN C 1 224 ? -63.120 32.885 12.443 1.00 40.63 224 ASN C CA 1
ATOM 6500 C C . ASN C 1 224 ? -64.414 32.400 13.135 1.00 39.22 224 ASN C C 1
ATOM 6501 O O . ASN C 1 224 ? -64.370 31.605 14.083 1.00 38.88 224 ASN C O 1
ATOM 6506 N N . SER C 1 225 ? -65.562 32.865 12.654 1.00 38.01 225 SER C N 1
ATOM 6507 C CA . SER C 1 225 ? -66.864 32.461 13.207 1.00 36.78 225 SER C CA 1
ATOM 6508 C C . SER C 1 225 ? -67.173 30.972 13.015 1.00 36.61 225 SER C C 1
ATOM 6509 O O . SER C 1 225 ? -67.994 30.416 13.749 1.00 36.02 225 SER C O 1
ATOM 6512 N N . LEU C 1 226 ? -66.499 30.332 12.048 1.00 36.29 226 LEU C N 1
ATOM 6513 C CA . LEU C 1 226 ? -66.729 28.913 11.722 1.00 35.55 226 LEU C CA 1
ATOM 6514 C C . LEU C 1 226 ? -65.557 28.019 12.139 1.00 36.17 226 LEU C C 1
ATOM 6515 O O . LEU C 1 226 ? -65.521 26.836 11.788 1.00 35.52 226 LEU C O 1
ATOM 6520 N N . GLU C 1 227 ? -64.609 28.590 12.888 1.00 36.74 227 GLU C N 1
ATOM 6521 C CA . GLU C 1 227 ? -63.461 27.838 13.381 1.00 37.89 227 GLU C CA 1
ATOM 6522 C C . GLU C 1 227 ? -63.924 26.588 14.089 1.00 38.10 227 GLU C C 1
ATOM 6523 O O . GLU C 1 227 ? -64.757 26.648 14.980 1.00 38.79 227 GLU C O 1
ATOM 6529 N N . GLY C 1 228 ? -63.402 25.444 13.664 1.00 38.36 228 GLY C N 1
ATOM 6530 C CA . GLY C 1 228 ? -63.882 24.177 14.183 1.00 38.28 228 GLY C CA 1
ATOM 6531 C C . GLY C 1 228 ? -64.481 23.327 13.085 1.00 37.76 228 GLY C C 1
ATOM 6532 O O . GLY C 1 228 ? -64.450 22.110 13.157 1.00 38.46 228 GLY C O 1
ATOM 6533 N N . PHE C 1 229 ? -65.026 23.965 12.060 1.00 37.31 229 PHE C N 1
ATOM 6534 C CA . PHE C 1 229 ? -65.669 23.228 10.972 1.00 36.33 229 PHE C CA 1
ATOM 6535 C C . PHE C 1 229 ? -64.709 22.973 9.806 1.00 36.18 229 PHE C C 1
ATOM 6536 O O . PHE C 1 229 ? -63.788 23.747 9.552 1.00 34.44 229 PHE C O 1
ATOM 6544 N N . SER C 1 230 ? -64.942 21.874 9.104 1.00 36.04 230 SER C N 1
ATOM 6545 C CA . SER C 1 230 ? -64.249 21.632 7.855 1.00 36.38 230 SER C CA 1
ATOM 6546 C C . SER C 1 230 ? -65.258 21.417 6.737 1.00 35.91 230 SER C C 1
ATOM 6547 O O . SER C 1 230 ? -66.370 20.922 6.955 1.00 36.23 230 SER C O 1
ATOM 6550 N N . CYS C 1 231 ? -64.866 21.813 5.543 1.00 36.33 231 CYS C N 1
ATOM 6551 C CA . CYS C 1 231 ? -65.731 21.744 4.385 1.00 36.35 231 CYS C CA 1
ATOM 6552 C C . CYS C 1 231 ? -64.989 21.200 3.171 1.00 36.93 231 CYS C C 1
ATOM 6553 O O . CYS C 1 231 ? -63.752 21.055 3.177 1.00 36.84 231 CYS C O 1
ATOM 6556 N N . ALA C 1 232 ? -65.756 20.885 2.130 1.00 37.03 232 ALA C N 1
ATOM 6557 C CA . ALA C 1 232 ? -65.187 20.525 0.841 1.00 36.22 232 ALA C CA 1
ATOM 6558 C C . ALA C 1 232 ? -65.811 21.402 -0.230 1.00 36.22 232 ALA C C 1
ATOM 6559 O O . ALA C 1 232 ? -66.986 21.753 -0.134 1.00 35.44 232 ALA C O 1
ATOM 6561 N N . MET C 1 233 ? -65.030 21.802 -1.229 1.00 35.87 233 MET C N 1
ATOM 6562 C CA . MET C 1 233 ? -65.589 22.527 -2.361 1.00 36.23 233 MET C CA 1
ATOM 6563 C C . MET C 1 233 ? -65.012 22.037 -3.693 1.00 36.50 233 MET C C 1
ATOM 6564 O O . MET C 1 233 ? -63.842 21.650 -3.773 1.00 35.79 233 MET C O 1
ATOM 6569 N N . LEU C 1 234 ? -65.844 22.064 -4.730 1.00 37.06 234 LEU C N 1
ATOM 6570 C CA . LEU C 1 234 ? -65.441 21.703 -6.093 1.00 37.34 234 LEU C CA 1
ATOM 6571 C C . LEU C 1 234 ? -64.681 22.821 -6.799 1.00 36.70 234 LEU C C 1
ATOM 6572 O O . LEU C 1 234 ? -65.181 23.922 -6.940 1.00 36.38 234 LEU C O 1
ATOM 6577 N N . ASN C 1 235 ? -63.475 22.514 -7.270 1.00 37.18 235 ASN C N 1
ATOM 6578 C CA . ASN C 1 235 ? -62.643 23.458 -8.039 1.00 36.88 235 ASN C CA 1
ATOM 6579 C C . ASN C 1 235 ? -62.554 24.842 -7.407 1.00 36.64 235 ASN C C 1
ATOM 6580 O O . ASN C 1 235 ? -62.696 25.890 -8.063 1.00 35.71 235 ASN C O 1
ATOM 6585 N N . THR C 1 236 ? -62.322 24.845 -6.103 1.00 36.68 236 THR C N 1
ATOM 6586 C CA . THR C 1 236 ? -62.161 26.106 -5.399 1.00 36.31 236 THR C CA 1
ATOM 6587 C C . THR C 1 236 ? -61.099 27.037 -6.001 1.00 36.01 236 THR C C 1
ATOM 6588 O O . THR C 1 236 ? -60.008 26.612 -6.415 1.00 35.34 236 THR C O 1
ATOM 6592 N N . SER C 1 237 ? -61.499 28.301 -6.157 1.00 36.36 237 SER C N 1
ATOM 6593 C CA . SER C 1 237 ? -60.604 29.355 -6.617 1.00 36.68 237 SER C CA 1
ATOM 6594 C C . SER C 1 237 ? -59.828 29.844 -5.405 1.00 36.89 237 SER C C 1
ATOM 6595 O O . SER C 1 237 ? -60.261 29.634 -4.266 1.00 36.94 237 SER C O 1
ATOM 6598 N N . SER C 1 238 ? -58.696 30.496 -5.636 1.00 37.56 238 SER C N 1
ATOM 6599 C CA . SER C 1 238 ? -57.920 31.031 -4.526 1.00 38.87 238 SER C CA 1
ATOM 6600 C C . SER C 1 238 ? -58.704 32.061 -3.702 1.00 38.91 238 SER C C 1
ATOM 6601 O O . SER C 1 238 ? -58.543 32.107 -2.476 1.00 38.30 238 SER C O 1
ATOM 6604 N N . GLU C 1 239 ? -59.574 32.833 -4.369 1.00 39.61 239 GLU C N 1
ATOM 6605 C CA . GLU C 1 239 ? -60.468 33.825 -3.708 1.00 40.14 239 GLU C CA 1
ATOM 6606 C C . GLU C 1 239 ? -61.460 33.181 -2.790 1.00 39.30 239 GLU C C 1
ATOM 6607 O O . GLU C 1 239 ? -61.630 33.604 -1.655 1.00 39.64 239 GLU C O 1
ATOM 6613 N N . SER C 1 240 ? -62.169 32.192 -3.321 1.00 39.16 240 SER C N 1
ATOM 6614 C CA . SER C 1 240 ? -63.122 31.430 -2.538 1.00 38.37 240 SER C CA 1
ATOM 6615 C C . SER C 1 240 ? -62.422 30.750 -1.376 1.00 37.20 240 SER C C 1
ATOM 6616 O O . SER C 1 240 ? -62.950 30.775 -0.277 1.00 36.69 240 SER C O 1
ATOM 6619 N N . HIS C 1 241 ? -61.236 30.180 -1.624 1.00 36.21 241 HIS C N 1
ATOM 6620 C CA . HIS C 1 241 ? -60.444 29.509 -0.573 1.00 36.12 241 HIS C CA 1
ATOM 6621 C C . HIS C 1 241 ? -60.047 30.504 0.525 1.00 35.66 241 HIS C C 1
ATOM 6622 O O . HIS C 1 241 ? -60.171 30.213 1.710 1.00 35.40 241 HIS C O 1
ATOM 6629 N N . HIS C 1 242 ? -59.604 31.686 0.114 1.00 34.97 242 HIS C N 1
ATOM 6630 C CA . HIS C 1 242 ? -59.301 32.744 1.064 1.00 35.38 242 HIS C CA 1
ATOM 6631 C C . HIS C 1 242 ? -60.533 33.229 1.867 1.00 34.76 242 HIS C C 1
ATOM 6632 O O . HIS C 1 242 ? -60.461 33.403 3.085 1.00 34.43 242 HIS C O 1
ATOM 6639 N N . LEU C 1 243 ? -61.642 33.455 1.178 1.00 34.52 243 LEU C N 1
ATOM 6640 C CA . LEU C 1 243 ? -62.900 33.812 1.847 1.00 35.23 243 LEU C CA 1
ATOM 6641 C C . LEU C 1 243 ? -63.283 32.772 2.915 1.00 34.88 243 LEU C C 1
ATOM 6642 O O . LEU C 1 243 ? -63.556 33.118 4.076 1.00 34.68 243 LEU C O 1
ATOM 6647 N N . LEU C 1 244 ? -63.262 31.504 2.526 1.00 34.77 244 LEU C N 1
ATOM 6648 C CA . LEU C 1 244 ? -63.574 30.418 3.427 1.00 35.61 244 LEU C CA 1
ATOM 6649 C C . LEU C 1 244 ? -62.573 30.266 4.567 1.00 35.60 244 LEU C C 1
ATOM 6650 O O . LEU C 1 244 ? -62.971 29.940 5.668 1.00 35.71 244 LEU C O 1
ATOM 6655 N N . GLU C 1 245 ? -61.284 30.475 4.304 1.00 36.07 245 GLU C N 1
ATOM 6656 C CA . GLU C 1 245 ? -60.288 30.471 5.378 1.00 37.07 245 GLU C CA 1
ATOM 6657 C C . GLU C 1 245 ? -60.498 31.644 6.361 1.00 36.90 245 GLU C C 1
ATOM 6658 O O . GLU C 1 245 ? -60.371 31.457 7.557 1.00 37.52 245 GLU C O 1
ATOM 6664 N N . LEU C 1 246 ? -60.844 32.824 5.846 1.00 37.13 246 LEU C N 1
ATOM 6665 C CA . LEU C 1 246 ? -61.188 33.994 6.679 1.00 37.21 246 LEU C CA 1
ATOM 6666 C C . LEU C 1 246 ? -62.370 33.721 7.620 1.00 37.68 246 LEU C C 1
ATOM 6667 O O . LEU C 1 246 ? -62.417 34.239 8.741 1.00 37.94 246 LEU C O 1
ATOM 6672 N N . LEU C 1 247 ? -63.294 32.870 7.182 1.00 37.36 247 LEU C N 1
ATOM 6673 C CA . LEU C 1 247 ? -64.392 32.412 8.048 1.00 37.59 247 LEU C CA 1
ATOM 6674 C C . LEU C 1 247 ? -63.941 31.403 9.094 1.00 37.71 247 LEU C C 1
ATOM 6675 O O . LEU C 1 247 ? -64.682 31.106 10.032 1.00 38.23 247 LEU C O 1
ATOM 6680 N N . GLY C 1 248 ? -62.736 30.868 8.924 1.00 37.87 248 GLY C N 1
ATOM 6681 C CA . GLY C 1 248 ? -62.161 29.956 9.910 1.00 37.64 248 GLY C CA 1
ATOM 6682 C C . GLY C 1 248 ? -62.296 28.504 9.525 1.00 37.52 248 GLY C C 1
ATOM 6683 O O . GLY C 1 248 ? -62.039 27.621 10.337 1.00 38.38 248 GLY C O 1
ATOM 6684 N N . LEU C 1 249 ? -62.690 28.250 8.278 1.00 37.33 249 LEU C N 1
ATOM 6685 C CA . LEU C 1 249 ? -62.913 26.882 7.797 1.00 37.04 249 LEU C CA 1
ATOM 6686 C C . LEU C 1 249 ? -61.619 26.177 7.449 1.00 37.13 249 LEU C C 1
ATOM 6687 O O . LEU C 1 249 ? -60.640 26.822 7.096 1.00 36.31 249 LEU C O 1
ATOM 6692 N N . ARG C 1 250 ? -61.621 24.850 7.551 1.00 37.64 250 ARG C N 1
ATOM 6693 C CA . ARG C 1 250 ? -60.602 24.030 6.900 1.00 38.44 250 ARG C CA 1
ATOM 6694 C C . ARG C 1 250 ? -61.215 23.494 5.617 1.00 38.86 250 ARG C C 1
ATOM 6695 O O . ARG C 1 250 ? -62.301 22.926 5.648 1.00 39.49 250 ARG C O 1
ATOM 6697 N N . ILE C 1 251 ? -60.512 23.659 4.500 1.00 39.70 251 ILE C N 1
ATOM 6698 C CA . ILE C 1 251 ? -61.051 23.375 3.169 1.00 39.85 251 ILE C CA 1
ATOM 6699 C C . ILE C 1 251 ? -60.349 22.182 2.477 1.00 40.19 251 ILE C C 1
ATOM 6700 O O . ILE C 1 251 ? -59.124 22.129 2.395 1.00 40.09 251 ILE C O 1
ATOM 6705 N N . SER C 1 252 ? -61.132 21.232 1.980 1.00 40.30 252 SER C N 1
ATOM 6706 C CA . SER C 1 252 ? -60.599 20.234 1.070 1.00 40.90 252 SER C CA 1
ATOM 6707 C C . SER C 1 252 ? -61.165 20.475 -0.334 1.00 41.24 252 SER C C 1
ATOM 6708 O O . SER C 1 252 ? -62.374 20.566 -0.535 1.00 40.86 252 SER C O 1
ATOM 6711 N N . THR C 1 253 ? -60.275 20.602 -1.301 1.00 41.49 253 THR C N 1
ATOM 6712 C CA . THR C 1 253 ? -60.666 20.870 -2.672 1.00 42.21 253 THR C CA 1
ATOM 6713 C C . THR C 1 253 ? -60.631 19.601 -3.509 1.00 42.96 253 THR C C 1
ATOM 6714 O O . THR C 1 253 ? -59.613 18.921 -3.570 1.00 42.51 253 THR C O 1
ATOM 6718 N N . PHE C 1 254 ? -61.764 19.291 -4.129 1.00 44.01 254 PHE C N 1
ATOM 6719 C CA . PHE C 1 254 ? -61.865 18.185 -5.068 1.00 45.14 254 PHE C CA 1
ATOM 6720 C C . PHE C 1 254 ? -62.148 18.744 -6.454 1.00 46.53 254 PHE C C 1
ATOM 6721 O O . PHE C 1 254 ? -62.684 19.840 -6.608 1.00 45.55 254 PHE C O 1
ATOM 6729 N N . MET C 1 255 ? -61.765 17.984 -7.467 1.00 48.79 255 MET C N 1
ATOM 6730 C CA . MET C 1 255 ? -61.777 18.494 -8.819 1.00 51.60 255 MET C CA 1
ATOM 6731 C C . MET C 1 255 ? -62.938 17.901 -9.597 1.00 53.36 255 MET C C 1
ATOM 6732 O O . MET C 1 255 ? -63.366 18.463 -10.601 1.00 53.68 255 MET C O 1
ATOM 6737 N N . SER C 1 256 ? -63.444 16.766 -9.121 1.00 55.46 256 SER C N 1
ATOM 6738 C CA . SER C 1 256 ? -64.522 16.061 -9.799 1.00 57.97 256 SER C CA 1
ATOM 6739 C C . SER C 1 256 ? -65.404 15.312 -8.815 1.00 59.54 256 SER C C 1
ATOM 6740 O O . SER C 1 256 ? -64.908 14.724 -7.844 1.00 59.73 256 SER C O 1
ATOM 6743 N N . LEU C 1 257 ? -66.710 15.323 -9.094 1.00 61.59 257 LEU C N 1
ATOM 6744 C CA . LEU C 1 257 ? -67.748 14.755 -8.210 1.00 63.08 257 LEU C CA 1
ATOM 6745 C C . LEU C 1 257 ? -67.518 13.301 -7.807 1.00 64.00 257 LEU C C 1
ATOM 6746 O O . LEU C 1 257 ? -68.020 12.860 -6.771 1.00 64.45 257 LEU C O 1
ATOM 6748 N N . GLY C 1 258 ? -66.758 12.566 -8.615 1.00 64.93 258 GLY C N 1
ATOM 6749 C CA . GLY C 1 258 ? -66.421 11.179 -8.304 1.00 66.23 258 GLY C CA 1
ATOM 6750 C C . GLY C 1 258 ? -65.402 11.031 -7.185 1.00 6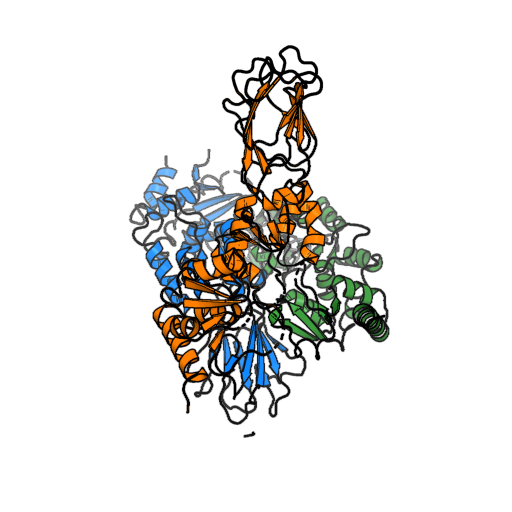7.19 258 GLY C C 1
ATOM 6751 O O . GLY C 1 258 ? -65.323 9.976 -6.545 1.00 67.26 258 GLY C O 1
ATOM 6752 N N . ASP C 1 259 ? -64.638 12.096 -6.938 1.00 68.14 259 ASP C N 1
ATOM 6753 C CA . ASP C 1 259 ? -63.540 12.074 -5.967 1.00 68.97 259 ASP C CA 1
ATOM 6754 C C . ASP C 1 259 ? -64.009 12.347 -4.538 1.00 69.31 259 ASP C C 1
ATOM 6755 O O . ASP C 1 259 ? -63.211 12.318 -3.600 1.00 69.29 259 ASP C O 1
ATOM 6760 N N . ILE C 1 260 ? -65.309 12.598 -4.386 1.00 69.84 260 ILE C N 1
ATOM 6761 C CA . ILE C 1 260 ? -65.935 12.741 -3.077 1.00 70.57 260 ILE C CA 1
ATOM 6762 C C . ILE C 1 260 ? -66.354 11.370 -2.538 1.00 71.08 260 ILE C C 1
ATOM 6763 O O . ILE C 1 260 ? -67.505 10.946 -2.695 1.00 71.26 260 ILE C O 1
ATOM 6765 N N . ASP C 1 261 ? -65.407 10.679 -1.907 1.00 71.54 261 ASP C N 1
ATOM 6766 C CA . ASP C 1 261 ? -65.639 9.328 -1.393 1.00 71.72 261 ASP C CA 1
ATOM 6767 C C . ASP C 1 261 ? -65.946 9.341 0.103 1.00 71.75 261 ASP C C 1
ATOM 6768 O O . ASP C 1 261 ? -66.386 10.358 0.633 1.00 71.85 261 ASP C O 1
ATOM 6773 N N . LYS C 1 262 ? -65.714 8.211 0.772 1.00 71.69 262 LYS C N 1
ATOM 6774 C CA . LYS C 1 262 ? -65.890 8.098 2.222 1.00 71.50 262 LYS C CA 1
ATOM 6775 C C . LYS C 1 262 ? -64.902 8.990 2.977 1.00 71.31 262 LYS C C 1
ATOM 6776 O O . LYS C 1 262 ? -65.244 9.556 4.020 1.00 71.32 262 LYS C O 1
ATOM 6778 N N . GLU C 1 263 ? -63.687 9.120 2.437 1.00 70.90 263 GLU C N 1
ATOM 6779 C CA . GLU C 1 263 ? -62.642 9.965 3.032 1.00 70.48 263 GLU C CA 1
ATOM 6780 C C . GLU C 1 263 ? -62.847 11.476 2.835 1.00 70.02 263 GLU C C 1
ATOM 6781 O O . GLU C 1 263 ? -62.286 12.277 3.587 1.00 70.10 263 GLU C O 1
ATOM 6783 N N . LEU C 1 264 ? -63.620 11.863 1.816 1.00 69.46 264 LEU C N 1
ATOM 6784 C CA . LEU C 1 264 ? -64.032 13.270 1.624 1.00 68.59 264 LEU C CA 1
ATOM 6785 C C . LEU C 1 264 ? -65.467 13.499 2.108 1.00 67.93 264 LEU C C 1
ATOM 6786 O O . LEU C 1 264 ? -66.195 14.343 1.581 1.00 68.36 264 LEU C O 1
ATOM 6791 N N . ILE C 1 265 ? -65.853 12.738 3.128 1.00 66.86 265 ILE C N 1
ATOM 6792 C CA . ILE C 1 265 ? -67.179 12.810 3.735 1.00 65.76 265 ILE C CA 1
ATOM 6793 C C . ILE C 1 265 ? -67.044 12.726 5.248 1.00 64.64 265 ILE C C 1
ATOM 6794 O O . ILE C 1 265 ? -67.644 13.507 5.971 1.00 64.75 265 ILE C O 1
ATOM 6799 N N . SER C 1 266 ? -66.222 11.798 5.718 1.00 63.51 266 SER C N 1
ATOM 6800 C CA . SER C 1 266 ? -66.135 11.510 7.150 1.00 62.25 266 SER C CA 1
ATOM 6801 C C . SER C 1 266 ? -65.343 12.575 7.916 1.00 61.15 266 SER C C 1
ATOM 6802 O O . SER C 1 266 ? -65.599 12.811 9.103 1.00 61.50 266 SER C O 1
ATOM 6805 N N . LYS C 1 267 ? -64.399 13.220 7.235 1.00 59.15 267 LYS C N 1
ATOM 6806 C CA . LYS C 1 267 ? -63.629 14.309 7.830 1.00 57.38 267 LYS C CA 1
ATOM 6807 C C . LYS C 1 267 ? -64.162 15.682 7.417 1.00 55.93 267 LYS C C 1
ATOM 6808 O O . LYS C 1 267 ? -63.495 16.698 7.637 1.00 56.42 267 LYS C O 1
ATOM 6810 N N . THR C 1 268 ? -65.349 15.716 6.813 1.00 53.50 268 THR C N 1
ATOM 6811 C CA . THR C 1 268 ? -65.906 16.958 6.260 1.00 51.12 268 THR C CA 1
ATOM 6812 C C . THR C 1 268 ? -67.309 17.171 6.842 1.00 49.32 268 THR C C 1
ATOM 6813 O O . THR C 1 268 ? -68.118 16.250 6.864 1.00 48.66 268 THR C O 1
ATOM 6817 N N . ASP C 1 269 ? -67.583 18.370 7.354 1.00 47.32 269 ASP C N 1
ATOM 6818 C CA . ASP C 1 269 ? -68.901 18.671 7.941 1.00 44.88 269 ASP C CA 1
ATOM 6819 C C . ASP C 1 269 ? -69.955 19.013 6.890 1.00 43.49 269 ASP C C 1
ATOM 6820 O O . ASP C 1 269 ? -71.126 18.675 7.056 1.00 43.53 269 ASP C O 1
ATOM 6825 N N . PHE C 1 270 ? -69.551 19.690 5.815 1.00 41.42 270 PHE C N 1
ATOM 6826 C CA . PHE C 1 270 ? -70.461 19.988 4.708 1.00 39.54 270 PHE C CA 1
ATOM 6827 C C . PHE C 1 270 ? -69.691 20.230 3.424 1.00 39.47 270 PHE C C 1
ATOM 6828 O O . PHE C 1 270 ? -68.500 20.532 3.459 1.00 39.31 270 PHE C O 1
ATOM 6836 N N . VAL C 1 271 ? -70.379 20.092 2.292 1.00 39.08 271 VAL C N 1
ATOM 6837 C CA . VAL C 1 271 ? -69.876 20.587 1.015 1.00 39.37 271 VAL C CA 1
ATOM 6838 C C . VAL C 1 271 ? -70.296 22.055 0.923 1.00 39.82 271 VAL C C 1
ATOM 6839 O O . VAL C 1 271 ? -71.418 22.414 1.308 1.00 39.43 271 VAL C O 1
ATOM 6843 N N . VAL C 1 272 ? -69.391 22.911 0.468 1.00 40.19 272 VAL C N 1
ATOM 6844 C CA . VAL C 1 272 ? -69.770 24.247 0.047 1.00 41.11 272 VAL C CA 1
ATOM 6845 C C . VAL C 1 272 ? -69.909 24.273 -1.467 1.00 42.55 272 VAL C C 1
ATOM 6846 O O . VAL C 1 272 ? -68.976 23.937 -2.191 1.00 42.80 272 VAL C O 1
ATOM 6850 N N . LEU C 1 273 ? -71.094 24.647 -1.935 1.00 44.46 273 LEU C N 1
ATOM 6851 C CA . LEU C 1 273 ? -71.368 24.781 -3.367 1.00 46.44 273 LEU C CA 1
ATOM 6852 C C . LEU C 1 273 ? -70.561 25.916 -3.992 1.00 47.57 273 LEU C C 1
ATOM 6853 O O . LEU C 1 273 ? -70.427 26.993 -3.408 1.00 47.11 273 LEU C O 1
ATOM 6858 N N . ASN C 1 274 ? -70.020 25.644 -5.179 1.00 49.29 274 ASN C N 1
ATOM 6859 C CA . ASN C 1 274 ? -69.307 26.627 -5.990 1.00 50.89 274 ASN C CA 1
ATOM 6860 C C . ASN C 1 274 ? -70.297 27.199 -7.005 1.00 52.22 274 ASN C C 1
ATOM 6861 O O . ASN C 1 274 ? -70.789 26.478 -7.862 1.00 52.21 274 ASN C O 1
ATOM 6866 N N . ASN C 1 275 ? -70.593 28.493 -6.912 1.00 54.07 275 ASN C N 1
ATOM 6867 C CA . ASN C 1 275 ? -71.652 29.088 -7.741 1.00 55.64 275 ASN C CA 1
ATOM 6868 C C . ASN C 1 275 ? -71.160 29.893 -8.946 1.00 56.12 275 ASN C C 1
ATOM 6869 O O . ASN C 1 275 ? -70.233 29.478 -9.653 1.00 57.30 275 ASN C O 1
ATOM 6874 N N . SER C 1 284 ? -74.811 16.664 -10.693 1.00 64.42 284 SER C N 1
ATOM 6875 C CA . SER C 1 284 ? -75.078 15.547 -9.788 1.00 64.37 284 SER C CA 1
ATOM 6876 C C . SER C 1 284 ? -74.836 15.940 -8.328 1.00 64.18 284 SER C C 1
ATOM 6877 O O . SER C 1 284 ? -74.427 17.077 -8.045 1.00 64.24 284 SER C O 1
ATOM 6879 N N . PHE C 1 285 ? -75.120 14.999 -7.422 1.00 63.78 285 PHE C N 1
ATOM 6880 C CA . PHE C 1 285 ? -74.869 15.118 -5.972 1.00 63.43 285 PHE C CA 1
ATOM 6881 C C . PHE C 1 285 ? -75.361 13.834 -5.303 1.00 63.00 285 PHE C C 1
ATOM 6882 O O . PHE C 1 285 ? -76.537 13.478 -5.442 1.00 63.20 285 PHE C O 1
ATOM 6884 N N . PRO C 1 286 ? -74.474 13.133 -4.594 1.00 62.21 286 PRO C N 1
ATOM 6885 C CA . PRO C 1 286 ? -74.856 11.874 -3.943 1.00 61.21 286 PRO C CA 1
ATOM 6886 C C . PRO C 1 286 ? -75.742 12.129 -2.724 1.00 60.53 286 PRO C C 1
ATOM 6887 O O . PRO C 1 286 ? -75.687 13.192 -2.111 1.00 60.60 286 PRO C O 1
ATOM 6889 N N . GLU C 1 287 ? -76.543 11.125 -2.365 1.00 59.32 287 GLU C N 1
ATOM 6890 C CA . GLU C 1 287 ? -77.419 11.212 -1.202 1.00 57.90 287 GLU C CA 1
ATOM 6891 C C . GLU C 1 287 ? -76.598 11.031 0.082 1.00 56.87 287 GLU C C 1
ATOM 6892 O O . GLU C 1 287 ? -75.572 10.324 0.083 1.00 56.73 287 GLU C O 1
ATOM 6894 N N . GLY C 1 288 ? -77.041 11.687 1.158 1.00 55.02 288 GLY C N 1
ATOM 6895 C CA . GLY C 1 288 ? -76.322 11.672 2.438 1.00 52.69 288 GLY C CA 1
ATOM 6896 C C . GLY C 1 288 ? -75.222 12.716 2.441 1.00 50.88 288 GLY C C 1
ATOM 6897 O O . GLY C 1 288 ? -74.309 12.699 3.283 1.00 50.75 288 GLY C O 1
ATOM 6898 N N . ILE C 1 289 ? -75.302 13.631 1.487 1.00 49.28 289 ILE C N 1
ATOM 6899 C CA . ILE C 1 289 ? -74.324 14.715 1.414 1.00 47.53 289 ILE C CA 1
ATOM 6900 C C . ILE C 1 289 ? -74.992 16.022 1.797 1.00 46.11 289 ILE C C 1
ATOM 6901 O O . ILE C 1 289 ? -75.971 16.441 1.158 1.00 46.11 289 ILE C O 1
ATOM 6906 N N . PHE C 1 290 ? -74.473 16.647 2.854 1.00 44.06 290 PHE C N 1
ATOM 6907 C CA . PHE C 1 290 ? -74.966 17.950 3.316 1.00 41.77 290 PHE C CA 1
ATOM 6908 C C . PHE C 1 290 ? -74.202 19.091 2.626 1.00 41.06 290 PHE C C 1
ATOM 6909 O O . PHE C 1 290 ? -72.983 19.183 2.736 1.00 40.96 290 PHE C O 1
ATOM 6917 N N . CYS C 1 291 ? -74.934 19.931 1.896 1.00 39.69 291 CYS C N 1
ATOM 6918 C CA . CYS C 1 291 ? -74.384 21.059 1.146 1.00 39.22 291 CYS C CA 1
ATOM 6919 C C . CYS C 1 291 ? -74.911 22.372 1.699 1.00 38.38 291 CYS C C 1
ATOM 6920 O O . CYS C 1 291 ? -76.063 22.444 2.137 1.00 36.82 291 CYS C O 1
ATOM 6923 N N . LEU C 1 292 ? -74.075 23.410 1.658 1.00 37.51 292 LEU C N 1
ATOM 6924 C CA . LEU C 1 292 ? -74.484 24.769 2.020 1.00 36.76 292 LEU C CA 1
ATOM 6925 C C . LEU C 1 292 ? -73.867 25.718 1.009 1.00 36.78 292 LEU C C 1
ATOM 6926 O O . LEU C 1 292 ? -72.805 25.427 0.460 1.00 37.30 292 LEU C O 1
ATOM 6931 N N . THR C 1 293 ? -74.522 26.846 0.746 1.00 35.74 293 THR C N 1
ATOM 6932 C CA . THR C 1 293 ? -73.893 27.894 -0.050 1.00 35.12 293 THR C CA 1
ATOM 6933 C C . THR C 1 293 ? -73.198 28.874 0.886 1.00 34.97 293 THR C C 1
ATOM 6934 O O . THR C 1 293 ? -73.466 28.904 2.098 1.00 34.39 293 THR C O 1
ATOM 6938 N N . ILE C 1 294 ? -72.301 29.668 0.312 1.00 34.67 294 ILE C N 1
ATOM 6939 C CA . ILE C 1 294 ? -71.649 30.762 1.019 1.00 35.25 294 ILE C CA 1
ATOM 6940 C C . ILE C 1 294 ? -72.700 31.739 1.577 1.00 35.13 294 ILE C C 1
ATOM 6941 O O . ILE C 1 294 ? -72.607 32.152 2.727 1.00 35.44 294 ILE C O 1
ATOM 6946 N N . GLU C 1 295 ? -73.707 32.059 0.768 1.00 35.35 295 GLU C N 1
ATOM 6947 C CA . GLU C 1 295 ? -74.848 32.847 1.197 1.00 36.55 295 GLU C CA 1
ATOM 6948 C C . GLU C 1 295 ? -75.558 32.280 2.425 1.00 36.40 295 GLU C C 1
ATOM 6949 O O . GLU C 1 295 ? -75.850 33.021 3.348 1.00 36.17 295 GLU C O 1
ATOM 6955 N N . GLN C 1 296 ? -75.839 30.979 2.451 1.00 35.84 296 GLN C N 1
ATOM 6956 C CA . GLN C 1 296 ? -76.486 30.409 3.628 1.00 35.61 296 GLN C CA 1
ATOM 6957 C C . GLN C 1 296 ? -75.584 30.572 4.861 1.00 35.28 296 GLN C C 1
ATOM 6958 O O . GLN C 1 296 ? -76.055 30.972 5.929 1.00 35.06 296 GLN C O 1
ATOM 6964 N N . LEU C 1 297 ? -74.296 30.253 4.700 1.00 34.00 297 LEU C N 1
ATOM 6965 C CA . LEU C 1 297 ? -73.316 30.423 5.769 1.00 34.29 297 LEU C CA 1
ATOM 6966 C C . LEU C 1 297 ? -73.266 31.860 6.284 1.00 33.47 297 LEU C C 1
ATOM 6967 O O . LEU C 1 297 ? -73.322 32.069 7.475 1.00 33.84 297 LEU C O 1
ATOM 6972 N N . TRP C 1 298 ? -73.148 32.832 5.382 1.00 33.43 298 TRP C N 1
ATOM 6973 C CA . TRP C 1 298 ? -73.134 34.247 5.755 1.00 33.63 298 TRP C CA 1
ATOM 6974 C C . TRP C 1 298 ? -74.372 34.636 6.571 1.00 33.97 298 TRP C C 1
ATOM 6975 O O . TRP C 1 298 ? -74.266 35.286 7.618 1.00 33.38 298 TRP C O 1
ATOM 6986 N N . LYS C 1 299 ? -75.538 34.218 6.084 1.00 34.13 299 LYS C N 1
ATOM 6987 C CA . LYS C 1 299 ? -76.796 34.454 6.775 1.00 35.11 299 LYS C CA 1
ATOM 6988 C C . LYS C 1 299 ? -76.798 33.882 8.204 1.00 34.16 299 LYS C C 1
ATOM 6989 O O . LYS C 1 299 ? -77.221 34.556 9.129 1.00 34.18 299 LYS C O 1
ATOM 6995 N N . ILE C 1 300 ? -76.335 32.646 8.380 1.00 33.50 300 ILE C N 1
ATOM 6996 C CA . ILE C 1 300 ? -76.257 32.037 9.724 1.00 33.27 300 ILE C CA 1
ATOM 6997 C C . ILE C 1 300 ? -75.279 32.807 10.637 1.00 33.04 300 ILE C C 1
ATOM 6998 O O . ILE C 1 300 ? -75.549 33.006 11.806 1.00 31.79 300 ILE C O 1
ATOM 7003 N N . ILE C 1 301 ? -74.133 33.215 10.084 1.00 33.59 301 ILE C N 1
ATOM 7004 C CA . ILE C 1 301 ? -73.105 33.951 10.843 1.00 33.97 301 ILE C CA 1
ATOM 7005 C C . ILE C 1 301 ? -73.651 35.291 11.309 1.00 34.71 301 ILE C C 1
ATOM 7006 O O . ILE C 1 301 ? -73.532 35.635 12.486 1.00 33.16 301 ILE C O 1
ATOM 7011 N N . ILE C 1 302 ? -74.273 36.028 10.385 1.00 36.16 302 ILE C N 1
ATOM 7012 C CA . ILE C 1 302 ? -74.893 37.325 10.703 1.00 37.77 302 ILE C CA 1
ATOM 7013 C C . ILE C 1 302 ? -76.035 37.196 11.732 1.00 38.59 302 ILE C C 1
ATOM 7014 O O . ILE C 1 302 ? -76.136 38.001 12.660 1.00 38.51 302 ILE C O 1
ATOM 7019 N N . GLU C 1 303 ? -76.879 36.180 11.582 1.00 39.60 303 GLU C N 1
ATOM 7020 C CA . GLU C 1 303 ? -78.062 36.062 12.430 1.00 41.10 303 GLU C CA 1
ATOM 7021 C C . GLU C 1 303 ? -77.799 35.502 13.834 1.00 41.70 303 GLU C C 1
ATOM 7022 O O . GLU C 1 303 ? -78.428 35.931 14.794 1.00 41.49 303 GLU C O 1
ATOM 7028 N N . ARG C 1 304 ? -76.874 34.552 13.951 1.00 42.90 304 ARG C N 1
ATOM 7029 C CA . ARG C 1 304 ? -76.526 33.961 15.253 1.00 43.64 304 ARG C CA 1
ATOM 7030 C C . ARG C 1 304 ? -75.348 34.737 15.838 1.00 44.53 304 ARG C C 1
ATOM 7031 O O . ARG C 1 304 ? -74.483 35.218 15.104 1.00 44.71 304 ARG C O 1
ATOM 7039 N N . ASN C 1 305 ? -75.296 34.888 17.153 1.00 45.66 305 ASN C N 1
ATOM 7040 C CA . ASN C 1 305 ? -74.239 35.748 17.717 1.00 46.74 305 ASN C CA 1
ATOM 7041 C C . ASN C 1 305 ? -72.885 35.019 17.695 1.00 46.43 305 ASN C C 1
ATOM 7042 O O . ASN C 1 305 ? -72.061 35.175 16.767 1.00 46.22 305 ASN C O 1
ATOM 7047 N N . SER C 1 306 ? -72.730 34.182 18.717 1.00 45.76 306 SER C N 1
ATOM 7048 C CA . SER C 1 306 ? -71.510 33.485 19.064 1.00 45.15 306 SER C CA 1
ATOM 7049 C C . SER C 1 306 ? -71.202 32.337 18.117 1.00 44.43 306 SER C C 1
ATOM 7050 O O . SER C 1 306 ? -72.047 31.936 17.328 1.00 43.81 306 SER C O 1
ATOM 7053 N N . ARG C 1 307 ? -69.995 31.791 18.235 1.00 44.18 307 ARG C N 1
ATOM 7054 C CA . ARG C 1 307 ? -69.589 30.615 17.463 1.00 43.84 307 ARG C CA 1
ATOM 7055 C C . ARG C 1 307 ? -70.449 29.413 17.848 1.00 42.73 307 ARG C C 1
ATOM 7056 O O . ARG C 1 307 ? -70.733 28.567 17.025 1.00 42.81 307 ARG C O 1
ATOM 7064 N N . GLU C 1 308 ? -70.875 29.368 19.104 1.00 41.64 308 GLU C N 1
ATOM 7065 C CA . GLU C 1 308 ? -71.703 28.287 19.631 1.00 40.60 308 GLU C CA 1
ATOM 7066 C C . GLU C 1 308 ? -73.124 28.255 19.037 1.00 39.10 308 GLU C C 1
ATOM 7067 O O . GLU C 1 308 ? -73.666 27.191 18.765 1.00 39.01 308 GLU C O 1
ATOM 7073 N N . LEU C 1 309 ? -73.730 29.418 18.846 1.00 37.61 309 LEU C N 1
ATOM 7074 C CA . LEU C 1 309 ? -75.072 29.478 18.263 1.00 35.89 309 LEU C CA 1
ATOM 7075 C C . LEU C 1 309 ? -75.005 29.255 16.753 1.00 34.66 309 LEU C C 1
ATOM 7076 O O . LEU C 1 309 ? -75.886 28.639 16.166 1.00 33.85 309 LEU C O 1
ATOM 7081 N N . ILE C 1 310 ? -73.942 29.759 16.142 1.00 33.73 310 ILE C N 1
ATOM 7082 C CA . ILE C 1 310 ? -73.631 29.457 14.742 1.00 33.09 310 ILE C CA 1
ATOM 7083 C C . ILE C 1 310 ? -73.513 27.935 14.513 1.00 33.31 310 ILE C C 1
ATOM 7084 O O . ILE C 1 310 ? -74.178 27.366 13.637 1.00 33.14 310 ILE C O 1
ATOM 7089 N N . SER C 1 311 ? -72.702 27.263 15.327 1.00 33.52 311 SER C N 1
ATOM 7090 C CA . SER C 1 311 ? -72.502 25.830 15.148 1.00 33.59 311 SER C CA 1
ATOM 7091 C C . SER C 1 311 ? -73.765 25.010 15.445 1.00 33.11 311 SER C C 1
ATOM 7092 O O . SER C 1 311 ? -74.062 24.064 14.717 1.00 32.58 311 SER C O 1
ATOM 7095 N N . LYS C 1 312 ? -74.516 25.386 16.484 1.00 33.32 312 LYS C N 1
ATOM 7096 C CA . LYS C 1 312 ? -75.829 24.772 16.749 1.00 33.91 312 LYS C CA 1
ATOM 7097 C C . LYS C 1 312 ? -76.786 24.883 15.560 1.00 33.40 312 LYS C C 1
ATOM 7098 O O . LYS C 1 312 ? -77.457 23.913 15.209 1.00 33.03 312 LYS C O 1
ATOM 7104 N N . GLU C 1 313 ? -76.863 26.061 14.950 1.00 32.95 313 GLU C N 1
ATOM 7105 C CA . GLU C 1 313 ? -77.730 26.226 13.782 1.00 32.95 313 GLU C CA 1
ATOM 7106 C C . GLU C 1 313 ? -77.279 25.364 12.604 1.00 32.79 313 GLU C C 1
ATOM 7107 O O . GLU C 1 313 ? -78.095 24.726 11.960 1.00 32.77 313 GLU C O 1
ATOM 7113 N N . ILE C 1 314 ? -75.981 25.338 12.329 1.00 33.13 314 ILE C N 1
ATOM 7114 C CA . ILE C 1 314 ? -75.437 24.473 11.261 1.00 33.31 314 ILE C CA 1
ATOM 7115 C C . ILE C 1 314 ? -75.728 22.977 11.494 1.00 33.95 314 ILE C C 1
ATOM 7116 O O . ILE C 1 314 ? -76.136 22.247 10.568 1.00 33.69 314 ILE C O 1
ATOM 7121 N N . GLU C 1 315 ? -75.497 22.540 12.728 1.00 34.38 315 GLU C N 1
ATOM 7122 C CA . GLU C 1 315 ? -75.775 21.173 13.152 1.00 35.38 315 GLU C CA 1
ATOM 7123 C C . GLU C 1 315 ? -77.264 20.858 13.078 1.00 34.57 315 GLU C C 1
ATOM 7124 O O . GLU C 1 315 ? -77.632 19.766 12.668 1.00 34.71 315 GLU C O 1
ATOM 7130 N N . ARG C 1 316 ? -78.115 21.818 13.442 1.00 33.62 316 ARG C N 1
ATOM 7131 C CA . ARG C 1 316 ? -79.549 21.662 13.257 1.00 33.05 316 ARG C CA 1
ATOM 7132 C C . ARG C 1 316 ? -79.889 21.400 11.775 1.00 33.20 316 ARG C C 1
ATOM 7133 O O . ARG C 1 316 ? -80.614 20.458 11.465 1.00 32.76 316 ARG C O 1
ATOM 7141 N N . LEU C 1 317 ? -79.374 22.235 10.878 1.00 33.15 317 LEU C N 1
ATOM 7142 C CA . LEU C 1 317 ? -79.637 22.089 9.444 1.00 34.69 317 LEU C CA 1
ATOM 7143 C C . LEU C 1 317 ? -79.144 20.759 8.888 1.00 35.30 317 LEU C C 1
ATOM 7144 O O .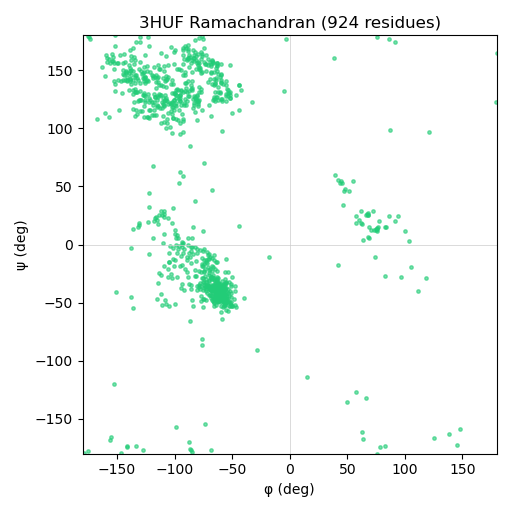 LEU C 1 317 ? -79.823 20.153 8.068 1.00 35.47 317 LEU C O 1
ATOM 7149 N N . LYS C 1 318 ? -77.963 20.322 9.336 1.00 36.24 318 LYS C N 1
ATOM 7150 C CA . LYS C 1 318 ? -77.385 19.039 8.934 1.00 36.76 318 LYS C CA 1
ATOM 7151 C C . LYS C 1 318 ? -78.305 17.868 9.306 1.00 37.56 318 LYS C C 1
ATOM 7152 O O . LYS C 1 318 ? -78.512 16.960 8.508 1.00 38.05 318 LYS C O 1
ATOM 7158 N N . TYR C 1 319 ? -78.868 17.924 10.511 1.00 37.81 319 TYR C N 1
ATOM 7159 C CA . TYR C 1 319 ? -79.762 16.914 11.027 1.00 38.29 319 TYR C CA 1
ATOM 7160 C C . TYR C 1 319 ? -81.073 16.853 10.241 1.00 38.91 319 TYR C C 1
ATOM 7161 O O . TYR C 1 319 ? -81.471 15.784 9.801 1.00 38.65 319 TYR C O 1
ATOM 7170 N N . ALA C 1 320 ? -81.743 18.001 10.100 1.00 39.37 320 ALA C N 1
ATOM 7171 C CA . ALA C 1 320 ? -82.957 18.159 9.303 1.00 39.96 320 ALA C CA 1
ATOM 7172 C C . ALA C 1 320 ? -82.784 17.734 7.835 1.00 41.03 320 ALA C C 1
ATOM 7173 O O . ALA C 1 320 ? -83.740 17.249 7.215 1.00 41.44 320 ALA C O 1
ATOM 7175 N N . THR C 1 321 ? -81.583 17.937 7.285 1.00 40.98 321 THR C N 1
ATOM 7176 C CA . THR C 1 321 ? -81.285 17.558 5.910 1.00 41.36 321 THR C CA 1
ATOM 7177 C C . THR C 1 321 ? -81.045 16.042 5.761 1.00 42.39 321 THR C C 1
ATOM 7178 O O . THR C 1 321 ? -81.606 15.417 4.854 1.00 42.72 321 THR C O 1
ATOM 7182 N N . LEU C 1 322 ? -80.273 15.459 6.681 1.00 42.59 322 LEU C N 1
ATOM 7183 C CA . LEU C 1 322 ? -79.767 14.092 6.547 1.00 43.50 322 LEU C CA 1
ATOM 7184 C C . LEU C 1 322 ? -80.473 12.991 7.345 1.00 44.36 322 LEU C C 1
ATOM 7185 O O . LEU C 1 322 ? -80.433 11.825 6.945 1.00 44.96 322 LEU C O 1
ATOM 7190 N N . VAL C 1 323 ? -81.063 13.325 8.488 1.00 44.66 323 VAL C N 1
ATOM 7191 C CA . VAL C 1 323 ? -81.684 12.289 9.317 1.00 45.02 323 VAL C CA 1
ATOM 7192 C C . VAL C 1 323 ? -83.122 12.106 8.898 1.00 45.81 323 VAL C C 1
ATOM 7193 O O . VAL C 1 323 ? -83.883 13.082 8.859 1.00 45.95 323 VAL C O 1
ATOM 7197 N N . PRO C 1 324 ? -83.483 10.858 8.525 1.00 46.69 324 PRO C N 1
ATOM 7198 C CA . PRO C 1 324 ? -84.849 10.491 8.146 1.00 47.25 324 PRO C CA 1
ATOM 7199 C C . PRO C 1 324 ? -85.832 10.721 9.284 1.00 47.41 324 PRO C C 1
ATOM 7200 O O . PRO C 1 324 ? -85.491 10.521 10.449 1.00 47.19 324 PRO C O 1
ATOM 7204 N N . ARG C 1 325 ? -87.043 11.141 8.937 1.00 48.26 325 ARG C N 1
ATOM 7205 C CA . ARG C 1 325 ? -88.072 11.377 9.932 1.00 49.02 325 ARG C CA 1
ATOM 7206 C C . ARG C 1 325 ? -88.898 10.138 10.165 1.00 49.38 325 ARG C C 1
ATOM 7207 O O . ARG C 1 325 ? -88.784 9.512 11.210 1.00 50.00 325 ARG C O 1
ATOM 7220 N N . THR D 2 7 ? -41.994 -0.369 7.718 1.00 59.59 78 THR E N 1
ATOM 7221 C CA . THR D 2 7 ? -42.291 0.645 8.728 1.00 59.51 78 THR E CA 1
ATOM 7222 C C . THR D 2 7 ? -41.265 1.765 8.645 1.00 59.49 78 THR E C 1
ATOM 7223 O O . THR D 2 7 ? -40.066 1.514 8.532 1.00 59.59 78 THR E O 1
ATOM 7238 N N . ASP D 2 9 ? -38.775 4.726 9.495 1.00 59.18 80 ASP E N 1
ATOM 7239 C CA . ASP D 2 9 ? -37.853 5.271 10.510 1.00 59.33 80 ASP E CA 1
ATOM 7240 C C . ASP D 2 9 ? -36.684 6.031 9.869 1.00 59.20 80 ASP E C 1
ATOM 7241 O O . ASP D 2 9 ? -36.790 6.468 8.733 1.00 59.15 80 ASP E O 1
ATOM 7246 N N . GLU D 2 10 ? -35.580 6.190 10.594 1.00 58.94 81 GLU E N 1
ATOM 7247 C CA . GLU D 2 10 ? -34.465 7.013 10.118 1.00 58.83 81 GLU E CA 1
ATOM 7248 C C . GLU D 2 10 ? -33.710 6.426 8.918 1.00 58.92 81 GLU E C 1
ATOM 7249 O O . GLU D 2 10 ? -33.102 5.358 9.002 1.00 58.97 81 GLU E O 1
#

GO terms:
  GO:0140031 phosphorylation-dependent protein binding (F, IDA)
  GO:0140463 chromatin-protein adaptor activity (F, IDA)
  GO:0005694 chromosome (C, EXP)
  GO:0140445 chromosome, telomeric repeat region (C, IDA)
  GO:0035861 site of double-strand break (C, IDA)
  GO:0030870 Mre11 complex (C, IDA)
  GO:0140463 chromatin-protein adaptor activity (F, EXP)
  GO:0006302 double-strand break repair (P, IGI)
  GO:0006303 double-strand break repair via nonhomologous end joining (P, IGI)
  GO:0000722 telomere maintenance via recombination (P, IGI)
  GO:0000729 DNA double-strand break processing (P, IMP)
  GO:0005634 nucleus (C, HDA)
  GO:0031573 mitotic intra-S DNA damage checkpoint signaling (P, IMP)
  GO:0006303 double-strand break repair via nonhomologous end joining (P, IMP)
  GO:0000723 telomere maintenance (P, IMP)
  GO:0005515 protein binding (F, IPI)
  GO:0030870 Mre11 complex (C, IPI)
  GO:0060090 molecular adaptor activity (F, EXP)
  GO:0005634 nucleus (C, IC)
  GO:0000723 telomere maintenance (P, IDA)

CATH classification: 2.60.200.20 (+2 more: 3.40.50.10190, 3.40.50.11080)

Organism: Schizosaccharomyces pombe (strain 972 / ATCC 24843) (NCBI:txid284812)

B-factor: mean 44.65, std 10.47, range [22.88, 343.54]

Solvent-accessible surface area: 45103 Å² total